Protein 1QFX (pdb70)

Nearest PDB structures (foldseek):
  1qfx-assembly1_A-2  TM=1.002E+00  e=3.969E-94  Aspergillus niger
  1qfx-assembly1_B-2  TM=1.002E+00  e=9.686E-93  Aspergillus niger
  2gfi-assembly1_A  TM=9.240E-01  e=1.097E-40  Debaryomyces castellii
  1skb-assembly1_A  TM=7.771E-01  e=4.623E-24  Aspergillus fumigatus
  6rxe-assembly2_B  TM=7.214E-01  e=3.761E-14  Bifidobacterium longum subsp. infantis ATCC 15697 = JCM 1222 = DSM 20088

Solvent-accessible surface area: 33108 Å² total; per-residue (Å²): 114,43,36,69,36,113,5,111,34,15,38,18,10,0,19,16,0,1,0,17,0,0,33,0,20,19,59,8,59,0,1,34,18,83,50,21,122,40,18,106,5,25,0,0,0,0,2,2,3,2,0,1,30,13,0,29,45,79,26,0,114,55,0,80,93,2,11,62,59,0,96,77,60,148,111,18,110,48,66,0,45,35,8,81,136,33,97,50,14,14,84,74,112,47,96,5,11,16,13,0,93,54,32,50,2,5,0,36,84,20,0,91,94,15,0,70,72,0,70,95,66,1,14,119,28,26,112,33,142,69,51,13,13,0,0,0,0,2,32,2,23,0,0,22,0,0,12,72,0,0,48,6,1,3,34,232,61,4,53,85,18,0,0,4,15,16,14,30,36,52,83,86,47,2,4,24,5,10,15,24,40,34,91,150,132,44,34,116,106,21,98,62,56,9,61,13,0,97,34,0,9,53,54,1,40,85,56,5,101,57,3,112,6,60,24,59,16,0,31,23,0,0,11,0,0,0,7,3,0,0,7,60,46,113,0,71,0,6,98,2,11,55,46,12,0,3,6,2,0,4,7,3,14,15,10,41,17,5,18,40,4,0,32,26,41,184,37,25,23,0,13,3,6,13,13,2,74,7,1,6,52,0,0,73,64,6,29,212,127,19,30,24,8,6,1,0,0,0,19,18,65,22,0,1,3,6,6,12,9,11,32,3,18,74,8,110,145,86,4,34,78,110,74,10,18,42,55,35,55,7,35,0,1,18,1,0,0,0,0,0,5,0,0,2,0,26,0,46,4,120,67,30,45,32,17,114,132,29,39,14,4,4,3,0,0,0,27,2,4,5,9,10,74,91,13,15,72,3,5,2,15,3,1,27,23,75,74,2,28,67,51,3,103,175,86,34,48,81,12,28,108,47,3,120,25,50,97,99,52,56,78,161,13,25,10,1,80,106,89,98,74,78,40,132,59,1,113,122,94,57,114,70,54,76,52,27,17,108,21,103,52,117,43,38,72,35,114,6,112,33,15,38,20,10,0,16,18,0,2,0,18,0,0,32,0,21,18,64,6,60,0,0,36,18,82,48,20,124,39,17,108,5,25,0,0,0,0,2,2,4,1,0,0,30,14,0,29,45,76,25,0,116,56,0,80,95,2,10,62,58,0,96,78,60,146,114,19,110,49,65,1,47,36,8,78,137,34,97,51,14,12,83,74,113,48,92,5,12,13,13,0,94,54,33,49,2,6,0,38,86,20,0,90,96,14,0,73,74,1,73,95,68,1,13,118,27,26,111,32,138,69,52,11,17,0,0,0,0,2,33,6,24,0,0,23,0,0,12,73,0,0,47,7,1,3,35,228,60,3,51,87,18,0,0,5,12,16,15,31,37,50,91,86,49,3,5,21,4,10,15,24,55,29,59,117,124,98,107,49,34,114,106,20,100,63,48,11,61,14,0,96,36,0,10,50,52,0,40,85,56,5,99,56,2,110,6,62,23,58,16,0,31,27,0,0,11,0,0,0,8,4,0,0,8,60,47,114,1,71,0,5,98,2,11,56,48,11,0,2,7,2,0,4,7,4,14,15,9,43,17,5,18,40,5,0,33,25,35,177,19,26,23,0,13,2,5,12,14,2,72,7,0,6,63,0,0,73,71,6,29,208,131,20,28,23,8,7,1,0,0,0,20,18,64,23,0,1,2,5,6,13,9,10,32,4,19,72,8,111,144,87,4,32,79,107,72,10,19,41,57,35,54,7,35,0,2,19,1,0,0,0,0,0,5,0,0,2,0,27,0,48,6,120,65,30,45,29,17,116,131,27,39,14,3,4,2,0,0,0,28,1,5,5,10,10,72,92,12,15,71,2,5,2,14,4,0,27,23,75,73,2,29,66,50,2,103,173,87,33,50,80,13,29,100,52,3,105,24,50,97,99,54,54,69,179,17,34,8,2,78,107,90,98,73,76,42,135,46,1,116,120,94,59,112,72,49,77,54,42,17,109,15,106,55

Structure (mmCIF, N/CA/C/O backbone):
data_1QFX
#
_entry.id   1QFX
#
_cell.length_a   170.600
_cell.length_b   170.600
_cell.length_c   201.150
_cell.angle_alpha   90.00
_cell.angle_beta   90.00
_cell.angle_gamma   120.00
#
_symmetry.space_group_name_H-M   'P 61 2 2'
#
loop_
_entity.id
_entity.type
_entity.pdbx_description
1 polymer 'PROTEIN (PH 2.5 ACID PHOSPHATASE)'
2 branched alpha-D-mannopyranose-(1-2)-alpha-D-mannopyranose-(1-2)-alpha-D-mannopyranose-(1-3)-[alpha-D-mannopyranose-(1-6)]beta-D-mannopyranose-(1-4)-2-acetamido-2-deoxy-beta-D-glucopyranose-(1-4)-2-acetamido-2-deoxy-beta-D-glucopyranose
3 branched alpha-D-mannopyranose-(1-3)-[alpha-D-mannopyranose-(1-6)]beta-D-mannopyranose-(1-4)-2-acetamido-2-deoxy-beta-D-glucopyranose-(1-4)-2-acetamido-2-deoxy-beta-D-glucopyranose
4 non-polymer 2-acetamido-2-deoxy-beta-D-glucopyranose
5 non-polymer 'SULFATE ION'
6 non-polymer GLYCEROL
7 water water
#
loop_
_atom_site.group_PDB
_atom_site.id
_atom_site.type_symbol
_atom_site.label_atom_id
_atom_site.label_alt_id
_atom_site.label_comp_id
_atom_site.label_asym_id
_atom_site.label_entity_id
_atom_site.label_seq_id
_atom_site.pdbx_PDB_ins_code
_atom_site.Cartn_x
_atom_site.Cartn_y
_atom_site.Cartn_z
_atom_site.occupancy
_atom_site.B_iso_or_equiv
_atom_site.auth_seq_id
_atom_site.auth_comp_id
_atom_site.auth_asym_id
_atom_site.auth_atom_id
_atom_site.pdbx_PDB_model_num
ATOM 1 N N . LYS A 1 14 ? 63.264 72.276 84.266 1.00 22.39 14 LYS A N 1
ATOM 2 C CA . LYS A 1 14 ? 63.421 72.313 82.770 1.00 23.09 14 LYS A CA 1
ATOM 3 C C . LYS A 1 14 ? 62.364 73.107 82.019 1.00 23.98 14 LYS A C 1
ATOM 4 O O . LYS A 1 14 ? 61.243 73.242 82.469 1.00 27.71 14 LYS A O 1
ATOM 10 N N . GLN A 1 15 ? 62.717 73.551 80.822 1.00 20.40 15 GLN A N 1
ATOM 11 C CA . GLN A 1 15 ? 61.868 74.411 80.016 1.00 17.71 15 GLN A CA 1
ATOM 12 C C . GLN A 1 15 ? 60.621 73.822 79.396 1.00 21.10 15 GLN A C 1
ATOM 13 O O . GLN A 1 15 ? 59.611 74.507 79.319 1.00 22.04 15 GLN A O 1
ATOM 19 N N . PHE A 1 16 ? 60.706 72.599 78.878 1.00 22.50 16 PHE A N 1
ATOM 20 C CA . PHE A 1 16 ? 59.571 71.963 78.232 1.00 17.07 16 PHE A CA 1
ATOM 21 C C . PHE A 1 16 ? 59.365 70.531 78.705 1.00 22.09 16 PHE A C 1
ATOM 22 O O . PHE A 1 16 ? 60.335 69.819 78.990 1.00 22.12 16 PHE A O 1
ATOM 30 N N . SER A 1 17 ? 58.101 70.103 78.765 1.00 24.58 17 SER A N 1
ATOM 31 C CA . SER A 1 17 ? 57.754 68.741 79.171 1.00 22.54 17 SER A CA 1
ATOM 32 C C . SER A 1 17 ? 57.939 67.844 77.951 1.00 21.78 17 SER A C 1
ATOM 33 O O . SER A 1 17 ? 57.647 68.263 76.828 1.00 20.43 17 SER A O 1
ATOM 36 N N . GLN A 1 18 ? 58.435 66.627 78.160 1.00 20.69 18 GLN A N 1
ATOM 37 C CA . GLN A 1 18 ? 58.643 65.697 77.045 1.00 18.22 18 GLN A CA 1
ATOM 38 C C . GLN A 1 18 ? 57.480 64.730 76.830 1.00 15.05 18 GLN A C 1
ATOM 39 O O . GLN A 1 18 ? 57.482 63.955 75.884 1.00 15.04 18 GLN A O 1
ATOM 45 N N . GLU A 1 19 ? 56.482 64.810 77.705 1.00 17.19 19 GLU A N 1
ATOM 46 C CA . GLU A 1 19 ? 55.292 63.970 77.641 1.00 15.73 19 GLU A CA 1
ATOM 47 C C . GLU A 1 19 ? 54.240 64.673 76.771 1.00 17.43 19 GLU A C 1
ATOM 48 O O . GLU A 1 19 ? 54.002 65.867 76.938 1.00 18.74 19 GLU A O 1
ATOM 54 N N . PHE A 1 20 ? 53.649 63.955 75.817 1.00 16.08 20 PHE A N 1
ATOM 55 C CA . PHE A 1 20 ? 52.639 64.510 74.922 1.00 10.79 20 PHE A CA 1
ATOM 56 C C . PHE A 1 20 ? 51.439 63.591 74.963 1.00 18.12 20 PHE A C 1
ATOM 57 O O . PHE A 1 20 ? 51.330 62.630 74.197 1.00 19.88 20 PHE A O 1
ATOM 65 N N . ARG A 1 21 ? 50.528 63.926 75.866 1.00 18.69 21 ARG A N 1
ATOM 66 C CA . ARG A 1 21 ? 49.327 63.155 76.140 1.00 18.86 21 ARG A CA 1
ATOM 67 C C . ARG A 1 21 ? 47.971 63.685 75.665 1.00 20.22 21 ARG A C 1
ATOM 68 O O . ARG A 1 21 ? 46.973 62.996 75.823 1.00 23.14 21 ARG A O 1
ATOM 76 N N . ASP A 1 22 ? 47.918 64.859 75.045 1.00 18.70 22 ASP A N 1
ATOM 77 C CA . ASP A 1 22 ? 46.638 65.392 74.568 1.00 16.07 22 ASP A CA 1
ATOM 78 C C . ASP A 1 22 ? 45.805 64.438 73.716 1.00 17.47 22 ASP A C 1
ATOM 79 O O . ASP A 1 22 ? 44.567 64.411 73.814 1.00 18.66 22 ASP A O 1
ATOM 84 N N . GLY A 1 23 ? 46.487 63.695 72.850 1.00 15.80 23 GLY A N 1
ATOM 85 C CA . GLY A 1 23 ? 45.815 62.782 71.944 1.00 11.72 23 GLY A CA 1
ATOM 86 C C . GLY A 1 23 ? 44.987 61.686 72.588 1.00 15.32 23 GLY A C 1
ATOM 87 O O . GLY A 1 23 ? 44.079 61.132 71.960 1.00 19.50 23 GLY A O 1
ATOM 88 N N . TYR A 1 24 ? 45.294 61.368 73.838 1.00 10.66 24 TYR A N 1
ATOM 89 C CA . TYR A 1 24 ? 44.583 60.339 74.550 1.00 11.11 24 TYR A CA 1
ATOM 90 C C . TYR A 1 24 ? 43.272 60.837 75.175 1.00 18.71 24 TYR A C 1
ATOM 91 O O . TYR A 1 24 ? 42.448 60.014 75.623 1.00 15.89 24 TYR A O 1
ATOM 100 N N . SER A 1 25 ? 43.093 62.160 75.263 1.00 18.95 25 SER A N 1
ATOM 101 C CA . SER A 1 25 ? 41.897 62.727 75.881 1.00 17.38 25 SER A CA 1
ATOM 102 C C . SER A 1 25 ? 40.581 62.243 75.260 1.00 16.29 25 SER A C 1
ATOM 103 O O . SER A 1 25 ? 40.382 62.344 74.048 1.00 15.65 25 SER A O 1
ATOM 106 N N . ILE A 1 26 ? 39.674 61.741 76.099 1.00 17.45 26 ILE A N 1
ATOM 107 C CA . ILE A 1 26 ? 38.390 61.246 75.610 1.00 15.61 26 ILE A CA 1
ATOM 108 C C . ILE A 1 26 ? 37.615 62.392 74.992 1.00 18.07 26 ILE A C 1
ATOM 109 O O . ILE A 1 26 ? 36.820 62.161 74.084 1.00 19.15 26 ILE A O 1
ATOM 114 N N . LEU A 1 27 ? 37.913 63.629 75.404 1.00 16.30 27 LEU A N 1
ATOM 115 C CA . LEU A 1 27 ? 37.246 64.801 74.822 1.00 14.54 27 LEU A CA 1
ATOM 116 C C . LEU A 1 27 ? 37.461 64.868 73.305 1.00 14.86 27 LEU A C 1
ATOM 117 O O . LEU A 1 27 ? 36.674 65.486 72.583 1.00 15.38 27 LEU A O 1
ATOM 122 N N . LYS A 1 28 ? 38.513 64.217 72.815 1.00 14.59 28 LYS A N 1
ATOM 123 C CA . LYS A 1 28 ? 38.792 64.210 71.384 1.00 14.35 28 LYS A CA 1
ATOM 124 C C . LYS A 1 28 ? 38.336 62.904 70.735 1.00 16.06 28 LYS A C 1
ATOM 125 O O . LYS A 1 28 ? 38.702 62.614 69.587 1.00 17.70 28 LYS A O 1
ATOM 131 N N . HIS A 1 29 ? 37.526 62.126 71.451 1.00 17.24 29 HIS A N 1
ATOM 132 C CA . HIS A 1 29 ? 37.079 60.822 70.946 1.00 20.85 29 HIS A CA 1
ATOM 133 C C . HIS A 1 29 ? 35.587 60.494 71.034 1.00 20.55 29 HIS A C 1
ATOM 134 O O . HIS A 1 29 ? 35.224 59.334 71.200 1.00 21.28 29 HIS A O 1
ATOM 141 N N . TYR A 1 30 ? 34.725 61.494 70.888 1.00 20.81 30 TYR A N 1
ATOM 142 C CA . TYR A 1 30 ? 33.288 61.262 70.948 1.00 16.64 30 TYR A CA 1
ATOM 143 C C . TYR A 1 30 ? 32.527 62.135 69.964 1.00 17.23 30 TYR A C 1
ATOM 144 O O . TYR A 1 30 ? 31.415 62.566 70.262 1.00 15.69 30 TYR A O 1
ATOM 153 N N . GLY A 1 31 ? 33.120 62.404 68.802 1.00 17.58 31 GLY A N 1
ATOM 154 C CA . GLY A 1 31 ? 32.452 63.249 67.829 1.00 19.58 31 GLY A CA 1
ATOM 155 C C . GLY A 1 31 ? 32.111 64.581 68.492 1.00 24.13 31 GLY A C 1
ATOM 156 O O . GLY A 1 31 ? 32.945 65.150 69.205 1.00 26.86 31 GLY A O 1
ATOM 157 N N . GLY A 1 32 ? 30.878 65.051 68.330 1.00 22.82 32 GLY A N 1
ATOM 158 C CA . GLY A 1 32 ? 30.498 66.304 68.940 1.00 20.03 32 GLY A CA 1
ATOM 159 C C . GLY A 1 32 ? 29.515 66.193 70.091 1.00 20.45 32 GLY A C 1
ATOM 160 O O . GLY A 1 32 ? 28.897 67.191 70.458 1.00 27.09 32 GLY A O 1
ATOM 161 N N . ASN A 1 33 ? 29.412 65.023 70.712 1.00 20.66 33 ASN A N 1
ATOM 162 C CA . ASN A 1 33 ? 28.456 64.797 71.812 1.00 17.62 33 ASN A CA 1
ATOM 163 C C . ASN A 1 33 ? 28.791 65.429 73.135 1.00 16.07 33 ASN A C 1
ATOM 164 O O . ASN A 1 33 ? 27.904 65.820 73.902 1.00 17.66 33 ASN A O 1
ATOM 169 N N . GLY A 1 34 ? 30.081 65.464 73.429 1.00 18.61 34 GLY A N 1
ATOM 170 C CA . GLY A 1 34 ? 30.533 65.949 74.719 1.00 17.75 34 GLY A CA 1
ATOM 171 C C . GLY A 1 34 ? 31.092 67.335 74.828 1.00 18.32 34 GLY A C 1
ATOM 172 O O . GLY A 1 34 ? 31.143 68.089 73.845 1.00 16.21 34 GLY A O 1
ATOM 173 N N . PRO A 1 35 ? 31.636 67.653 76.013 1.00 19.42 35 PRO A N 1
ATOM 174 C CA . PRO A 1 35 ? 32.209 68.969 76.305 1.00 17.09 35 PRO A CA 1
ATOM 175 C C . PRO A 1 35 ? 33.122 69.606 75.278 1.00 20.53 35 PRO A C 1
ATOM 176 O O . PRO A 1 35 ? 33.820 68.922 74.512 1.00 22.06 35 PRO A O 1
ATOM 180 N N . TYR A 1 36 ? 33.073 70.935 75.261 1.00 22.40 36 TYR A N 1
ATOM 181 C CA . TYR A 1 36 ? 33.908 71.763 74.406 1.00 18.91 36 TYR A CA 1
ATOM 182 C C . TYR A 1 36 ? 35.388 71.511 74.773 1.00 19.32 36 TYR A C 1
ATOM 183 O O . TYR A 1 36 ? 35.722 71.191 75.929 1.00 17.67 36 TYR A O 1
ATOM 192 N N . SER A 1 37 ? 36.266 71.656 73.783 1.00 19.16 37 SER A N 1
ATOM 193 C CA . SER A 1 37 ? 37.693 71.510 74.002 1.00 18.06 37 SER A CA 1
ATOM 194 C C . SER A 1 37 ? 38.407 72.413 72.995 1.00 17.53 37 SER A C 1
ATOM 195 O O . SER A 1 37 ? 37.867 72.708 71.922 1.00 16.42 37 SER A O 1
ATOM 198 N N . GLU A 1 38 ? 39.588 72.901 73.361 1.00 16.44 38 GLU A N 1
ATOM 199 C CA . GLU A 1 38 ? 40.369 73.717 72.447 1.00 13.59 38 GLU A CA 1
ATOM 200 C C . GLU A 1 38 ? 40.872 72.814 71.363 1.00 13.66 38 GLU A C 1
ATOM 201 O O . GLU A 1 38 ? 41.284 71.685 71.625 1.00 14.42 38 GLU A O 1
ATOM 207 N N . ARG A 1 39 ? 40.820 73.312 70.138 1.00 15.03 39 ARG A N 1
ATOM 208 C CA . ARG A 1 39 ? 41.275 72.567 68.992 1.00 10.64 39 ARG A CA 1
ATOM 209 C C . ARG A 1 39 ? 42.779 72.435 69.103 1.00 16.01 39 ARG A C 1
ATOM 210 O O . ARG A 1 39 ? 43.456 73.324 69.621 1.00 17.91 39 ARG A O 1
ATOM 218 N N . VAL A 1 40 ? 43.287 71.285 68.690 1.00 19.51 40 VAL A N 1
ATOM 219 C CA . VAL A 1 40 ? 44.712 71.031 68.707 1.00 18.94 40 VAL A CA 1
ATOM 220 C C . VAL A 1 40 ? 45.385 72.067 67.787 1.00 19.57 40 VAL A C 1
ATOM 221 O O . VAL A 1 40 ? 45.038 72.204 66.613 1.00 21.78 40 VAL A O 1
ATOM 225 N N . SER A 1 41 ? 46.375 72.759 68.332 1.00 21.53 41 SER A N 1
ATOM 226 C CA . SER A 1 41 ? 47.100 73.812 67.636 1.00 19.68 41 SER A CA 1
ATOM 227 C C . SER A 1 41 ? 48.263 73.356 66.742 1.00 21.55 41 SER A C 1
ATOM 228 O O . SER A 1 41 ? 48.932 72.369 67.053 1.00 23.42 41 SER A O 1
ATOM 231 N N . TYR A 1 42 ? 48.511 74.097 65.653 1.00 20.39 42 TYR A N 1
ATOM 232 C CA . TYR A 1 42 ? 49.649 73.838 64.756 1.00 18.90 42 TYR A CA 1
ATOM 233 C C . TYR A 1 42 ? 50.875 74.545 65.350 1.00 20.83 42 TYR A C 1
ATOM 234 O O . TYR A 1 42 ? 51.986 74.423 64.822 1.00 22.16 42 TYR A O 1
ATOM 243 N N . GLY A 1 43 ? 50.644 75.342 66.400 1.00 21.87 43 GLY A N 1
ATOM 244 C CA . GLY A 1 43 ? 51.706 76.069 67.070 1.00 21.69 43 GLY A CA 1
ATOM 245 C C . GLY A 1 43 ? 51.707 77.571 66.814 1.00 24.22 43 GLY A C 1
ATOM 246 O O . GLY A 1 43 ? 52.477 78.312 67.451 1.00 21.80 43 GLY A O 1
ATOM 247 N N . ILE A 1 44 ? 50.855 78.016 65.886 1.00 25.11 44 ILE A N 1
ATOM 248 C CA . ILE A 1 44 ? 50.725 79.435 65.521 1.00 23.37 44 ILE A CA 1
ATOM 249 C C . ILE A 1 44 ? 50.174 80.240 66.690 1.00 22.10 44 ILE A C 1
ATOM 250 O O . ILE A 1 44 ? 49.179 79.845 67.300 1.00 24.84 44 ILE A O 1
ATOM 255 N N . ALA A 1 45 ? 50.821 81.353 67.014 1.00 19.00 45 ALA A N 1
ATOM 256 C CA . ALA A 1 45 ? 50.377 82.192 68.126 1.00 20.35 45 ALA A CA 1
ATOM 257 C C . ALA A 1 45 ? 48.934 82.678 67.891 1.00 20.83 45 ALA A C 1
ATOM 258 O O . ALA A 1 45 ? 48.587 83.129 66.798 1.00 23.25 45 ALA A O 1
ATOM 260 N N . ARG A 1 46 ? 48.105 82.534 68.915 1.00 19.96 46 ARG A N 1
ATOM 261 C CA . ARG A 1 46 ? 46.691 82.897 68.885 1.00 22.93 46 ARG A CA 1
ATOM 262 C C . ARG A 1 46 ? 46.408 84.408 68.835 1.00 22.86 46 ARG A C 1
ATOM 263 O O . ARG A 1 46 ? 45.415 84.852 68.241 1.00 21.52 46 ARG A O 1
ATOM 271 N N . ASP A 1 47 ? 47.260 85.197 69.472 1.00 22.84 47 ASP A N 1
ATOM 272 C CA . ASP A 1 47 ? 47.079 86.640 69.474 1.00 23.24 47 ASP A CA 1
ATOM 273 C C . ASP A 1 47 ? 47.499 87.265 68.162 1.00 23.35 47 ASP A C 1
ATOM 274 O O . ASP A 1 47 ? 48.215 86.644 67.380 1.00 22.20 47 ASP A O 1
ATOM 279 N N . PRO A 1 48 ? 47.015 88.482 67.871 1.00 24.07 48 PRO A N 1
ATOM 280 C CA . PRO A 1 48 ? 47.347 89.176 66.622 1.00 21.55 48 PRO A CA 1
ATOM 281 C C . PRO A 1 48 ? 48.850 89.355 66.493 1.00 21.20 48 PRO A C 1
ATOM 282 O O . PRO A 1 48 ? 49.523 89.665 67.477 1.00 21.92 48 PRO A O 1
ATOM 286 N N . PRO A 1 49 ? 49.406 89.120 65.297 1.00 20.81 49 PRO A N 1
ATOM 287 C CA . PRO A 1 49 ? 50.849 89.279 65.121 1.00 24.20 49 PRO A CA 1
ATOM 288 C C . PRO A 1 49 ? 51.269 90.708 65.461 1.00 29.44 49 PRO A C 1
ATOM 289 O O . PRO A 1 49 ? 50.425 91.613 65.470 1.00 31.43 49 PRO A O 1
ATOM 293 N N . THR A 1 50 ? 52.557 90.905 65.757 1.00 30.51 50 THR A N 1
ATOM 294 C CA . THR A 1 50 ? 53.107 92.231 66.027 1.00 25.71 50 THR A CA 1
ATOM 295 C C . THR A 1 50 ? 52.878 93.034 64.737 1.00 26.14 50 THR A C 1
ATOM 296 O O . THR A 1 50 ? 52.994 92.459 63.640 1.00 27.43 50 THR A O 1
ATOM 300 N N . SER A 1 51 ? 52.499 94.315 64.877 1.00 22.09 51 SER A N 1
ATOM 301 C CA . SER A 1 51 ? 52.195 95.210 63.748 1.00 22.77 51 SER A CA 1
ATOM 302 C C . SER A 1 51 ? 50.735 95.127 63.284 1.00 24.53 51 SER A C 1
ATOM 303 O O . SER A 1 51 ? 50.348 95.836 62.346 1.00 27.44 51 SER A O 1
ATOM 306 N N . CYS A 1 52 ? 49.942 94.239 63.889 1.00 22.27 52 CYS A N 1
ATOM 307 C CA . CYS A 1 52 ? 48.537 94.067 63.515 1.00 20.63 52 CYS A CA 1
ATOM 308 C C . CYS A 1 52 ? 47.624 94.155 64.707 1.00 21.87 52 CYS A C 1
ATOM 309 O O . CYS A 1 52 ? 48.045 94.002 65.851 1.00 21.27 52 CYS A O 1
ATOM 312 N N . GLU A 1 53 ? 46.342 94.303 64.408 1.00 25.28 53 GLU A N 1
ATOM 313 C CA . GLU A 1 53 ? 45.302 94.324 65.423 1.00 28.24 53 GLU A CA 1
ATOM 314 C C . GLU A 1 53 ? 44.009 93.920 64.737 1.00 25.17 53 GLU A C 1
ATOM 315 O O . GLU A 1 53 ? 43.893 94.038 63.510 1.00 27.06 53 GLU A O 1
ATOM 321 N N . VAL A 1 54 ? 43.125 93.269 65.483 1.00 22.58 54 VAL A N 1
ATOM 322 C CA . VAL A 1 54 ? 41.849 92.832 64.928 1.00 24.96 54 VAL A CA 1
ATOM 323 C C . VAL A 1 54 ? 40.931 94.043 64.873 1.00 21.62 54 VAL A C 1
ATOM 324 O O . VAL A 1 54 ? 40.769 94.732 65.884 1.00 19.29 54 VAL A O 1
ATOM 328 N N . ASP A 1 55 ? 40.367 94.318 63.701 1.00 20.34 55 ASP A N 1
ATOM 329 C CA . ASP A 1 55 ? 39.444 95.431 63.572 1.00 23.26 55 ASP A CA 1
ATOM 330 C C . ASP A 1 55 ? 37.991 94.990 63.291 1.00 26.17 55 ASP A C 1
ATOM 331 O O . ASP A 1 55 ? 37.084 95.827 63.224 1.00 27.23 55 ASP A O 1
ATOM 336 N N . GLN A 1 56 ? 37.762 93.679 63.168 1.00 25.09 56 GLN A N 1
ATOM 337 C CA . GLN A 1 56 ? 36.417 93.142 62.905 1.00 22.57 56 GLN A CA 1
ATOM 338 C C . GLN A 1 56 ? 36.398 91.650 63.228 1.00 23.61 56 GLN A C 1
ATOM 339 O O . GLN A 1 56 ? 37.343 90.934 62.901 1.00 24.57 56 GLN A O 1
ATOM 345 N N . VAL A 1 57 ? 35.343 91.204 63.907 1.00 24.28 57 VAL A N 1
ATOM 346 C CA . VAL A 1 57 ? 35.182 89.807 64.310 1.00 23.83 57 VAL A CA 1
ATOM 347 C C . VAL A 1 57 ? 33.835 89.259 63.858 1.00 24.28 57 VAL A C 1
ATOM 348 O O . VAL A 1 57 ? 32.801 89.888 64.076 1.00 23.97 57 VAL A O 1
ATOM 352 N N . ILE A 1 58 ? 33.862 88.095 63.215 1.00 22.79 58 ILE A N 1
ATOM 353 C CA . ILE A 1 58 ? 32.651 87.432 62.729 1.00 21.55 58 ILE A CA 1
ATOM 354 C C . ILE A 1 58 ? 32.747 85.989 63.216 1.00 19.71 58 ILE A C 1
ATOM 355 O O . ILE A 1 58 ? 33.553 85.217 62.720 1.00 19.28 58 ILE A O 1
ATOM 360 N N . MET A 1 59 ? 31.930 85.641 64.198 1.00 19.88 59 MET A N 1
ATOM 361 C CA . MET A 1 59 ? 31.956 84.320 64.809 1.00 18.40 59 MET A CA 1
ATOM 362 C C . MET A 1 59 ? 30.639 83.577 64.693 1.00 19.91 59 MET A C 1
ATOM 363 O O . MET A 1 59 ? 29.582 84.191 64.681 1.00 20.63 59 MET A O 1
ATOM 368 N N . VAL A 1 60 ? 30.716 82.258 64.559 1.00 21.78 60 VAL A N 1
ATOM 369 C CA . VAL A 1 60 ? 29.526 81.413 64.567 1.00 21.10 60 VAL A CA 1
ATOM 370 C C . VAL A 1 60 ? 29.844 80.312 65.586 1.00 22.70 60 VAL A C 1
ATOM 371 O O . VAL A 1 60 ? 30.836 79.594 65.433 1.00 25.29 60 VAL A O 1
ATOM 375 N N . LYS A 1 61 ? 29.090 80.292 66.684 1.00 18.97 61 LYS A N 1
ATOM 376 C CA . LYS A 1 61 ? 29.272 79.322 67.753 1.00 15.48 61 LYS A CA 1
ATOM 377 C C . LYS A 1 61 ? 28.071 78.383 67.826 1.00 23.03 61 LYS A C 1
ATOM 378 O O . LYS A 1 61 ? 26.908 78.814 67.685 1.00 24.57 61 LYS A O 1
ATOM 384 N N . ARG A 1 62 ? 28.366 77.103 68.041 1.00 20.23 62 ARG A N 1
ATOM 385 C CA . ARG A 1 62 ? 27.363 76.072 68.177 1.00 15.29 62 ARG A CA 1
ATOM 386 C C . ARG A 1 62 ? 26.783 76.243 69.577 1.00 18.89 62 ARG A C 1
ATOM 387 O O . ARG A 1 62 ? 27.434 76.812 70.456 1.00 20.97 62 ARG A O 1
ATOM 395 N N . HIS A 1 63 ? 25.548 75.798 69.778 1.00 18.12 63 HIS A N 1
ATOM 396 C CA . HIS A 1 63 ? 24.940 75.847 71.101 1.00 16.27 63 HIS A CA 1
ATOM 397 C C . HIS A 1 63 ? 25.904 75.124 72.059 1.00 19.13 63 HIS A C 1
ATOM 398 O O . HIS A 1 63 ? 26.727 74.307 71.630 1.00 20.86 63 HIS A O 1
ATOM 405 N N . GLY A 1 64 ? 25.774 75.376 73.353 1.00 18.90 64 GLY A N 1
ATOM 406 C CA . GLY A 1 64 ? 26.645 74.729 74.303 1.00 17.55 64 GLY A CA 1
ATOM 407 C C . GLY A 1 64 ? 26.216 73.302 74.575 1.00 19.94 64 GLY A C 1
ATOM 408 O O . GLY A 1 64 ? 25.361 72.746 73.892 1.00 22.91 64 GLY A O 1
ATOM 409 N N . GLU A 1 65 ? 26.841 72.711 75.578 1.00 19.21 65 GLU A N 1
ATOM 410 C CA . GLU A 1 65 ? 26.579 71.353 75.997 1.00 20.82 65 GLU A CA 1
ATOM 411 C C . GLU A 1 65 ? 25.090 71.157 76.307 1.00 21.14 65 GLU A C 1
ATOM 412 O O . GLU A 1 65 ? 24.494 71.917 77.066 1.00 21.70 65 GLU A O 1
ATOM 418 N N . ARG A 1 66 ? 24.530 70.063 75.809 1.00 18.94 66 ARG A N 1
ATOM 419 C CA . ARG A 1 66 ? 23.117 69.773 76.000 1.00 18.41 66 ARG A CA 1
ATOM 420 C C . ARG A 1 66 ? 22.839 68.322 76.363 1.00 19.72 66 ARG A C 1
ATOM 421 O O . ARG A 1 66 ? 23.745 67.480 76.371 1.00 19.11 66 ARG A O 1
ATOM 429 N N . TYR A 1 67 ? 21.566 68.048 76.641 1.00 20.12 67 TYR A N 1
ATOM 430 C CA . TYR A 1 67 ? 21.082 66.699 76.929 1.00 16.30 67 TYR A CA 1
ATOM 431 C C . TYR A 1 67 ? 20.888 66.030 75.568 1.00 16.81 67 TYR A C 1
ATOM 432 O O . TYR A 1 67 ? 20.833 66.708 74.527 1.00 16.27 67 TYR A O 1
ATOM 441 N N . PRO A 1 68 ? 20.806 64.694 75.541 1.00 19.26 68 PRO A N 1
ATOM 442 C CA . PRO A 1 68 ? 20.613 64.041 74.235 1.00 18.30 68 PRO A CA 1
ATOM 443 C C . PRO A 1 68 ? 19.295 64.501 73.576 1.00 20.83 68 PRO A C 1
ATOM 444 O O . PRO A 1 68 ? 18.464 65.178 74.193 1.00 20.01 68 PRO A O 1
ATOM 448 N N . SER A 1 69 ? 19.126 64.160 72.307 1.00 20.99 69 SER A N 1
ATOM 449 C CA . SER A 1 69 ? 17.906 64.505 71.604 1.00 22.96 69 SER A CA 1
ATOM 450 C C . SER A 1 69 ? 16.886 63.446 72.022 1.00 26.78 69 SER A C 1
ATOM 451 O O . SER A 1 69 ? 17.246 62.447 72.672 1.00 29.60 69 SER A O 1
ATOM 454 N N . PRO A 1 70 ? 15.593 63.671 71.722 1.00 24.92 70 PRO A N 1
ATOM 455 C CA . PRO A 1 70 ? 14.569 62.680 72.095 1.00 22.97 70 PRO A CA 1
ATOM 456 C C . PRO A 1 70 ? 14.824 61.265 71.525 1.00 19.81 70 PRO A C 1
ATOM 457 O O . PRO A 1 70 ? 14.780 60.288 72.263 1.00 23.68 70 PRO A O 1
ATOM 461 N N . SER A 1 71 ? 15.165 61.160 70.243 1.00 19.24 71 SER A N 1
ATOM 462 C CA . SER A 1 71 ? 15.417 59.855 69.624 1.00 25.90 71 SER A CA 1
ATOM 463 C C . SER A 1 71 ? 16.647 59.152 70.229 1.00 28.81 71 SER A C 1
ATOM 464 O O . SER A 1 71 ? 16.607 57.946 70.510 1.00 29.85 71 SER A O 1
ATOM 467 N N . ALA A 1 72 ? 17.728 59.910 70.434 1.00 26.02 72 ALA A N 1
ATOM 468 C CA . ALA A 1 72 ? 18.935 59.370 71.037 1.00 20.11 72 ALA A CA 1
ATOM 469 C C . ALA A 1 72 ? 18.594 58.897 72.439 1.00 19.62 72 ALA A C 1
ATOM 470 O O . ALA A 1 72 ? 19.071 57.847 72.876 1.00 24.07 72 ALA A O 1
ATOM 472 N N . GLY A 1 73 ? 17.766 59.674 73.134 1.00 18.64 73 GLY A N 1
ATOM 473 C CA . GLY A 1 73 ? 17.355 59.344 74.489 1.00 20.14 73 GLY A CA 1
ATOM 474 C C . GLY A 1 73 ? 16.541 58.063 74.552 1.00 24.39 73 GLY A C 1
ATOM 475 O O . GLY A 1 73 ? 16.649 57.281 75.502 1.00 24.29 73 GLY A O 1
ATOM 476 N N . LYS A 1 74 ? 15.705 57.860 73.541 1.00 28.13 74 LYS A N 1
ATOM 477 C CA . LYS A 1 74 ? 14.871 56.670 73.434 1.00 30.84 74 LYS A CA 1
ATOM 478 C C . LYS A 1 74 ? 15.808 55.452 73.372 1.00 31.57 74 LYS A C 1
ATOM 479 O O . LYS A 1 74 ? 15.693 54.526 74.180 1.00 36.24 74 LYS A O 1
ATOM 485 N N . ASP A 1 75 ? 16.780 55.504 72.462 1.00 28.55 75 ASP A N 1
ATOM 486 C CA . ASP A 1 75 ? 17.770 54.439 72.292 1.00 24.76 75 ASP A CA 1
ATOM 487 C C . ASP A 1 75 ? 18.629 54.214 73.542 1.00 28.65 75 ASP A C 1
ATOM 488 O O . ASP A 1 75 ? 18.899 53.064 73.930 1.00 32.11 75 ASP A O 1
ATOM 493 N N . ILE A 1 76 ? 19.063 55.305 74.178 1.00 28.14 76 ILE A N 1
ATOM 494 C CA . ILE A 1 76 ? 19.865 55.207 75.398 1.00 25.93 76 ILE A CA 1
ATOM 495 C C . ILE A 1 76 ? 19.022 54.470 76.445 1.00 27.82 76 ILE A C 1
ATOM 496 O O . ILE A 1 76 ? 19.498 53.537 77.094 1.00 29.50 76 ILE A O 1
ATOM 501 N N . GLU A 1 77 ? 17.753 54.855 76.562 1.00 27.86 77 GLU A N 1
ATOM 502 C CA . GLU A 1 77 ? 16.841 54.240 77.518 1.00 28.64 77 GLU A CA 1
ATOM 503 C C . GLU A 1 77 ? 16.636 52.752 77.258 1.00 28.86 77 GLU A C 1
ATOM 504 O O . GLU A 1 77 ? 16.629 51.960 78.205 1.00 28.68 77 GLU A O 1
ATOM 510 N N . GLU A 1 78 ? 16.495 52.361 75.994 1.00 27.88 78 GLU A N 1
ATOM 511 C CA . GLU A 1 78 ? 16.340 50.945 75.666 1.00 29.77 78 GLU A CA 1
ATOM 512 C C . GLU A 1 78 ? 17.577 50.134 76.055 1.00 30.53 78 GLU A C 1
ATOM 513 O O . GLU A 1 78 ? 17.447 49.040 76.623 1.00 32.08 78 GLU A O 1
ATOM 519 N N . ALA A 1 79 ? 18.765 50.698 75.813 1.00 28.90 79 ALA A N 1
ATOM 520 C CA . ALA A 1 79 ? 20.026 50.037 76.165 1.00 24.09 79 ALA A CA 1
ATOM 521 C C . ALA A 1 79 ? 20.147 49.918 77.677 1.00 25.30 79 ALA A C 1
ATOM 522 O O . ALA A 1 79 ? 20.587 48.889 78.208 1.00 27.15 79 ALA A O 1
ATOM 524 N N . LEU A 1 80 ? 19.735 50.965 78.385 1.00 23.99 80 LEU A N 1
ATOM 525 C CA . LEU A 1 80 ? 19.791 50.956 79.842 1.00 24.31 80 LEU A CA 1
ATOM 526 C C . LEU A 1 80 ? 18.813 49.951 80.462 1.00 28.17 80 LEU A C 1
ATOM 527 O O . LEU A 1 80 ? 19.003 49.497 81.611 1.00 25.07 80 LEU A O 1
ATOM 532 N N . ALA A 1 81 ? 17.736 49.659 79.726 1.00 30.67 81 ALA A N 1
ATOM 533 C CA . ALA A 1 81 ? 16.721 48.708 80.170 1.00 30.62 81 ALA A CA 1
ATOM 534 C C . ALA A 1 81 ? 17.365 47.316 80.182 1.00 32.33 81 ALA A C 1
ATOM 535 O O . ALA A 1 81 ? 17.215 46.563 81.152 1.00 32.86 81 ALA A O 1
ATOM 537 N N . LYS A 1 82 ? 18.119 46.996 79.128 1.00 28.65 82 LYS A N 1
ATOM 538 C CA . LYS A 1 82 ? 18.830 45.724 79.062 1.00 25.62 82 LYS A CA 1
ATOM 539 C C . LYS A 1 82 ? 19.880 45.654 80.174 1.00 30.52 82 LYS A C 1
ATOM 540 O O . LYS A 1 82 ? 20.054 44.614 80.799 1.00 34.10 82 LYS A O 1
ATOM 546 N N . VAL A 1 83 ? 20.564 46.767 80.440 1.00 31.63 83 VAL A N 1
ATOM 547 C CA . VAL A 1 83 ? 21.576 46.810 81.501 1.00 30.00 83 VAL A CA 1
ATOM 548 C C . VAL A 1 83 ? 20.905 46.523 82.828 1.00 32.78 83 VAL A C 1
ATOM 549 O O . VAL A 1 83 ? 21.380 45.714 83.625 1.00 32.87 83 VAL A O 1
ATOM 553 N N . TYR A 1 84 ? 19.767 47.174 83.033 1.00 36.87 84 TYR A N 1
ATOM 554 C CA . TYR A 1 84 ? 19.017 47.060 84.274 1.00 39.21 84 TYR A CA 1
ATOM 555 C C . TYR A 1 84 ? 18.172 45.815 84.487 1.00 41.83 84 TYR A C 1
ATOM 556 O O . TYR A 1 84 ? 17.598 45.637 85.570 1.00 43.98 84 TYR A O 1
ATOM 565 N N . SER A 1 85 ? 18.136 44.918 83.506 1.00 41.98 85 SER A N 1
ATOM 566 C CA . SER A 1 85 ? 17.356 43.701 83.664 1.00 45.28 85 SER A CA 1
ATOM 567 C C . SER A 1 85 ? 17.998 42.623 84.560 1.00 49.49 85 SER A C 1
ATOM 568 O O . SER A 1 85 ? 17.638 41.461 84.469 1.00 55.08 85 SER A O 1
ATOM 571 N N . ILE A 1 86 ? 18.886 43.013 85.473 1.00 52.04 86 ILE A N 1
ATOM 572 C CA . ILE A 1 86 ? 19.557 42.067 86.372 1.00 52.40 86 ILE A CA 1
ATOM 573 C C . ILE A 1 86 ? 19.884 42.751 87.721 1.00 57.32 86 ILE A C 1
ATOM 574 O O . ILE A 1 86 ? 19.171 42.605 88.722 1.00 60.91 86 ILE A O 1
ATOM 579 N N . THR A 1 89 ? 20.251 42.075 91.435 1.00 65.60 89 THR A N 1
ATOM 580 C CA . THR A 1 89 ? 21.432 41.822 92.262 1.00 64.84 89 THR A CA 1
ATOM 581 C C . THR A 1 89 ? 22.520 42.855 91.998 1.00 64.25 89 THR A C 1
ATOM 582 O O . THR A 1 89 ? 22.621 43.395 90.886 1.00 67.87 89 THR A O 1
ATOM 586 N N . GLU A 1 90 ? 23.346 43.079 93.022 1.00 58.06 90 GLU A N 1
ATOM 587 C CA . GLU A 1 90 ? 24.475 44.010 92.996 1.00 49.83 90 GLU A CA 1
ATOM 588 C C . GLU A 1 90 ? 25.431 43.816 91.792 1.00 45.83 90 GLU A C 1
ATOM 589 O O . GLU A 1 90 ? 25.923 42.702 91.552 1.00 44.19 90 GLU A O 1
ATOM 595 N N . TYR A 1 91 ? 25.695 44.912 91.067 1.00 41.00 91 TYR A N 1
ATOM 596 C CA . TYR A 1 91 ? 26.564 44.933 89.886 1.00 34.74 91 TYR A CA 1
ATOM 597 C C . TYR A 1 91 ? 28.022 44.682 90.213 1.00 34.38 91 TYR A C 1
ATOM 598 O O . TYR A 1 91 ? 28.535 45.129 91.244 1.00 33.83 91 TYR A O 1
ATOM 607 N N . LYS A 1 92 ? 28.697 44.015 89.286 1.00 34.85 92 LYS A N 1
ATOM 608 C CA . LYS A 1 92 ? 30.101 43.647 89.433 1.00 35.49 92 LYS A CA 1
ATOM 609 C C . LYS A 1 92 ? 31.002 44.338 88.416 1.00 34.16 92 LYS A C 1
ATOM 610 O O . LYS A 1 92 ? 30.534 44.953 87.459 1.00 33.35 92 LYS A O 1
ATOM 616 N N . GLY A 1 93 ? 32.307 44.189 88.619 1.00 33.77 93 GLY A N 1
ATOM 617 C CA . GLY A 1 93 ? 33.297 44.739 87.709 1.00 31.72 93 GLY A CA 1
ATOM 618 C C . GLY A 1 93 ? 33.225 46.227 87.463 1.00 31.74 93 GLY A C 1
ATOM 619 O O . GLY A 1 93 ? 32.954 47.005 88.379 1.00 32.98 93 GLY A O 1
ATOM 620 N N . ASP A 1 94 ? 33.430 46.615 86.209 1.00 29.80 94 ASP A N 1
ATOM 621 C CA . ASP A 1 94 ? 33.413 48.017 85.812 1.00 29.70 94 ASP A CA 1
ATOM 622 C C . ASP A 1 94 ? 32.049 48.688 85.967 1.00 32.64 94 ASP A C 1
ATOM 623 O O . ASP A 1 94 ? 31.966 49.923 85.975 1.00 32.08 94 ASP A O 1
ATOM 628 N N . LEU A 1 95 ? 30.986 47.889 86.099 1.00 31.43 95 LEU A N 1
ATOM 629 C CA . LEU A 1 95 ? 29.639 48.436 86.275 1.00 27.28 95 LEU A CA 1
ATOM 630 C C . LEU A 1 95 ? 29.243 48.499 87.741 1.00 26.28 95 LEU A C 1
ATOM 631 O O . LEU A 1 95 ? 28.092 48.767 88.056 1.00 29.40 95 LEU A O 1
ATOM 636 N N . ALA A 1 96 ? 30.194 48.277 88.640 1.00 24.85 96 ALA A N 1
ATOM 637 C CA . ALA A 1 96 ? 29.896 48.319 90.063 1.00 26.71 96 ALA A CA 1
ATOM 638 C C . ALA A 1 96 ? 29.316 49.670 90.489 1.00 31.06 96 ALA A C 1
ATOM 639 O O . ALA A 1 96 ? 28.464 49.732 91.375 1.00 35.94 96 ALA A O 1
ATOM 641 N N . PHE A 1 97 ? 29.746 50.751 89.842 1.00 31.59 97 PHE A N 1
ATOM 642 C CA . PHE A 1 97 ? 29.231 52.092 90.167 1.00 27.72 97 PHE A CA 1
ATOM 643 C C . PHE A 1 97 ? 27.727 52.186 89.951 1.00 26.61 97 PHE A C 1
ATOM 644 O O . PHE A 1 97 ? 27.084 53.059 90.516 1.00 29.37 97 PHE A O 1
ATOM 652 N N . LEU A 1 98 ? 27.170 51.278 89.149 1.00 26.66 98 LEU A N 1
ATOM 653 C CA . LEU A 1 98 ? 25.742 51.264 88.863 1.00 29.40 98 LEU A CA 1
ATOM 654 C C . LEU A 1 98 ? 24.899 51.023 90.107 1.00 33.83 98 LEU A C 1
ATOM 655 O O . LEU A 1 98 ? 23.713 51.322 90.107 1.00 39.64 98 LEU A O 1
ATOM 660 N N . ASN A 1 99 ? 25.509 50.476 91.155 1.00 35.21 99 ASN A N 1
ATOM 661 C CA . ASN A 1 99 ? 24.805 50.218 92.414 1.00 39.07 99 ASN A CA 1
ATOM 662 C C . ASN A 1 99 ? 24.430 51.527 93.086 1.00 43.83 99 ASN A C 1
ATOM 663 O O . ASN A 1 99 ? 23.534 51.560 93.919 1.00 45.58 99 ASN A O 1
ATOM 668 N N . ASP A 1 100 ? 25.128 52.600 92.727 1.00 47.63 100 ASP A N 1
ATOM 669 C CA . ASP A 1 100 ? 24.856 53.927 93.260 1.00 48.53 100 ASP A CA 1
ATOM 670 C C . ASP A 1 100 ? 24.957 54.939 92.098 1.00 48.12 100 ASP A C 1
ATOM 671 O O . ASP A 1 100 ? 25.845 55.801 92.076 1.00 52.20 100 ASP A O 1
ATOM 676 N N . TRP A 1 101 ? 24.075 54.806 91.107 1.00 40.14 101 TRP A N 1
ATOM 677 C CA . TRP A 1 101 ? 24.097 55.694 89.940 1.00 35.18 101 TRP A CA 1
ATOM 678 C C . TRP A 1 101 ? 22.698 55.946 89.413 1.00 36.02 101 TRP A C 1
ATOM 679 O O . TRP A 1 101 ? 21.881 55.032 89.351 1.00 40.10 101 TRP A O 1
ATOM 690 N N . THR A 1 102 ? 22.438 57.175 88.984 1.00 34.94 102 THR A N 1
ATOM 691 C CA . THR A 1 102 ? 21.139 57.526 88.426 1.00 32.90 102 THR A CA 1
ATOM 692 C C . THR A 1 102 ? 21.351 58.218 87.090 1.00 31.82 102 THR A C 1
ATOM 693 O O . THR A 1 102 ? 22.306 58.989 86.930 1.00 34.80 102 THR A O 1
ATOM 697 N N . TYR A 1 103 ? 20.514 57.888 86.113 1.00 26.63 103 TYR A N 1
ATOM 698 C CA . TYR A 1 103 ? 20.592 58.505 84.801 1.00 23.64 103 TYR A CA 1
ATOM 699 C C . TYR A 1 103 ? 20.537 60.022 85.025 1.00 26.36 103 TYR A C 1
ATOM 700 O O . TYR A 1 103 ? 19.869 60.512 85.937 1.00 27.56 103 TYR A O 1
ATOM 709 N N . TYR A 1 104 ? 21.268 60.760 84.203 1.00 26.45 104 TYR A N 1
ATOM 710 C CA . TYR A 1 104 ? 21.361 62.212 84.340 1.00 26.55 104 TYR A CA 1
ATOM 711 C C . TYR A 1 104 ? 20.277 63.091 83.694 1.00 28.58 104 TYR A C 1
ATOM 712 O O . TYR A 1 104 ? 20.306 64.319 83.862 1.00 29.75 104 TYR A O 1
ATOM 721 N N . VAL A 1 105 ? 19.390 62.512 82.885 1.00 28.35 105 VAL A N 1
ATOM 722 C CA . VAL A 1 105 ? 18.326 63.312 82.271 1.00 27.10 105 VAL A CA 1
ATOM 723 C C . VAL A 1 105 ? 17.188 63.363 83.301 1.00 29.89 105 VAL A C 1
ATOM 724 O O . VAL A 1 105 ? 16.598 62.321 83.615 1.00 31.41 105 VAL A O 1
ATOM 728 N N . PRO A 1 106 ? 16.890 64.567 83.866 1.00 28.29 106 PRO A N 1
ATOM 729 C CA . PRO A 1 106 ? 15.829 64.744 84.879 1.00 27.87 106 PRO A CA 1
ATOM 730 C C . PRO A 1 106 ? 14.511 64.057 84.485 1.00 28.34 106 PRO A C 1
ATOM 731 O O . PRO A 1 106 ? 13.937 63.290 85.256 1.00 27.90 106 PRO A O 1
ATOM 735 N N . ASN A 1 107 ? 14.049 64.335 83.279 1.00 25.53 107 ASN A N 1
ATOM 736 C CA . ASN A 1 107 ? 12.857 63.714 82.759 1.00 24.35 107 ASN A CA 1
ATOM 737 C C . ASN A 1 107 ? 12.940 63.919 81.260 1.00 24.87 107 ASN A C 1
ATOM 738 O O . ASN A 1 107 ? 13.772 64.695 80.770 1.00 25.25 107 ASN A O 1
ATOM 743 N N . GLU A 1 108 ? 12.108 63.205 80.524 1.00 23.99 108 GLU A N 1
ATOM 744 C CA . GLU A 1 108 ? 12.158 63.277 79.079 1.00 25.47 108 GLU A CA 1
ATOM 745 C C . GLU A 1 108 ? 11.982 64.653 78.459 1.00 23.65 108 GLU A C 1
ATOM 746 O O . GLU A 1 108 ? 12.398 64.879 77.310 1.00 22.39 108 GLU A O 1
ATOM 752 N N . CYS A 1 109 ? 11.361 65.567 79.194 1.00 20.87 109 CYS A N 1
ATOM 753 C CA . CYS A 1 109 ? 11.149 66.905 78.655 1.00 26.06 109 CYS A CA 1
ATOM 754 C C . CYS A 1 109 ? 12.445 67.721 78.537 1.00 28.20 109 CYS A C 1
ATOM 755 O O . CYS A 1 109 ? 12.479 68.744 77.832 1.00 27.84 109 CYS A O 1
ATOM 758 N N . TYR A 1 110 ? 13.510 67.232 79.185 1.00 25.31 110 TYR A N 1
ATOM 759 C CA . TYR A 1 110 ? 14.819 67.882 79.164 1.00 21.66 110 TYR A CA 1
ATOM 760 C C . TYR A 1 110 ? 15.633 67.551 77.915 1.00 19.83 110 TYR A C 1
ATOM 761 O O . TYR A 1 110 ? 16.593 68.251 77.570 1.00 21.61 110 TYR A O 1
ATOM 770 N N . TYR A 1 111 ? 15.248 66.493 77.218 1.00 17.72 111 TYR A N 1
ATOM 771 C CA . TYR A 1 111 ? 15.963 66.142 76.008 1.00 18.06 111 TYR A CA 1
ATOM 772 C C . TYR A 1 111 ? 15.934 67.362 75.105 1.00 19.02 111 TYR A C 1
ATOM 773 O O . TYR A 1 111 ? 14.911 68.052 75.032 1.00 17.23 111 TYR A O 1
ATOM 782 N N . ASN A 1 112 ? 17.075 67.640 74.469 1.00 18.21 112 ASN A N 1
ATOM 783 C CA . ASN A 1 112 ? 17.261 68.771 73.559 1.00 16.19 112 ASN A CA 1
ATOM 784 C C . ASN A 1 112 ? 17.754 70.049 74.228 1.00 19.80 112 ASN A C 1
ATOM 785 O O . ASN A 1 112 ? 18.277 70.933 73.538 1.00 24.88 112 ASN A O 1
ATOM 790 N N . ALA A 1 113 ? 17.584 70.148 75.547 1.00 18.06 113 ALA A N 1
ATOM 791 C CA . ALA A 1 113 ? 17.951 71.343 76.292 1.00 20.60 113 ALA A CA 1
ATOM 792 C C . ALA A 1 113 ? 19.411 71.483 76.655 1.00 22.64 113 ALA A C 1
ATOM 793 O O . ALA A 1 113 ? 20.140 70.492 76.734 1.00 25.70 113 ALA A O 1
ATOM 795 N N . GLU A 1 114 ? 19.805 72.728 76.922 1.00 20.83 114 GLU A N 1
ATOM 796 C CA . GLU A 1 114 ? 21.153 73.051 77.366 1.00 17.98 114 GLU A CA 1
ATOM 797 C C . GLU A 1 114 ? 21.255 72.543 78.799 1.00 17.01 114 GLU A C 1
ATOM 798 O O . GLU A 1 114 ? 20.288 72.618 79.581 1.00 19.91 114 GLU A O 1
ATOM 804 N N . THR A 1 115 ? 22.423 72.042 79.158 1.00 13.12 115 THR A N 1
ATOM 805 C CA . THR A 1 115 ? 22.639 71.570 80.515 1.00 14.94 115 THR A CA 1
ATOM 806 C C . THR A 1 115 ? 22.930 72.781 81.411 1.00 15.33 115 THR A C 1
ATOM 807 O O . THR A 1 115 ? 23.390 73.835 80.942 1.00 15.75 115 THR A O 1
ATOM 811 N N . THR A 1 116 ? 22.686 72.626 82.702 1.00 15.42 116 THR A N 1
ATOM 812 C CA . THR A 1 116 ? 22.867 73.712 83.644 1.00 15.42 116 THR A CA 1
ATOM 813 C C . THR A 1 116 ? 23.447 73.202 84.962 1.00 16.25 116 THR A C 1
ATOM 814 O O . THR A 1 116 ? 23.041 73.649 86.046 1.00 16.85 116 THR A O 1
ATOM 818 N N . SER A 1 117 ? 24.343 72.221 84.879 1.00 14.37 117 SER A N 1
ATOM 819 C CA . SER A 1 117 ? 25.001 71.684 86.079 1.00 16.59 117 SER A CA 1
ATOM 820 C C . SER A 1 117 ? 26.396 71.177 85.700 1.00 19.26 117 SER A C 1
ATOM 821 O O . SER A 1 117 ? 26.635 70.786 84.541 1.00 21.89 117 SER A O 1
ATOM 824 N N . GLY A 1 118 ? 27.321 71.239 86.652 1.00 16.86 118 GLY A N 1
ATOM 825 C CA . GLY A 1 118 ? 28.666 70.749 86.410 1.00 17.76 118 GLY A CA 1
ATOM 826 C C . GLY A 1 118 ? 29.598 71.731 85.737 1.00 20.29 118 GLY A C 1
ATOM 827 O O . GLY A 1 118 ? 29.166 72.759 85.208 1.00 22.72 118 GLY A O 1
ATOM 828 N N . PRO A 1 119 ? 30.894 71.407 85.689 1.00 19.59 119 PRO A N 1
ATOM 829 C CA . PRO A 1 119 ? 31.897 72.278 85.070 1.00 15.30 119 PRO A CA 1
ATOM 830 C C . PRO A 1 119 ? 31.730 72.437 83.565 1.00 14.29 119 PRO A C 1
ATOM 831 O O . PRO A 1 119 ? 32.214 73.402 82.981 1.00 15.08 119 PRO A O 1
ATOM 835 N N . TYR A 1 120 ? 31.021 71.502 82.945 1.00 14.24 120 TYR A N 1
ATOM 836 C CA . TYR A 1 120 ? 30.812 71.521 81.499 1.00 12.24 120 TYR A CA 1
ATOM 837 C C . TYR A 1 120 ? 29.415 71.992 81.090 1.00 15.52 120 TYR A C 1
ATOM 838 O O . TYR A 1 120 ? 29.048 71.878 79.916 1.00 17.75 120 TYR A O 1
ATOM 847 N N . ALA A 1 121 ? 28.642 72.524 82.035 1.00 16.48 121 ALA A N 1
ATOM 848 C CA . ALA A 1 121 ? 27.281 72.976 81.739 1.00 14.55 121 ALA A CA 1
ATOM 849 C C . ALA A 1 121 ? 27.319 73.831 80.482 1.00 15.01 121 ALA A C 1
ATOM 850 O O . ALA A 1 121 ? 28.260 74.599 80.283 1.00 15.36 121 ALA A O 1
ATOM 852 N N . GLY A 1 122 ? 26.338 73.637 79.604 1.00 19.09 122 GLY A N 1
ATOM 853 C CA . GLY A 1 122 ? 26.270 74.380 78.356 1.00 14.25 122 GLY A CA 1
ATOM 854 C C . GLY A 1 122 ? 26.098 75.875 78.505 1.00 15.67 122 GLY A C 1
ATOM 855 O O . GLY A 1 122 ? 26.669 76.637 77.725 1.00 16.11 122 GLY A O 1
ATOM 856 N N . LEU A 1 123 ? 25.294 76.304 79.480 1.00 17.46 123 LEU A N 1
ATOM 857 C CA . LEU A 1 123 ? 25.070 77.738 79.705 1.00 21.78 123 LEU A CA 1
ATOM 858 C C . LEU A 1 123 ? 26.312 78.389 80.322 1.00 22.95 123 LEU A C 1
ATOM 859 O O . LEU A 1 123 ? 26.611 79.561 80.044 1.00 26.22 123 LEU A O 1
ATOM 864 N N . LEU A 1 124 ? 27.027 77.636 81.157 1.00 18.30 124 LEU A N 1
ATOM 865 C CA . LEU A 1 124 ? 28.282 78.105 81.742 1.00 15.35 124 LEU A CA 1
ATOM 866 C C . LEU A 1 124 ? 29.308 78.278 80.602 1.00 17.05 124 LEU A C 1
ATOM 867 O O . LEU A 1 124 ? 30.036 79.263 80.537 1.00 20.60 124 LEU A O 1
ATOM 872 N N . ASP A 1 125 ? 29.307 77.341 79.666 1.00 15.54 125 ASP A N 1
ATOM 873 C CA . ASP A 1 125 ? 30.173 77.380 78.485 1.00 16.30 125 ASP A CA 1
ATOM 874 C C . ASP A 1 125 ? 29.982 78.734 77.780 1.00 18.69 125 ASP A C 1
ATOM 875 O O . ASP A 1 125 ? 30.948 79.476 77.564 1.00 20.31 125 ASP A O 1
ATOM 880 N N . ALA A 1 126 ? 28.738 79.037 77.410 1.00 17.28 126 ALA A N 1
ATOM 881 C CA . ALA A 1 126 ? 28.388 80.273 76.709 1.00 13.53 126 ALA A CA 1
ATOM 882 C C . ALA A 1 126 ? 28.796 81.532 77.483 1.00 13.22 126 ALA A C 1
ATOM 883 O O . ALA A 1 126 ? 29.415 82.449 76.930 1.00 16.03 126 ALA A O 1
ATOM 885 N N . TYR A 1 127 ? 28.478 81.555 78.769 1.00 11.90 127 TYR A N 1
ATOM 886 C CA . TYR A 1 127 ? 28.795 82.687 79.615 1.00 17.30 127 TYR A CA 1
ATOM 887 C C . TYR A 1 127 ? 30.313 82.906 79.709 1.00 19.44 127 TYR A C 1
ATOM 888 O O . TYR A 1 127 ? 30.807 84.031 79.606 1.00 20.69 127 TYR A O 1
ATOM 897 N N . ASN A 1 128 ? 31.038 81.817 79.920 1.00 18.87 128 ASN A N 1
ATOM 898 C CA . ASN A 1 128 ? 32.488 81.830 80.034 1.00 15.83 128 ASN A CA 1
ATOM 899 C C . ASN A 1 128 ? 33.118 82.335 78.727 1.00 15.57 128 ASN A C 1
ATOM 900 O O . ASN A 1 128 ? 33.976 83.227 78.742 1.00 18.27 128 ASN A O 1
ATOM 905 N N . HIS A 1 129 ? 32.623 81.830 77.600 1.00 12.61 129 HIS A N 1
ATOM 906 C CA . HIS A 1 129 ? 33.106 82.224 76.289 1.00 11.48 129 HIS A CA 1
ATOM 907 C C . HIS A 1 129 ? 32.881 83.738 76.065 1.00 16.56 129 HIS A C 1
ATOM 908 O O . HIS A 1 129 ? 33.726 84.426 75.469 1.00 16.55 129 HIS A O 1
ATOM 915 N N . GLY A 1 130 ? 31.747 84.251 76.549 1.00 18.90 130 GLY A N 1
ATOM 916 C CA . GLY A 1 130 ? 31.430 85.662 76.393 1.00 15.70 130 GLY A CA 1
ATOM 917 C C . GLY A 1 130 ? 32.363 86.559 77.183 1.00 16.87 130 GLY A C 1
ATOM 918 O O . GLY A 1 130 ? 32.819 87.588 76.679 1.00 19.20 130 GLY A O 1
ATOM 919 N N . ASN A 1 131 ? 32.623 86.180 78.433 1.00 16.34 131 ASN A N 1
ATOM 920 C CA . ASN A 1 131 ? 33.512 86.923 79.326 1.00 16.09 131 ASN A CA 1
ATOM 921 C C . ASN A 1 131 ? 34.926 86.958 78.724 1.00 20.06 131 ASN A C 1
ATOM 922 O O . ASN A 1 131 ? 35.638 87.970 78.762 1.00 18.59 131 ASN A O 1
ATOM 927 N N . ASP A 1 132 ? 35.297 85.827 78.155 1.00 21.43 132 ASP A N 1
ATOM 928 C CA . ASP A 1 132 ? 36.566 85.644 77.510 1.00 22.95 132 ASP A CA 1
ATOM 929 C C . ASP A 1 132 ? 36.709 86.581 76.303 1.00 20.95 132 ASP A C 1
ATOM 930 O O . ASP A 1 132 ? 37.701 87.312 76.177 1.00 21.12 132 ASP A O 1
ATOM 935 N N . TYR A 1 133 ? 35.735 86.539 75.397 1.00 19.73 133 TYR A N 1
ATOM 936 C CA . TYR A 1 133 ? 35.759 87.395 74.228 1.00 15.45 133 TYR A CA 1
ATOM 937 C C . TYR A 1 133 ? 35.676 88.871 74.581 1.00 17.62 133 TYR A C 1
ATOM 938 O O . TYR A 1 133 ? 36.086 89.714 73.789 1.00 18.93 133 TYR A O 1
ATOM 947 N N . LYS A 1 134 ? 35.135 89.188 75.759 1.00 16.10 134 LYS A N 1
ATOM 948 C CA . LYS A 1 134 ? 35.065 90.577 76.180 1.00 16.71 134 LYS A CA 1
ATOM 949 C C . LYS A 1 134 ? 36.493 91.127 76.340 1.00 19.41 134 LYS A C 1
ATOM 950 O O . LYS A 1 134 ? 36.800 92.225 75.885 1.00 23.21 134 LYS A O 1
ATOM 956 N N . ALA A 1 135 ? 37.360 90.366 76.999 1.00 18.64 135 ALA A N 1
ATOM 957 C CA . ALA A 1 135 ? 38.735 90.781 77.219 1.00 13.55 135 ALA A CA 1
ATOM 958 C C . ALA A 1 135 ? 39.473 90.811 75.892 1.00 16.81 135 ALA A C 1
ATOM 959 O O . ALA A 1 135 ? 40.186 91.768 75.581 1.00 21.54 135 ALA A O 1
ATOM 961 N N . ARG A 1 136 ? 39.222 89.822 75.051 1.00 15.74 136 ARG A N 1
ATOM 962 C CA . ARG A 1 136 ? 39.910 89.768 73.778 1.00 15.39 136 ARG A CA 1
ATOM 963 C C . ARG A 1 136 ? 39.476 90.781 72.732 1.00 21.40 136 ARG A C 1
ATOM 964 O O . ARG A 1 136 ? 40.310 91.286 71.969 1.00 23.25 136 ARG A O 1
ATOM 972 N N . TYR A 1 137 ? 38.181 91.073 72.677 1.00 25.15 137 TYR A N 1
ATOM 973 C CA . TYR A 1 137 ? 37.652 91.993 71.669 1.00 23.45 137 TYR A CA 1
ATOM 974 C C . TYR A 1 137 ? 36.890 93.210 72.200 1.00 22.78 137 TYR A C 1
ATOM 975 O O . TYR A 1 137 ? 36.267 93.929 71.417 1.00 19.33 137 TYR A O 1
ATOM 984 N N . GLY A 1 138 ? 36.969 93.457 73.507 1.00 20.64 138 GLY A N 1
ATOM 985 C CA . GLY A 1 138 ? 36.276 94.584 74.109 1.00 20.24 138 GLY A CA 1
ATOM 986 C C . GLY A 1 138 ? 36.595 95.905 73.443 1.00 22.62 138 GLY A C 1
ATOM 987 O O . GLY A 1 138 ? 35.734 96.779 73.338 1.00 23.97 138 GLY A O 1
ATOM 988 N N . HIS A 1 139 ? 37.831 96.039 72.976 1.00 20.33 139 HIS A N 1
ATOM 989 C CA . HIS A 1 139 ? 38.281 97.236 72.283 1.00 19.53 139 HIS A CA 1
ATOM 990 C C . HIS A 1 139 ? 37.464 97.542 71.009 1.00 22.17 139 HIS A C 1
ATOM 991 O O . HIS A 1 139 ? 37.553 98.645 70.452 1.00 24.25 139 HIS A O 1
ATOM 998 N N . LEU A 1 140 ? 36.685 96.567 70.544 1.00 21.84 140 LEU A N 1
ATOM 999 C CA . LEU A 1 140 ? 35.872 96.732 69.342 1.00 19.51 140 LEU A CA 1
ATOM 1000 C C . LEU A 1 140 ? 34.447 97.243 69.636 1.00 20.59 140 LEU A C 1
ATOM 1001 O O . LEU A 1 140 ? 33.615 97.301 68.735 1.00 18.06 140 LEU A O 1
ATOM 1006 N N . TRP A 1 141 ? 34.166 97.558 70.900 1.00 19.91 141 TRP A N 1
ATOM 1007 C CA . TRP A 1 141 ? 32.874 98.088 71.324 1.00 23.34 141 TRP A CA 1
ATOM 1008 C C . TRP A 1 141 ? 33.188 99.328 72.170 1.00 27.52 141 TRP A C 1
ATOM 1009 O O . TRP A 1 141 ? 33.895 99.229 73.180 1.00 26.79 141 TRP A O 1
ATOM 1020 N N . ASN A 1 142 ? 32.621 100.473 71.792 1.00 27.37 142 ASN A N 1
ATOM 1021 C CA . ASN A 1 142 ? 32.865 101.733 72.509 1.00 27.17 142 ASN A CA 1
ATOM 1022 C C . ASN A 1 142 ? 32.050 101.919 73.775 1.00 26.47 142 ASN A C 1
ATOM 1023 O O . ASN A 1 142 ? 32.068 102.998 74.345 1.00 29.08 142 ASN A O 1
ATOM 1028 N N . GLY A 1 143 ? 31.302 100.900 74.189 1.00 25.15 143 GLY A N 1
ATOM 1029 C CA . GLY A 1 143 ? 30.510 101.011 75.405 1.00 23.05 143 GLY A CA 1
ATOM 1030 C C . GLY A 1 143 ? 29.221 101.818 75.301 1.00 22.69 143 GLY A C 1
ATOM 1031 O O . GLY A 1 143 ? 28.431 101.827 76.243 1.00 20.63 143 GLY A O 1
ATOM 1032 N N . GLU A 1 144 ? 28.990 102.433 74.145 1.00 24.77 144 GLU A N 1
ATOM 1033 C CA . GLU A 1 144 ? 27.806 103.262 73.892 1.00 30.81 144 GLU A CA 1
ATOM 1034 C C . GLU A 1 144 ? 26.838 102.643 72.889 1.00 29.31 144 GLU A C 1
ATOM 1035 O O . GLU A 1 144 ? 25.630 102.719 73.082 1.00 30.86 144 GLU A O 1
ATOM 1041 N N . THR A 1 145 ? 27.369 102.092 71.797 1.00 26.63 145 THR A N 1
ATOM 1042 C CA . THR A 1 145 ? 26.594 101.453 70.738 1.00 28.20 145 THR A CA 1
ATOM 1043 C C . THR A 1 145 ? 25.747 100.257 71.184 1.00 26.38 145 THR A C 1
ATOM 1044 O O . THR A 1 145 ? 26.067 99.600 72.185 1.00 24.92 145 THR A O 1
ATOM 1048 N N . VAL A 1 146 ? 24.643 100.028 70.472 1.00 24.99 146 VAL A N 1
ATOM 1049 C CA . VAL A 1 146 ? 23.772 98.874 70.714 1.00 26.90 146 VAL A CA 1
ATOM 1050 C C . VAL A 1 146 ? 24.220 97.846 69.639 1.00 26.12 146 VAL A C 1
ATOM 1051 O O . VAL A 1 146 ? 24.148 98.117 68.439 1.00 23.58 146 VAL A O 1
ATOM 1055 N N . VAL A 1 147 ? 24.751 96.707 70.068 1.00 24.83 147 VAL A N 1
ATOM 1056 C CA . VAL A 1 147 ? 25.228 95.696 69.122 1.00 22.74 147 VAL A CA 1
ATOM 1057 C C . VAL A 1 147 ? 24.219 94.569 68.921 1.00 21.94 147 VAL A C 1
ATOM 1058 O O . VAL A 1 147 ? 23.775 93.951 69.891 1.00 23.03 147 VAL A O 1
ATOM 1062 N N . PRO A 1 148 ? 23.791 94.321 67.669 1.00 22.87 148 PRO A N 1
ATOM 1063 C CA . PRO A 1 148 ? 22.833 93.218 67.512 1.00 24.66 148 PRO A CA 1
ATOM 1064 C C . PRO A 1 148 ? 23.624 91.908 67.488 1.00 27.53 148 PRO A C 1
ATOM 1065 O O . PRO A 1 148 ? 24.813 91.905 67.144 1.00 27.32 148 PRO A O 1
ATOM 1069 N N . PHE A 1 149 ? 23.031 90.829 67.982 1.00 27.23 149 PHE A N 1
ATOM 1070 C CA . PHE A 1 149 ? 23.691 89.532 67.889 1.00 24.77 149 PHE A CA 1
ATOM 1071 C C . PHE A 1 149 ? 22.629 88.581 67.354 1.00 26.93 149 PHE A C 1
ATOM 1072 O O . PHE A 1 149 ? 21.421 88.836 67.510 1.00 27.70 149 PHE A O 1
ATOM 1080 N N . PHE A 1 150 ? 23.065 87.543 66.652 1.00 23.46 150 PHE A N 1
ATOM 1081 C CA . PHE A 1 150 ? 22.135 86.652 65.985 1.00 23.91 150 PHE A CA 1
ATOM 1082 C C . PHE A 1 150 ? 22.128 85.194 66.401 1.00 23.87 150 PHE A C 1
ATOM 1083 O O . PHE A 1 150 ? 23.174 84.604 66.624 1.00 27.12 150 PHE A O 1
ATOM 1091 N N . SER A 1 151 ? 20.935 84.614 66.482 1.00 23.71 151 SER A N 1
ATOM 1092 C CA . SER A 1 151 ? 20.762 83.212 66.864 1.00 23.77 151 SER A CA 1
ATOM 1093 C C . SER A 1 151 ? 19.747 82.571 65.927 1.00 26.30 151 SER A C 1
ATOM 1094 O O . SER A 1 151 ? 18.790 83.227 65.510 1.00 28.18 151 SER A O 1
ATOM 1097 N N . SER A 1 152 ? 19.965 81.315 65.551 1.00 25.99 152 SER A N 1
ATOM 1098 C CA . SER A 1 152 ? 18.992 80.633 64.705 1.00 23.21 152 SER A CA 1
ATOM 1099 C C . SER A 1 152 ? 17.815 80.314 65.662 1.00 20.67 152 SER A C 1
ATOM 1100 O O . SER A 1 152 ? 17.993 80.303 66.892 1.00 17.44 152 SER A O 1
ATOM 1103 N N . GLY A 1 153 ? 16.622 80.117 65.104 1.00 17.97 153 GLY A N 1
ATOM 1104 C CA . GLY A 1 153 ? 15.459 79.841 65.924 1.00 21.50 153 GLY A CA 1
ATOM 1105 C C . GLY A 1 153 ? 15.350 78.432 66.485 1.00 22.92 153 GLY A C 1
ATOM 1106 O O . GLY A 1 153 ? 14.534 77.625 66.027 1.00 23.08 153 GLY A O 1
ATOM 1107 N N . TYR A 1 154 ? 16.122 78.156 67.526 1.00 18.79 154 TYR A N 1
ATOM 1108 C CA . TYR A 1 154 ? 16.090 76.853 68.149 1.00 18.16 154 TYR A CA 1
ATOM 1109 C C . TYR A 1 154 ? 16.447 77.081 69.608 1.00 16.86 154 TYR A C 1
ATOM 1110 O O . TYR A 1 154 ? 17.414 77.771 69.904 1.00 21.56 154 TYR A O 1
ATOM 1119 N N . GLY A 1 155 ? 15.644 76.516 70.503 1.00 16.23 155 GLY A N 1
ATOM 1120 C CA . GLY A 1 155 ? 15.832 76.689 71.930 1.00 18.93 155 GLY A CA 1
ATOM 1121 C C . GLY A 1 155 ? 17.236 76.745 72.499 1.00 21.93 155 GLY A C 1
ATOM 1122 O O . GLY A 1 155 ? 17.680 77.776 73.014 1.00 21.08 155 GLY A O 1
ATOM 1123 N N . ARG A 1 156 ? 17.938 75.620 72.429 1.00 24.51 156 ARG A N 1
ATOM 1124 C CA . ARG A 1 156 ? 19.275 75.533 72.988 1.00 17.23 156 ARG A CA 1
ATOM 1125 C C . ARG A 1 156 ? 20.234 76.506 72.350 1.00 15.64 156 ARG A C 1
ATOM 1126 O O . ARG A 1 156 ? 21.189 76.930 72.995 1.00 17.09 156 ARG A O 1
ATOM 1134 N N . VAL A 1 157 ? 19.995 76.868 71.093 1.00 15.75 157 VAL A N 1
ATOM 1135 C CA . VAL A 1 157 ? 20.865 77.828 70.417 1.00 15.84 157 VAL A CA 1
ATOM 1136 C C . VAL A 1 157 ? 20.595 79.245 70.974 1.00 21.77 157 VAL A C 1
ATOM 1137 O O . VAL A 1 157 ? 21.527 79.993 71.294 1.00 23.56 157 VAL A O 1
ATOM 1141 N N . ILE A 1 158 ? 19.315 79.583 71.130 1.00 21.23 158 ILE A N 1
ATOM 1142 C CA . ILE A 1 158 ? 18.897 80.870 71.672 1.00 17.18 158 ILE A CA 1
ATOM 1143 C C . ILE A 1 158 ? 19.437 81.019 73.083 1.00 16.66 158 ILE A C 1
ATOM 1144 O O . ILE A 1 158 ? 19.989 82.062 73.433 1.00 18.44 158 ILE A O 1
ATOM 1149 N N . GLU A 1 159 ? 19.320 79.972 73.889 1.00 16.90 159 GLU A N 1
ATOM 1150 C CA . GLU A 1 159 ? 19.809 80.039 75.265 1.00 17.87 159 GLU A CA 1
ATOM 1151 C C . GLU A 1 159 ? 21.322 80.239 75.350 1.00 17.95 159 GLU A C 1
ATOM 1152 O O . GLU A 1 159 ? 21.819 80.926 76.247 1.00 18.43 159 GLU A O 1
ATOM 1158 N N . THR A 1 160 ? 22.038 79.688 74.374 1.00 16.70 160 THR A N 1
ATOM 1159 C CA . THR A 1 160 ? 23.483 79.820 74.301 1.00 18.23 160 THR A CA 1
ATOM 1160 C C . THR A 1 160 ? 23.829 81.256 73.936 1.00 17.06 160 THR A C 1
ATOM 1161 O O . THR A 1 160 ? 24.721 81.861 74.538 1.00 21.11 160 THR A O 1
ATOM 1165 N N . ALA A 1 161 ? 23.122 81.783 72.937 1.00 14.54 161 ALA A N 1
ATOM 1166 C CA . ALA A 1 161 ? 23.312 83.150 72.457 1.00 15.89 161 ALA A CA 1
ATOM 1167 C C . ALA A 1 161 ? 23.113 84.122 73.619 1.00 19.09 161 ALA A C 1
ATOM 1168 O O . ALA A 1 161 ? 23.959 84.980 73.880 1.00 18.90 161 ALA A O 1
ATOM 1170 N N . ARG A 1 162 ? 22.016 83.938 74.352 1.00 18.13 162 ARG A N 1
ATOM 1171 C CA . ARG A 1 162 ? 21.697 84.777 75.485 1.00 15.55 162 ARG A CA 1
ATOM 1172 C C . ARG A 1 162 ? 22.803 84.813 76.519 1.00 19.43 162 ARG A C 1
ATOM 1173 O O . ARG A 1 162 ? 23.217 85.887 76.931 1.00 26.75 162 ARG A O 1
ATOM 1181 N N . LYS A 1 163 ? 23.294 83.655 76.945 1.00 21.89 163 LYS A N 1
ATOM 1182 C CA . LYS A 1 163 ? 24.362 83.628 77.954 1.00 19.67 163 LYS A CA 1
ATOM 1183 C C . LYS A 1 163 ? 25.714 84.144 77.452 1.00 17.32 163 LYS A C 1
ATOM 1184 O O . LYS A 1 163 ? 26.502 84.674 78.228 1.00 19.71 163 LYS A O 1
ATOM 1190 N N . PHE A 1 164 ? 25.982 83.996 76.160 1.00 16.41 164 PHE A N 1
ATOM 1191 C CA . PHE A 1 164 ? 27.219 84.511 75.593 1.00 18.11 164 PHE A CA 1
ATOM 1192 C C . PHE A 1 164 ? 27.126 86.045 75.612 1.00 21.33 164 PHE A C 1
ATOM 1193 O O . PHE A 1 164 ? 28.052 86.719 76.075 1.00 22.22 164 PHE A O 1
ATOM 1201 N N . GLY A 1 165 ? 26.027 86.571 75.047 1.00 18.15 165 GLY A N 1
ATOM 1202 C CA . GLY A 1 165 ? 25.780 87.997 74.982 1.00 11.44 165 GLY A CA 1
ATOM 1203 C C . GLY A 1 165 ? 25.858 88.612 76.357 1.00 14.48 165 GLY A C 1
ATOM 1204 O O . GLY A 1 165 ? 26.386 89.710 76.508 1.00 17.82 165 GLY A O 1
ATOM 1205 N N . GLU A 1 166 ? 25.362 87.899 77.366 1.00 13.86 166 GLU A N 1
ATOM 1206 C CA . GLU A 1 166 ? 25.395 88.391 78.737 1.00 15.77 166 GLU A CA 1
ATOM 1207 C C . GLU A 1 166 ? 26.813 88.400 79.303 1.00 18.89 166 GLU A C 1
ATOM 1208 O O . GLU A 1 166 ? 27.141 89.213 80.173 1.00 22.65 166 GLU A O 1
ATOM 1214 N N . GLY A 1 167 ? 27.629 87.452 78.850 1.00 19.79 167 GLY A N 1
ATOM 1215 C CA . GLY A 1 167 ? 29.008 87.377 79.282 1.00 16.22 167 GLY A CA 1
ATOM 1216 C C . GLY A 1 167 ? 29.801 88.528 78.687 1.00 16.17 167 GLY A C 1
ATOM 1217 O O . GLY A 1 167 ? 30.595 89.178 79.378 1.00 17.91 167 GLY A O 1
ATOM 1218 N N . PHE A 1 168 ? 29.581 88.787 77.404 1.00 14.44 168 PHE A N 1
ATOM 1219 C CA . PHE A 1 168 ? 30.280 89.856 76.704 1.00 16.91 168 PHE A CA 1
ATOM 1220 C C . PHE A 1 168 ? 29.869 91.271 77.126 1.00 21.85 168 PHE A C 1
ATOM 1221 O O . PHE A 1 168 ? 30.726 92.097 77.492 1.00 23.21 168 PHE A O 1
ATOM 1229 N N . PHE A 1 169 ? 28.568 91.563 77.069 1.00 20.02 169 PHE A N 1
ATOM 1230 C CA . PHE A 1 169 ? 28.077 92.888 77.420 1.00 14.24 169 PHE A CA 1
ATOM 1231 C C . PHE A 1 169 ? 27.897 93.142 78.912 1.00 15.10 169 PHE A C 1
ATOM 1232 O O . PHE A 1 169 ? 27.793 94.288 79.337 1.00 17.33 169 PHE A O 1
ATOM 1240 N N . GLY A 1 170 ? 27.924 92.079 79.707 1.00 15.63 170 GLY A N 1
ATOM 1241 C CA . GLY A 1 170 ? 27.835 92.199 81.154 1.00 16.23 170 GLY A CA 1
ATOM 1242 C C . GLY A 1 170 ? 26.811 93.174 81.687 1.00 21.49 170 GLY A C 1
ATOM 1243 O O . GLY A 1 170 ? 25.629 93.055 81.376 1.00 24.90 170 GLY A O 1
ATOM 1244 N N . TYR A 1 171 ? 27.265 94.162 82.459 1.00 21.44 171 TYR A N 1
ATOM 1245 C CA . TYR A 1 171 ? 26.370 95.171 83.044 1.00 22.58 171 TYR A CA 1
ATOM 1246 C C . TYR A 1 171 ? 25.462 95.890 82.044 1.00 21.69 171 TYR A C 1
ATOM 1247 O O . TYR A 1 171 ? 24.424 96.411 82.439 1.00 27.05 171 TYR A O 1
ATOM 1256 N N . ASN A 1 172 ? 25.837 95.884 80.767 1.00 16.85 172 ASN A N 1
ATOM 1257 C CA . ASN A 1 172 ? 25.090 96.571 79.726 1.00 14.95 172 ASN A CA 1
ATOM 1258 C C . ASN A 1 172 ? 24.361 95.634 78.783 1.00 19.20 172 ASN A C 1
ATOM 1259 O O . ASN A 1 172 ? 23.940 96.050 77.696 1.00 18.44 172 ASN A O 1
ATOM 1264 N N . TYR A 1 173 ? 24.178 94.381 79.195 1.00 21.41 173 TYR A N 1
ATOM 1265 C CA . TYR A 1 173 ? 23.503 93.395 78.352 1.00 21.11 173 TYR A CA 1
ATOM 1266 C C . TYR A 1 173 ? 22.050 93.775 78.039 1.00 22.77 173 TYR A C 1
ATOM 1267 O O . TYR A 1 173 ? 21.603 93.634 76.891 1.00 24.87 173 TYR A O 1
ATOM 1276 N N . SER A 1 174 ? 21.316 94.230 79.055 1.00 23.30 174 SER A N 1
ATOM 1277 C CA . SER A 1 174 ? 19.907 94.636 78.911 1.00 23.57 174 SER A CA 1
ATOM 1278 C C . SER A 1 174 ? 19.634 95.766 77.941 1.00 24.11 174 SER A C 1
ATOM 1279 O O . SER A 1 174 ? 18.590 95.787 77.290 1.00 26.39 174 SER A O 1
ATOM 1282 N N . THR A 1 175 ? 20.587 96.686 77.834 1.00 23.12 175 THR A N 1
ATOM 1283 C CA . THR A 1 175 ? 20.434 97.859 76.994 1.00 19.24 175 THR A CA 1
ATOM 1284 C C . THR A 1 175 ? 21.255 97.908 75.728 1.00 21.68 175 THR A C 1
ATOM 1285 O O . THR A 1 175 ? 20.778 98.428 74.722 1.00 28.22 175 THR A O 1
ATOM 1289 N N . ASN A 1 176 ? 22.466 97.355 75.750 1.00 18.90 176 ASN A N 1
ATOM 1290 C CA . ASN A 1 176 ? 23.339 97.456 74.589 1.00 18.23 176 ASN A CA 1
ATOM 1291 C C . ASN A 1 176 ? 23.616 96.273 73.698 1.00 18.30 176 ASN A C 1
ATOM 1292 O O . ASN A 1 176 ? 24.445 96.363 72.776 1.00 17.26 176 ASN A O 1
ATOM 1297 N N . ALA A 1 177 ? 22.902 95.183 73.942 1.00 18.79 177 ALA A N 1
ATOM 1298 C CA . ALA A 1 177 ? 23.004 93.981 73.116 1.00 19.92 177 ALA A CA 1
ATOM 1299 C C . ALA A 1 177 ? 21.567 93.773 72.630 1.00 20.53 177 ALA A C 1
ATOM 1300 O O . ALA A 1 177 ? 20.619 93.947 73.409 1.00 24.02 177 ALA A O 1
ATOM 1302 N N . ALA A 1 178 ? 21.391 93.403 71.370 1.00 15.10 178 ALA A N 1
ATOM 1303 C CA . ALA A 1 178 ? 20.051 93.201 70.834 1.00 17.33 178 ALA A CA 1
ATOM 1304 C C . ALA A 1 178 ? 19.939 91.858 70.122 1.00 18.78 178 ALA A C 1
ATOM 1305 O O . ALA A 1 178 ? 20.374 91.715 68.965 1.00 17.28 178 ALA A O 1
ATOM 1307 N N . LEU A 1 179 ? 19.356 90.873 70.808 1.00 20.92 179 LEU A N 1
ATOM 1308 C CA . LEU A 1 179 ? 19.185 89.547 70.230 1.00 17.58 179 LEU A CA 1
ATOM 1309 C C . LEU A 1 179 ? 18.173 89.536 69.086 1.00 19.57 179 LEU A C 1
ATOM 1310 O O . LEU A 1 179 ? 17.025 89.946 69.263 1.00 21.81 179 LEU A O 1
ATOM 1315 N N . ASN A 1 180 ? 18.626 89.108 67.911 1.00 18.68 180 ASN A N 1
ATOM 1316 C CA . ASN A 1 180 ? 17.796 88.968 66.720 1.00 14.64 180 ASN A CA 1
ATOM 1317 C C . ASN A 1 180 ? 17.749 87.435 66.498 1.00 18.59 180 ASN A C 1
ATOM 1318 O O . ASN A 1 180 ? 18.795 86.798 66.401 1.00 19.63 180 ASN A O 1
ATOM 1323 N N . ILE A 1 181 ? 16.562 86.836 66.480 1.00 20.73 181 ILE A N 1
ATOM 1324 C CA . ILE A 1 181 ? 16.409 85.393 66.272 1.00 21.05 181 ILE A CA 1
ATOM 1325 C C . ILE A 1 181 ? 15.958 85.130 64.825 1.00 24.15 181 ILE A C 1
ATOM 1326 O O . ILE A 1 181 ? 14.936 85.662 64.381 1.00 25.19 181 ILE A O 1
ATOM 1331 N N . ILE A 1 182 ? 16.746 84.343 64.090 1.00 25.65 182 ILE A N 1
ATOM 1332 C CA . ILE A 1 182 ? 16.486 84.029 62.683 1.00 22.86 182 ILE A CA 1
ATOM 1333 C C . ILE A 1 182 ? 15.874 82.649 62.549 1.00 25.82 182 ILE A C 1
ATOM 1334 O O . ILE A 1 182 ? 16.501 81.650 62.885 1.00 29.35 182 ILE A O 1
ATOM 1339 N N . SER A 1 183 ? 14.662 82.611 62.016 1.00 27.94 183 SER A N 1
ATOM 1340 C CA . SER A 1 183 ? 13.890 81.391 61.803 1.00 27.49 183 SER A CA 1
ATOM 1341 C C . SER A 1 183 ? 14.673 80.346 61.028 1.00 25.99 183 SER A C 1
ATOM 1342 O O . SER A 1 183 ? 15.401 80.684 60.093 1.00 23.34 183 SER A O 1
ATOM 1345 N N . GLU A 1 184 ? 14.519 79.082 61.425 1.00 26.60 184 GLU A N 1
ATOM 1346 C CA . GLU A 1 184 ? 15.207 77.971 60.758 1.00 27.24 184 GLU A CA 1
ATOM 1347 C C . GLU A 1 184 ? 14.383 77.441 59.582 1.00 28.98 184 GLU A C 1
ATOM 1348 O O . GLU A 1 184 ? 14.826 76.554 58.843 1.00 29.24 184 GLU A O 1
ATOM 1354 N N . SER A 1 185 ? 13.208 78.030 59.380 1.00 27.23 185 SER A N 1
ATOM 1355 C CA . SER A 1 185 ? 12.328 77.626 58.302 1.00 26.89 185 SER A CA 1
ATOM 1356 C C . SER A 1 185 ? 12.959 77.872 56.936 1.00 26.49 185 SER A C 1
ATOM 1357 O O . SER A 1 185 ? 13.581 78.902 56.723 1.00 26.69 185 SER A O 1
ATOM 1360 N N . GLU A 1 186 ? 12.742 76.953 56.001 1.00 28.04 186 GLU A N 1
ATOM 1361 C CA . GLU A 1 186 ? 13.297 77.063 54.650 1.00 32.59 186 GLU A CA 1
ATOM 1362 C C . GLU A 1 186 ? 12.830 78.307 53.915 1.00 33.82 186 GLU A C 1
ATOM 1363 O O . GLU A 1 186 ? 13.473 78.768 52.955 1.00 33.05 186 GLU A O 1
ATOM 1369 N N . VAL A 1 187 ? 11.680 78.811 54.346 1.00 32.76 187 VAL A N 1
ATOM 1370 C CA . VAL A 1 187 ? 11.075 80.001 53.778 1.00 32.62 187 VAL A CA 1
ATOM 1371 C C . VAL A 1 187 ? 12.026 81.204 53.804 1.00 30.05 187 VAL A C 1
ATOM 1372 O O . VAL A 1 187 ? 11.913 82.131 52.995 1.00 30.72 187 VAL A O 1
ATOM 1376 N N . MET A 1 188 ? 13.015 81.135 54.686 1.00 29.79 188 MET A N 1
ATOM 1377 C CA . MET A 1 188 ? 14.023 82.182 54.821 1.00 28.09 188 MET A CA 1
ATOM 1378 C C . MET A 1 188 ? 15.035 82.133 53.685 1.00 26.59 188 MET A C 1
ATOM 1379 O O . MET A 1 188 ? 15.767 83.100 53.466 1.00 31.94 188 MET A O 1
ATOM 1384 N N . GLY A 1 189 ? 15.072 81.026 52.950 1.00 22.22 189 GLY A N 1
ATOM 1385 C CA . GLY A 1 189 ? 16.019 80.904 51.848 1.00 24.87 189 GLY A CA 1
ATOM 1386 C C . GLY A 1 189 ? 17.454 81.135 52.304 1.00 25.73 189 GLY A C 1
ATOM 1387 O O . GLY A 1 189 ? 17.886 80.541 53.297 1.00 25.27 189 GLY A O 1
ATOM 1388 N N . ALA A 1 190 ? 18.168 82.038 51.636 1.00 23.17 190 ALA A N 1
ATOM 1389 C CA . ALA A 1 190 ? 19.548 82.332 51.990 1.00 24.09 190 ALA A CA 1
ATOM 1390 C C . ALA A 1 190 ? 19.689 83.322 53.148 1.00 26.91 190 ALA A C 1
ATOM 1391 O O . ALA A 1 190 ? 20.805 83.561 53.623 1.00 25.69 190 ALA A O 1
ATOM 1393 N N . ASP A 1 191 ? 18.578 83.934 53.568 1.00 28.96 191 ASP A N 1
ATOM 1394 C CA . ASP A 1 191 ? 18.595 84.892 54.684 1.00 28.28 191 ASP A CA 1
ATOM 1395 C C . ASP A 1 191 ? 18.404 84.022 55.924 1.00 28.00 191 ASP A C 1
ATOM 1396 O O . ASP A 1 191 ? 17.437 84.167 56.683 1.00 27.96 191 ASP A O 1
ATOM 1401 N N . SER A 1 192 ? 19.403 83.175 56.167 1.00 26.23 192 SER A N 1
ATOM 1402 C CA . SER A 1 192 ? 19.332 82.199 57.236 1.00 21.97 192 SER A CA 1
ATOM 1403 C C . SER A 1 192 ? 20.686 81.802 57.819 1.00 22.26 192 SER A C 1
ATOM 1404 O O . SER A 1 192 ? 21.725 81.921 57.156 1.00 22.95 192 SER A O 1
ATOM 1407 N N . LEU A 1 193 ? 20.667 81.346 59.068 1.00 22.96 193 LEU A N 1
ATOM 1408 C CA . LEU A 1 193 ? 21.877 80.843 59.724 1.00 24.66 193 LEU A CA 1
ATOM 1409 C C . LEU A 1 193 ? 21.889 79.307 59.564 1.00 26.63 193 LEU A C 1
ATOM 1410 O O . LEU A 1 193 ? 22.885 78.638 59.834 1.00 28.55 193 LEU A O 1
ATOM 1415 N N . THR A 1 194 ? 20.781 78.772 59.070 1.00 27.04 194 THR A N 1
ATOM 1416 C CA . THR A 1 194 ? 20.605 77.347 58.882 1.00 24.16 194 THR A CA 1
ATOM 1417 C C . THR A 1 194 ? 19.966 77.081 57.510 1.00 24.60 194 THR A C 1
ATOM 1418 O O . THR A 1 194 ? 18.876 76.526 57.434 1.00 23.69 194 THR A O 1
ATOM 1422 N N . PRO A 1 195 ? 20.660 77.417 56.402 1.00 24.91 195 PRO A N 1
ATOM 1423 C CA . PRO A 1 195 ? 20.080 77.190 55.069 1.00 28.79 195 PRO A CA 1
ATOM 1424 C C . PRO A 1 195 ? 19.595 75.750 54.778 1.00 32.24 195 PRO A C 1
ATOM 1425 O O . PRO A 1 195 ? 20.222 74.779 55.204 1.00 35.16 195 PRO A O 1
ATOM 1429 N N . THR A 1 196 ? 18.489 75.634 54.043 1.00 31.33 196 THR A N 1
ATOM 1430 C CA . THR A 1 196 ? 17.895 74.351 53.663 1.00 28.05 196 THR A CA 1
ATOM 1431 C C . THR A 1 196 ? 18.377 73.935 52.275 1.00 29.09 196 THR A C 1
ATOM 1432 O O . THR A 1 196 ? 18.643 74.788 51.432 1.00 29.08 196 THR A O 1
ATOM 1436 N N . CYS A 1 197 ? 18.498 72.628 52.050 1.00 30.42 197 CYS A N 1
ATOM 1437 C CA . CYS A 1 197 ? 18.927 72.095 50.767 1.00 34.26 197 CYS A CA 1
ATOM 1438 C C . CYS A 1 197 ? 18.206 70.772 50.549 1.00 40.78 197 CYS A C 1
ATOM 1439 O O . CYS A 1 197 ? 18.317 69.889 51.378 1.00 44.39 197 CYS A O 1
ATOM 1442 N N . ASP A 1 198 ? 17.450 70.632 49.464 1.00 50.31 198 ASP A N 1
ATOM 1443 C CA . ASP A 1 198 ? 16.735 69.372 49.191 1.00 58.86 198 ASP A CA 1
ATOM 1444 C C . ASP A 1 198 ? 17.022 68.910 47.764 1.00 62.04 198 ASP A C 1
ATOM 1445 O O . ASP A 1 198 ? 16.640 69.595 46.808 1.00 63.05 198 ASP A O 1
ATOM 1450 N N . THR A 1 199 ? 17.647 67.734 47.625 1.00 65.28 199 THR A N 1
ATOM 1451 C CA . THR A 1 199 ? 18.043 67.180 46.311 1.00 68.36 199 THR A CA 1
ATOM 1452 C C . THR A 1 199 ? 18.570 68.265 45.355 1.00 65.60 199 THR A C 1
ATOM 1453 O O . THR A 1 199 ? 19.534 68.968 45.673 1.00 61.34 199 THR A O 1
ATOM 1457 N N . THR A 1 204 ? 22.796 59.812 51.081 1.00 39.02 204 THR A N 1
ATOM 1458 C CA . THR A 1 204 ? 22.850 58.431 50.593 1.00 42.49 204 THR A CA 1
ATOM 1459 C C . THR A 1 204 ? 23.775 57.527 51.438 1.00 36.86 204 THR A C 1
ATOM 1460 O O . THR A 1 204 ? 23.304 56.598 52.092 1.00 34.05 204 THR A O 1
ATOM 1464 N N . THR A 1 205 ? 25.079 57.809 51.447 1.00 33.78 205 THR A N 1
ATOM 1465 C CA . THR A 1 205 ? 26.025 57.043 52.280 1.00 27.94 205 THR A CA 1
ATOM 1466 C C . THR A 1 205 ? 25.655 57.319 53.736 1.00 27.04 205 THR A C 1
ATOM 1467 O O . THR A 1 205 ? 25.691 56.420 54.584 1.00 25.57 205 THR A O 1
ATOM 1471 N N . CYS A 1 206 ? 25.265 58.570 53.993 1.00 26.23 206 CYS A N 1
ATOM 1472 C CA . CYS A 1 206 ? 24.843 59.034 55.303 1.00 24.74 206 CYS A CA 1
ATOM 1473 C C . CYS A 1 206 ? 23.695 58.196 55.845 1.00 27.88 206 CYS A C 1
ATOM 1474 O O . CYS A 1 206 ? 23.672 57.835 57.024 1.00 26.62 206 CYS A O 1
ATOM 1477 N N . ASP A 1 207 ? 22.738 57.888 54.981 1.00 34.28 207 ASP A N 1
ATOM 1478 C CA . ASP A 1 207 ? 21.575 57.109 55.388 1.00 37.93 207 ASP A CA 1
ATOM 1479 C C . ASP A 1 207 ? 21.923 55.668 55.686 1.00 38.81 207 ASP A C 1
ATOM 1480 O O . ASP A 1 207 ? 21.272 55.030 56.513 1.00 39.07 207 ASP A O 1
ATOM 1485 N N . ASN A 1 208 ? 23.000 55.188 55.068 1.00 37.41 208 ASN A N 1
ATOM 1486 C CA . ASN A 1 208 ? 23.435 53.807 55.240 1.00 35.80 208 ASN A CA 1
ATOM 1487 C C . ASN A 1 208 ? 24.499 53.536 56.294 1.00 34.95 208 ASN A C 1
ATOM 1488 O O . ASN A 1 208 ? 24.970 52.409 56.414 1.00 35.24 208 ASN A O 1
ATOM 1493 N N . LEU A 1 209 ? 24.873 54.548 57.069 1.00 32.15 209 LEU A N 1
ATOM 1494 C CA . LEU A 1 209 ? 25.888 54.354 58.092 1.00 28.90 209 LEU A CA 1
ATOM 1495 C C . LEU A 1 209 ? 25.401 53.318 59.098 1.00 29.38 209 LEU A C 1
ATOM 1496 O O . LEU A 1 209 ? 24.231 53.330 59.492 1.00 29.73 209 LEU A O 1
ATOM 1501 N N . THR A 1 210 ? 26.295 52.420 59.502 1.00 27.62 210 THR A N 1
ATOM 1502 C CA . THR A 1 210 ? 25.949 51.376 60.450 1.00 23.47 210 THR A CA 1
ATOM 1503 C C . THR A 1 210 ? 26.210 51.780 61.901 1.00 24.21 210 THR A C 1
ATOM 1504 O O . THR A 1 210 ? 25.588 51.224 62.816 1.00 22.02 210 THR A O 1
ATOM 1508 N N . TYR A 1 211 ? 27.111 52.744 62.117 1.00 21.49 211 TYR A N 1
ATOM 1509 C CA . TYR A 1 211 ? 27.476 53.175 63.470 1.00 20.18 211 TYR A CA 1
ATOM 1510 C C . TYR A 1 211 ? 28.102 52.004 64.225 1.00 19.16 211 TYR A C 1
ATOM 1511 O O . TYR A 1 211 ? 27.948 51.865 65.442 1.00 20.60 211 TYR A O 1
ATOM 1520 N N . GLN A 1 212 ? 28.822 51.166 63.486 1.00 19.71 212 GLN A N 1
ATOM 1521 C CA . GLN A 1 212 ? 29.469 50.003 64.066 1.00 20.54 212 GLN A CA 1
ATOM 1522 C C . GLN A 1 212 ? 30.896 49.854 63.562 1.00 21.31 212 GLN A C 1
ATOM 1523 O O . GLN A 1 212 ? 31.196 50.153 62.400 1.00 18.98 212 GLN A O 1
ATOM 1529 N N . LEU A 1 213 ? 31.764 49.394 64.461 1.00 22.51 213 LEU A N 1
ATOM 1530 C CA . LEU A 1 213 ? 33.173 49.100 64.191 1.00 20.37 213 LEU A CA 1
ATOM 1531 C C . LEU A 1 213 ? 33.482 47.924 65.126 1.00 22.19 213 LEU A C 1
ATOM 1532 O O . LEU A 1 213 ? 32.920 47.831 66.227 1.00 21.56 213 LEU A O 1
ATOM 1537 N N . PRO A 1 214 ? 34.372 47.005 64.704 1.00 24.42 214 PRO A N 1
ATOM 1538 C CA . PRO A 1 214 ? 34.740 45.824 65.498 1.00 21.46 214 PRO A CA 1
ATOM 1539 C C . PRO A 1 214 ? 34.982 46.018 66.993 1.00 22.94 214 PRO A C 1
ATOM 1540 O O . PRO A 1 214 ? 34.597 45.157 67.788 1.00 25.50 214 PRO A O 1
ATOM 1544 N N . GLN A 1 215 ? 35.591 47.130 67.400 1.00 23.17 215 GLN A N 1
ATOM 1545 C CA . GLN A 1 215 ? 35.848 47.332 68.829 1.00 22.22 215 GLN A CA 1
ATOM 1546 C C . GLN A 1 215 ? 34.589 47.252 69.694 1.00 22.39 215 GLN A C 1
ATOM 1547 O O . GLN A 1 215 ? 34.671 46.872 70.874 1.00 21.41 215 GLN A O 1
ATOM 1553 N N . PHE A 1 216 ? 33.425 47.555 69.110 1.00 20.19 216 PHE A N 1
ATOM 1554 C CA . PHE A 1 216 ? 32.169 47.493 69.874 1.00 19.88 216 PHE A CA 1
ATOM 1555 C C . PHE A 1 216 ? 31.826 46.036 70.274 1.00 19.57 216 PHE A C 1
ATOM 1556 O O . PHE A 1 216 ? 31.180 45.780 71.306 1.00 20.30 216 PHE A O 1
ATOM 1564 N N . LYS A 1 217 ? 32.297 45.079 69.475 1.00 18.64 217 LYS A N 1
ATOM 1565 C CA . LYS A 1 217 ? 32.094 43.672 69.773 1.00 16.91 217 LYS A CA 1
ATOM 1566 C C . LYS A 1 217 ? 32.912 43.296 70.998 1.00 19.52 217 LYS A C 1
ATOM 1567 O O . LYS A 1 217 ? 32.426 42.567 71.868 1.00 23.54 217 LYS A O 1
ATOM 1573 N N . VAL A 1 218 ? 34.129 43.838 71.113 1.00 20.19 218 VAL A N 1
ATOM 1574 C CA . VAL A 1 218 ? 34.988 43.549 72.274 1.00 17.27 218 VAL A CA 1
ATOM 1575 C C . VAL A 1 218 ? 34.341 44.080 73.553 1.00 20.58 218 VAL A C 1
ATOM 1576 O O . VAL A 1 218 ? 34.316 43.404 74.581 1.00 22.06 218 VAL A O 1
ATOM 1580 N N . ALA A 1 219 ? 33.779 45.282 73.482 1.00 24.86 219 ALA A N 1
ATOM 1581 C CA . ALA A 1 219 ? 33.123 45.890 74.646 1.00 23.84 219 ALA A CA 1
ATOM 1582 C C . ALA A 1 219 ? 31.904 45.068 75.067 1.00 23.53 219 ALA A C 1
ATOM 1583 O O . ALA A 1 219 ? 31.745 44.757 76.254 1.00 23.73 219 ALA A O 1
ATOM 1585 N N . ALA A 1 220 ? 31.052 44.730 74.097 1.00 22.89 220 ALA A N 1
ATOM 1586 C CA . ALA A 1 220 ? 29.842 43.934 74.351 1.00 24.00 220 ALA A CA 1
ATOM 1587 C C . ALA A 1 220 ? 30.215 42.624 75.052 1.00 23.76 220 ALA A C 1
ATOM 1588 O O . ALA A 1 220 ? 29.667 42.289 76.117 1.00 26.24 220 ALA A O 1
ATOM 1590 N N . ALA A 1 221 ? 31.223 41.945 74.510 1.00 19.07 221 ALA A N 1
ATOM 1591 C CA . ALA A 1 221 ? 31.692 40.691 75.087 1.00 17.92 221 ALA A CA 1
ATOM 1592 C C . ALA A 1 221 ? 32.214 40.897 76.514 1.00 22.16 221 ALA A C 1
ATOM 1593 O O . ALA A 1 221 ? 31.889 40.122 77.434 1.00 23.64 221 ALA A O 1
ATOM 1595 N N . ARG A 1 222 ? 32.999 41.952 76.723 1.00 21.60 222 ARG A N 1
ATOM 1596 C CA . ARG A 1 222 ? 33.531 42.204 78.056 1.00 22.15 222 ARG A CA 1
ATOM 1597 C C . ARG A 1 222 ? 32.458 42.594 79.068 1.00 24.82 222 ARG A C 1
ATOM 1598 O O . ARG A 1 222 ? 32.506 42.149 80.225 1.00 25.99 222 ARG A O 1
ATOM 1606 N N . LEU A 1 223 ? 31.494 43.418 78.656 1.00 24.67 223 LEU A N 1
ATOM 1607 C CA . LEU A 1 223 ? 30.445 43.842 79.583 1.00 26.82 223 LEU A CA 1
ATOM 1608 C C . LEU A 1 223 ? 29.562 42.668 79.984 1.00 26.77 223 LEU A C 1
ATOM 1609 O O . LEU A 1 223 ? 29.262 42.478 81.174 1.00 24.03 223 LEU A O 1
ATOM 1614 N N . ASN A 1 224 ? 29.161 41.870 78.994 1.00 27.90 224 ASN A N 1
ATOM 1615 C CA . ASN A 1 224 ? 28.312 40.701 79.244 1.00 29.67 224 ASN A CA 1
ATOM 1616 C C . ASN A 1 224 ? 28.992 39.687 80.162 1.00 31.53 224 ASN A C 1
ATOM 1617 O O . ASN A 1 224 ? 28.365 39.091 81.035 1.00 35.78 224 ASN A O 1
ATOM 1622 N N . SER A 1 225 ? 30.290 39.519 79.979 1.00 31.14 225 SER A N 1
ATOM 1623 C CA . SER A 1 225 ? 31.042 38.598 80.791 1.00 30.65 225 SER A CA 1
ATOM 1624 C C . SER A 1 225 ? 31.133 39.034 82.256 1.00 33.08 225 SER A C 1
ATOM 1625 O O . SER A 1 225 ? 31.099 38.193 83.154 1.00 34.76 225 SER A O 1
ATOM 1628 N N . GLN A 1 226 ? 31.226 40.338 82.514 1.00 32.80 226 GLN A N 1
ATOM 1629 C CA . GLN A 1 226 ? 31.336 40.816 83.897 1.00 29.80 226 GLN A CA 1
ATOM 1630 C C . GLN A 1 226 ? 30.023 40.821 84.672 1.00 31.26 226 GLN A C 1
ATOM 1631 O O . GLN A 1 226 ? 30.023 40.718 85.903 1.00 31.07 226 GLN A O 1
ATOM 1637 N N . ASN A 1 227 ? 28.915 41.010 83.954 1.00 32.61 227 ASN A N 1
ATOM 1638 C CA . ASN A 1 227 ? 27.568 41.027 84.545 1.00 30.35 227 ASN A CA 1
ATOM 1639 C C . ASN A 1 227 ? 26.663 40.327 83.548 1.00 31.70 227 ASN A C 1
ATOM 1640 O O . ASN A 1 227 ? 26.028 40.958 82.694 1.00 26.92 227 ASN A O 1
ATOM 1645 N N . PRO A 1 228 ? 26.625 38.989 83.618 1.00 33.62 228 PRO A N 1
ATOM 1646 C CA . PRO A 1 228 ? 25.811 38.160 82.725 1.00 34.24 228 PRO A CA 1
ATOM 1647 C C . PRO A 1 228 ? 24.310 38.430 82.871 1.00 34.64 228 PRO A C 1
ATOM 1648 O O . PRO A 1 228 ? 23.835 38.781 83.960 1.00 31.93 228 PRO A O 1
ATOM 1652 N N . GLY A 1 229 ? 23.591 38.319 81.757 1.00 36.57 229 GLY A N 1
ATOM 1653 C CA . GLY A 1 229 ? 22.158 38.537 81.772 1.00 39.01 229 GLY A CA 1
ATOM 1654 C C . GLY A 1 229 ? 21.631 39.774 81.054 1.00 43.86 229 GLY A C 1
ATOM 1655 O O . GLY A 1 229 ? 20.423 39.899 80.852 1.00 48.05 229 GLY A O 1
ATOM 1656 N N . MET A 1 230 ? 22.510 40.682 80.643 1.00 40.15 230 MET A N 1
ATOM 1657 C CA . MET A 1 230 ? 22.068 41.902 79.977 1.00 33.07 230 MET A CA 1
ATOM 1658 C C . MET A 1 230 ? 21.870 41.701 78.487 1.00 32.34 230 MET A C 1
ATOM 1659 O O . MET A 1 230 ? 21.093 42.426 77.867 1.00 32.40 230 MET A O 1
ATOM 1664 N N . ASN A 1 231 ? 22.562 40.712 77.918 1.00 31.94 231 ASN A N 1
ATOM 1665 C CA . ASN A 1 231 ? 22.498 40.422 76.479 1.00 32.56 231 ASN A CA 1
ATOM 1666 C C . ASN A 1 231 ? 22.760 41.701 75.656 1.00 32.54 231 ASN A C 1
ATOM 1667 O O . ASN A 1 231 ? 22.041 42.010 74.701 1.00 29.46 231 ASN A O 1
ATOM 1672 N N . LEU A 1 232 ? 23.798 42.450 76.039 1.00 34.28 232 LEU A N 1
ATOM 1673 C CA . LEU A 1 232 ? 24.151 43.682 75.336 1.00 30.58 232 LEU A CA 1
ATOM 1674 C C . LEU A 1 232 ? 24.782 43.346 73.980 1.00 29.30 232 LEU A C 1
ATOM 1675 O O . LEU A 1 232 ? 25.595 42.420 73.860 1.00 30.65 232 LEU A O 1
ATOM 1680 N N . THR A 1 233 ? 24.379 44.079 72.955 1.00 25.02 233 THR A N 1
ATOM 1681 C CA . THR A 1 233 ? 24.904 43.874 71.632 1.00 26.64 233 THR A CA 1
ATOM 1682 C C . THR A 1 233 ? 25.885 45.015 71.310 1.00 26.71 233 THR A C 1
ATOM 1683 O O . THR A 1 233 ? 26.028 45.975 72.076 1.00 26.75 233 THR A O 1
ATOM 1687 N N . ALA A 1 234 ? 26.520 44.932 70.152 1.00 24.13 234 ALA A N 1
ATOM 1688 C CA . ALA A 1 234 ? 27.446 45.964 69.726 1.00 26.67 234 ALA A CA 1
ATOM 1689 C C . ALA A 1 234 ? 26.663 47.270 69.554 1.00 28.33 234 ALA A C 1
ATOM 1690 O O . ALA A 1 234 ? 27.216 48.369 69.688 1.00 31.83 234 ALA A O 1
ATOM 1692 N N . SER A 1 235 ? 25.368 47.135 69.283 1.00 28.10 235 SER A N 1
ATOM 1693 C CA . SER A 1 235 ? 24.475 48.272 69.099 1.00 27.52 235 SER A CA 1
ATOM 1694 C C . SER A 1 235 ? 24.166 48.938 70.441 1.00 25.61 235 SER A C 1
ATOM 1695 O O . SER A 1 235 ? 24.104 50.166 70.540 1.00 27.93 235 SER A O 1
ATOM 1698 N N . ASP A 1 236 ? 24.005 48.137 71.484 1.00 22.91 236 ASP A N 1
ATOM 1699 C CA . ASP A 1 236 ? 23.745 48.688 72.802 1.00 22.23 236 ASP A CA 1
ATOM 1700 C C . ASP A 1 236 ? 24.978 49.421 73.251 1.00 24.41 236 ASP A C 1
ATOM 1701 O O . ASP A 1 236 ? 24.880 50.462 73.888 1.00 25.88 236 ASP A O 1
ATOM 1706 N N . VAL A 1 237 ? 26.146 48.859 72.936 1.00 28.33 237 VAL A N 1
ATOM 1707 C CA . VAL A 1 237 ? 27.428 49.469 73.296 1.00 27.95 237 VAL A CA 1
ATOM 1708 C C . VAL A 1 237 ? 27.522 50.873 72.695 1.00 25.44 237 VAL A C 1
ATOM 1709 O O . VAL A 1 237 ? 27.831 51.833 73.406 1.00 24.33 237 VAL A O 1
ATOM 1713 N N . TYR A 1 238 ? 27.200 50.993 71.409 1.00 21.74 238 TYR A N 1
ATOM 1714 C CA . TYR A 1 238 ? 27.210 52.283 70.738 1.00 22.76 238 TYR A CA 1
ATOM 1715 C C . TYR A 1 238 ? 26.352 53.302 71.496 1.00 26.53 238 TYR A C 1
ATOM 1716 O O . TYR A 1 238 ? 26.783 54.426 71.742 1.00 29.84 238 TYR A O 1
ATOM 1725 N N . ASN A 1 239 ? 25.146 52.906 71.887 1.00 27.21 239 ASN A N 1
ATOM 1726 C CA . ASN A 1 239 ? 24.242 53.811 72.601 1.00 24.30 239 ASN A CA 1
ATOM 1727 C C . ASN A 1 239 ? 24.646 54.105 74.020 1.00 25.54 239 ASN A C 1
ATOM 1728 O O . ASN A 1 239 ? 24.332 55.178 74.554 1.00 26.29 239 ASN A O 1
ATOM 1733 N N . LEU A 1 240 ? 25.345 53.155 74.635 1.00 25.80 240 LEU A N 1
ATOM 1734 C CA . LEU A 1 240 ? 25.814 53.338 75.991 1.00 22.71 240 LEU A CA 1
ATOM 1735 C C . LEU A 1 240 ? 27.013 54.289 75.966 1.00 23.43 240 LEU A C 1
ATOM 1736 O O . LEU A 1 240 ? 27.267 55.009 76.933 1.00 25.37 240 LEU A O 1
ATOM 1741 N N . MET A 1 241 ? 27.732 54.325 74.847 1.00 22.29 241 MET A N 1
ATOM 1742 C CA . MET A 1 241 ? 28.869 55.240 74.708 1.00 22.87 241 MET A CA 1
ATOM 1743 C C . MET A 1 241 ? 28.345 56.647 74.365 1.00 24.57 241 MET A C 1
ATOM 1744 O O . MET A 1 241 ? 28.916 57.659 74.802 1.00 21.82 241 MET A O 1
ATOM 1749 N N . VAL A 1 242 ? 27.255 56.707 73.592 1.00 24.94 242 VAL A N 1
ATOM 1750 C CA . VAL A 1 242 ? 26.605 57.982 73.278 1.00 20.58 242 VAL A CA 1
ATOM 1751 C C . VAL A 1 242 ? 26.174 58.542 74.636 1.00 20.31 242 VAL A C 1
ATOM 1752 O O . VAL A 1 242 ? 26.449 59.699 74.967 1.00 21.99 242 VAL A O 1
ATOM 1756 N N . MET A 1 243 ? 25.587 57.679 75.457 1.00 17.42 243 MET A N 1
ATOM 1757 C CA . MET A 1 243 ? 25.150 58.085 76.779 1.00 20.49 243 MET A CA 1
ATOM 1758 C C . MET A 1 243 ? 26.293 58.592 77.660 1.00 23.86 243 MET A C 1
ATOM 1759 O O . MET A 1 243 ? 26.176 59.639 78.311 1.00 25.98 243 MET A O 1
ATOM 1764 N N . ALA A 1 244 ? 27.389 57.840 77.695 1.00 23.90 244 ALA A N 1
ATOM 1765 C CA . ALA A 1 244 ? 28.539 58.195 78.513 1.00 21.60 244 ALA A CA 1
ATOM 1766 C C . ALA A 1 244 ? 29.160 59.525 78.059 1.00 25.11 244 ALA A C 1
ATOM 1767 O O . ALA A 1 244 ? 29.534 60.349 78.898 1.00 28.28 244 ALA A O 1
ATOM 1769 N N . SER A 1 245 ? 29.245 59.752 76.745 1.00 21.45 245 SER A N 1
ATOM 1770 C CA . SER A 1 245 ? 29.801 61.001 76.244 1.00 22.30 245 SER A CA 1
ATOM 1771 C C . SER A 1 245 ? 28.916 62.226 76.624 1.00 24.43 245 SER A C 1
ATOM 1772 O O . SER A 1 245 ? 29.431 63.294 76.955 1.00 25.82 245 SER A O 1
ATOM 1775 N N . PHE A 1 246 ? 27.595 62.055 76.638 1.00 23.61 246 PHE A N 1
ATOM 1776 C CA . PHE A 1 246 ? 26.675 63.134 77.019 1.00 19.51 246 PHE A CA 1
ATOM 1777 C C . PHE A 1 246 ? 26.636 63.369 78.520 1.00 20.06 246 PHE A C 1
ATOM 1778 O O . PHE A 1 246 ? 26.178 64.413 78.987 1.00 22.54 246 PHE A O 1
ATOM 1786 N N . GLU A 1 247 ? 27.080 62.391 79.293 1.00 19.02 247 GLU A N 1
ATOM 1787 C CA . GLU A 1 247 ? 27.038 62.543 80.736 1.00 17.10 247 GLU A CA 1
ATOM 1788 C C . GLU A 1 247 ? 27.888 63.709 81.244 1.00 19.39 247 GLU A C 1
ATOM 1789 O O . GLU A 1 247 ? 27.494 64.412 82.182 1.00 21.45 247 GLU A O 1
ATOM 1795 N N . LEU A 1 248 ? 29.050 63.920 80.633 1.00 20.54 248 LEU A N 1
ATOM 1796 C CA . LEU A 1 248 ? 29.941 65.016 81.034 1.00 20.65 248 LEU A CA 1
ATOM 1797 C C . LEU A 1 248 ? 29.225 66.386 80.902 1.00 20.81 248 LEU A C 1
ATOM 1798 O O . LEU A 1 248 ? 29.431 67.293 81.724 1.00 19.39 248 LEU A O 1
ATOM 1803 N N . ASN A 1 249 ? 28.337 66.505 79.912 1.00 17.18 249 ASN A N 1
ATOM 1804 C CA . ASN A 1 249 ? 27.588 67.735 79.705 1.00 14.25 249 ASN A CA 1
ATOM 1805 C C . ASN A 1 249 ? 26.755 68.142 80.932 1.00 17.82 249 ASN A C 1
ATOM 1806 O O . ASN A 1 249 ? 26.375 69.296 81.062 1.00 18.77 249 ASN A O 1
ATOM 1811 N N . ALA A 1 250 ? 26.519 67.210 81.854 1.00 17.43 250 ALA A N 1
ATOM 1812 C CA . ALA A 1 250 ? 25.715 67.477 83.041 1.00 16.38 250 ALA A CA 1
ATOM 1813 C C . ALA A 1 250 ? 26.442 67.221 84.354 1.00 19.05 250 ALA A C 1
ATOM 1814 O O . ALA A 1 250 ? 26.013 67.701 85.423 1.00 19.66 250 ALA A O 1
ATOM 1816 N N . ARG A 1 251 ? 27.523 66.450 84.288 1.00 19.30 251 ARG A N 1
ATOM 1817 C CA . ARG A 1 251 ? 28.295 66.097 85.481 1.00 16.81 251 ARG A CA 1
ATOM 1818 C C . ARG A 1 251 ? 29.786 66.236 85.214 1.00 15.97 251 ARG A C 1
ATOM 1819 O O . ARG A 1 251 ? 30.231 66.122 84.063 1.00 15.23 251 ARG A O 1
ATOM 1827 N N . PRO A 1 252 ? 30.578 66.497 86.270 1.00 16.22 252 PRO A N 1
ATOM 1828 C CA . PRO A 1 252 ? 32.037 66.660 86.185 1.00 16.15 252 PRO A CA 1
ATOM 1829 C C . PRO A 1 252 ? 32.812 65.405 85.788 1.00 20.40 252 PRO A C 1
ATOM 1830 O O . PRO A 1 252 ? 33.868 65.508 85.156 1.00 23.83 252 PRO A O 1
ATOM 1834 N N . PHE A 1 253 ? 32.317 64.229 86.187 1.00 23.80 253 PHE A N 1
ATOM 1835 C CA . PHE A 1 253 ? 32.981 62.946 85.878 1.00 25.83 253 PHE A CA 1
ATOM 1836 C C . PHE A 1 253 ? 31.923 61.931 85.387 1.00 23.83 253 PHE A C 1
ATOM 1837 O O . PHE A 1 253 ? 30.745 62.036 85.717 1.00 24.36 253 PHE A O 1
ATOM 1845 N N . SER A 1 254 ? 32.326 60.988 84.549 1.00 20.75 254 SER A N 1
ATOM 1846 C CA . SER A 1 254 ? 31.425 59.949 84.085 1.00 17.01 254 SER A CA 1
ATOM 1847 C C . SER A 1 254 ? 32.094 58.597 84.264 1.00 17.79 254 SER A C 1
ATOM 1848 O O . SER A 1 254 ? 33.103 58.316 83.635 1.00 19.32 254 SER A O 1
ATOM 1851 N N . ASN A 1 255 ? 31.563 57.765 85.151 1.00 24.42 255 ASN A N 1
ATOM 1852 C CA . ASN A 1 255 ? 32.132 56.432 85.366 1.00 23.17 255 ASN A CA 1
ATOM 1853 C C . ASN A 1 255 ? 31.860 55.529 84.190 1.00 24.25 255 ASN A C 1
ATOM 1854 O O . ASN A 1 255 ? 32.608 54.589 83.948 1.00 27.86 255 ASN A O 1
ATOM 1859 N N . TRP A 1 256 ? 30.795 55.810 83.447 1.00 20.85 256 TRP A N 1
ATOM 1860 C CA . TRP A 1 256 ? 30.484 55.016 82.277 1.00 19.59 256 TRP A CA 1
ATOM 1861 C C . TRP A 1 256 ? 31.610 55.108 81.246 1.00 23.84 256 TRP A C 1
ATOM 1862 O O . TRP A 1 256 ? 31.855 54.141 80.511 1.00 26.88 256 TRP A O 1
ATOM 1873 N N . ILE A 1 257 ? 32.289 56.262 81.186 1.00 22.90 257 ILE A N 1
ATOM 1874 C CA . ILE A 1 257 ? 33.396 56.465 80.244 1.00 21.71 257 ILE A CA 1
ATOM 1875 C C . ILE A 1 257 ? 34.481 55.435 80.543 1.00 21.31 257 ILE A C 1
ATOM 1876 O O . ILE A 1 257 ? 35.049 54.841 79.635 1.00 17.77 257 ILE A O 1
ATOM 1881 N N . ASN A 1 258 ? 34.678 55.173 81.830 1.00 22.17 258 ASN A N 1
ATOM 1882 C CA . ASN A 1 258 ? 35.668 54.221 82.307 1.00 23.43 258 ASN A CA 1
ATOM 1883 C C . ASN A 1 258 ? 35.323 52.745 82.066 1.00 26.02 258 ASN A C 1
ATOM 1884 O O . ASN A 1 258 ? 36.196 51.885 82.229 1.00 29.72 258 ASN A O 1
ATOM 1889 N N . ALA A 1 259 ? 34.072 52.441 81.699 1.00 24.47 259 ALA A N 1
ATOM 1890 C CA . ALA A 1 259 ? 33.658 51.052 81.437 1.00 20.62 259 ALA A CA 1
ATOM 1891 C C . ALA A 1 259 ? 34.089 50.595 80.043 1.00 20.47 259 ALA A C 1
ATOM 1892 O O . ALA A 1 259 ? 33.954 49.418 79.693 1.00 23.24 259 ALA A O 1
ATOM 1894 N N . PHE A 1 260 ? 34.547 51.534 79.223 1.00 17.73 260 PHE A N 1
ATOM 1895 C CA . PHE A 1 260 ? 35.001 51.210 77.878 1.00 19.03 260 PHE A CA 1
ATOM 1896 C C . PHE A 1 260 ? 36.502 51.473 77.824 1.00 22.16 260 PHE A C 1
ATOM 1897 O O . PHE A 1 260 ? 37.047 52.160 78.694 1.00 23.53 260 PHE A O 1
ATOM 1905 N N . THR A 1 261 ? 37.186 50.845 76.876 1.00 21.62 261 THR A N 1
ATOM 1906 C CA . THR A 1 261 ? 38.620 51.004 76.767 1.00 19.83 261 THR A CA 1
ATOM 1907 C C . THR A 1 261 ? 38.978 52.201 75.888 1.00 20.99 261 THR A C 1
ATOM 1908 O O . THR A 1 261 ? 38.156 52.738 75.145 1.00 23.49 261 THR A O 1
ATOM 1912 N N . GLN A 1 262 ? 40.242 52.574 75.955 1.00 17.63 262 GLN A N 1
ATOM 1913 C CA . GLN A 1 262 ? 40.775 53.648 75.172 1.00 15.52 262 GLN A CA 1
ATOM 1914 C C . GLN A 1 262 ? 40.545 53.323 73.689 1.00 17.57 262 GLN A C 1
ATOM 1915 O O . GLN A 1 262 ? 40.126 54.183 72.911 1.00 22.49 262 GLN A O 1
ATOM 1921 N N . ASP A 1 263 ? 40.769 52.070 73.302 1.00 18.63 263 ASP A N 1
ATOM 1922 C CA . ASP A 1 263 ? 40.598 51.657 71.911 1.00 17.81 263 ASP A CA 1
ATOM 1923 C C . ASP A 1 263 ? 39.147 51.674 71.428 1.00 18.01 263 ASP A C 1
ATOM 1924 O O . ASP A 1 263 ? 38.874 51.848 70.228 1.00 17.08 263 ASP A O 1
ATOM 1929 N N . GLU A 1 264 ? 38.220 51.470 72.354 1.00 18.25 264 GLU A N 1
ATOM 1930 C CA . GLU A 1 264 ? 36.801 51.503 72.026 1.00 20.83 264 GLU A CA 1
ATOM 1931 C C . GLU A 1 264 ? 36.391 52.967 71.777 1.00 22.81 264 GLU A C 1
ATOM 1932 O O . GLU A 1 264 ? 35.727 53.290 70.770 1.00 23.44 264 GLU A O 1
ATOM 1938 N N . TRP A 1 265 ? 36.855 53.860 72.650 1.00 21.51 265 TRP A N 1
ATOM 1939 C CA . TRP A 1 265 ? 36.596 55.288 72.498 1.00 16.94 265 TRP A CA 1
ATOM 1940 C C . TRP A 1 265 ? 37.174 55.782 71.169 1.00 19.87 265 TRP A C 1
ATOM 1941 O O . TRP A 1 265 ? 36.521 56.549 70.467 1.00 26.56 265 TRP A O 1
ATOM 1952 N N . VAL A 1 266 ? 38.363 55.311 70.785 1.00 18.08 266 VAL A N 1
ATOM 1953 C CA . VAL A 1 266 ? 38.969 55.708 69.505 1.00 15.90 266 VAL A CA 1
ATOM 1954 C C . VAL A 1 266 ? 38.033 55.342 68.336 1.00 17.03 266 VAL A C 1
ATOM 1955 O O . VAL A 1 266 ? 37.858 56.115 67.395 1.00 18.54 266 VAL A O 1
ATOM 1959 N N . SER A 1 267 ? 37.409 54.171 68.417 1.00 18.86 267 SER A N 1
ATOM 1960 C CA . SER A 1 267 ? 36.478 53.709 67.382 1.00 19.72 267 SER A CA 1
ATOM 1961 C C . SER A 1 267 ? 35.177 54.503 67.415 1.00 18.98 267 SER A C 1
ATOM 1962 O O . SER A 1 267 ? 34.645 54.861 66.357 1.00 19.73 267 SER A O 1
ATOM 1965 N N . PHE A 1 268 ? 34.653 54.746 68.619 1.00 16.23 268 PHE A N 1
ATOM 1966 C CA . PHE A 1 268 ? 33.439 55.542 68.779 1.00 17.49 268 PHE A CA 1
ATOM 1967 C C . PHE A 1 268 ? 33.614 56.936 68.144 1.00 21.04 268 PHE A C 1
ATOM 1968 O O . PHE A 1 268 ? 32.830 57.330 67.274 1.00 25.91 268 PHE A O 1
ATOM 1976 N N . GLY A 1 269 ? 34.653 57.668 68.544 1.00 19.71 269 GLY A N 1
ATOM 1977 C CA . GLY A 1 269 ? 34.871 58.985 67.979 1.00 18.74 269 GLY A CA 1
ATOM 1978 C C . GLY A 1 269 ? 34.878 58.937 66.463 1.00 20.05 269 GLY A C 1
ATOM 1979 O O . GLY A 1 269 ? 34.323 59.816 65.806 1.00 20.33 269 GLY A O 1
ATOM 1980 N N . TYR A 1 270 ? 35.477 57.896 65.892 1.00 18.63 270 TYR A N 1
ATOM 1981 C CA . TYR A 1 270 ? 35.538 57.786 64.433 1.00 17.13 270 TYR A CA 1
ATOM 1982 C C . TYR A 1 270 ? 34.158 57.521 63.824 1.00 17.39 270 TYR A C 1
ATOM 1983 O O . TYR A 1 270 ? 33.847 57.985 62.725 1.00 18.88 270 TYR A O 1
ATOM 1992 N N . VAL A 1 271 ? 33.349 56.731 64.514 1.00 19.36 271 VAL A N 1
ATOM 1993 C CA . VAL A 1 271 ? 31.991 56.443 64.056 1.00 22.70 271 VAL A CA 1
ATOM 1994 C C . VAL A 1 271 ? 31.233 57.794 63.981 1.00 23.47 271 VAL A C 1
ATOM 1995 O O . VAL A 1 271 ? 30.545 58.081 62.988 1.00 23.17 271 VAL A O 1
ATOM 1999 N N . GLU A 1 272 ? 31.436 58.652 64.981 1.00 21.61 272 GLU A N 1
ATOM 2000 C CA . GLU A 1 272 ? 30.791 59.959 64.982 1.00 21.31 272 GLU A CA 1
ATOM 2001 C C . GLU A 1 272 ? 31.377 60.867 63.898 1.00 22.68 272 GLU A C 1
ATOM 2002 O O . GLU A 1 272 ? 30.648 61.640 63.275 1.00 26.13 272 GLU A O 1
ATOM 2008 N N . ASP A 1 273 ? 32.669 60.732 63.623 1.00 22.60 273 ASP A N 1
ATOM 2009 C CA . ASP A 1 273 ? 33.301 61.527 62.573 1.00 21.60 273 ASP A CA 1
ATOM 2010 C C . ASP A 1 273 ? 32.653 61.216 61.222 1.00 21.08 273 ASP A C 1
ATOM 2011 O O . ASP A 1 273 ? 32.462 62.107 60.390 1.00 22.49 273 ASP A O 1
ATOM 2016 N N . LEU A 1 274 ? 32.352 59.938 60.995 1.00 20.93 274 LEU A N 1
ATOM 2017 C CA . LEU A 1 274 ? 31.736 59.478 59.746 1.00 18.50 274 LEU A CA 1
ATOM 2018 C C . LEU A 1 274 ? 30.372 60.127 59.533 1.00 19.05 274 LEU A C 1
ATOM 2019 O O . LEU A 1 274 ? 30.008 60.519 58.417 1.00 20.82 274 LEU A O 1
ATOM 2024 N N . ASN A 1 275 ? 29.610 60.237 60.610 1.00 19.78 275 ASN A N 1
ATOM 2025 C CA . ASN A 1 275 ? 28.299 60.853 60.532 1.00 19.14 275 ASN A CA 1
ATOM 2026 C C . ASN A 1 275 ? 28.418 62.296 60.019 1.00 21.44 275 ASN A C 1
ATOM 2027 O O . ASN A 1 275 ? 27.805 62.667 59.020 1.00 23.22 275 ASN A O 1
ATOM 2032 N N . TYR A 1 276 ? 29.266 63.096 60.652 1.00 20.64 276 TYR A N 1
ATOM 2033 C CA . TYR A 1 276 ? 29.438 64.464 60.211 1.00 19.94 276 TYR A CA 1
ATOM 2034 C C . TYR A 1 276 ? 29.945 64.522 58.799 1.00 21.72 276 TYR A C 1
ATOM 2035 O O . TYR A 1 276 ? 29.381 65.216 57.965 1.00 24.17 276 TYR A O 1
ATOM 2044 N N . TYR A 1 277 ? 30.964 63.726 58.511 1.00 20.99 277 TYR A N 1
ATOM 2045 C CA . TYR A 1 277 ? 31.571 63.726 57.197 1.00 18.15 277 TYR A CA 1
ATOM 2046 C C . TYR A 1 277 ? 30.577 63.502 56.069 1.00 21.57 277 TYR A C 1
ATOM 2047 O O . TYR A 1 277 ? 30.607 64.195 55.046 1.00 18.93 277 TYR A O 1
ATOM 2056 N N . TYR A 1 278 ? 29.707 62.518 56.248 1.00 25.19 278 TYR A N 1
ATOM 2057 C CA . TYR A 1 278 ? 28.741 62.170 55.215 1.00 24.22 278 TYR A CA 1
ATOM 2058 C C . TYR A 1 278 ? 27.381 62.854 55.281 1.00 25.24 278 TYR A C 1
ATOM 2059 O O . TYR A 1 278 ? 26.732 63.037 54.253 1.00 26.48 278 TYR A O 1
ATOM 2068 N N . CYS A 1 279 ? 26.951 63.236 56.474 1.00 23.77 279 CYS A N 1
ATOM 2069 C CA . CYS A 1 279 ? 25.657 63.870 56.620 1.00 24.95 279 CYS A CA 1
ATOM 2070 C C . CYS A 1 279 ? 25.714 65.390 56.614 1.00 28.57 279 CYS A C 1
ATOM 2071 O O . CYS A 1 279 ? 24.724 66.035 56.274 1.00 30.29 279 CYS A O 1
ATOM 2074 N N . ALA A 1 280 ? 26.855 65.968 56.995 1.00 26.90 280 ALA A N 1
ATOM 2075 C CA . ALA A 1 280 ? 26.984 67.430 57.071 1.00 23.46 280 ALA A CA 1
ATOM 2076 C C . ALA A 1 280 ? 28.371 67.923 56.688 1.00 24.61 280 ALA A C 1
ATOM 2077 O O . ALA A 1 280 ? 28.754 69.040 57.046 1.00 22.60 280 ALA A O 1
ATOM 2079 N N . GLY A 1 281 ? 29.093 67.127 55.901 1.00 23.95 281 GLY A N 1
ATOM 2080 C CA . GLY A 1 281 ? 30.440 67.508 55.538 1.00 19.63 281 GLY A CA 1
ATOM 2081 C C . GLY A 1 281 ? 30.799 67.234 54.099 1.00 21.54 281 GLY A C 1
ATOM 2082 O O . GLY A 1 281 ? 29.909 66.954 53.292 1.00 21.31 281 GLY A O 1
ATOM 2083 N N . PRO A 1 282 ? 32.108 67.226 53.766 1.00 21.59 282 PRO A N 1
ATOM 2084 C CA . PRO A 1 282 ? 32.592 66.987 52.397 1.00 20.62 282 PRO A CA 1
ATOM 2085 C C . PRO A 1 282 ? 32.127 65.674 51.770 1.00 22.64 282 PRO A C 1
ATOM 2086 O O . PRO A 1 282 ? 32.203 65.513 50.555 1.00 23.99 282 PRO A O 1
ATOM 2090 N N . GLY A 1 283 ? 31.620 64.753 52.582 1.00 22.66 283 GLY A N 1
ATOM 2091 C CA . GLY A 1 283 ? 31.148 63.491 52.039 1.00 23.60 283 GLY A CA 1
ATOM 2092 C C . GLY A 1 283 ? 29.874 63.683 51.231 1.00 27.58 283 GLY A C 1
ATOM 2093 O O . GLY A 1 283 ? 29.465 62.794 50.492 1.00 29.22 283 GLY A O 1
ATOM 2094 N N . ASP A 1 284 ? 29.209 64.817 51.448 1.00 31.20 284 ASP A N 1
ATOM 2095 C CA . ASP A 1 284 ? 27.979 65.193 50.754 1.00 27.42 284 ASP A CA 1
ATOM 2096 C C . ASP A 1 284 ? 28.396 66.429 49.968 1.00 28.23 284 ASP A C 1
ATOM 2097 O O . ASP A 1 284 ? 28.744 67.460 50.552 1.00 29.96 284 ASP A O 1
ATOM 2102 N N . LYS A 1 285 ? 28.371 66.315 48.646 1.00 27.49 285 LYS A N 1
ATOM 2103 C CA . LYS A 1 285 ? 28.789 67.389 47.757 1.00 31.28 285 LYS A CA 1
ATOM 2104 C C . LYS A 1 285 ? 27.955 68.666 47.774 1.00 31.10 285 LYS A C 1
ATOM 2105 O O . LYS A 1 285 ? 28.399 69.695 47.268 1.00 32.13 285 LYS A O 1
ATOM 2111 N N . ASN A 1 286 ? 26.758 68.613 48.352 1.00 30.94 286 ASN A N 1
ATOM 2112 C CA . ASN A 1 286 ? 25.906 69.802 48.428 1.00 32.07 286 ASN A CA 1
ATOM 2113 C C . ASN A 1 286 ? 26.196 70.668 49.638 1.00 32.08 286 ASN A C 1
ATOM 2114 O O . ASN A 1 286 ? 25.675 71.789 49.732 1.00 35.96 286 ASN A O 1
ATOM 2119 N N . MET A 1 287 ? 26.997 70.157 50.571 1.00 26.09 287 MET A N 1
ATOM 2120 C CA . MET A 1 287 ? 27.305 70.901 51.779 1.00 23.80 287 MET A CA 1
ATOM 2121 C C . MET A 1 287 ? 28.101 72.186 51.559 1.00 23.31 287 MET A C 1
ATOM 2122 O O . MET A 1 287 ? 27.860 73.180 52.242 1.00 26.09 287 MET A O 1
ATOM 2127 N N . ALA A 1 288 ? 29.002 72.187 50.581 1.00 20.98 288 ALA A N 1
ATOM 2128 C CA . ALA A 1 288 ? 29.784 73.376 50.264 1.00 22.19 288 ALA A CA 1
ATOM 2129 C C . ALA A 1 288 ? 28.852 74.521 49.823 1.00 28.47 288 ALA A C 1
ATOM 2130 O O . ALA A 1 288 ? 29.053 75.669 50.215 1.00 31.84 288 ALA A O 1
ATOM 2132 N N . ALA A 1 289 ? 27.831 74.200 49.020 1.00 29.45 289 ALA A N 1
ATOM 2133 C CA . ALA A 1 289 ? 26.851 75.186 48.543 1.00 25.83 289 ALA A CA 1
ATOM 2134 C C . ALA A 1 289 ? 26.038 75.768 49.703 1.00 25.18 289 ALA A C 1
ATOM 2135 O O . ALA A 1 289 ? 25.723 76.951 49.715 1.00 28.38 289 ALA A O 1
ATOM 2137 N N . VAL A 1 290 ? 25.692 74.935 50.677 1.00 24.77 290 VAL A N 1
ATOM 2138 C CA . VAL A 1 290 ? 24.945 75.396 51.843 1.00 24.17 290 VAL A CA 1
ATOM 2139 C C . VAL A 1 290 ? 25.827 76.344 52.648 1.00 26.93 290 VAL A C 1
ATOM 2140 O O . VAL A 1 290 ? 25.360 77.382 53.106 1.00 31.54 290 VAL A O 1
ATOM 2144 N N . GLY A 1 291 ? 27.104 75.987 52.801 1.00 25.21 291 GLY A N 1
ATOM 2145 C CA . GLY A 1 291 ? 28.038 76.800 53.566 1.00 20.18 291 GLY A CA 1
ATOM 2146 C C . GLY A 1 291 ? 28.499 78.062 52.871 1.00 23.23 291 GLY A C 1
ATOM 2147 O O . GLY A 1 291 ? 29.034 78.982 53.512 1.00 26.46 291 GLY A O 1
ATOM 2148 N N . ALA A 1 292 ? 28.288 78.123 51.559 1.00 23.18 292 ALA A N 1
ATOM 2149 C CA . ALA A 1 292 ? 28.672 79.287 50.770 1.00 18.38 292 ALA A CA 1
ATOM 2150 C C . ALA A 1 292 ? 27.851 80.511 51.157 1.00 19.55 292 ALA A C 1
ATOM 2151 O O . ALA A 1 292 ? 28.295 81.633 50.959 1.00 22.30 292 ALA A O 1
ATOM 2153 N N . VAL A 1 293 ? 26.654 80.304 51.698 1.00 18.80 293 VAL A N 1
ATOM 2154 C CA . VAL A 1 293 ? 25.805 81.424 52.111 1.00 20.88 293 VAL A CA 1
ATOM 2155 C C . VAL A 1 293 ? 26.557 82.281 53.139 1.00 23.42 293 VAL A C 1
ATOM 2156 O O . VAL A 1 293 ? 26.777 83.476 52.919 1.00 24.04 293 VAL A O 1
ATOM 2160 N N . TYR A 1 294 ? 26.985 81.648 54.231 1.00 25.19 294 TYR A N 1
ATOM 2161 C CA . TYR A 1 294 ? 27.718 82.319 55.304 1.00 23.27 294 TYR A CA 1
ATOM 2162 C C . TYR A 1 294 ? 29.090 82.757 54.832 1.00 25.04 294 TYR A C 1
ATOM 2163 O O . TYR A 1 294 ? 29.514 83.870 55.113 1.00 27.44 294 TYR A O 1
ATOM 2172 N N . ALA A 1 295 ? 29.788 81.877 54.121 1.00 24.00 295 ALA A N 1
ATOM 2173 C CA . ALA A 1 295 ? 31.122 82.203 53.637 1.00 25.34 295 ALA A CA 1
ATOM 2174 C C . ALA A 1 295 ? 31.129 83.474 52.787 1.00 27.85 295 ALA A C 1
ATOM 2175 O O . ALA A 1 295 ? 31.958 84.364 52.971 1.00 30.78 295 ALA A O 1
ATOM 2177 N N . ASN A 1 296 ? 30.178 83.567 51.871 1.00 28.99 296 ASN A N 1
ATOM 2178 C CA . ASN A 1 296 ? 30.084 84.710 50.977 1.00 28.72 296 ASN A CA 1
ATOM 2179 C C . ASN A 1 296 ? 29.578 85.983 51.633 1.00 27.43 296 ASN A C 1
ATOM 2180 O O . ASN A 1 296 ? 30.113 87.062 51.374 1.00 26.98 296 ASN A O 1
ATOM 2185 N N . ALA A 1 297 ? 28.559 85.853 52.480 1.00 26.20 297 ALA A N 1
ATOM 2186 C CA . ALA A 1 297 ? 27.986 86.989 53.188 1.00 23.47 297 ALA A CA 1
ATOM 2187 C C . ALA A 1 297 ? 29.033 87.597 54.123 1.00 26.70 297 ALA A C 1
ATOM 2188 O O . ALA A 1 297 ? 29.193 88.822 54.174 1.00 27.76 297 ALA A O 1
ATOM 2190 N N . SER A 1 298 ? 29.766 86.748 54.841 1.00 25.96 298 SER A N 1
ATOM 2191 C CA . SER A 1 298 ? 30.803 87.232 55.748 1.00 24.52 298 SER A CA 1
ATOM 2192 C C . SER A 1 298 ? 31.952 87.902 54.961 1.00 21.37 298 SER A C 1
ATOM 2193 O O . SER A 1 298 ? 32.558 88.860 55.432 1.00 24.13 298 SER A O 1
ATOM 2196 N N . LEU A 1 299 ? 32.236 87.402 53.764 1.00 19.57 299 LEU A N 1
ATOM 2197 C CA . LEU A 1 299 ? 33.271 87.973 52.909 1.00 22.08 299 LEU A CA 1
ATOM 2198 C C . LEU A 1 299 ? 32.859 89.425 52.621 1.00 26.03 299 LEU A C 1
ATOM 2199 O O . LEU A 1 299 ? 33.693 90.345 52.634 1.00 27.86 299 LEU A O 1
ATOM 2204 N N . THR A 1 300 ? 31.559 89.623 52.398 1.00 25.19 300 THR A N 1
ATOM 2205 C CA . THR A 1 300 ? 31.005 90.950 52.121 1.00 23.67 300 THR A CA 1
ATOM 2206 C C . THR A 1 300 ? 31.254 91.911 53.272 1.00 23.69 300 THR A C 1
ATOM 2207 O O . THR A 1 300 ? 31.659 93.059 53.053 1.00 26.38 300 THR A O 1
ATOM 2211 N N . LEU A 1 301 ? 31.021 91.439 54.490 1.00 22.01 301 LEU A N 1
ATOM 2212 C CA . LEU A 1 301 ? 31.259 92.223 55.687 1.00 21.68 301 LEU A CA 1
ATOM 2213 C C . LEU A 1 301 ? 32.735 92.594 55.799 1.00 24.28 301 LEU A C 1
ATOM 2214 O O . LEU A 1 301 ? 33.065 93.710 56.211 1.00 28.13 301 LEU A O 1
ATOM 2219 N N . LEU A 1 302 ? 33.620 91.650 55.472 1.00 24.84 302 LEU A N 1
ATOM 2220 C CA . LEU A 1 302 ? 35.063 91.875 55.565 1.00 23.35 302 LEU A CA 1
ATOM 2221 C C . LEU A 1 302 ? 35.497 92.939 54.571 1.00 24.29 302 LEU A C 1
ATOM 2222 O O . LEU A 1 302 ? 36.309 93.812 54.891 1.00 25.71 302 LEU A O 1
ATOM 2227 N N . ASN A 1 303 ? 34.967 92.854 53.355 1.00 23.55 303 ASN A N 1
ATOM 2228 C CA . ASN A 1 303 ? 35.296 93.819 52.317 1.00 25.80 303 ASN A CA 1
ATOM 2229 C C . ASN A 1 303 ? 34.716 95.215 52.578 1.00 29.98 303 ASN A C 1
ATOM 2230 O O . ASN A 1 303 ? 35.342 96.217 52.254 1.00 31.92 303 ASN A O 1
ATOM 2235 N N . GLN A 1 304 ? 33.536 95.283 53.187 1.00 30.59 304 GLN A N 1
ATOM 2236 C CA . GLN A 1 304 ? 32.937 96.564 53.535 1.00 28.38 304 GLN A CA 1
ATOM 2237 C C . GLN A 1 304 ? 33.739 97.176 54.672 1.00 29.76 304 GLN A C 1
ATOM 2238 O O . GLN A 1 304 ? 33.959 98.381 54.706 1.00 36.96 304 GLN A O 1
ATOM 2244 N N . GLY A 1 305 ? 34.152 96.351 55.625 1.00 25.57 305 GLY A N 1
ATOM 2245 C CA . GLY A 1 305 ? 34.952 96.856 56.716 1.00 20.83 305 GLY A CA 1
ATOM 2246 C C . GLY A 1 305 ? 34.148 97.170 57.956 1.00 21.95 305 GLY A C 1
ATOM 2247 O O . GLY A 1 305 ? 32.930 97.289 57.885 1.00 21.38 305 GLY A O 1
ATOM 2248 N N . PRO A 1 306 ? 34.819 97.302 59.114 1.00 20.91 306 PRO A N 1
ATOM 2249 C CA . PRO A 1 306 ? 34.189 97.603 60.402 1.00 24.42 306 PRO A CA 1
ATOM 2250 C C . PRO A 1 306 ? 33.503 98.953 60.502 1.00 27.83 306 PRO A C 1
ATOM 2251 O O . PRO A 1 306 ? 32.423 99.060 61.095 1.00 28.32 306 PRO A O 1
ATOM 2255 N N . LYS A 1 307 ? 34.122 99.984 59.938 1.00 30.04 307 LYS A N 1
ATOM 2256 C CA . LYS A 1 307 ? 33.553 101.324 60.015 1.00 29.52 307 LYS A CA 1
ATOM 2257 C C . LYS A 1 307 ? 32.176 101.340 59.337 1.00 27.02 307 LYS A C 1
ATOM 2258 O O . LYS A 1 307 ? 31.210 101.833 59.900 1.00 28.96 307 LYS A O 1
ATOM 2264 N N . GLU A 1 308 ? 32.064 100.698 58.185 1.00 24.79 308 GLU A N 1
ATOM 2265 C CA . GLU A 1 308 ? 30.808 100.663 57.459 1.00 25.16 308 GLU A CA 1
ATOM 2266 C C . GLU A 1 308 ? 29.783 99.631 57.936 1.00 29.64 308 GLU A C 1
ATOM 2267 O O . GLU A 1 308 ? 28.618 99.949 58.150 1.00 35.50 308 GLU A O 1
ATOM 2273 N N . ALA A 1 309 ? 30.204 98.385 58.073 1.00 27.92 309 ALA A N 1
ATOM 2274 C CA . ALA A 1 309 ? 29.295 97.322 58.469 1.00 21.34 309 ALA A CA 1
ATOM 2275 C C . ALA A 1 309 ? 29.155 97.011 59.950 1.00 21.74 309 ALA A C 1
ATOM 2276 O O . ALA A 1 309 ? 28.129 96.461 60.361 1.00 25.60 309 ALA A O 1
ATOM 2278 N N . GLY A 1 310 ? 30.139 97.379 60.762 1.00 18.25 310 GLY A N 1
ATOM 2279 C CA . GLY A 1 310 ? 30.077 97.041 62.174 1.00 16.64 310 GLY A CA 1
ATOM 2280 C C . GLY A 1 310 ? 31.286 96.167 62.461 1.00 20.61 310 GLY A C 1
ATOM 2281 O O . GLY A 1 310 ? 31.778 95.472 61.568 1.00 23.49 310 GLY A O 1
ATOM 2282 N N . SER A 1 311 ? 31.779 96.194 63.690 1.00 19.99 311 SER A N 1
ATOM 2283 C CA . SER A 1 311 ? 32.959 95.427 64.040 1.00 20.48 311 SER A CA 1
ATOM 2284 C C . SER A 1 311 ? 32.736 94.077 64.728 1.00 23.19 311 SER A C 1
ATOM 2285 O O . SER A 1 311 ? 33.661 93.266 64.770 1.00 27.17 311 SER A O 1
ATOM 2288 N N . LEU A 1 312 ? 31.544 93.834 65.273 1.00 20.31 312 LEU A N 1
ATOM 2289 C CA . LEU A 1 312 ? 31.269 92.596 66.005 1.00 17.30 312 LEU A CA 1
ATOM 2290 C C . LEU A 1 312 ? 30.058 91.821 65.539 1.00 22.56 312 LEU A C 1
ATOM 2291 O O . LEU A 1 312 ? 28.931 92.285 65.709 1.00 29.58 312 LEU A O 1
ATOM 2296 N N . PHE A 1 313 ? 30.269 90.608 65.036 1.00 20.23 313 PHE A N 1
ATOM 2297 C CA . PHE A 1 313 ? 29.158 89.783 64.597 1.00 21.63 313 PHE A CA 1
ATOM 2298 C C . PHE A 1 313 ? 29.157 88.438 65.308 1.00 22.13 313 PHE A C 1
ATOM 2299 O O . PHE A 1 313 ? 29.870 87.516 64.910 1.00 24.44 313 PHE A O 1
ATOM 2307 N N . PHE A 1 314 ? 28.363 88.338 66.368 1.00 18.53 314 PHE A N 1
ATOM 2308 C CA . PHE A 1 314 ? 28.262 87.110 67.139 1.00 17.74 314 PHE A CA 1
ATOM 2309 C C . PHE A 1 314 ? 27.033 86.336 66.701 1.00 19.26 314 PHE A C 1
ATOM 2310 O O . PHE A 1 314 ? 25.912 86.784 66.949 1.00 18.48 314 PHE A O 1
ATOM 2318 N N . ASN A 1 315 ? 27.263 85.180 66.066 1.00 19.75 315 ASN A N 1
ATOM 2319 C CA . ASN A 1 315 ? 26.209 84.294 65.535 1.00 19.68 315 ASN A CA 1
ATOM 2320 C C . ASN A 1 315 ? 26.181 82.962 66.270 1.00 22.04 315 ASN A C 1
ATOM 2321 O O . ASN A 1 315 ? 27.217 82.461 66.722 1.00 24.24 315 ASN A O 1
ATOM 2326 N N . PHE A 1 316 ? 24.994 82.390 66.401 1.00 21.91 316 PHE A N 1
ATOM 2327 C CA . PHE A 1 316 ? 24.838 81.125 67.096 1.00 23.23 316 PHE A CA 1
ATOM 2328 C C . PHE A 1 316 ? 23.940 80.207 66.269 1.00 24.64 316 PHE A C 1
ATOM 2329 O O . PHE A 1 316 ? 22.887 80.634 65.780 1.00 27.32 316 PHE A O 1
ATOM 2337 N N . ALA A 1 317 ? 24.386 78.965 66.091 1.00 19.36 317 ALA A N 1
ATOM 2338 C CA . ALA A 1 317 ? 23.666 77.974 65.317 1.00 14.30 317 ALA A CA 1
ATOM 2339 C C . ALA A 1 317 ? 24.032 76.547 65.761 1.00 16.22 317 ALA A C 1
ATOM 2340 O O . ALA A 1 317 ? 24.320 76.304 66.936 1.00 17.22 317 ALA A O 1
ATOM 2342 N N . HIS A 1 318 ? 24.038 75.603 64.827 1.00 18.47 318 HIS A N 1
ATOM 2343 C CA . HIS A 1 318 ? 24.348 74.212 65.159 1.00 21.47 318 HIS A CA 1
ATOM 2344 C C . HIS A 1 318 ? 25.673 73.727 64.567 1.00 22.98 318 HIS A C 1
ATOM 2345 O O . HIS A 1 318 ? 26.229 74.328 63.648 1.00 24.62 318 HIS A O 1
ATOM 2352 N N . ASP A 1 319 ? 26.133 72.594 65.080 1.00 25.15 319 ASP A N 1
ATOM 2353 C CA . ASP A 1 319 ? 27.337 71.911 64.596 1.00 22.08 319 ASP A CA 1
ATOM 2354 C C . ASP A 1 319 ? 27.212 71.695 63.089 1.00 20.75 319 ASP A C 1
ATOM 2355 O O . ASP A 1 319 ? 28.134 72.008 62.321 1.00 19.94 319 ASP A O 1
ATOM 2360 N N . THR A 1 320 ? 26.039 71.215 62.668 1.00 22.23 320 THR A N 1
ATOM 2361 C CA . THR A 1 320 ? 25.738 70.942 61.255 1.00 20.58 320 THR A CA 1
ATOM 2362 C C . THR A 1 320 ? 25.606 72.192 60.358 1.00 22.31 320 THR A C 1
ATOM 2363 O O . THR A 1 320 ? 25.315 72.080 59.165 1.00 20.87 320 THR A O 1
ATOM 2367 N N . ASN A 1 321 ? 25.811 73.379 60.939 1.00 25.80 321 ASN A N 1
ATOM 2368 C CA . ASN A 1 321 ? 25.771 74.647 60.189 1.00 22.60 321 ASN A CA 1
ATOM 2369 C C . ASN A 1 321 ? 27.217 75.143 60.039 1.00 20.99 321 ASN A C 1
ATOM 2370 O O . ASN A 1 321 ? 27.539 75.894 59.120 1.00 19.67 321 ASN A O 1
ATOM 2375 N N . ILE A 1 322 ? 28.090 74.717 60.950 1.00 22.51 322 ILE A N 1
ATOM 2376 C CA . ILE A 1 322 ? 29.507 75.085 60.893 1.00 21.01 322 ILE A CA 1
ATOM 2377 C C . ILE A 1 322 ? 30.292 74.163 59.940 1.00 21.22 322 ILE A C 1
ATOM 2378 O O . ILE A 1 322 ? 31.126 74.647 59.170 1.00 22.11 322 ILE A O 1
ATOM 2383 N N . THR A 1 323 ? 30.015 72.852 59.964 1.00 20.49 323 THR A N 1
ATOM 2384 C CA . THR A 1 323 ? 30.722 71.927 59.073 1.00 17.59 323 THR A CA 1
ATOM 2385 C C . THR A 1 323 ? 30.537 72.285 57.585 1.00 19.87 323 THR A C 1
ATOM 2386 O O . THR A 1 323 ? 31.499 72.189 56.805 1.00 19.98 323 THR A O 1
ATOM 2390 N N . PRO A 1 324 ? 29.324 72.733 57.166 1.00 18.11 324 PRO A N 1
ATOM 2391 C CA . PRO A 1 324 ? 29.181 73.089 55.745 1.00 15.16 324 PRO A CA 1
ATOM 2392 C C . PRO A 1 324 ? 30.017 74.329 55.393 1.00 17.24 324 PRO A C 1
ATOM 2393 O O . PRO A 1 324 ? 30.481 74.463 54.257 1.00 16.24 324 PRO A O 1
ATOM 2397 N N . ILE A 1 325 ? 30.244 75.219 56.365 1.00 20.27 325 ILE A N 1
ATOM 2398 C CA . ILE A 1 325 ? 31.057 76.433 56.124 1.00 18.53 325 ILE A CA 1
ATOM 2399 C C . ILE A 1 325 ? 32.515 76.022 55.878 1.00 20.36 325 ILE A C 1
ATOM 2400 O O . ILE A 1 325 ? 33.155 76.490 54.943 1.00 22.93 325 ILE A O 1
ATOM 2405 N N . LEU A 1 326 ? 33.023 75.114 56.709 1.00 20.52 326 LEU A N 1
ATOM 2406 C CA . LEU A 1 326 ? 34.386 74.620 56.569 1.00 16.35 326 LEU A CA 1
ATOM 2407 C C . LEU A 1 326 ? 34.507 73.943 55.213 1.00 17.84 326 LEU A C 1
ATOM 2408 O O . LEU A 1 326 ? 35.473 74.160 54.487 1.00 20.86 326 LEU A O 1
ATOM 2413 N N . ALA A 1 327 ? 33.497 73.163 54.846 1.00 18.61 327 ALA A N 1
ATOM 2414 C CA . ALA A 1 327 ? 33.483 72.496 53.543 1.00 18.90 327 ALA A CA 1
ATOM 2415 C C . ALA A 1 327 ? 33.512 73.546 52.432 1.00 22.71 327 ALA A C 1
ATOM 2416 O O . ALA A 1 327 ? 34.287 73.442 51.481 1.00 23.60 327 ALA A O 1
ATOM 2418 N N . ALA A 1 328 ? 32.691 74.585 52.575 1.00 27.37 328 ALA A N 1
ATOM 2419 C CA . ALA A 1 328 ? 32.628 75.671 51.589 1.00 25.57 328 ALA A CA 1
ATOM 2420 C C . ALA A 1 328 ? 33.980 76.358 51.416 1.00 23.99 328 ALA A C 1
ATOM 2421 O O . ALA A 1 328 ? 34.377 76.680 50.295 1.00 26.45 328 ALA A O 1
ATOM 2423 N N . LEU A 1 329 ? 34.665 76.594 52.533 1.00 23.12 329 LEU A N 1
ATOM 2424 C CA . LEU A 1 329 ? 35.985 77.233 52.540 1.00 23.54 329 LEU A CA 1
ATOM 2425 C C . LEU A 1 329 ? 37.123 76.325 52.037 1.00 21.27 329 LEU A C 1
ATOM 2426 O O . LEU A 1 329 ? 38.218 76.812 51.739 1.00 21.22 329 LEU A O 1
ATOM 2431 N N . GLY A 1 330 ? 36.866 75.019 51.938 1.00 19.96 330 GLY A N 1
ATOM 2432 C CA . GLY A 1 330 ? 37.891 74.095 51.483 1.00 17.20 330 GLY A CA 1
ATOM 2433 C C . GLY A 1 330 ? 38.983 73.795 52.499 1.00 19.87 330 GLY A C 1
ATOM 2434 O O . GLY A 1 330 ? 40.122 73.504 52.116 1.00 19.64 330 GLY A O 1
ATOM 2435 N N . VAL A 1 331 ? 38.661 73.918 53.788 1.00 19.47 331 VAL A N 1
ATOM 2436 C CA . VAL A 1 331 ? 39.613 73.621 54.850 1.00 18.84 331 VAL A CA 1
ATOM 2437 C C . VAL A 1 331 ? 39.203 72.311 55.540 1.00 22.49 331 VAL A C 1
ATOM 2438 O O . VAL A 1 331 ? 38.007 71.978 55.601 1.00 22.61 331 VAL A O 1
ATOM 2442 N N . LEU A 1 332 ? 40.203 71.570 56.025 1.00 18.63 332 LEU A N 1
ATOM 2443 C CA . LEU A 1 332 ? 39.988 70.292 56.688 1.00 17.36 332 LEU A CA 1
ATOM 2444 C C . LEU A 1 332 ? 39.246 69.294 55.790 1.00 20.15 332 LEU A C 1
ATOM 2445 O O . LEU A 1 332 ? 38.292 68.647 56.220 1.00 22.05 332 LEU A O 1
ATOM 2450 N N . ILE A 1 333 ? 39.688 69.176 54.541 1.00 19.57 333 ILE A N 1
ATOM 2451 C CA . ILE A 1 333 ? 39.081 68.262 53.576 1.00 19.88 333 ILE A CA 1
ATOM 2452 C C . ILE A 1 333 ? 39.933 66.995 53.442 1.00 22.09 333 ILE A C 1
ATOM 2453 O O . ILE A 1 333 ? 41.055 67.052 52.941 1.00 22.56 333 ILE A O 1
ATOM 2458 N N . PRO A 1 334 ? 39.443 65.842 53.928 1.00 22.48 334 PRO A N 1
ATOM 2459 C CA . PRO A 1 334 ? 40.260 64.628 53.795 1.00 22.68 334 PRO A CA 1
ATOM 2460 C C . PRO A 1 334 ? 40.622 64.408 52.325 1.00 25.35 334 PRO A C 1
ATOM 2461 O O . PRO A 1 334 ? 39.886 64.804 51.425 1.00 26.10 334 PRO A O 1
ATOM 2465 N N . ASN A 1 335 ? 41.780 63.824 52.079 1.00 28.53 335 ASN A N 1
ATOM 2466 C CA . ASN A 1 335 ? 42.208 63.585 50.709 1.00 32.52 335 ASN A CA 1
ATOM 2467 C C . ASN A 1 335 ? 41.301 62.644 49.934 1.00 31.45 335 ASN A C 1
ATOM 2468 O O . ASN A 1 335 ? 41.263 62.675 48.707 1.00 29.70 335 ASN A O 1
ATOM 2473 N N . GLU A 1 336 ? 40.557 61.819 50.662 1.00 30.24 336 GLU A N 1
ATOM 2474 C CA . GLU A 1 336 ? 39.626 60.881 50.064 1.00 26.04 336 GLU A CA 1
ATOM 2475 C C . GLU A 1 336 ? 38.546 60.667 51.098 1.00 23.27 336 GLU A C 1
ATOM 2476 O O . GLU A 1 336 ? 38.771 60.921 52.276 1.00 24.60 336 GLU A O 1
ATOM 2482 N N . ASP A 1 337 ? 37.369 60.231 50.660 1.00 23.47 337 ASP A N 1
ATOM 2483 C CA . ASP A 1 337 ? 36.250 59.973 51.565 1.00 24.93 337 ASP A CA 1
ATOM 2484 C C . ASP A 1 337 ? 36.667 58.988 52.627 1.00 24.96 337 ASP A C 1
ATOM 2485 O O . ASP A 1 337 ? 37.358 58.016 52.342 1.00 27.81 337 ASP A O 1
ATOM 2490 N N . LEU A 1 338 ? 36.226 59.222 53.852 1.00 24.60 338 LEU A N 1
ATOM 2491 C CA . LEU A 1 338 ? 36.577 58.346 54.957 1.00 24.83 338 LEU A CA 1
ATOM 2492 C C . LEU A 1 338 ? 36.026 56.927 54.778 1.00 26.06 338 LEU A C 1
ATOM 2493 O O . LEU A 1 338 ? 34.870 56.759 54.380 1.00 24.44 338 LEU A O 1
ATOM 2498 N N . PRO A 1 339 ? 36.874 55.893 54.987 1.00 26.31 339 PRO A N 1
ATOM 2499 C CA . PRO A 1 339 ? 36.420 54.502 54.852 1.00 22.06 339 PRO A CA 1
ATOM 2500 C C . PRO A 1 339 ? 35.424 54.200 55.975 1.00 21.12 339 PRO A C 1
ATOM 2501 O O . PRO A 1 339 ? 35.592 54.664 57.107 1.00 20.12 339 PRO A O 1
ATOM 2505 N N . LEU A 1 340 ? 34.391 53.418 55.665 1.00 23.05 340 LEU A N 1
ATOM 2506 C CA . LEU A 1 340 ? 33.343 53.096 56.639 1.00 21.89 340 LEU A CA 1
ATOM 2507 C C . LEU A 1 340 ? 33.613 51.931 57.573 1.00 23.60 340 LEU A C 1
ATOM 2508 O O . LEU A 1 340 ? 33.011 51.827 58.642 1.00 23.91 340 LEU A O 1
ATOM 2513 N N . ASP A 1 341 ? 34.531 51.062 57.179 1.00 28.28 341 ASP A N 1
ATOM 2514 C CA . ASP A 1 341 ? 34.830 49.844 57.929 1.00 30.26 341 ASP A CA 1
ATOM 2515 C C . ASP A 1 341 ? 36.069 49.813 58.800 1.00 29.88 341 ASP A C 1
ATOM 2516 O O . ASP A 1 341 ? 36.309 48.815 59.500 1.00 27.57 341 ASP A O 1
ATOM 2521 N N . ARG A 1 342 ? 36.825 50.905 58.806 1.00 28.93 342 ARG A N 1
ATOM 2522 C CA . ARG A 1 342 ? 38.042 50.979 59.614 1.00 27.60 342 ARG A CA 1
ATOM 2523 C C . ARG A 1 342 ? 38.381 52.429 59.919 1.00 24.43 342 ARG A C 1
ATOM 2524 O O . ARG A 1 342 ? 37.952 53.334 59.196 1.00 26.13 342 ARG A O 1
ATOM 2532 N N . VAL A 1 343 ? 39.174 52.641 60.964 1.00 20.13 343 VAL A N 1
ATOM 2533 C CA . VAL A 1 343 ? 39.579 53.977 61.339 1.00 18.19 343 VAL A CA 1
ATOM 2534 C C . VAL A 1 343 ? 40.686 54.495 60.410 1.00 21.09 343 VAL A C 1
ATOM 2535 O O . VAL A 1 343 ? 41.728 53.868 60.258 1.00 23.33 343 VAL A O 1
ATOM 2539 N N . ALA A 1 344 ? 40.428 55.596 59.719 1.00 21.88 344 ALA A N 1
ATOM 2540 C CA . ALA A 1 344 ? 41.437 56.184 58.854 1.00 21.67 344 ALA A CA 1
ATOM 2541 C C . ALA A 1 344 ? 42.251 57.133 59.734 1.00 21.02 344 ALA A C 1
ATOM 2542 O O . ALA A 1 344 ? 42.011 58.339 59.727 1.00 23.69 344 ALA A O 1
ATOM 2544 N N . PHE A 1 345 ? 43.202 56.589 60.487 1.00 18.95 345 PHE A N 1
ATOM 2545 C CA . PHE A 1 345 ? 44.036 57.371 61.398 1.00 17.71 345 PHE A CA 1
ATOM 2546 C C . PHE A 1 345 ? 44.769 58.552 60.777 1.00 21.49 345 PHE A C 1
ATOM 2547 O O . PHE A 1 345 ? 45.366 58.426 59.716 1.00 20.56 345 PHE A O 1
ATOM 2555 N N . GLY A 1 346 ? 44.702 59.706 61.439 1.00 20.59 346 GLY A N 1
ATOM 2556 C CA . GLY A 1 346 ? 45.395 60.877 60.946 1.00 19.07 346 GLY A CA 1
ATOM 2557 C C . GLY A 1 346 ? 44.664 61.740 59.937 1.00 21.40 346 GLY A C 1
ATOM 2558 O O . GLY A 1 346 ? 45.224 62.721 59.469 1.00 25.18 346 GLY A O 1
ATOM 2559 N N . ASN A 1 347 ? 43.463 61.369 59.522 1.00 21.18 347 ASN A N 1
ATOM 2560 C CA . ASN A 1 347 ? 42.743 62.209 58.573 1.00 18.94 347 ASN A CA 1
ATOM 2561 C C . ASN A 1 347 ? 42.347 63.499 59.346 1.00 21.41 347 ASN A C 1
ATOM 2562 O O . ASN A 1 347 ? 42.206 63.481 60.581 1.00 19.09 347 ASN A O 1
ATOM 2567 N N . PRO A 1 348 ? 42.213 64.634 58.633 1.00 20.27 348 PRO A N 1
ATOM 2568 C CA . PRO A 1 348 ? 41.856 65.919 59.243 1.00 19.83 348 PRO A CA 1
ATOM 2569 C C . PRO A 1 348 ? 40.457 66.053 59.830 1.00 22.09 348 PRO A C 1
ATOM 2570 O O . PRO A 1 348 ? 40.203 66.982 60.603 1.00 22.73 348 PRO A O 1
ATOM 2574 N N . TYR A 1 349 ? 39.558 65.135 59.483 1.00 22.38 349 TYR A N 1
ATOM 2575 C CA . TYR A 1 349 ? 38.183 65.195 59.949 1.00 17.49 349 TYR A CA 1
ATOM 2576 C C . TYR A 1 349 ? 37.927 64.620 61.327 1.00 16.57 349 TYR A C 1
ATOM 2577 O O . TYR A 1 349 ? 37.102 63.730 61.511 1.00 17.52 349 TYR A O 1
ATOM 2586 N N . SER A 1 350 ? 38.591 65.204 62.313 1.00 19.25 350 SER A N 1
ATOM 2587 C CA . SER A 1 350 ? 38.480 64.791 63.699 1.00 16.59 350 SER A CA 1
ATOM 2588 C C . SER A 1 350 ? 37.508 65.759 64.372 1.00 20.20 350 SER A C 1
ATOM 2589 O O . SER A 1 350 ? 37.908 66.80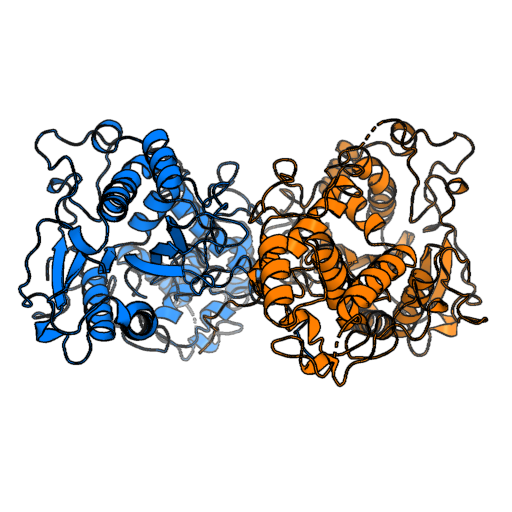8 64.881 1.00 21.20 350 SER A O 1
ATOM 2592 N N . ILE A 1 351 ? 36.239 65.368 64.428 1.00 22.38 351 ILE A N 1
ATOM 2593 C CA . ILE A 1 351 ? 35.193 66.217 64.979 1.00 17.58 351 ILE A CA 1
ATOM 2594 C C . ILE A 1 351 ? 35.424 66.836 66.349 1.00 19.14 351 ILE A C 1
ATOM 2595 O O . ILE A 1 351 ? 34.959 67.943 66.602 1.00 18.17 351 ILE A O 1
ATOM 2600 N N . GLY A 1 352 ? 36.183 66.180 67.216 1.00 21.50 352 GLY A N 1
ATOM 2601 C CA . GLY A 1 352 ? 36.446 66.762 68.524 1.00 15.42 352 GLY A CA 1
ATOM 2602 C C . GLY A 1 352 ? 37.302 68.019 68.387 1.00 16.52 352 GLY A C 1
ATOM 2603 O O . GLY A 1 352 ? 37.454 68.765 69.345 1.00 20.03 352 GLY A O 1
ATOM 2604 N N . ASN A 1 353 ? 37.907 68.221 67.214 1.00 15.85 353 ASN A N 1
ATOM 2605 C CA . ASN A 1 353 ? 38.730 69.407 66.921 1.00 19.86 353 ASN A CA 1
ATOM 2606 C C . ASN A 1 353 ? 38.050 70.354 65.934 1.00 21.38 353 ASN A C 1
ATOM 2607 O O . ASN A 1 353 ? 38.687 71.277 65.400 1.00 20.56 353 ASN A O 1
ATOM 2612 N N . ILE A 1 354 ? 36.781 70.075 65.651 1.00 19.85 354 ILE A N 1
ATOM 2613 C CA . ILE A 1 354 ? 36.001 70.846 64.709 1.00 19.92 354 ILE A CA 1
ATOM 2614 C C . ILE A 1 354 ? 34.732 71.353 65.378 1.00 22.96 354 ILE A C 1
ATOM 2615 O O . ILE A 1 354 ? 34.617 72.550 65.658 1.00 23.23 354 ILE A O 1
ATOM 2620 N N . VAL A 1 355 ? 33.817 70.450 65.720 1.00 23.37 355 VAL A N 1
ATOM 2621 C CA . VAL A 1 355 ? 32.587 70.879 66.362 1.00 20.77 355 VAL A CA 1
ATOM 2622 C C . VAL A 1 355 ? 32.147 70.185 67.623 1.00 19.62 355 VAL A C 1
ATOM 2623 O O . VAL A 1 355 ? 31.119 69.497 67.633 1.00 21.63 355 VAL A O 1
ATOM 2627 N N . PRO A 1 356 ? 32.933 70.318 68.700 1.00 15.61 356 PRO A N 1
ATOM 2628 C CA . PRO A 1 356 ? 32.519 69.675 69.962 1.00 14.20 356 PRO A CA 1
ATOM 2629 C C . PRO A 1 356 ? 31.386 70.585 70.482 1.00 18.47 356 PRO A C 1
ATOM 2630 O O . PRO A 1 356 ? 31.087 71.610 69.856 1.00 17.60 356 PRO A O 1
ATOM 2634 N N . MET A 1 357 ? 30.739 70.232 71.592 1.00 17.24 357 MET A N 1
ATOM 2635 C CA . MET A 1 357 ? 29.703 71.101 72.118 1.00 15.36 357 MET A CA 1
ATOM 2636 C C . MET A 1 357 ? 30.298 72.516 72.277 1.00 17.17 357 MET A C 1
ATOM 2637 O O . MET A 1 357 ? 31.451 72.664 72.688 1.00 15.65 357 MET A O 1
ATOM 2642 N N . GLY A 1 358 ? 29.568 73.526 71.811 1.00 15.37 358 GLY A N 1
ATOM 2643 C CA . GLY A 1 358 ? 30.028 74.893 71.947 1.00 13.07 358 GLY A CA 1
ATOM 2644 C C . GLY A 1 358 ? 31.166 75.326 71.055 1.00 15.17 358 GLY A C 1
ATOM 2645 O O . GLY A 1 358 ? 31.701 76.432 71.226 1.00 18.47 358 GLY A O 1
ATOM 2646 N N . GLY A 1 359 ? 31.520 74.489 70.091 1.00 14.39 359 GLY A N 1
ATOM 2647 C CA . GLY A 1 359 ? 32.596 74.811 69.173 1.00 15.76 359 GLY A CA 1
ATOM 2648 C C . GLY A 1 359 ? 32.298 76.070 68.394 1.00 21.44 359 GLY A C 1
ATOM 2649 O O . GLY A 1 359 ? 31.142 76.484 68.326 1.00 25.32 359 GLY A O 1
ATOM 2650 N N . HIS A 1 360 ? 33.301 76.640 67.730 1.00 20.83 360 HIS A N 1
ATOM 2651 C CA . HIS A 1 360 ? 33.094 77.890 67.003 1.00 19.22 360 HIS A CA 1
ATOM 2652 C C . HIS A 1 360 ? 34.161 78.261 65.988 1.00 19.01 360 HIS A C 1
ATOM 2653 O O . HIS A 1 360 ? 35.342 77.979 66.181 1.00 16.89 360 HIS A O 1
ATOM 2660 N N . LEU A 1 361 ? 33.723 78.940 64.929 1.00 18.77 361 LEU A N 1
ATOM 2661 C CA . LEU A 1 361 ? 34.594 79.434 63.881 1.00 15.05 361 LEU A CA 1
ATOM 2662 C C . LEU A 1 361 ? 34.537 80.959 63.968 1.00 19.93 361 LEU A C 1
ATOM 2663 O O . LEU A 1 361 ? 33.473 81.577 63.799 1.00 20.45 361 LEU A O 1
ATOM 2668 N N . THR A 1 362 ? 35.682 81.551 64.281 1.00 21.52 362 THR A N 1
ATOM 2669 C CA . THR A 1 362 ? 35.826 82.988 64.408 1.00 18.56 362 THR A CA 1
ATOM 2670 C C . THR A 1 362 ? 36.730 83.528 63.314 1.00 18.43 362 THR A C 1
ATOM 2671 O O . THR A 1 362 ? 37.850 83.058 63.133 1.00 21.95 362 THR A O 1
ATOM 2675 N N . ILE A 1 363 ? 36.207 84.457 62.533 1.00 19.70 363 ILE A N 1
ATOM 2676 C CA . ILE A 1 363 ? 36.969 85.082 61.466 1.00 20.27 363 ILE A CA 1
ATOM 2677 C C . ILE A 1 363 ? 37.418 86.440 62.003 1.00 23.66 363 ILE A C 1
ATOM 2678 O O . ILE A 1 363 ? 36.580 87.237 62.429 1.00 21.60 363 ILE A O 1
ATOM 2683 N N . GLU A 1 364 ? 38.731 86.651 62.093 1.00 24.01 364 GLU A N 1
ATOM 2684 C CA . GLU A 1 364 ? 39.284 87.918 62.570 1.00 23.57 364 GLU A CA 1
ATOM 2685 C C . GLU A 1 364 ? 39.820 88.702 61.377 1.00 26.22 364 GLU A C 1
ATOM 2686 O O . GLU A 1 364 ? 40.526 88.126 60.530 1.00 26.58 364 GLU A O 1
ATOM 2692 N N . ARG A 1 365 ? 39.451 89.984 61.272 1.00 24.72 365 ARG A N 1
ATOM 2693 C CA . ARG A 1 365 ? 39.976 90.832 60.204 1.00 21.62 365 ARG A CA 1
ATOM 2694 C C . ARG A 1 365 ? 41.140 91.559 60.860 1.00 21.23 365 ARG A C 1
ATOM 2695 O O . ARG A 1 365 ? 40.998 92.139 61.946 1.00 21.38 365 ARG A O 1
ATOM 2703 N N . LEU A 1 366 ? 42.319 91.441 60.271 1.00 22.53 366 LEU A N 1
ATOM 2704 C CA . LEU A 1 366 ? 43.486 92.076 60.860 1.00 23.20 366 LEU A CA 1
ATOM 2705 C C . LEU A 1 366 ? 43.915 93.273 60.057 1.00 21.76 366 LEU A C 1
ATOM 2706 O O . LEU A 1 366 ? 43.993 93.222 58.829 1.00 20.66 366 LEU A O 1
ATOM 2711 N N . SER A 1 367 ? 44.175 94.356 60.772 1.00 23.70 367 SER A N 1
ATOM 2712 C CA . SER A 1 367 ? 44.650 95.595 60.184 1.00 25.13 367 SER A CA 1
ATOM 2713 C C . SER A 1 367 ? 46.111 95.598 60.587 1.00 22.18 367 SER A C 1
ATOM 2714 O O . SER A 1 367 ? 46.448 95.705 61.774 1.00 20.04 367 SER A O 1
ATOM 2717 N N . CYS A 1 368 ? 46.976 95.432 59.599 1.00 23.49 368 CYS A N 1
ATOM 2718 C CA . CYS A 1 368 ? 48.406 95.355 59.847 1.00 25.81 368 CYS A CA 1
ATOM 2719 C C . CYS A 1 368 ? 49.245 96.421 59.200 1.00 25.68 368 CYS A C 1
ATOM 2720 O O . CYS A 1 368 ? 49.040 96.759 58.029 1.00 28.37 368 CYS A O 1
ATOM 2723 N N . GLN A 1 369 ? 50.252 96.879 59.928 1.00 25.98 369 GLN A N 1
ATOM 2724 C CA . GLN A 1 369 ? 51.220 97.814 59.364 1.00 30.81 369 GLN A CA 1
ATOM 2725 C C . GLN A 1 369 ? 52.182 96.925 58.566 1.00 31.16 369 GLN A C 1
ATOM 2726 O O . GLN A 1 369 ? 52.041 95.697 58.588 1.00 33.40 369 GLN A O 1
ATOM 2732 N N . ALA A 1 370 ? 53.121 97.515 57.833 1.00 29.78 370 ALA A N 1
ATOM 2733 C CA . ALA A 1 370 ? 54.067 96.703 57.066 1.00 29.71 370 ALA A CA 1
ATOM 2734 C C . ALA A 1 370 ? 55.001 95.925 57.995 1.00 29.18 370 ALA A C 1
ATOM 2735 O O . ALA A 1 370 ? 55.318 96.388 59.093 1.00 29.07 370 ALA A O 1
ATOM 2737 N N . THR A 1 371 ? 55.354 94.705 57.599 1.00 26.54 371 THR A N 1
ATOM 2738 C CA . THR A 1 371 ? 56.269 93.878 58.386 1.00 24.79 371 THR A CA 1
ATOM 2739 C C . THR A 1 371 ? 57.330 93.450 57.394 1.00 22.78 371 THR A C 1
ATOM 2740 O O . THR A 1 371 ? 57.159 93.630 56.189 1.00 25.84 371 THR A O 1
ATOM 2744 N N . ALA A 1 372 ? 58.392 92.827 57.877 1.00 20.29 372 ALA A N 1
ATOM 2745 C CA . ALA A 1 372 ? 59.474 92.394 57.007 1.00 19.46 372 ALA A CA 1
ATOM 2746 C C . ALA A 1 372 ? 59.023 91.388 55.965 1.00 23.32 372 ALA A C 1
ATOM 2747 O O . ALA A 1 372 ? 59.779 91.098 55.044 1.00 27.58 372 ALA A O 1
ATOM 2749 N N . LEU A 1 373 ? 57.809 90.837 56.111 1.00 26.34 373 LEU A N 1
ATOM 2750 C CA . LEU A 1 373 ? 57.283 89.847 55.156 1.00 23.07 373 LEU A CA 1
ATOM 2751 C C . LEU A 1 373 ? 55.969 90.255 54.482 1.00 25.84 373 LEU A C 1
ATOM 2752 O O . LEU A 1 373 ? 55.449 89.514 53.648 1.00 25.40 373 LEU A O 1
ATOM 2757 N N . SER A 1 374 ? 55.441 91.431 54.809 1.00 25.12 374 SER A N 1
ATOM 2758 C CA . SER A 1 374 ? 54.174 91.856 54.214 1.00 27.22 374 SER A CA 1
ATOM 2759 C C . SER A 1 374 ? 53.950 93.372 54.146 1.00 28.03 374 SER A C 1
ATOM 2760 O O . SER A 1 374 ? 54.485 94.159 54.950 1.00 25.13 374 SER A O 1
ATOM 2763 N N . ASP A 1 375 ? 53.092 93.759 53.215 1.00 29.64 375 ASP A N 1
ATOM 2764 C CA . ASP A 1 375 ? 52.724 95.153 53.038 1.00 32.05 375 ASP A CA 1
ATOM 2765 C C . ASP A 1 375 ? 51.657 95.517 54.053 1.00 34.11 375 ASP A C 1
ATOM 2766 O O . ASP A 1 375 ? 50.987 94.649 54.647 1.00 35.90 375 ASP A O 1
ATOM 2771 N N . GLU A 1 376 ? 51.547 96.811 54.285 1.00 32.75 376 GLU A N 1
ATOM 2772 C CA . GLU A 1 376 ? 50.554 97.359 55.175 1.00 33.35 376 GLU A CA 1
ATOM 2773 C C . GLU A 1 376 ? 49.213 96.975 54.530 1.00 32.39 376 GLU A C 1
ATOM 2774 O O . GLU A 1 376 ? 49.087 96.965 53.298 1.00 32.15 376 GLU A O 1
ATOM 2780 N N . GLY A 1 377 ? 48.231 96.587 55.331 1.00 29.84 377 GLY A N 1
ATOM 2781 C CA . GLY A 1 377 ? 46.960 96.222 54.731 1.00 28.80 377 GLY A CA 1
ATOM 2782 C C . GLY A 1 377 ? 46.046 95.398 55.613 1.00 28.65 377 GLY A C 1
ATOM 2783 O O . GLY A 1 377 ? 46.273 95.256 56.823 1.00 28.01 377 GLY A O 1
ATOM 2784 N N . THR A 1 378 ? 45.020 94.840 54.983 1.00 26.80 378 THR A N 1
ATOM 2785 C CA . THR A 1 378 ? 44.025 94.023 55.672 1.00 27.29 378 THR A CA 1
ATOM 2786 C C . THR A 1 378 ? 44.236 92.544 55.386 1.00 24.42 378 THR A C 1
ATOM 2787 O O . THR A 1 378 ? 44.380 92.118 54.223 1.00 19.89 378 THR A O 1
ATOM 2791 N N . TYR A 1 379 ? 44.214 91.765 56.461 1.00 25.56 379 TYR A N 1
ATOM 2792 C CA . TYR A 1 379 ? 44.422 90.324 56.382 1.00 27.10 379 TYR A CA 1
ATOM 2793 C C . TYR A 1 379 ? 43.291 89.579 57.062 1.00 25.79 379 TYR A C 1
ATOM 2794 O O . TYR A 1 379 ? 42.584 90.135 57.908 1.00 28.10 379 TYR A O 1
ATOM 2803 N N . VAL A 1 380 ? 43.099 88.333 56.652 1.00 23.53 380 VAL A N 1
ATOM 2804 C CA . VAL A 1 380 ? 42.056 87.486 57.203 1.00 22.18 380 VAL A CA 1
ATOM 2805 C C . VAL A 1 380 ? 42.693 86.312 57.959 1.00 21.07 380 VAL A C 1
ATOM 2806 O O . VAL A 1 380 ? 43.619 85.661 57.466 1.00 19.63 380 VAL A O 1
ATOM 2810 N N . ARG A 1 381 ? 42.229 86.100 59.181 1.00 19.60 381 ARG A N 1
ATOM 2811 C CA . ARG A 1 381 ? 42.709 85.027 60.028 1.00 19.90 381 ARG A CA 1
ATOM 2812 C C . ARG A 1 381 ? 41.507 84.214 60.479 1.00 20.85 381 ARG A C 1
ATOM 2813 O O . ARG A 1 381 ? 40.475 84.792 60.802 1.00 22.68 381 ARG A O 1
ATOM 2821 N N . LEU A 1 382 ? 41.614 82.883 60.422 1.00 22.50 382 LEU A N 1
ATOM 2822 C CA . LEU A 1 382 ? 40.528 81.988 60.869 1.00 19.82 382 LEU A CA 1
ATOM 2823 C C . LEU A 1 382 ? 40.981 81.300 62.155 1.00 17.51 382 LEU A C 1
ATOM 2824 O O . LEU A 1 382 ? 42.126 80.894 62.281 1.00 17.36 382 LEU A O 1
ATOM 2829 N N . VAL A 1 383 ? 40.093 81.238 63.128 1.00 20.34 383 VAL A N 1
ATOM 2830 C CA . VAL A 1 383 ? 40.376 80.588 64.393 1.00 20.76 383 VAL A CA 1
ATOM 2831 C C . VAL A 1 383 ? 39.242 79.574 64.654 1.00 22.17 383 VAL A C 1
ATOM 2832 O O . VAL A 1 383 ? 38.067 79.926 64.638 1.00 22.26 383 VAL A O 1
ATOM 2836 N N . LEU A 1 384 ? 39.598 78.303 64.802 1.00 21.90 384 LEU A N 1
ATOM 2837 C CA . LEU A 1 384 ? 38.634 77.254 65.066 1.00 17.40 384 LEU A CA 1
ATOM 2838 C C . LEU A 1 384 ? 38.928 76.744 66.463 1.00 20.79 384 LEU A C 1
ATOM 2839 O O . LEU A 1 384 ? 40.023 76.256 66.732 1.00 23.41 384 LEU A O 1
ATOM 2844 N N . ASN A 1 385 ? 37.975 76.932 67.368 1.00 21.49 385 ASN A N 1
ATOM 2845 C CA . ASN A 1 385 ? 38.097 76.497 68.755 1.00 20.85 385 ASN A CA 1
ATOM 2846 C C . ASN A 1 385 ? 39.411 76.904 69.404 1.00 20.87 385 ASN A C 1
ATOM 2847 O O . ASN A 1 385 ? 40.117 76.064 69.960 1.00 21.43 385 ASN A O 1
ATOM 2852 N N . GLU A 1 386 ? 39.724 78.199 69.319 1.00 20.08 386 GLU A N 1
ATOM 2853 C CA . GLU A 1 386 ? 40.944 78.792 69.885 1.00 19.82 386 GLU A CA 1
ATOM 2854 C C . GLU A 1 386 ? 42.272 78.497 69.199 1.00 17.86 386 GLU A C 1
ATOM 2855 O O . GLU A 1 386 ? 43.321 78.887 69.695 1.00 16.84 386 GLU A O 1
ATOM 2861 N N . ALA A 1 387 ? 42.235 77.829 68.061 1.00 14.50 387 ALA A N 1
ATOM 2862 C CA . ALA A 1 387 ? 43.449 77.520 67.355 1.00 11.92 387 ALA A CA 1
ATOM 2863 C C . ALA A 1 387 ? 43.397 78.153 65.978 1.00 15.18 387 ALA A C 1
ATOM 2864 O O . ALA A 1 387 ? 42.397 78.042 65.263 1.00 17.22 387 ALA A O 1
ATOM 2866 N N . VAL A 1 388 ? 44.464 78.859 65.623 1.00 14.51 388 VAL A N 1
ATOM 2867 C CA . VAL A 1 388 ? 44.538 79.487 64.326 1.00 15.06 388 VAL A CA 1
ATOM 2868 C C . VAL A 1 388 ? 44.531 78.395 63.279 1.00 17.22 388 VAL A C 1
ATOM 2869 O O . VAL A 1 388 ? 45.269 77.409 63.391 1.00 17.80 388 VAL A O 1
ATOM 2873 N N . LEU A 1 389 ? 43.641 78.545 62.306 1.00 17.82 389 LEU A N 1
ATOM 2874 C CA . LEU A 1 389 ? 43.513 77.613 61.209 1.00 17.14 389 LEU A CA 1
ATOM 2875 C C . LEU A 1 389 ? 43.939 78.317 59.915 1.00 22.43 389 LEU A C 1
ATOM 2876 O O . LEU A 1 389 ? 43.237 79.188 59.399 1.00 26.24 389 LEU A O 1
ATOM 2881 N N . PRO A 1 390 ? 45.167 78.043 59.451 1.00 23.98 390 PRO A N 1
ATOM 2882 C CA . PRO A 1 390 ? 45.739 78.618 58.229 1.00 20.92 390 PRO A CA 1
ATOM 2883 C C . PRO A 1 390 ? 44.845 78.339 57.019 1.00 23.01 390 PRO A C 1
ATOM 2884 O O . PRO A 1 390 ? 44.355 77.212 56.836 1.00 21.26 390 PRO A O 1
ATOM 2888 N N . PHE A 1 391 ? 44.663 79.342 56.168 1.00 21.94 391 PHE A N 1
ATOM 2889 C CA . PHE A 1 391 ? 43.822 79.165 55.005 1.00 21.67 391 PHE A CA 1
ATOM 2890 C C . PHE A 1 391 ? 44.557 78.447 53.859 1.00 24.98 391 PHE A C 1
ATOM 2891 O O . PHE A 1 391 ? 44.839 79.027 52.793 1.00 24.80 391 PHE A O 1
ATOM 2899 N N . ASN A 1 392 ? 44.851 77.168 54.092 1.00 25.11 392 ASN A N 1
ATOM 2900 C CA . ASN A 1 392 ? 45.529 76.319 53.112 1.00 25.32 392 ASN A CA 1
ATOM 2901 C C . ASN A 1 392 ? 46.844 76.928 52.627 1.00 23.63 392 ASN A C 1
ATOM 2902 O O . ASN A 1 392 ? 47.739 77.195 53.430 1.00 24.13 392 ASN A O 1
ATOM 2907 N N . ASP A 1 393 ? 46.966 77.176 51.337 1.00 23.41 393 ASP A N 1
ATOM 2908 C CA . ASP A 1 393 ? 48.190 77.755 50.820 1.00 25.45 393 ASP A CA 1
ATOM 2909 C C . ASP A 1 393 ? 48.273 79.276 50.851 1.00 26.46 393 ASP A C 1
ATOM 2910 O O . ASP A 1 393 ? 49.304 79.836 50.478 1.00 28.66 393 ASP A O 1
ATOM 2915 N N . CYS A 1 394 ? 47.230 79.957 51.330 1.00 25.42 394 CYS A N 1
ATOM 2916 C CA . CYS A 1 394 ? 47.268 81.420 51.419 1.00 23.19 394 CYS A CA 1
ATOM 2917 C C . CYS A 1 394 ? 47.712 81.790 52.826 1.00 24.14 394 CYS A C 1
ATOM 2918 O O . CYS A 1 394 ? 46.890 82.013 53.706 1.00 25.23 394 CYS A O 1
ATOM 2921 N N . THR A 1 395 ? 49.022 81.814 53.045 1.00 24.33 395 THR A N 1
ATOM 2922 C CA . THR A 1 395 ? 49.570 82.108 54.361 1.00 21.35 395 THR A CA 1
ATOM 2923 C C . THR A 1 395 ? 50.713 83.128 54.290 1.00 23.93 395 THR A C 1
ATOM 2924 O O . THR A 1 395 ? 51.659 83.068 55.100 1.00 24.28 395 THR A O 1
ATOM 2928 N N . SER A 1 396 ? 50.589 84.091 53.372 1.00 21.06 396 SER A N 1
ATOM 2929 C CA . SER A 1 396 ? 51.602 85.122 53.170 1.00 19.58 396 SER A CA 1
ATOM 2930 C C . SER A 1 396 ? 51.571 86.319 54.114 1.00 22.94 396 SER A C 1
ATOM 2931 O O . SER A 1 396 ? 52.567 87.038 54.228 1.00 26.02 396 SER A O 1
ATOM 2934 N N . GLY A 1 397 ? 50.456 86.549 54.798 1.00 20.68 397 GLY A N 1
ATOM 2935 C CA . GLY A 1 397 ? 50.408 87.691 55.690 1.00 20.31 397 GLY A CA 1
ATOM 2936 C C . GLY A 1 397 ? 50.940 87.383 57.072 1.00 23.00 397 GLY A C 1
ATOM 2937 O O . GLY A 1 397 ? 51.377 86.254 57.323 1.00 25.70 397 GLY A O 1
ATOM 2938 N N . PRO A 1 398 ? 50.960 88.373 57.987 1.00 21.54 398 PRO A N 1
ATOM 2939 C CA . PRO A 1 398 ? 51.448 88.170 59.354 1.00 20.47 398 PRO A CA 1
ATOM 2940 C C . PRO A 1 398 ? 50.682 87.014 60.022 1.00 21.63 398 PRO A C 1
ATOM 2941 O O . PRO A 1 398 ? 49.496 86.841 59.771 1.00 23.06 398 PRO A O 1
ATOM 2945 N N . GLY A 1 399 ? 51.357 86.239 60.867 1.00 21.91 399 GLY A N 1
ATOM 2946 C CA . GLY A 1 399 ? 50.729 85.113 61.542 1.00 20.17 399 GLY A CA 1
ATOM 2947 C C . GLY A 1 399 ? 50.104 84.097 60.599 1.00 19.14 399 GLY A C 1
ATOM 2948 O O . GLY A 1 399 ? 49.091 83.455 60.930 1.00 18.40 399 GLY A O 1
ATOM 2949 N N . TYR A 1 400 ? 50.702 83.945 59.424 1.00 20.18 400 TYR A N 1
ATOM 2950 C CA . TYR A 1 400 ? 50.211 83.003 58.413 1.00 23.33 400 TYR A CA 1
ATOM 2951 C C . TYR A 1 400 ? 48.786 83.330 57.970 1.00 25.32 400 TYR A C 1
ATOM 2952 O O . TYR A 1 400 ? 48.007 82.433 57.655 1.00 25.77 400 TYR A O 1
ATOM 2961 N N . SER A 1 401 ? 48.450 84.616 57.940 1.00 25.44 401 SER A N 1
ATOM 2962 C CA . SER A 1 401 ? 47.123 85.044 57.528 1.00 25.07 401 SER A CA 1
ATOM 2963 C C . SER A 1 401 ? 47.052 85.156 56.014 1.00 23.37 401 SER A C 1
ATOM 2964 O O . SER A 1 401 ? 48.046 84.931 55.319 1.00 25.60 401 SER A O 1
ATOM 2967 N N . CYS A 1 402 ? 45.867 85.472 55.502 1.00 21.77 402 CYS A N 1
ATOM 2968 C CA . CYS A 1 402 ? 45.658 85.595 54.066 1.00 22.75 402 CYS A CA 1
ATOM 2969 C C . CYS A 1 402 ? 45.264 87.034 53.700 1.00 24.51 402 CYS A C 1
ATOM 2970 O O . CYS A 1 402 ? 44.340 87.598 54.288 1.00 22.81 402 CYS A O 1
ATOM 2973 N N . PRO A 1 403 ? 45.988 87.666 52.747 1.00 25.95 403 PRO A N 1
ATOM 2974 C CA . PRO A 1 403 ? 45.657 89.043 52.352 1.00 25.66 403 PRO A CA 1
ATOM 2975 C C . PRO A 1 403 ? 44.172 89.085 51.944 1.00 27.32 403 PRO A C 1
ATOM 2976 O O . PRO A 1 403 ? 43.709 88.226 51.170 1.00 28.62 403 PRO A O 1
ATOM 2980 N N . LEU A 1 404 ? 43.428 90.073 52.431 1.00 25.46 404 LEU A N 1
ATOM 2981 C CA . LEU A 1 404 ? 41.999 90.156 52.106 1.00 25.26 404 LEU A CA 1
ATOM 2982 C C . LEU A 1 404 ? 41.667 89.993 50.610 1.00 24.68 404 LEU A C 1
ATOM 2983 O O . LEU A 1 404 ? 40.702 89.313 50.246 1.00 24.51 404 LEU A O 1
ATOM 2988 N N . ALA A 1 405 ? 42.484 90.588 49.748 1.00 24.63 405 ALA A N 1
ATOM 2989 C CA . ALA A 1 405 ? 42.287 90.501 48.301 1.00 24.09 405 ALA A CA 1
ATOM 2990 C C . ALA A 1 405 ? 42.372 89.065 47.792 1.00 27.00 405 ALA A C 1
ATOM 2991 O O . ALA A 1 405 ? 41.564 88.675 46.934 1.00 29.94 405 ALA A O 1
ATOM 2993 N N . ASN A 1 406 ? 43.351 88.294 48.291 1.00 28.46 406 ASN A N 1
ATOM 2994 C CA . ASN A 1 406 ? 43.537 86.882 47.890 1.00 28.66 406 ASN A CA 1
ATOM 2995 C C . ASN A 1 406 ? 42.369 86.061 48.426 1.00 27.24 406 ASN A C 1
ATOM 2996 O O . ASN A 1 406 ? 41.778 85.243 47.705 1.00 25.68 406 ASN A O 1
ATOM 3001 N N . TYR A 1 407 ? 42.029 86.308 49.689 1.00 24.20 407 TYR A N 1
ATOM 3002 C CA . TYR A 1 407 ? 40.922 85.629 50.340 1.00 20.50 407 TYR A CA 1
ATOM 3003 C C . TYR A 1 407 ? 39.651 85.847 49.499 1.00 22.95 407 TYR A C 1
ATOM 3004 O O . TYR A 1 407 ? 38.895 84.900 49.228 1.00 25.27 407 TYR A O 1
ATOM 3013 N N . THR A 1 408 ? 39.454 87.081 49.036 1.00 21.00 408 THR A N 1
ATOM 3014 C CA . THR A 1 408 ? 38.298 87.420 48.222 1.00 19.82 408 THR A CA 1
ATOM 3015 C C . THR A 1 408 ? 38.317 86.652 46.894 1.00 22.78 408 THR A C 1
ATOM 3016 O O . THR A 1 408 ? 37.299 86.060 46.510 1.00 24.19 408 THR A O 1
ATOM 3020 N N . SER A 1 409 ? 39.453 86.630 46.190 1.00 25.02 409 SER A N 1
ATOM 3021 C CA . SER A 1 409 ? 39.516 85.894 44.911 1.00 27.80 409 SER A CA 1
ATOM 3022 C C . SER A 1 409 ? 39.282 84.406 45.110 1.00 28.60 409 SER A C 1
ATOM 3023 O O . SER A 1 409 ? 38.625 83.767 44.288 1.00 29.91 409 SER A O 1
ATOM 3026 N N . ILE A 1 410 ? 39.854 83.845 46.176 1.00 26.59 410 ILE A N 1
ATOM 3027 C CA . ILE A 1 410 ? 39.703 82.423 46.435 1.00 24.36 410 ILE A CA 1
ATOM 3028 C C . ILE A 1 410 ? 38.234 82.074 46.646 1.00 23.00 410 ILE A C 1
ATOM 3029 O O . ILE A 1 410 ? 37.721 81.214 45.942 1.00 22.02 410 ILE A O 1
ATOM 3034 N N . LEU A 1 411 ? 37.540 82.758 47.559 1.00 23.35 411 LEU A N 1
ATOM 3035 C CA . LEU A 1 411 ? 36.111 82.476 47.771 1.00 22.77 411 LEU A CA 1
ATOM 3036 C C . LEU A 1 411 ? 35.283 82.747 46.502 1.00 24.26 411 LEU A C 1
ATOM 3037 O O . LEU A 1 411 ? 34.473 81.905 46.097 1.00 27.94 411 LEU A O 1
ATOM 3042 N N . ASN A 1 412 ? 35.525 83.878 45.839 1.00 22.70 412 ASN A N 1
ATOM 3043 C CA . ASN A 1 412 ? 34.803 84.213 44.607 1.00 24.72 412 ASN A CA 1
ATOM 3044 C C . ASN A 1 412 ? 34.970 83.125 43.555 1.00 27.53 412 ASN A C 1
ATOM 3045 O O . ASN A 1 412 ? 34.017 82.727 42.896 1.00 29.24 412 ASN A O 1
ATOM 3050 N N . LYS A 1 413 ? 36.187 82.619 43.426 1.00 30.90 413 LYS A N 1
ATOM 3051 C CA . LYS A 1 413 ? 36.478 81.576 42.454 1.00 33.93 413 LYS A CA 1
ATOM 3052 C C . LYS A 1 413 ? 35.976 80.189 42.844 1.00 33.45 413 LYS A C 1
ATOM 3053 O O . LYS A 1 413 ? 35.549 79.435 41.975 1.00 30.92 413 LYS A O 1
ATOM 3059 N N . ASN A 1 414 ? 35.965 79.866 44.136 1.00 32.65 414 ASN A N 1
ATOM 3060 C CA . ASN A 1 414 ? 35.584 78.514 44.549 1.00 31.69 414 ASN A CA 1
ATOM 3061 C C . ASN A 1 414 ? 34.238 78.220 45.205 1.00 32.41 414 ASN A C 1
ATOM 3062 O O . ASN A 1 414 ? 33.787 77.072 45.185 1.00 36.05 414 ASN A O 1
ATOM 3067 N N . LEU A 1 415 ? 33.584 79.211 45.801 1.00 30.80 415 LEU A N 1
ATOM 3068 C CA . LEU A 1 415 ? 32.310 78.929 46.462 1.00 28.60 415 LEU A CA 1
ATOM 3069 C C . LEU A 1 415 ? 31.221 78.494 45.483 1.00 26.45 415 LEU A C 1
ATOM 3070 O O . LEU A 1 415 ? 31.041 79.113 44.447 1.00 25.65 415 LEU A O 1
ATOM 3075 N N . PRO A 1 416 ? 30.526 77.380 45.770 1.00 27.60 416 PRO A N 1
ATOM 3076 C CA . PRO A 1 416 ? 29.463 76.931 44.861 1.00 28.59 416 PRO A CA 1
ATOM 3077 C C . PRO A 1 416 ? 28.265 77.853 45.068 1.00 31.15 416 PRO A C 1
ATOM 3078 O O . PRO A 1 416 ? 28.181 78.559 46.079 1.00 32.60 416 PRO A O 1
ATOM 3082 N N . ASP A 1 417 ? 27.311 77.800 44.151 1.00 31.82 417 ASP A N 1
ATOM 3083 C CA . ASP A 1 417 ? 26.126 78.644 44.254 1.00 31.29 417 ASP A CA 1
ATOM 3084 C C . ASP A 1 417 ? 25.083 77.929 45.083 1.00 30.84 417 ASP A C 1
ATOM 3085 O O . ASP A 1 417 ? 24.716 76.789 44.778 1.00 30.19 417 ASP A O 1
ATOM 3090 N N . TYR A 1 418 ? 24.586 78.601 46.112 1.00 30.14 418 TYR A N 1
ATOM 3091 C CA . TYR A 1 418 ? 23.591 77.998 46.980 1.00 29.96 418 TYR A CA 1
ATOM 3092 C C . TYR A 1 418 ? 22.202 77.737 46.371 1.00 30.99 418 TYR A C 1
ATOM 3093 O O . TYR A 1 418 ? 21.759 76.588 46.311 1.00 30.66 418 TYR A O 1
ATOM 3102 N N . THR A 1 419 ? 21.508 78.787 45.938 1.00 31.32 419 THR A N 1
ATOM 3103 C CA . THR A 1 419 ? 20.151 78.639 45.404 1.00 29.71 419 THR A CA 1
ATOM 3104 C C . THR A 1 419 ? 20.041 77.650 44.242 1.00 30.24 419 THR A C 1
ATOM 3105 O O . THR A 1 419 ? 19.116 76.833 44.200 1.00 26.68 419 THR A O 1
ATOM 3109 N N . THR A 1 420 ? 20.999 77.712 43.321 1.00 31.16 420 THR A N 1
ATOM 3110 C CA . THR A 1 420 ? 21.039 76.810 42.182 1.00 32.12 420 THR A CA 1
ATOM 3111 C C . THR A 1 420 ? 21.218 75.385 42.664 1.00 34.61 420 THR A C 1
ATOM 3112 O O . THR A 1 420 ? 20.348 74.537 42.450 1.00 37.10 420 THR A O 1
ATOM 3116 N N . THR A 1 421 ? 22.337 75.133 43.340 1.00 33.15 421 THR A N 1
ATOM 3117 C CA . THR A 1 421 ? 22.660 73.803 43.847 1.00 29.91 421 THR A CA 1
ATOM 3118 C C . THR A 1 421 ? 21.549 73.216 44.705 1.00 30.68 421 THR A C 1
ATOM 3119 O O . THR A 1 421 ? 21.213 72.033 44.596 1.00 30.17 421 THR A O 1
ATOM 3123 N N . CYS A 1 422 ? 20.973 74.058 45.551 1.00 31.30 422 CYS A N 1
ATOM 3124 C CA . CYS A 1 422 ? 19.953 73.603 46.465 1.00 31.05 422 CYS A CA 1
ATOM 3125 C C . CYS A 1 422 ? 18.511 73.704 46.037 1.00 31.68 422 CYS A C 1
ATOM 3126 O O . CYS A 1 422 ? 17.627 73.456 46.849 1.00 30.90 422 CYS A O 1
ATOM 3129 N N . ASN A 1 423 ? 18.285 74.032 44.762 1.00 35.13 423 ASN A N 1
ATOM 3130 C CA . ASN A 1 423 ? 16.939 74.132 44.173 1.00 37.38 423 ASN A CA 1
ATOM 3131 C C . ASN A 1 423 ? 16.026 75.006 45.060 1.00 35.05 423 ASN A C 1
ATOM 3132 O O . ASN A 1 423 ? 14.903 74.626 45.413 1.00 32.32 423 ASN A O 1
ATOM 3137 N N . VAL A 1 424 ? 16.532 76.181 45.426 1.00 35.42 424 VAL A N 1
ATOM 3138 C CA . VAL A 1 424 ? 15.785 77.097 46.285 1.00 36.20 424 VAL A CA 1
ATOM 3139 C C . VAL A 1 424 ? 14.739 77.894 45.492 1.00 36.20 424 VAL A C 1
ATOM 3140 O O . VAL A 1 424 ? 15.061 78.529 44.467 1.00 34.31 424 VAL A O 1
ATOM 3144 N N . SER A 1 425 ? 13.491 77.845 45.966 1.00 35.96 425 SER A N 1
ATOM 3145 C CA . SER A 1 425 ? 12.377 78.553 45.330 1.00 36.35 425 SER A CA 1
ATOM 3146 C C . SER A 1 425 ? 12.710 80.019 45.058 1.00 36.42 425 SER A C 1
ATOM 3147 O O . SER A 1 425 ? 13.225 80.716 45.944 1.00 39.53 425 SER A O 1
ATOM 3150 N N . ALA A 1 426 ? 12.401 80.488 43.846 1.00 35.11 426 ALA A N 1
ATOM 3151 C CA . ALA A 1 426 ? 12.671 81.879 43.462 1.00 31.41 426 ALA A CA 1
ATOM 3152 C C . ALA A 1 426 ? 11.900 82.858 44.341 1.00 33.51 426 ALA A C 1
ATOM 3153 O O . ALA A 1 426 ? 12.240 84.047 44.411 1.00 36.90 426 ALA A O 1
ATOM 3155 N N . SER A 1 427 ? 10.890 82.355 45.045 1.00 32.46 427 SER A N 1
ATOM 3156 C CA . SER A 1 427 ? 10.096 83.195 45.932 1.00 36.61 427 SER A CA 1
ATOM 3157 C C . SER A 1 427 ? 10.667 83.348 47.345 1.00 37.84 427 SER A C 1
ATOM 3158 O O . SER A 1 427 ? 10.077 84.032 48.173 1.00 39.47 427 SER A O 1
ATOM 3161 N N . TYR A 1 428 ? 11.801 82.705 47.624 1.00 36.02 428 TYR A N 1
ATOM 3162 C CA . TYR A 1 428 ? 12.449 82.805 48.935 1.00 29.86 428 TYR A CA 1
ATOM 3163 C C . TYR A 1 428 ? 13.599 83.800 48.833 1.00 29.01 428 TYR A C 1
ATOM 3164 O O . TYR A 1 428 ? 14.122 84.046 47.732 1.00 28.04 428 TYR A O 1
ATOM 3173 N N . PRO A 1 429 ? 14.010 84.401 49.970 1.00 26.70 429 PRO A N 1
ATOM 3174 C CA . PRO A 1 429 ? 15.124 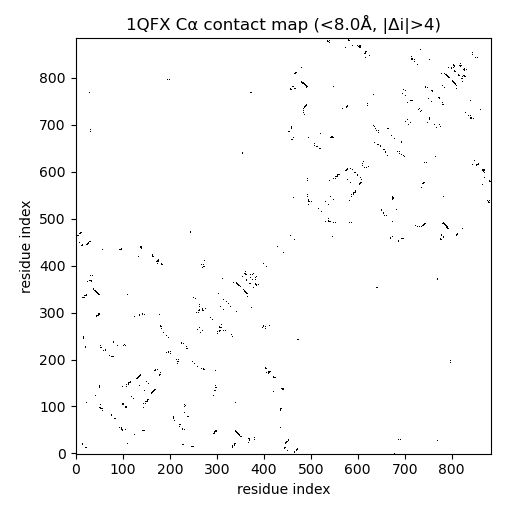85.361 49.926 1.00 24.52 429 PRO A CA 1
ATOM 3175 C C . PRO A 1 429 ? 16.340 84.678 49.263 1.00 28.82 429 PRO A C 1
ATOM 3176 O O . PRO A 1 429 ? 16.728 83.557 49.626 1.00 28.18 429 PRO A O 1
ATOM 3180 N N . GLN A 1 430 ? 16.913 85.338 48.269 1.00 28.94 430 GLN A N 1
ATOM 3181 C CA . GLN A 1 430 ? 18.034 84.768 47.545 1.00 30.39 430 GLN A CA 1
ATOM 3182 C C . GLN A 1 430 ? 19.399 85.124 48.085 1.00 32.02 430 GLN A C 1
ATOM 3183 O O . GLN A 1 430 ? 20.403 84.656 47.556 1.00 32.15 430 GLN A O 1
ATOM 3189 N N . TYR A 1 431 ? 19.457 85.992 49.086 1.00 33.13 431 TYR A N 1
ATOM 3190 C CA . TYR A 1 431 ? 20.741 86.378 49.675 1.00 32.94 431 TYR A CA 1
ATOM 3191 C C . TYR A 1 431 ? 20.465 86.739 51.126 1.00 30.98 431 TYR A C 1
ATOM 3192 O O . TYR A 1 431 ? 19.313 86.979 51.486 1.00 30.26 431 TYR A O 1
ATOM 3201 N N . LEU A 1 432 ? 21.500 86.693 51.960 1.00 30.01 432 LEU A N 1
ATOM 3202 C CA . LEU A 1 432 ? 21.391 86.975 53.390 1.00 29.94 432 LEU A CA 1
ATOM 3203 C C . LEU A 1 432 ? 21.343 88.489 53.634 1.00 28.77 432 LEU A C 1
ATOM 3204 O O . LEU A 1 432 ? 22.127 89.249 53.046 1.00 25.80 432 LEU A O 1
ATOM 3209 N N . SER A 1 433 ? 20.409 88.913 54.487 1.00 28.71 433 SER A N 1
ATOM 3210 C CA . SER A 1 433 ? 20.237 90.328 54.818 1.00 29.64 433 SER A CA 1
ATOM 3211 C C . SER A 1 433 ? 20.317 90.712 56.279 1.00 28.45 433 SER A C 1
ATOM 3212 O O . SER A 1 433 ? 20.687 91.850 56.579 1.00 33.28 433 SER A O 1
ATOM 3215 N N . PHE A 1 434 ? 20.033 89.779 57.188 1.00 23.55 434 PHE A N 1
ATOM 3216 C CA . PHE A 1 434 ? 20.021 90.119 58.604 1.00 20.70 434 PHE A CA 1
ATOM 3217 C C . PHE A 1 434 ? 21.228 90.835 59.194 1.00 24.85 434 PHE A C 1
ATOM 3218 O O . PHE A 1 434 ? 21.081 91.606 60.154 1.00 26.87 434 PHE A O 1
ATOM 3226 N N . TRP A 1 435 ? 22.417 90.629 58.632 1.00 23.93 435 TRP A N 1
ATOM 3227 C CA . TRP A 1 435 ? 23.577 91.312 59.182 1.00 27.02 435 TRP A CA 1
ATOM 3228 C C . TRP A 1 435 ? 23.508 92.808 58.895 1.00 28.38 435 TRP A C 1
ATOM 3229 O O . TRP A 1 435 ? 24.144 93.614 59.582 1.00 28.61 435 TRP A O 1
ATOM 3240 N N . TRP A 1 436 ? 22.700 93.170 57.899 1.00 28.50 436 TRP A N 1
ATOM 3241 C CA . TRP A 1 436 ? 22.514 94.566 57.511 1.00 28.31 436 TRP A CA 1
ATOM 3242 C C . TRP A 1 436 ? 21.100 95.088 57.821 1.00 29.01 436 TRP A C 1
ATOM 3243 O O . TRP A 1 436 ? 20.868 96.293 57.867 1.00 30.77 436 TRP A O 1
ATOM 3254 N N . ASN A 1 437 ? 20.152 94.188 58.036 1.00 28.64 437 ASN A N 1
ATOM 3255 C CA . ASN A 1 437 ? 18.781 94.593 58.339 1.00 26.64 437 ASN A CA 1
ATOM 3256 C C . ASN A 1 437 ? 18.347 93.906 59.599 1.00 25.23 437 ASN A C 1
ATOM 3257 O O . ASN A 1 437 ? 17.786 92.814 59.563 1.00 31.85 437 ASN A O 1
ATOM 3262 N N . TYR A 1 438 ? 18.569 94.569 60.719 1.00 22.63 438 TYR A N 1
ATOM 3263 C CA . TYR A 1 438 ? 18.256 93.985 62.012 1.00 22.09 438 TYR A CA 1
ATOM 3264 C C . TYR A 1 438 ? 17.627 95.018 62.939 1.00 23.58 438 TYR A C 1
ATOM 3265 O O . TYR A 1 438 ? 17.626 96.219 62.640 1.00 23.38 438 TYR A O 1
ATOM 3274 N N . 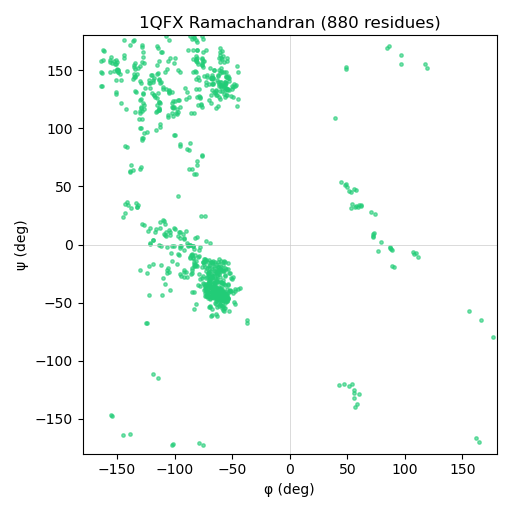ASN A 1 439 ? 17.152 94.549 64.087 1.00 20.46 439 ASN A N 1
ATOM 3275 C CA . ASN A 1 439 ? 16.517 95.400 65.075 1.00 19.32 439 ASN A CA 1
ATOM 3276 C C . ASN A 1 439 ? 17.489 95.628 66.212 1.00 22.24 439 ASN A C 1
ATOM 3277 O O . ASN A 1 439 ? 18.451 94.879 66.390 1.00 22.06 439 ASN A O 1
ATOM 3282 N N . THR A 1 440 ? 17.236 96.680 66.983 1.00 24.11 440 THR A N 1
ATOM 3283 C CA . THR A 1 440 ? 18.088 96.997 68.110 1.00 22.21 440 THR A CA 1
ATOM 3284 C C . THR A 1 440 ? 17.325 96.895 69.407 1.00 20.88 440 THR A C 1
ATOM 3285 O O . THR A 1 440 ? 17.804 97.356 70.443 1.00 24.85 440 THR A O 1
ATOM 3289 N N . THR A 1 441 ? 16.142 96.286 69.360 1.00 19.89 441 THR A N 1
ATOM 3290 C CA . THR A 1 441 ? 15.343 96.122 70.569 1.00 21.29 441 THR A CA 1
ATOM 3291 C C . THR A 1 441 ? 15.949 95.002 71.381 1.00 21.74 441 THR A C 1
ATOM 3292 O O . THR A 1 441 ? 16.649 94.142 70.849 1.00 25.39 441 THR A O 1
ATOM 3296 N N . THR A 1 442 ? 15.693 95.021 72.678 1.00 20.99 442 THR A N 1
ATOM 3297 C CA . THR A 1 442 ? 16.253 94.041 73.573 1.00 18.69 442 THR A CA 1
ATOM 3298 C C . THR A 1 442 ? 15.258 93.050 74.218 1.00 23.74 442 THR A C 1
ATOM 3299 O O . THR A 1 442 ? 15.624 92.334 75.153 1.00 24.06 442 THR A O 1
ATOM 3303 N N . GLU A 1 443 ? 14.029 92.951 73.711 1.00 27.09 443 GLU A N 1
ATOM 3304 C CA . GLU A 1 443 ? 13.023 92.046 74.302 1.00 30.82 443 GLU A CA 1
ATOM 3305 C C . GLU A 1 443 ? 13.362 90.574 74.249 1.00 31.13 443 GLU A C 1
ATOM 3306 O O . GLU A 1 443 ? 12.888 89.778 75.071 1.00 31.42 443 GLU A O 1
ATOM 3312 N N . LEU A 1 444 ? 14.090 90.186 73.218 1.00 27.67 444 LEU A N 1
ATOM 3313 C CA . LEU A 1 444 ? 14.431 88.789 73.100 1.00 22.58 444 LEU A CA 1
ATOM 3314 C C . LEU A 1 444 ? 15.660 88.399 73.927 1.00 22.98 444 LEU A C 1
ATOM 3315 O O . LEU A 1 444 ? 15.967 87.221 74.039 1.00 26.99 444 LEU A O 1
ATOM 3320 N N . ASN A 1 445 ? 16.309 89.367 74.571 1.00 21.26 445 ASN A N 1
ATOM 3321 C CA . ASN A 1 445 ? 17.515 89.114 75.359 1.00 18.13 445 ASN A CA 1
ATOM 3322 C C . ASN A 1 445 ? 17.357 88.140 76.505 1.00 20.80 445 ASN A C 1
ATOM 3323 O O . ASN A 1 445 ? 18.273 87.376 76.795 1.00 22.33 445 ASN A O 1
ATOM 3328 N N . TYR A 1 446 ? 16.230 88.213 77.203 1.00 24.85 446 TYR A N 1
ATOM 3329 C CA . TYR A 1 446 ? 15.958 87.332 78.348 1.00 23.46 446 TYR A CA 1
ATOM 3330 C C . TYR A 1 446 ? 14.794 86.387 78.056 1.00 25.77 446 TYR A C 1
ATOM 3331 O O . TYR A 1 446 ? 13.843 86.767 77.372 1.00 25.80 446 TYR A O 1
ATOM 3340 N N . ARG A 1 447 ? 14.894 85.139 78.513 1.00 27.53 447 ARG A N 1
ATOM 3341 C CA . ARG A 1 447 ? 13.823 84.164 78.283 1.00 26.82 447 ARG A CA 1
ATOM 3342 C C . ARG A 1 447 ? 12.604 84.617 79.064 1.00 26.35 447 ARG A C 1
ATOM 3343 O O . ARG A 1 447 ? 12.733 85.063 80.204 1.00 26.64 447 ARG A O 1
ATOM 3351 N N . SER A 1 448 ? 11.425 84.520 78.465 1.00 27.85 448 SER A N 1
ATOM 3352 C CA . SER A 1 448 ? 10.208 84.947 79.146 1.00 27.73 448 SER A CA 1
ATOM 3353 C C . SER A 1 448 ? 9.156 83.848 79.369 1.00 32.74 448 SER A C 1
ATOM 3354 O O . SER A 1 448 ? 8.071 84.125 79.879 1.00 34.19 448 SER A O 1
ATOM 3357 N N . SER A 1 449 ? 9.476 82.606 79.007 1.00 33.52 449 SER A N 1
ATOM 3358 C CA . SER A 1 449 ? 8.562 81.483 79.208 1.00 31.84 449 SER A CA 1
ATOM 3359 C C . SER A 1 449 ? 9.341 80.201 79.582 1.00 31.37 449 SER A C 1
ATOM 3360 O O . SER A 1 449 ? 10.562 80.129 79.395 1.00 31.13 449 SER A O 1
ATOM 3363 N N . PRO A 1 450 ? 8.663 79.204 80.185 1.00 28.78 450 PRO A N 1
ATOM 3364 C CA . PRO A 1 450 ? 9.382 77.984 80.549 1.00 23.94 450 PRO A CA 1
ATOM 3365 C C . PRO A 1 450 ? 9.981 77.312 79.324 1.00 24.49 450 PRO A C 1
ATOM 3366 O O . PRO A 1 450 ? 9.644 77.642 78.185 1.00 22.23 450 PRO A O 1
ATOM 3370 N N . ILE A 1 451 ? 10.931 76.414 79.553 1.00 26.54 451 ILE A N 1
ATOM 3371 C CA . ILE A 1 451 ? 11.529 75.696 78.442 1.00 24.96 451 ILE A CA 1
ATOM 3372 C C . ILE A 1 451 ? 10.459 74.663 78.092 1.00 23.62 451 ILE A C 1
ATOM 3373 O O . ILE A 1 451 ? 10.004 73.916 78.969 1.00 22.98 451 ILE A O 1
ATOM 3378 N N . ALA A 1 452 ? 9.981 74.702 76.854 1.00 19.80 452 ALA A N 1
ATOM 3379 C CA . ALA A 1 452 ? 8.976 73.747 76.397 1.00 23.18 452 ALA A CA 1
ATOM 3380 C C . ALA A 1 452 ? 9.532 72.319 76.492 1.00 26.44 452 ALA A C 1
ATOM 3381 O O . ALA A 1 452 ? 10.747 72.115 76.484 1.00 26.98 452 ALA A O 1
ATOM 3383 N N . CYS A 1 453 ? 8.637 71.340 76.579 1.00 27.87 453 CYS A N 1
ATOM 3384 C CA . CYS A 1 453 ? 9.024 69.938 76.668 1.00 25.29 453 CYS A CA 1
ATOM 3385 C C . CYS A 1 453 ? 9.765 69.595 75.397 1.00 24.94 453 CYS A C 1
ATOM 3386 O O . CYS A 1 453 ? 9.227 69.765 74.299 1.00 24.54 453 CYS A O 1
ATOM 3389 N N . GLN A 1 454 ? 11.028 69.188 75.549 1.00 24.95 454 GLN A N 1
ATOM 3390 C CA . GLN A 1 454 ? 11.895 68.824 74.419 1.00 21.74 454 GLN A CA 1
ATOM 3391 C C . GLN A 1 454 ? 11.959 69.917 73.370 1.00 22.41 454 GLN A C 1
ATOM 3392 O O . GLN A 1 454 ? 12.176 69.643 72.177 1.00 23.43 454 GLN A O 1
ATOM 3398 N N . GLU A 1 455 ? 11.837 71.158 73.830 1.00 20.57 455 GLU A N 1
ATOM 3399 C CA . GLU A 1 455 ? 11.843 72.323 72.960 1.00 21.00 455 GLU A CA 1
ATOM 3400 C C . GLU A 1 455 ? 12.939 72.292 71.899 1.00 20.09 455 GLU A C 1
ATOM 3401 O O . GLU A 1 455 ? 14.117 72.064 72.197 1.00 20.92 455 GLU A O 1
ATOM 3407 N N . GLY A 1 456 ? 12.508 72.429 70.656 1.00 17.55 456 GLY A N 1
ATOM 3408 C CA . GLY A 1 456 ? 13.395 72.435 69.517 1.00 17.41 456 GLY A CA 1
ATOM 3409 C C . GLY A 1 456 ? 13.205 73.793 68.892 1.00 21.76 456 GLY A C 1
ATOM 3410 O O . GLY A 1 456 ? 13.594 74.793 69.513 1.00 23.59 456 GLY A O 1
ATOM 3411 N N . ASP A 1 457 ? 12.614 73.849 67.694 1.00 23.67 457 ASP A N 1
ATOM 3412 C CA . ASP A 1 457 ? 12.336 75.125 67.012 1.00 24.13 457 ASP A CA 1
ATOM 3413 C C . ASP A 1 457 ? 11.692 76.066 67.985 1.00 24.12 457 ASP A C 1
ATOM 3414 O O . ASP A 1 457 ? 10.807 75.667 68.742 1.00 26.57 457 ASP A O 1
ATOM 3419 N N . ALA A 1 458 ? 12.128 77.316 67.986 1.00 24.26 458 ALA A N 1
ATOM 3420 C CA . ALA A 1 458 ? 11.573 78.294 68.912 1.00 21.71 458 ALA A CA 1
ATOM 3421 C C . ALA A 1 458 ? 11.977 79.641 68.386 1.00 22.70 458 ALA A C 1
ATOM 3422 O O . ALA A 1 458 ? 12.922 79.747 67.599 1.00 23.56 458 ALA A O 1
ATOM 3424 N N . MET A 1 459 ? 11.244 80.668 68.783 1.00 23.63 459 MET A N 1
ATOM 3425 C CA . MET A 1 459 ? 11.547 82.026 68.348 1.00 24.73 459 MET A CA 1
ATOM 3426 C C . MET A 1 459 ? 11.678 82.930 69.561 1.00 24.94 459 MET A C 1
ATOM 3427 O O . MET A 1 459 ? 11.676 84.148 69.436 1.00 28.65 459 MET A O 1
ATOM 3432 N N . ASP A 1 460 ? 11.845 82.309 70.726 1.00 26.33 460 ASP A N 1
ATOM 3433 C CA . ASP A 1 460 ? 11.981 83.010 71.985 1.00 27.49 460 ASP A CA 1
ATOM 3434 C C . ASP A 1 460 ? 12.510 82.047 73.070 1.00 27.94 460 ASP A C 1
ATOM 3435 O O . ASP A 1 460 ? 12.737 80.872 72.737 1.00 30.47 460 ASP A O 1
ATOM 3441 N N . LYS B 1 14 ? 36.865 68.089 88.026 1.00 18.81 14 LYS B N 1
ATOM 3442 C CA . LYS B 1 14 ? 36.407 67.536 86.704 1.00 22.35 14 LYS B CA 1
ATOM 3443 C C . LYS B 1 14 ? 37.307 66.458 86.079 1.00 26.15 14 LYS B C 1
ATOM 3444 O O . LYS B 1 14 ? 38.499 66.392 86.362 1.00 28.68 14 LYS B O 1
ATOM 3450 N N . GLN B 1 15 ? 36.739 65.656 85.184 1.00 21.74 15 GLN B N 1
ATOM 3451 C CA . GLN B 1 15 ? 37.440 64.530 84.604 1.00 14.91 15 GLN B CA 1
ATOM 3452 C C . GLN B 1 15 ? 38.490 64.795 83.571 1.00 18.30 15 GLN B C 1
ATOM 3453 O O . GLN B 1 15 ? 39.487 64.080 83.520 1.00 19.88 15 GLN B O 1
ATOM 3459 N N . PHE B 1 16 ? 38.249 65.757 82.692 1.00 18.81 16 PHE B N 1
ATOM 3460 C CA . PHE B 1 16 ? 39.200 66.065 81.631 1.00 17.64 16 PHE B CA 1
ATOM 3461 C C . PHE B 1 16 ? 39.420 67.564 81.484 1.00 17.58 16 PHE B C 1
ATOM 3462 O O . PHE B 1 16 ? 38.499 68.358 81.642 1.00 18.50 16 PHE B O 1
ATOM 3470 N N . SER B 1 17 ? 40.648 67.937 81.155 1.00 16.39 17 SER B N 1
ATOM 3471 C CA . SER B 1 17 ? 41.012 69.322 80.954 1.00 16.13 17 SER B CA 1
ATOM 3472 C C . SER B 1 17 ? 40.533 69.744 79.559 1.00 19.68 17 SER B C 1
ATOM 3473 O O . SER B 1 17 ? 40.616 68.962 78.615 1.00 20.34 17 SER B O 1
ATOM 3476 N N . GLN B 1 18 ? 40.042 70.974 79.408 1.00 19.26 18 GLN B N 1
ATOM 3477 C CA . GLN B 1 18 ? 39.584 71.419 78.092 1.00 15.23 18 GLN B CA 1
ATOM 3478 C C . GLN B 1 18 ? 40.644 72.181 77.292 1.00 15.22 18 GLN B C 1
ATOM 3479 O O . GLN B 1 18 ? 40.415 72.553 76.133 1.00 18.27 18 GLN B O 1
ATOM 3485 N N . GLU B 1 19 ? 41.817 72.360 77.890 1.00 14.91 19 GLU B N 1
ATOM 3486 C CA . GLU B 1 19 ? 42.913 73.073 77.255 1.00 18.31 19 GLU B CA 1
ATOM 3487 C C . GLU B 1 19 ? 43.763 72.079 76.505 1.00 19.45 19 GLU B C 1
ATOM 3488 O O . GLU B 1 19 ? 44.033 71.003 77.013 1.00 21.79 19 GLU B O 1
ATOM 3494 N N . PHE B 1 20 ? 44.130 72.413 75.274 1.00 19.93 20 PHE B N 1
ATOM 3495 C CA . PHE B 1 20 ? 44.960 71.554 74.433 1.00 16.28 20 PHE B CA 1
ATOM 3496 C C . PHE B 1 20 ? 46.129 72.356 73.895 1.00 16.14 20 PHE B C 1
ATOM 3497 O O . PHE B 1 20 ? 46.077 72.943 72.814 1.00 12.93 20 PHE B O 1
ATOM 3505 N N . ARG B 1 21 ? 47.204 72.323 74.672 1.00 13.95 21 ARG B N 1
ATOM 3506 C CA . ARG B 1 21 ? 48.408 73.065 74.405 1.00 15.00 21 ARG B CA 1
ATOM 3507 C C . ARG B 1 21 ? 49.655 72.350 73.833 1.00 18.90 21 ARG B C 1
ATOM 3508 O O . ARG B 1 21 ? 50.609 73.027 73.428 1.00 19.68 21 ARG B O 1
ATOM 3516 N N . ASP B 1 22 ? 49.647 71.018 73.733 1.00 17.01 22 ASP B N 1
ATOM 3517 C CA . ASP B 1 22 ? 50.803 70.283 73.195 1.00 13.92 22 ASP B CA 1
ATOM 3518 C C . ASP B 1 22 ? 51.385 70.839 71.882 1.00 16.57 22 ASP B C 1
ATOM 3519 O O . ASP B 1 22 ? 52.615 70.870 71.705 1.00 14.89 22 ASP B O 1
ATOM 3524 N N . GLY B 1 23 ? 50.503 71.291 70.986 1.00 15.39 23 GLY B N 1
ATOM 3525 C CA . GLY B 1 23 ? 50.902 71.794 69.677 1.00 11.81 23 GLY B CA 1
ATOM 3526 C C . GLY B 1 23 ? 51.809 73.007 69.670 1.00 15.98 23 GLY B C 1
ATOM 3527 O O . GLY B 1 23 ? 52.512 73.273 68.678 1.00 16.30 23 GLY B O 1
ATOM 3528 N N . TYR B 1 24 ? 51.778 73.749 70.769 1.00 14.01 24 TYR B N 1
ATOM 3529 C CA . TYR B 1 24 ? 52.592 74.938 70.926 1.00 15.74 24 TYR B CA 1
ATOM 3530 C C . TYR B 1 24 ? 54.011 74.645 71.389 1.00 16.41 24 TYR B C 1
ATOM 3531 O O . TYR B 1 24 ? 54.880 75.504 71.254 1.00 16.83 24 TYR B O 1
ATOM 3540 N N . SER B 1 25 ? 54.252 73.462 71.944 1.00 16.01 25 SER B N 1
ATOM 3541 C CA . SER B 1 25 ? 55.583 73.125 72.451 1.00 16.40 25 SER B CA 1
ATOM 3542 C C . SER B 1 25 ? 56.688 73.270 71.428 1.00 17.26 25 SER B C 1
ATOM 3543 O O . SER B 1 25 ? 56.584 72.740 70.319 1.00 23.43 25 SER B O 1
ATOM 3546 N N . ILE B 1 26 ? 57.744 73.994 71.793 1.00 18.24 26 ILE B N 1
ATOM 3547 C CA . ILE B 1 26 ? 58.870 74.216 70.881 1.00 15.91 26 ILE B CA 1
ATOM 3548 C C . ILE B 1 26 ? 59.554 72.885 70.568 1.00 16.82 26 ILE B C 1
ATOM 3549 O O . ILE B 1 26 ? 60.124 72.724 69.496 1.00 14.70 26 ILE B O 1
ATOM 3554 N N . LEU B 1 27 ? 59.416 71.903 71.461 1.00 16.79 27 LEU B N 1
ATOM 3555 C CA . LEU B 1 27 ? 60.012 70.596 71.210 1.00 16.72 27 LEU B CA 1
ATOM 3556 C C . LEU B 1 27 ? 59.488 70.001 69.907 1.00 16.52 27 LEU B C 1
ATOM 3557 O O . LEU B 1 27 ? 60.137 69.133 69.307 1.00 17.97 27 LEU B O 1
ATOM 3562 N N . LYS B 1 28 ? 58.318 70.461 69.465 1.00 14.88 28 LYS B N 1
ATOM 3563 C CA . LYS B 1 28 ? 57.731 69.954 68.226 1.00 15.06 28 LYS B CA 1
ATOM 3564 C C . LYS B 1 28 ? 57.987 70.894 67.054 1.00 15.70 28 LYS B C 1
ATOM 3565 O O . LYS B 1 28 ? 57.392 70.730 65.991 1.00 12.19 28 LYS B O 1
ATOM 3571 N N . HIS B 1 29 ? 58.907 71.847 67.229 1.00 19.06 29 HIS B N 1
ATOM 3572 C CA . HIS B 1 29 ? 59.190 72.835 66.185 1.00 17.90 29 HIS B CA 1
ATOM 3573 C C . HIS B 1 29 ? 60.650 73.096 65.855 1.00 20.10 29 HIS B C 1
ATOM 3574 O O . HIS B 1 29 ? 61.006 74.212 65.475 1.00 22.96 29 HIS B O 1
ATOM 3581 N N . TYR B 1 30 ? 61.500 72.081 65.972 1.00 18.97 30 TYR B N 1
ATOM 3582 C CA . TYR B 1 30 ? 62.900 72.259 65.620 1.00 16.35 30 TYR B CA 1
ATOM 3583 C C . TYR B 1 30 ? 63.495 71.089 64.844 1.00 19.30 30 TYR B C 1
ATOM 3584 O O . TYR B 1 30 ? 64.696 70.837 64.935 1.00 22.02 30 TYR B O 1
ATOM 3593 N N . GLY B 1 31 ? 62.676 70.412 64.035 1.00 19.69 31 GLY B N 1
ATOM 3594 C CA . GLY B 1 31 ? 63.164 69.260 63.292 1.00 18.69 31 GLY B CA 1
ATOM 3595 C C . GLY B 1 31 ? 63.670 68.216 64.283 1.00 21.59 31 GLY B C 1
ATOM 3596 O O . GLY B 1 31 ? 62.987 67.886 65.261 1.00 21.78 31 GLY B O 1
ATOM 3597 N N . GLY B 1 32 ? 64.890 67.733 64.079 1.00 21.72 32 GLY B N 1
ATOM 3598 C CA . GLY B 1 32 ? 65.434 66.752 64.991 1.00 19.65 32 GLY B CA 1
ATOM 3599 C C . GLY B 1 32 ? 66.610 67.240 65.813 1.00 21.84 32 GLY B C 1
ATOM 3600 O O . GLY B 1 32 ? 67.315 66.422 66.397 1.00 24.97 32 GLY B O 1
ATOM 3601 N N . ASN B 1 33 ? 66.777 68.555 65.933 1.00 22.36 33 ASN B N 1
ATOM 3602 C CA . ASN B 1 33 ? 67.908 69.148 66.657 1.00 19.23 33 ASN B CA 1
ATOM 3603 C C . ASN B 1 33 ? 67.880 69.077 68.160 1.00 19.31 33 ASN B C 1
ATOM 3604 O O . ASN B 1 33 ? 68.935 68.996 68.806 1.00 22.88 33 ASN B O 1
ATOM 3609 N N . GLY B 1 34 ? 66.687 69.194 68.730 1.00 16.90 34 GLY B N 1
ATOM 3610 C CA . GLY B 1 34 ? 66.579 69.232 70.177 1.00 11.63 34 GLY B CA 1
ATOM 3611 C C . GLY B 1 34 ? 66.144 67.981 70.888 1.00 13.77 34 GLY B C 1
ATOM 3612 O O . GLY B 1 34 ? 65.941 66.917 70.289 1.00 13.32 34 GLY B O 1
ATOM 3613 N N . PRO B 1 35 ? 65.886 68.118 72.186 1.00 12.89 35 PRO B N 1
ATOM 3614 C CA . PRO B 1 35 ? 65.465 67.000 73.028 1.00 14.78 35 PRO B CA 1
ATOM 3615 C C . PRO B 1 35 ? 64.365 66.068 72.487 1.00 19.16 35 PRO B C 1
ATOM 3616 O O . PRO B 1 35 ? 63.528 66.443 71.652 1.00 20.54 35 PRO B O 1
ATOM 3620 N N . TYR B 1 36 ? 64.407 64.834 72.976 1.00 20.47 36 TYR B N 1
ATOM 3621 C CA . TYR B 1 36 ? 63.442 63.801 72.657 1.00 17.07 36 TYR B CA 1
ATOM 3622 C C . TYR B 1 36 ? 62.083 64.222 73.224 1.00 18.07 36 TYR B C 1
ATOM 3623 O O . TYR B 1 36 ? 62.011 64.885 74.267 1.00 16.74 36 TYR B O 1
ATOM 3632 N N . SER B 1 37 ? 61.012 63.793 72.564 1.00 17.89 37 SER B N 1
ATOM 3633 C CA . SER B 1 37 ? 59.659 64.063 73.025 1.00 17.06 37 SER B CA 1
ATOM 3634 C C . SER B 1 37 ? 58.789 62.900 72.579 1.00 16.48 37 SER B C 1
ATOM 3635 O O . SER B 1 37 ? 59.082 62.252 71.559 1.00 12.31 37 SER B O 1
ATOM 3638 N N . GLU B 1 38 ? 57.759 62.591 73.361 1.00 14.05 38 GLU B N 1
ATOM 3639 C CA . GLU B 1 38 ? 56.837 61.536 72.976 1.00 11.95 38 GLU B CA 1
ATOM 3640 C C . GLU B 1 38 ? 56.071 62.005 71.761 1.00 14.33 38 GLU B C 1
ATOM 3641 O O . GLU B 1 38 ? 55.668 63.171 71.672 1.00 18.35 38 GLU B O 1
ATOM 3647 N N . ARG B 1 39 ? 55.889 61.105 70.810 1.00 15.78 39 ARG B N 1
ATOM 3648 C CA . ARG B 1 39 ? 55.140 61.413 69.593 1.00 15.01 39 ARG B CA 1
ATOM 3649 C C . ARG B 1 39 ? 53.680 61.635 69.957 1.00 15.25 39 ARG B C 1
ATOM 3650 O O . ARG B 1 39 ? 53.161 61.018 70.896 1.00 15.46 39 ARG B O 1
ATOM 3658 N N . VAL B 1 40 ? 53.048 62.575 69.269 1.00 14.22 40 VAL B N 1
ATOM 3659 C CA . VAL B 1 40 ? 51.641 62.869 69.487 1.00 16.19 40 VAL B CA 1
ATOM 3660 C C . VAL B 1 40 ? 50.819 61.606 69.189 1.00 16.73 40 VAL B C 1
ATOM 3661 O O . VAL B 1 40 ? 50.936 61.008 68.118 1.00 16.22 40 VAL B O 1
ATOM 3665 N N . SER B 1 41 ? 50.012 61.197 70.158 1.00 19.27 41 SER B N 1
ATOM 3666 C CA . SER B 1 41 ? 49.186 59.996 70.065 1.00 19.81 41 SER B CA 1
ATOM 3667 C C . SER B 1 41 ? 47.859 60.128 69.326 1.00 22.59 41 SER B C 1
ATOM 3668 O O . SER B 1 41 ? 47.232 61.191 69.338 1.00 27.34 41 SER B O 1
ATOM 3671 N N . TYR B 1 42 ? 47.425 59.039 68.690 1.00 23.60 42 TYR B N 1
ATOM 3672 C CA . TYR B 1 42 ? 46.125 59.011 68.006 1.00 19.05 42 TYR B CA 1
ATOM 3673 C C . TYR B 1 42 ? 45.102 58.631 69.073 1.00 16.38 42 TYR B C 1
ATOM 3674 O O . TYR B 1 42 ? 43.905 58.638 68.810 1.00 19.05 42 TYR B O 1
ATOM 3683 N N . GLY B 1 43 ? 45.587 58.243 70.254 1.00 14.79 43 GLY B N 1
ATOM 3684 C CA . GLY B 1 43 ? 44.716 57.867 71.353 1.00 15.39 43 GLY B CA 1
ATOM 3685 C C . GLY B 1 43 ? 44.690 56.373 71.638 1.00 16.99 43 GLY B C 1
ATOM 3686 O O . GLY B 1 43 ? 44.047 55.938 72.598 1.00 14.81 43 GLY B O 1
ATOM 3687 N N . ILE B 1 44 ? 45.353 55.590 70.787 1.00 16.97 44 ILE B N 1
ATOM 3688 C CA . ILE B 1 44 ? 45.433 54.131 70.927 1.00 18.74 44 ILE B CA 1
ATOM 3689 C C . ILE B 1 44 ? 46.242 53.770 72.164 1.00 20.88 44 ILE B C 1
ATOM 3690 O O . ILE B 1 44 ? 47.327 54.311 72.364 1.00 24.45 44 ILE B O 1
ATOM 3695 N N . ALA B 1 45 ? 45.738 52.854 72.983 1.00 20.04 45 ALA B N 1
ATOM 3696 C CA . ALA B 1 45 ? 46.447 52.461 74.201 1.00 19.70 45 ALA B CA 1
ATOM 3697 C C . ALA B 1 45 ? 47.824 51.869 73.881 1.00 20.96 45 ALA B C 1
ATOM 3698 O O . ALA B 1 45 ? 47.959 51.034 72.991 1.00 21.67 45 ALA B O 1
ATOM 3700 N N . ARG B 1 46 ? 48.839 52.355 74.592 1.00 19.73 46 ARG B N 1
ATOM 3701 C CA . ARG B 1 46 ? 50.223 51.946 74.408 1.00 18.96 46 ARG B CA 1
ATOM 3702 C C . ARG B 1 46 ? 50.528 50.527 74.841 1.00 19.51 46 ARG B C 1
ATOM 3703 O O . ARG B 1 46 ? 51.403 49.880 74.261 1.00 21.26 46 ARG B O 1
ATOM 3711 N N . ASP B 1 47 ? 49.869 50.054 75.891 1.00 19.47 47 ASP B N 1
ATOM 3712 C CA . ASP B 1 47 ? 50.114 48.693 76.366 1.00 18.50 47 ASP B CA 1
ATOM 3713 C C . ASP B 1 47 ? 49.461 47.640 75.497 1.00 20.70 47 ASP B C 1
ATOM 3714 O O . ASP B 1 47 ? 48.566 47.944 74.699 1.00 19.57 47 ASP B O 1
ATOM 3719 N N . PRO B 1 48 ? 49.936 46.387 75.596 1.00 22.93 48 PRO B N 1
ATOM 3720 C CA . PRO B 1 48 ? 49.370 45.301 74.786 1.00 20.20 48 PRO B CA 1
ATOM 3721 C C . PRO B 1 48 ? 47.893 45.136 75.082 1.00 18.82 48 PRO B C 1
ATOM 3722 O O . PRO B 1 48 ? 47.468 45.237 76.241 1.00 18.20 48 PRO B O 1
ATOM 3726 N N . PRO B 1 49 ? 47.081 44.950 74.030 1.00 16.26 49 PRO B N 1
ATOM 3727 C CA . PRO B 1 49 ? 45.633 44.769 74.206 1.00 17.52 49 PRO B CA 1
ATOM 3728 C C . PRO B 1 49 ? 45.332 43.595 75.127 1.00 22.08 49 PRO B C 1
ATOM 3729 O O . PRO B 1 49 ? 46.173 42.713 75.334 1.00 24.75 49 PRO B O 1
ATOM 3733 N N . THR B 1 50 ? 44.151 43.604 75.732 1.00 24.09 50 THR B N 1
ATOM 3734 C CA . THR B 1 50 ? 43.723 42.490 76.565 1.00 22.00 50 THR B CA 1
ATOM 3735 C C . THR B 1 50 ? 43.714 41.275 75.620 1.00 24.12 50 THR B C 1
ATOM 3736 O O . THR B 1 50 ? 43.376 41.432 74.427 1.00 20.98 50 THR B O 1
ATOM 3740 N N . SER B 1 51 ? 44.169 40.115 76.125 1.00 24.32 51 SER B N 1
ATOM 3741 C CA . SER B 1 51 ? 44.277 38.848 75.361 1.00 23.47 51 SER B CA 1
ATOM 3742 C C . SER B 1 51 ? 45.613 38.714 74.627 1.00 24.90 51 SER B C 1
ATOM 3743 O O . SER B 1 51 ? 45.878 37.692 73.982 1.00 25.67 51 SER B O 1
ATOM 3746 N N . CYS B 1 52 ? 46.450 39.745 74.703 1.00 25.35 52 CYS B N 1
ATOM 3747 C CA . CYS B 1 52 ? 47.733 39.735 74.014 1.00 22.86 52 CYS B CA 1
ATOM 3748 C C . CYS B 1 52 ? 48.899 40.055 74.910 1.00 22.97 52 CYS B C 1
ATOM 3749 O O . CYS B 1 52 ? 48.748 40.680 75.971 1.00 24.63 52 CYS B O 1
ATOM 3752 N N . GLU B 1 53 ? 50.075 39.684 74.422 1.00 20.52 53 GLU B N 1
ATOM 3753 C CA . GLU B 1 53 ? 51.318 40.017 75.080 1.00 21.07 53 GLU B CA 1
ATOM 3754 C C . GLU B 1 53 ? 52.412 40.076 74.039 1.00 17.37 53 GLU B C 1
ATOM 3755 O O . GLU B 1 53 ? 52.283 39.485 72.983 1.00 20.13 53 GLU B O 1
ATOM 3761 N N . VAL B 1 54 ? 53.402 40.926 74.271 1.00 21.37 54 VAL B N 1
ATOM 3762 C CA . VAL B 1 54 ? 54.529 41.077 73.350 1.00 20.90 54 VAL B CA 1
ATOM 3763 C C . VAL B 1 54 ? 55.481 39.905 73.575 1.00 19.16 54 VAL B C 1
ATOM 3764 O O . VAL B 1 54 ? 55.882 39.628 74.721 1.00 15.44 54 VAL B O 1
ATOM 3768 N N . ASP B 1 55 ? 55.807 39.196 72.501 1.00 19.52 55 ASP B N 1
ATOM 3769 C CA . ASP B 1 55 ? 56.719 38.073 72.623 1.00 20.47 55 ASP B CA 1
ATOM 3770 C C . ASP B 1 55 ? 58.034 38.328 71.910 1.00 21.29 55 ASP B C 1
ATOM 3771 O O . ASP B 1 55 ? 58.944 37.519 71.965 1.00 27.16 55 ASP B O 1
ATOM 3776 N N . GLN B 1 56 ? 58.169 39.490 71.297 1.00 20.16 56 GLN B N 1
ATOM 3777 C CA . GLN B 1 56 ? 59.396 39.810 70.594 1.00 20.86 56 GLN B CA 1
ATOM 3778 C C . GLN B 1 56 ? 59.413 41.314 70.339 1.00 21.40 56 GLN B C 1
ATOM 3779 O O . GLN B 1 56 ? 58.381 41.880 69.974 1.00 21.59 56 GLN B O 1
ATOM 3785 N N . VAL B 1 57 ? 60.574 41.946 70.559 1.00 22.77 57 VAL B N 1
ATOM 3786 C CA . VAL B 1 57 ? 60.769 43.390 70.374 1.00 21.39 57 VAL B CA 1
ATOM 3787 C C . VAL B 1 57 ? 61.959 43.692 69.477 1.00 18.24 57 VAL B C 1
ATOM 3788 O O . VAL B 1 57 ? 63.055 43.195 69.726 1.00 17.84 57 VAL B O 1
ATOM 3792 N N . ILE B 1 58 ? 61.755 44.538 68.468 1.00 16.82 58 ILE B N 1
ATOM 3793 C CA . ILE B 1 58 ? 62.822 44.939 67.545 1.00 15.55 58 ILE B CA 1
ATOM 3794 C C . ILE B 1 58 ? 62.812 46.462 67.494 1.00 18.82 58 ILE B C 1
ATOM 3795 O O . ILE B 1 58 ? 61.926 47.069 66.899 1.00 21.77 58 ILE B O 1
ATOM 3800 N N . MET B 1 59 ? 63.814 47.085 68.090 1.00 20.32 59 MET B N 1
ATOM 3801 C CA . MET B 1 59 ? 63.868 48.535 68.167 1.00 18.64 59 MET B CA 1
ATOM 3802 C C . MET B 1 59 ? 65.090 49.135 67.502 1.00 20.85 59 MET B C 1
ATOM 3803 O O . MET B 1 59 ? 66.163 48.527 67.506 1.00 20.65 59 MET B O 1
ATOM 3808 N N . VAL B 1 60 ? 64.919 50.316 66.908 1.00 20.48 60 VAL B N 1
ATOM 3809 C CA . VAL B 1 60 ? 66.045 51.068 66.348 1.00 16.59 60 VAL B CA 1
ATOM 3810 C C . VAL B 1 60 ? 65.908 52.466 66.964 1.00 19.23 60 VAL B C 1
ATOM 3811 O O . VAL B 1 60 ? 64.877 53.120 66.815 1.00 24.45 60 VAL B O 1
ATOM 3815 N N . LYS B 1 61 ? 66.882 52.851 67.781 1.00 18.67 61 LYS B N 1
ATOM 3816 C CA . LYS B 1 61 ? 66.892 54.150 68.443 1.00 16.67 61 LYS B CA 1
ATOM 3817 C C . LYS B 1 61 ? 68.015 55.025 67.891 1.00 21.79 61 LYS B C 1
ATOM 3818 O O . LYS B 1 61 ? 69.125 54.537 67.615 1.00 23.67 61 LYS B O 1
ATOM 3824 N N . ARG B 1 62 ? 67.716 56.309 67.708 1.00 19.66 62 ARG B N 1
ATOM 3825 C CA . ARG B 1 62 ? 68.684 57.287 67.243 1.00 14.32 62 ARG B CA 1
ATOM 3826 C C . ARG B 1 62 ? 69.590 57.605 68.434 1.00 16.10 62 ARG B C 1
ATOM 3827 O O . ARG B 1 62 ? 69.191 57.412 69.587 1.00 18.06 62 ARG B O 1
ATOM 3835 N N . HIS B 1 63 ? 70.817 58.047 68.176 1.00 17.23 63 HIS B N 1
ATOM 3836 C CA . HIS B 1 63 ? 71.703 58.459 69.281 1.00 20.52 63 HIS B CA 1
ATOM 3837 C C . HIS B 1 63 ? 70.945 59.526 70.110 1.00 19.30 63 HIS B C 1
ATOM 3838 O O . HIS B 1 63 ? 70.044 60.199 69.603 1.00 22.31 63 HIS B O 1
ATOM 3845 N N . GLY B 1 64 ? 71.323 59.708 71.362 1.00 17.96 64 GLY B N 1
ATOM 3846 C CA . GLY B 1 64 ? 70.653 60.692 72.177 1.00 15.74 64 GLY B CA 1
ATOM 3847 C C . GLY B 1 64 ? 71.065 62.106 71.823 1.00 15.98 64 GLY B C 1
ATOM 3848 O O . GLY B 1 64 ? 71.755 62.335 70.832 1.00 20.12 64 GLY B O 1
ATOM 3849 N N . GLU B 1 65 ? 70.615 63.059 72.631 1.00 16.35 65 GLU B N 1
ATOM 3850 C CA . GLU B 1 65 ? 70.905 64.483 72.461 1.00 17.97 65 GLU B CA 1
ATOM 3851 C C . GLU B 1 65 ? 72.422 64.728 72.359 1.00 19.05 65 GLU B C 1
ATOM 3852 O O . GLU B 1 65 ? 73.191 64.271 73.199 1.00 21.23 65 GLU B O 1
ATOM 3858 N N . ARG B 1 66 ? 72.823 65.542 71.391 1.00 16.53 66 ARG B N 1
ATOM 3859 C CA . ARG B 1 66 ? 74.227 65.822 71.151 1.00 16.62 66 ARG B CA 1
ATOM 3860 C C . ARG B 1 66 ? 74.531 67.300 70.908 1.00 20.41 66 ARG B C 1
ATOM 3861 O O . ARG B 1 66 ? 73.619 68.136 70.864 1.00 22.75 66 ARG B O 1
ATOM 3869 N N . TYR B 1 67 ? 75.826 67.598 70.759 1.00 20.80 67 TYR B N 1
ATOM 3870 C CA . TYR B 1 67 ? 76.325 68.934 70.443 1.00 18.60 67 TYR B CA 1
ATOM 3871 C C . TYR B 1 67 ? 76.217 69.039 68.924 1.00 19.11 67 TYR B C 1
ATOM 3872 O O . TYR B 1 67 ? 76.141 68.023 68.232 1.00 23.63 67 TYR B O 1
ATOM 3881 N N . PRO B 1 68 ? 76.205 70.263 68.376 1.00 17.42 68 PRO B N 1
ATOM 3882 C CA . PRO B 1 68 ? 76.106 70.404 66.916 1.00 18.23 68 PRO B CA 1
ATOM 3883 C C . PRO B 1 68 ? 77.264 69.696 66.203 1.00 21.62 68 PRO B C 1
ATOM 3884 O O . PRO B 1 68 ? 78.252 69.297 66.829 1.00 24.19 68 PRO B O 1
ATOM 3888 N N . SER B 1 69 ? 77.142 69.521 64.898 1.00 20.89 69 SER B N 1
ATOM 3889 C CA . SER B 1 69 ? 78.211 68.900 64.151 1.00 21.66 69 SER B CA 1
ATOM 3890 C C . SER B 1 69 ? 79.244 70.015 63.924 1.00 26.72 69 SER B C 1
ATOM 3891 O O . SER B 1 69 ? 78.960 71.200 64.180 1.00 25.79 69 SER B O 1
ATOM 3894 N N . PRO B 1 70 ? 80.460 69.654 63.475 1.00 27.53 70 PRO B N 1
ATOM 3895 C CA . PRO B 1 70 ? 81.498 70.661 63.227 1.00 25.51 70 PRO B CA 1
ATOM 3896 C C . PRO B 1 70 ? 81.076 71.764 62.233 1.00 24.02 70 PRO B C 1
ATOM 3897 O O . PRO B 1 70 ? 81.265 72.948 62.509 1.00 27.36 70 PRO B O 1
ATOM 3901 N N . SER B 1 71 ? 80.447 71.398 61.121 1.00 22.70 71 SER B N 1
ATOM 3902 C CA . SER B 1 71 ? 80.022 72.391 60.127 1.00 27.52 71 SER B CA 1
ATOM 3903 C C . SER B 1 71 ? 78.942 73.324 60.674 1.00 29.18 71 SER B C 1
ATOM 3904 O O . SER B 1 71 ? 78.985 74.538 60.443 1.00 33.44 71 SER B O 1
ATOM 3907 N N . ALA B 1 72 ? 77.968 72.742 61.371 1.00 24.78 72 ALA B N 1
ATOM 3908 C CA . ALA B 1 72 ? 76.896 73.516 61.973 1.00 23.70 72 ALA B CA 1
ATOM 3909 C C . ALA B 1 72 ? 77.518 74.449 62.995 1.00 22.72 72 ALA B C 1
ATOM 3910 O O . ALA B 1 72 ? 77.146 75.612 63.081 1.00 26.28 72 ALA B O 1
ATOM 3912 N N . GLY B 1 73 ? 78.482 73.936 63.751 1.00 19.45 73 GLY B N 1
ATOM 3913 C CA . GLY B 1 73 ? 79.138 74.740 64.767 1.00 21.16 73 GLY B CA 1
ATOM 3914 C C . GLY B 1 73 ? 79.879 75.922 64.190 1.00 23.14 73 GLY B C 1
ATOM 3915 O O . GLY B 1 73 ? 79.877 77.004 64.769 1.00 22.80 73 GLY B O 1
ATOM 3916 N N . LYS B 1 74 ? 80.519 75.704 63.047 1.00 27.21 74 LYS B N 1
ATOM 3917 C CA . LYS B 1 74 ? 81.262 76.745 62.348 1.00 30.50 74 LYS B CA 1
ATOM 3918 C C . LYS B 1 74 ? 80.275 77.882 62.046 1.00 31.23 74 LYS B C 1
ATOM 3919 O O . LYS B 1 74 ? 80.492 79.032 62.438 1.00 34.94 74 LYS B O 1
ATOM 3925 N N . ASP B 1 75 ? 79.158 77.530 61.417 1.00 30.98 75 ASP B N 1
ATOM 3926 C CA . ASP B 1 75 ? 78.098 78.477 61.083 1.00 29.90 75 ASP B CA 1
ATOM 3927 C C . ASP B 1 75 ? 77.518 79.177 62.317 1.00 29.31 75 ASP B C 1
ATOM 3928 O O . ASP B 1 75 ? 77.280 80.385 62.297 1.00 31.92 75 ASP B O 1
ATOM 3933 N N . ILE B 1 76 ? 77.276 78.421 63.380 1.00 26.86 76 ILE B N 1
ATOM 3934 C CA . ILE B 1 76 ? 76.742 78.988 64.608 1.00 29.06 76 ILE B CA 1
ATOM 3935 C C . ILE B 1 76 ? 77.725 80.026 65.135 1.00 33.47 76 ILE B C 1
ATOM 3936 O O . ILE B 1 76 ? 77.334 81.143 65.516 1.00 35.26 76 ILE B O 1
ATOM 3941 N N . GLU B 1 77 ? 79.007 79.672 65.114 1.00 33.64 77 GLU B N 1
ATOM 3942 C CA . GLU B 1 77 ? 80.049 80.574 65.584 1.00 31.26 77 GLU B CA 1
ATOM 3943 C C . GLU B 1 77 ? 80.150 81.860 64.747 1.00 30.01 77 GLU B C 1
ATOM 3944 O O . GLU B 1 77 ? 80.318 82.941 65.304 1.00 29.02 77 GLU B O 1
ATOM 3950 N N . GLU B 1 78 ? 80.032 81.759 63.427 1.00 28.35 78 GLU B N 1
ATOM 3951 C CA . GLU B 1 78 ? 80.085 82.949 62.586 1.00 31.84 78 GLU B CA 1
ATOM 3952 C C . GLU B 1 78 ? 78.919 83.890 62.860 1.00 34.59 78 GLU B C 1
ATOM 3953 O O . GLU B 1 78 ? 79.099 85.110 62.889 1.00 39.24 78 GLU B O 1
ATOM 3959 N N . ALA B 1 79 ? 77.736 83.322 63.086 1.00 32.98 79 ALA B N 1
ATOM 3960 C CA . ALA B 1 79 ? 76.541 84.103 63.391 1.00 29.06 79 ALA B CA 1
ATOM 3961 C C . ALA B 1 79 ? 76.719 84.772 64.746 1.00 28.37 79 ALA B C 1
ATOM 3962 O O . ALA B 1 79 ? 76.348 85.929 64.922 1.00 33.04 79 ALA B O 1
ATOM 3964 N N . LEU B 1 80 ? 77.296 84.048 65.702 1.00 26.12 80 LEU B N 1
ATOM 3965 C CA . LEU B 1 80 ? 77.535 84.590 67.037 1.00 26.87 80 LEU B CA 1
ATOM 3966 C C . LEU B 1 80 ? 78.596 85.705 67.022 1.00 31.51 80 LEU B C 1
ATOM 3967 O O . LEU B 1 80 ? 78.622 86.570 67.903 1.00 33.03 80 LEU B O 1
ATOM 3972 N N . ALA B 1 81 ? 79.504 85.656 66.051 1.00 33.75 81 ALA B N 1
ATOM 3973 C CA . ALA B 1 81 ? 80.551 86.670 65.935 1.00 32.39 81 ALA B CA 1
ATOM 3974 C C . ALA B 1 81 ? 79.852 87.999 65.619 1.00 32.35 81 ALA B C 1
ATOM 3975 O O . ALA B 1 81 ? 80.122 89.013 66.264 1.00 32.75 81 ALA B O 1
ATOM 3977 N N . LYS B 1 82 ? 78.903 87.959 64.682 1.00 28.03 82 LYS B N 1
ATOM 3978 C CA . LYS B 1 82 ? 78.143 89.139 64.311 1.00 25.46 82 LYS B CA 1
ATOM 3979 C C . LYS B 1 82 ? 77.337 89.643 65.501 1.00 30.84 82 LYS B C 1
ATOM 3980 O O . LYS B 1 82 ? 77.231 90.848 65.721 1.00 35.43 82 LYS B O 1
ATOM 3986 N N . VAL B 1 83 ? 76.772 88.723 66.278 1.00 31.24 83 VAL B N 1
ATOM 3987 C CA . VAL B 1 83 ? 75.986 89.105 67.444 1.00 29.23 83 VAL B CA 1
ATOM 3988 C C . VAL B 1 83 ? 76.904 89.815 68.416 1.00 34.73 83 VAL B C 1
ATOM 3989 O O . VAL B 1 83 ? 76.546 90.852 68.978 1.00 37.16 83 VAL B O 1
ATOM 3993 N N . TYR B 1 84 ? 78.098 89.256 68.598 1.00 36.72 84 TYR B N 1
ATOM 3994 C CA . TYR B 1 84 ? 79.072 89.790 69.543 1.00 37.45 84 TYR B CA 1
ATOM 3995 C C . TYR B 1 84 ? 79.887 91.014 69.121 1.00 40.67 84 TYR B C 1
ATOM 3996 O O . TYR B 1 84 ? 80.601 91.590 69.944 1.00 42.32 84 TYR B O 1
ATOM 4005 N N . SER B 1 85 ? 79.725 91.466 67.881 1.00 40.85 85 SER B N 1
ATOM 4006 C CA . SER B 1 85 ? 80.473 92.617 67.416 1.00 44.75 85 SER B CA 1
ATOM 4007 C C . SER B 1 85 ? 80.001 93.981 67.973 1.00 51.21 85 SER B C 1
ATOM 4008 O O . SER B 1 85 ? 80.263 95.010 67.370 1.00 54.11 85 SER B O 1
ATOM 4011 N N . ILE B 1 86 ? 79.344 93.993 69.135 1.00 53.71 86 ILE B N 1
ATOM 4012 C CA . ILE B 1 86 ? 78.846 95.230 69.748 1.00 53.12 86 ILE B CA 1
ATOM 4013 C C . ILE B 1 86 ? 78.852 95.107 71.290 1.00 57.14 86 ILE B C 1
ATOM 4014 O O . ILE B 1 86 ? 79.742 95.618 71.984 1.00 58.13 86 ILE B O 1
ATOM 4019 N N . THR B 1 89 ? 79.182 97.090 74.456 1.00 63.86 89 THR B N 1
ATOM 4020 C CA . THR B 1 89 ? 78.175 97.670 75.345 1.00 63.04 89 THR B CA 1
ATOM 4021 C C . THR B 1 89 ? 77.083 96.670 75.704 1.00 60.86 89 THR B C 1
ATOM 4022 O O . THR B 1 89 ? 76.746 95.790 74.899 1.00 64.07 89 THR B O 1
ATOM 4026 N N . GLU B 1 90 ? 76.505 96.865 76.890 1.00 54.35 90 GLU B N 1
ATOM 4027 C CA . GLU B 1 90 ? 75.429 96.042 77.448 1.00 50.00 90 GLU B CA 1
ATOM 4028 C C . GLU B 1 90 ? 74.240 95.777 76.496 1.00 45.01 90 GLU B C 1
ATOM 4029 O O . GLU B 1 90 ? 73.646 96.722 75.970 1.00 43.91 90 GLU B O 1
ATOM 4035 N N . TYR B 1 91 ? 73.890 94.495 76.314 1.00 40.45 91 TYR B N 1
ATOM 4036 C CA . TYR B 1 91 ? 72.797 94.055 75.427 1.00 35.99 91 TYR B CA 1
ATOM 4037 C C . TYR B 1 91 ? 71.421 94.457 75.916 1.00 36.28 91 TYR B C 1
ATOM 4038 O O . TYR B 1 91 ? 71.138 94.415 77.115 1.00 37.39 91 TYR B O 1
ATOM 4047 N N . LYS B 1 92 ? 70.553 94.791 74.967 1.00 36.03 92 LYS B N 1
ATOM 4048 C CA . LYS B 1 92 ? 69.199 95.250 75.262 1.00 36.49 92 LYS B CA 1
ATOM 4049 C C . LYS B 1 92 ? 68.130 94.286 74.768 1.00 32.94 92 LYS B C 1
ATOM 4050 O O . LYS B 1 92 ? 68.393 93.386 73.979 1.00 30.97 92 LYS B O 1
ATOM 4056 N N . GLY B 1 93 ? 66.907 94.543 75.214 1.00 33.75 93 GLY B N 1
ATOM 4057 C CA . GLY B 1 93 ? 65.747 93.767 74.820 1.00 35.19 93 GLY B CA 1
ATOM 4058 C C . GLY B 1 93 ? 65.810 92.293 75.120 1.00 34.15 93 GLY B C 1
ATOM 4059 O O . GLY B 1 93 ? 66.257 91.896 76.204 1.00 33.55 93 GLY B O 1
ATOM 4060 N N . ASP B 1 94 ? 65.378 91.491 74.149 1.00 31.28 94 ASP B N 1
ATOM 4061 C CA . ASP B 1 94 ? 65.379 90.042 74.278 1.00 29.10 94 ASP B CA 1
ATOM 4062 C C . ASP B 1 94 ? 66.773 89.437 74.375 1.00 29.44 94 ASP B C 1
ATOM 4063 O O . ASP B 1 94 ? 66.918 88.316 74.848 1.00 31.40 94 ASP B O 1
ATOM 4068 N N . LEU B 1 95 ? 67.803 90.179 73.972 1.00 27.52 95 LEU B N 1
ATOM 4069 C CA . LEU B 1 95 ? 69.162 89.668 74.064 1.00 24.18 95 LEU B CA 1
ATOM 4070 C C . LEU B 1 95 ? 69.857 90.121 75.344 1.00 26.00 95 LEU B C 1
ATOM 4071 O O . LEU B 1 95 ? 71.051 89.929 75.513 1.00 28.96 95 LEU B O 1
ATOM 4076 N N . ALA B 1 96 ? 69.112 90.695 76.272 1.00 27.20 96 ALA B N 1
ATOM 4077 C CA . ALA B 1 96 ? 69.711 91.163 77.513 1.00 27.85 96 ALA B CA 1
ATOM 4078 C C . ALA B 1 96 ? 70.447 90.051 78.259 1.00 32.24 96 ALA B C 1
ATOM 4079 O O . ALA B 1 96 ? 71.462 90.309 78.907 1.00 35.51 96 ALA B O 1
ATOM 4081 N N . PHE B 1 97 ? 69.942 88.816 78.170 1.00 34.31 97 PHE B N 1
ATOM 4082 C CA . PHE B 1 97 ? 70.560 87.657 78.848 1.00 32.33 97 PHE B CA 1
ATOM 4083 C C . PHE B 1 97 ? 72.006 87.408 78.364 1.00 31.40 97 PHE B C 1
ATOM 4084 O O . PHE B 1 97 ? 72.788 86.752 79.054 1.00 31.64 97 PHE B O 1
ATOM 4092 N N . LEU B 1 98 ? 72.338 87.924 77.175 1.00 28.78 98 LEU B N 1
ATOM 4093 C CA . LEU B 1 98 ? 73.666 87.794 76.602 1.00 28.68 98 LEU B CA 1
ATOM 4094 C C . LEU B 1 98 ? 74.733 88.454 77.457 1.00 33.46 98 LEU B C 1
ATOM 4095 O O . LEU B 1 98 ? 75.908 88.158 77.297 1.00 39.41 98 LEU B O 1
ATOM 4100 N N . ASN B 1 99 ? 74.334 89.366 78.337 1.00 36.04 99 ASN B N 1
ATOM 4101 C CA . ASN B 1 99 ? 75.274 90.037 79.243 1.00 39.03 99 ASN B CA 1
ATOM 4102 C C . ASN B 1 99 ? 75.827 89.034 80.268 1.00 41.67 99 ASN B C 1
ATOM 4103 O O . ASN B 1 99 ? 76.879 89.250 80.851 1.00 41.83 99 ASN B O 1
ATOM 4108 N N . ASP B 1 100 ? 75.097 87.950 80.499 1.00 44.51 100 ASP B N 1
ATOM 4109 C CA . ASP B 1 100 ? 75.533 86.911 81.410 1.00 47.25 100 ASP B CA 1
ATOM 4110 C C . ASP B 1 100 ? 75.202 85.564 80.741 1.00 47.61 100 ASP B C 1
ATOM 4111 O O . ASP B 1 100 ? 74.286 84.856 81.175 1.00 52.13 100 ASP B O 1
ATOM 4116 N N . TRP B 1 101 ? 75.903 85.248 79.644 1.00 41.17 101 TRP B N 1
ATOM 4117 C CA . TRP B 1 101 ? 75.678 84.009 78.881 1.00 35.09 101 TRP B CA 1
ATOM 4118 C C . TRP B 1 101 ? 76.950 83.547 78.199 1.00 34.30 101 TRP B C 1
ATOM 4119 O O . TRP B 1 101 ? 77.692 84.349 77.648 1.00 34.68 101 TRP B O 1
ATOM 4130 N N . THR B 1 102 ? 77.157 82.239 78.175 1.00 35.60 102 THR B N 1
ATOM 4131 C CA . THR B 1 102 ? 78.317 81.662 77.522 1.00 32.73 102 THR B CA 1
ATOM 4132 C C . THR B 1 102 ? 77.841 80.543 76.606 1.00 31.96 102 THR B C 1
ATOM 4133 O O . THR B 1 102 ? 76.893 79.827 76.939 1.00 32.26 102 THR B O 1
ATOM 4137 N N . TYR B 1 103 ? 78.451 80.443 75.428 1.00 30.04 103 TYR B N 1
ATOM 4138 C CA . TYR B 1 103 ? 78.127 79.403 74.471 1.00 24.28 103 TYR B CA 1
ATOM 4139 C C . TYR B 1 103 ? 78.300 78.079 75.229 1.00 27.30 103 TYR B C 1
ATOM 4140 O O . TYR B 1 103 ? 79.185 77.955 76.079 1.00 28.06 103 TYR B O 1
ATOM 4149 N N . TYR B 1 104 ? 77.449 77.101 74.924 1.00 26.72 104 TYR B N 1
ATOM 4150 C CA . TYR B 1 104 ? 77.441 75.809 75.613 1.00 23.48 104 TYR B CA 1
ATOM 4151 C C . TYR B 1 104 ? 78.411 74.722 75.141 1.00 24.13 104 TYR B C 1
ATOM 4152 O O . TYR B 1 104 ? 78.507 73.680 75.780 1.00 27.37 104 TYR B O 1
ATOM 4161 N N . VAL B 1 105 ? 79.055 74.907 73.990 1.00 25.09 105 VAL B N 1
ATOM 4162 C CA . VAL B 1 105 ? 80.003 73.907 73.497 1.00 25.51 105 VAL B CA 1
ATOM 4163 C C . VAL B 1 105 ? 81.326 74.181 74.209 1.00 27.89 105 VAL B C 1
ATOM 4164 O O . VAL B 1 105 ? 81.943 75.224 73.984 1.00 26.92 105 VAL B O 1
ATOM 4168 N N . PRO B 1 106 ? 81.772 73.254 75.092 1.00 26.92 106 PRO B N 1
ATOM 4169 C CA . PRO B 1 106 ? 83.024 73.417 75.850 1.00 26.87 106 PRO B CA 1
ATOM 4170 C C . PRO B 1 106 ? 84.207 73.835 74.970 1.00 28.22 106 PRO B C 1
ATOM 4171 O O . PRO B 1 106 ? 84.927 74.780 75.291 1.00 30.73 106 PRO B O 1
ATOM 4175 N N . ASN B 1 107 ? 84.405 73.133 73.869 1.00 25.08 107 ASN B N 1
ATOM 4176 C CA . ASN B 1 107 ? 85.451 73.476 72.924 1.00 23.88 107 ASN B CA 1
ATOM 4177 C C . ASN B 1 107 ? 85.056 72.745 71.667 1.00 23.54 107 ASN B C 1
ATOM 4178 O O . ASN B 1 107 ? 84.156 71.896 71.700 1.00 25.96 107 ASN B O 1
ATOM 4183 N N . GLU B 1 108 ? 85.695 73.086 70.560 1.00 21.89 108 GLU B N 1
ATOM 4184 C CA . GLU B 1 108 ? 85.365 72.497 69.271 1.00 24.55 108 GLU B CA 1
ATOM 4185 C C . GLU B 1 108 ? 85.506 70.981 69.166 1.00 25.05 108 GLU B C 1
ATOM 4186 O O . GLU B 1 108 ? 84.971 70.378 68.235 1.00 28.47 108 GLU B O 1
ATOM 4192 N N . CYS B 1 109 ? 86.256 70.367 70.071 1.00 21.56 109 CYS B N 1
ATOM 4193 C CA . CYS B 1 109 ? 86.409 68.919 70.038 1.00 22.97 109 CYS B CA 1
ATOM 4194 C C . CYS B 1 109 ? 85.150 68.190 70.514 1.00 23.41 109 CYS B C 1
ATOM 4195 O O . CYS B 1 109 ? 85.022 66.976 70.310 1.00 25.23 109 CYS B O 1
ATOM 4198 N N . TYR B 1 110 ? 84.224 68.936 71.122 1.00 19.30 110 TYR B N 1
ATOM 4199 C CA . TYR B 1 110 ? 82.965 68.387 71.610 1.00 19.89 110 TYR B CA 1
ATOM 4200 C C . TYR B 1 110 ? 81.876 68.274 70.540 1.00 21.62 110 TYR B C 1
ATOM 4201 O O . TYR B 1 110 ? 80.886 67.550 70.718 1.00 19.70 110 TYR B O 1
ATOM 4210 N N . TYR B 1 111 ? 82.053 68.983 69.428 1.00 21.18 111 TYR B N 1
ATOM 4211 C CA . TYR B 1 111 ? 81.090 68.902 68.347 1.00 22.33 111 TYR B CA 1
ATOM 4212 C C . TYR B 1 111 ? 80.983 67.418 67.989 1.00 23.65 111 TYR B C 1
ATOM 4213 O O . TYR B 1 111 ? 81.993 66.696 68.034 1.00 24.55 111 TYR B O 1
ATOM 4222 N N . ASN B 1 112 ? 79.750 66.971 67.739 1.00 19.81 112 ASN B N 1
ATOM 4223 C CA . ASN B 1 112 ? 79.419 65.588 67.386 1.00 16.92 112 ASN B CA 1
ATOM 4224 C C . ASN B 1 112 ? 79.144 64.660 68.570 1.00 19.02 112 ASN B C 1
ATOM 4225 O O . ASN B 1 112 ? 78.516 63.611 68.407 1.00 21.15 112 ASN B O 1
ATOM 4230 N N . ALA B 1 113 ? 79.586 65.049 69.757 1.00 15.65 113 ALA B N 1
ATOM 4231 C CA . ALA B 1 113 ? 79.431 64.216 70.934 1.00 15.32 113 ALA B CA 1
ATOM 4232 C C . ALA B 1 113 ? 78.075 64.275 71.589 1.00 20.26 113 ALA B C 1
ATOM 4233 O O . ALA B 1 113 ? 77.328 65.240 71.422 1.00 21.97 113 ALA B O 1
ATOM 4235 N N . GLU B 1 114 ? 77.793 63.251 72.390 1.00 19.46 114 GLU B N 1
ATOM 4236 C CA . GLU B 1 114 ? 76.569 63.187 73.172 1.00 18.26 114 GLU B CA 1
ATOM 4237 C C . GLU B 1 114 ? 76.745 64.168 74.316 1.00 17.91 114 GLU B C 1
ATOM 4238 O O . GLU B 1 114 ? 77.845 64.327 74.856 1.00 21.78 114 GLU B O 1
ATOM 4244 N N . THR B 1 115 ? 75.661 64.816 74.704 1.00 16.95 115 THR B N 1
ATOM 4245 C CA . THR B 1 115 ? 75.705 65.748 75.810 1.00 14.82 115 THR B CA 1
ATOM 4246 C C . THR B 1 115 ? 75.654 64.966 77.120 1.00 15.96 115 THR B C 1
ATOM 4247 O O . THR B 1 115 ? 75.143 63.837 77.179 1.00 15.07 115 THR B O 1
ATOM 4251 N N . THR B 1 116 ? 76.173 65.574 78.178 1.00 16.94 116 THR B N 1
ATOM 4252 C CA . THR B 1 116 ? 76.256 64.920 79.470 1.00 17.52 116 THR B CA 1
ATOM 4253 C C . THR B 1 116 ? 75.928 65.879 80.617 1.00 19.22 116 THR B C 1
ATOM 4254 O O . THR B 1 116 ? 76.515 65.801 81.707 1.00 18.30 116 THR B O 1
ATOM 4258 N N . SER B 1 117 ? 75.012 66.813 80.366 1.00 18.80 117 SER B N 1
ATOM 4259 C CA . SER B 1 117 ? 74.603 67.771 81.403 1.00 16.44 117 SER B CA 1
ATOM 4260 C C . SER B 1 117 ? 73.157 68.184 81.175 1.00 14.40 117 SER B C 1
ATOM 4261 O O . SER B 1 117 ? 72.672 68.181 80.036 1.00 12.86 117 SER B O 1
ATOM 4264 N N . GLY B 1 118 ? 72.458 68.506 82.254 1.00 15.04 118 GLY B N 1
ATOM 4265 C CA . GLY B 1 118 ? 71.074 68.923 82.113 1.00 19.96 118 GLY B CA 1
ATOM 4266 C C . GLY B 1 118 ? 70.063 67.786 82.077 1.00 21.17 118 GLY B C 1
ATOM 4267 O O . GLY B 1 118 ? 70.427 66.609 81.965 1.00 20.77 118 GLY B O 1
ATOM 4268 N N . PRO B 1 119 ? 68.766 68.118 82.146 1.00 21.73 119 PRO B N 1
ATOM 4269 C CA . PRO B 1 119 ? 67.692 67.108 82.128 1.00 18.38 119 PRO B CA 1
ATOM 4270 C C . PRO B 1 119 ? 67.529 66.414 80.784 1.00 18.74 119 PRO B C 1
ATOM 4271 O O . PRO B 1 119 ? 66.894 65.365 80.697 1.00 20.61 119 PRO B O 1
ATOM 4275 N N . TYR B 1 120 ? 68.076 67.028 79.737 1.00 17.92 120 TYR B N 1
ATOM 4276 C CA . TYR B 1 120 ? 67.976 66.505 78.376 1.00 13.97 120 TYR B CA 1
ATOM 4277 C C . TYR B 1 120 ? 69.278 65.868 77.866 1.00 14.45 120 TYR B C 1
ATOM 4278 O O . TYR B 1 120 ? 69.410 65.586 76.660 1.00 13.43 120 TYR B O 1
ATOM 4287 N N . ALA B 1 121 ? 70.229 65.643 78.773 1.00 12.51 121 ALA B N 1
ATOM 4288 C CA . ALA B 1 121 ? 71.511 65.048 78.413 1.00 12.78 121 ALA B CA 1
ATOM 4289 C C . ALA B 1 121 ? 71.281 63.775 77.575 1.00 16.17 121 ALA B C 1
ATOM 4290 O O . ALA B 1 121 ? 70.389 62.963 77.886 1.00 19.55 121 ALA B O 1
ATOM 4292 N N . GLY B 1 122 ? 72.052 63.635 76.493 1.00 18.60 122 GLY B N 1
ATOM 4293 C CA . GLY B 1 122 ? 71.936 62.499 75.588 1.00 16.47 122 GLY B CA 1
ATOM 4294 C C . GLY B 1 122 ? 72.141 61.131 76.223 1.00 17.64 122 GLY B C 1
ATOM 4295 O O . GLY B 1 122 ? 71.385 60.184 75.949 1.00 18.26 122 GLY B O 1
ATOM 4296 N N . LEU B 1 123 ? 73.148 61.021 77.087 1.00 13.87 123 LEU B N 1
ATOM 4297 C CA . LEU B 1 123 ? 73.427 59.753 77.755 1.00 16.16 123 LEU B CA 1
ATOM 4298 C C . LEU B 1 123 ? 72.356 59.452 78.793 1.00 17.36 123 LEU B C 1
ATOM 4299 O O . LEU B 1 123 ? 72.032 58.289 79.015 1.00 21.00 123 LEU B O 1
ATOM 4304 N N . LEU B 1 124 ? 71.838 60.489 79.455 1.00 18.87 124 LEU B N 1
ATOM 4305 C CA . LEU B 1 124 ? 70.764 60.323 80.441 1.00 17.72 124 LEU B CA 1
ATOM 4306 C C . LEU B 1 124 ? 69.510 59.798 79.713 1.00 16.70 124 LEU B C 1
ATOM 4307 O O . LEU B 1 124 ? 68.800 58.929 80.221 1.00 18.76 124 LEU B O 1
ATOM 4312 N N . ASP B 1 125 ? 69.276 60.316 78.511 1.00 15.28 125 ASP B N 1
ATOM 4313 C CA . ASP B 1 125 ? 68.154 59.914 77.660 1.00 16.68 125 ASP B CA 1
ATOM 4314 C C . ASP B 1 125 ? 68.224 58.395 77.435 1.00 18.69 125 ASP B C 1
ATOM 4315 O O . ASP B 1 125 ? 67.242 57.668 77.696 1.00 17.22 125 ASP B O 1
ATOM 4320 N N . ALA B 1 126 ? 69.378 57.933 76.943 1.00 19.46 126 ALA B N 1
ATOM 4321 C CA . ALA B 1 126 ? 69.634 56.516 76.667 1.00 16.70 126 ALA B CA 1
ATOM 4322 C C . ALA B 1 126 ? 69.457 55.635 77.907 1.00 15.17 126 ALA B C 1
ATOM 4323 O O . ALA B 1 126 ? 68.754 54.635 77.868 1.00 19.50 126 ALA B O 1
ATOM 4325 N N . TYR B 1 127 ? 70.041 56.046 79.022 1.00 14.52 127 TYR B N 1
ATOM 4326 C CA . TYR B 1 127 ? 69.958 55.285 80.259 1.00 14.17 127 TYR B CA 1
ATOM 4327 C C . TYR B 1 127 ? 68.518 55.224 80.770 1.00 18.45 127 TYR B C 1
ATOM 4328 O O . TYR B 1 127 ? 68.088 54.215 81.346 1.00 20.53 127 TYR B O 1
ATOM 4337 N N . ASN B 1 128 ? 67.813 56.343 80.653 1.00 21.26 128 ASN B N 1
ATOM 4338 C CA . ASN B 1 128 ? 66.428 56.444 81.105 1.00 20.40 128 ASN B CA 1
ATOM 4339 C C . ASN B 1 128 ? 65.551 55.518 80.263 1.00 19.36 128 ASN B C 1
ATOM 4340 O O . ASN B 1 128 ? 64.733 54.758 80.799 1.00 20.48 128 ASN B O 1
ATOM 4345 N N . HIS B 1 129 ? 65.769 55.555 78.952 1.00 16.00 129 HIS B N 1
ATOM 4346 C CA . HIS B 1 129 ? 65.024 54.734 78.004 1.00 16.48 129 HIS B CA 1
ATOM 4347 C C . HIS B 1 129 ? 65.240 53.235 78.295 1.00 20.77 129 HIS B C 1
ATOM 4348 O O . HIS B 1 129 ? 64.295 52.439 78.200 1.00 19.37 129 HIS B O 1
ATOM 4355 N N . GLY B 1 130 ? 66.478 52.864 78.651 1.00 20.49 130 GLY B N 1
ATOM 4356 C CA . GLY B 1 130 ? 66.801 51.485 78.971 1.00 14.45 130 GLY B CA 1
ATOM 4357 C C . GLY B 1 130 ? 66.105 50.978 80.225 1.00 17.75 130 GLY B C 1
ATOM 4358 O O . GLY B 1 130 ? 65.592 49.848 80.235 1.00 16.51 130 GLY B O 1
ATOM 4359 N N . ASN B 1 131 ? 66.097 51.796 81.282 1.00 16.31 131 ASN B N 1
ATOM 4360 C CA . ASN B 1 131 ? 65.446 51.440 82.548 1.00 17.69 131 ASN B CA 1
ATOM 4361 C C . ASN B 1 131 ? 63.959 51.251 82.309 1.00 17.71 131 ASN B C 1
ATOM 4362 O O . ASN B 1 131 ? 63.304 50.408 82.917 1.00 18.36 131 ASN B O 1
ATOM 4367 N N . ASP B 1 132 ? 63.438 52.110 81.458 1.00 16.63 132 ASP B N 1
ATOM 4368 C CA . ASP B 1 132 ? 62.050 52.109 81.103 1.00 20.08 132 ASP B CA 1
ATOM 4369 C C . ASP B 1 132 ? 61.678 50.808 80.371 1.00 23.38 132 ASP B C 1
ATOM 4370 O O . ASP B 1 132 ? 60.710 50.113 80.747 1.00 25.60 132 ASP B O 1
ATOM 4375 N N . TYR B 1 133 ? 62.445 50.473 79.334 1.00 21.14 133 TYR B N 1
ATOM 4376 C CA . TYR B 1 133 ? 62.219 49.246 78.587 1.00 18.29 133 TYR B CA 1
ATOM 4377 C C . TYR B 1 133 ? 62.450 47.999 79.439 1.00 18.11 133 TYR B C 1
ATOM 4378 O O . TYR B 1 133 ? 61.941 46.940 79.124 1.00 20.90 133 TYR B O 1
ATOM 4387 N N . LYS B 1 134 ? 63.224 48.116 80.509 1.00 15.87 134 LYS B N 1
ATOM 4388 C CA . LYS B 1 134 ? 63.434 46.979 81.385 1.00 16.53 134 LYS B CA 1
ATOM 4389 C C . LYS B 1 134 ? 62.099 46.610 82.035 1.00 19.09 134 LYS B C 1
ATOM 4390 O O . LYS B 1 134 ? 61.752 45.441 82.130 1.00 23.91 134 LYS B O 1
ATOM 4396 N N . ALA B 1 135 ? 61.364 47.603 82.518 1.00 19.73 135 ALA B N 1
ATOM 4397 C CA . ALA B 1 135 ? 60.074 47.346 83.154 1.00 16.74 135 ALA B CA 1
ATOM 4398 C C . ALA B 1 135 ? 59.066 46.849 82.128 1.00 16.39 135 ALA B C 1
ATOM 4399 O O . ALA B 1 135 ? 58.355 45.879 82.365 1.00 16.54 135 ALA B O 1
ATOM 4401 N N . ARG B 1 136 ? 59.071 47.447 80.950 1.00 15.35 136 ARG B N 1
ATOM 4402 C CA . ARG B 1 136 ? 58.118 47.059 79.925 1.00 14.73 136 ARG B CA 1
ATOM 4403 C C . ARG B 1 136 ? 58.369 45.713 79.260 1.00 17.82 136 ARG B C 1
ATOM 4404 O O . ARG B 1 136 ? 57.420 44.985 78.948 1.00 15.16 136 ARG B O 1
ATOM 4412 N N . TYR B 1 137 ? 59.637 45.392 79.019 1.00 18.78 137 TYR B N 1
ATOM 4413 C CA . TYR B 1 137 ? 59.998 44.156 78.336 1.00 17.32 137 TYR B CA 1
ATOM 4414 C C . TYR B 1 137 ? 60.919 43.202 79.102 1.00 17.92 137 TYR B C 1
ATOM 4415 O O . TYR B 1 137 ? 61.440 42.263 78.519 1.00 19.85 137 TYR B O 1
ATOM 4424 N N . GLY B 1 138 ? 61.081 43.416 80.399 1.00 17.27 138 GLY B N 1
ATOM 4425 C CA . GLY B 1 138 ? 61.943 42.564 81.194 1.00 22.29 138 GLY B CA 1
ATOM 4426 C C . GLY B 1 138 ? 61.566 41.100 81.113 1.00 23.40 138 GLY B C 1
ATOM 4427 O O . GLY B 1 138 ? 62.440 40.228 81.114 1.00 26.08 138 GLY B O 1
ATOM 4428 N N . HIS B 1 139 ? 60.265 40.841 81.017 1.00 20.48 139 HIS B N 1
ATOM 4429 C CA . HIS B 1 139 ? 59.729 39.481 80.913 1.00 19.48 139 HIS B CA 1
ATOM 4430 C C . HIS B 1 139 ? 60.289 38.709 79.700 1.00 20.65 139 HIS B C 1
ATOM 4431 O O . HIS B 1 139 ? 60.165 37.493 79.636 1.00 24.18 139 HIS B O 1
ATOM 4438 N N . LEU B 1 140 ? 60.908 39.411 78.752 1.00 19.17 140 LEU B N 1
ATOM 4439 C CA . LEU B 1 140 ? 61.459 38.786 77.552 1.00 15.52 140 LEU B CA 1
ATOM 4440 C C . LEU B 1 140 ? 62.939 38.371 77.698 1.00 17.60 140 LEU B C 1
ATOM 4441 O O . LEU B 1 140 ? 63.573 37.990 76.716 1.00 13.25 140 LEU B O 1
ATOM 4446 N N . TRP B 1 141 ? 63.492 38.522 78.899 1.00 17.79 141 TRP B N 1
ATOM 4447 C CA . TRP B 1 141 ? 64.862 38.132 79.200 1.00 19.64 141 TRP B CA 1
ATOM 4448 C C . TRP B 1 141 ? 64.794 37.280 80.460 1.00 23.06 141 TRP B C 1
ATOM 4449 O O . TRP B 1 141 ? 64.266 37.721 81.490 1.00 23.73 141 TRP B O 1
ATOM 4460 N N . ASN B 1 142 ? 65.343 36.070 80.395 1.00 23.50 142 ASN B N 1
ATOM 4461 C CA . ASN B 1 142 ? 65.290 35.163 81.541 1.00 26.09 142 ASN B CA 1
ATOM 4462 C C . ASN B 1 142 ? 66.342 35.371 82.611 1.00 25.30 142 ASN B C 1
ATOM 4463 O O . ASN B 1 142 ? 66.427 34.579 83.528 1.00 28.27 142 ASN B O 1
ATOM 4468 N N . GLY B 1 143 ? 67.152 36.414 82.485 1.00 27.97 143 GLY B N 1
ATOM 4469 C CA . GLY B 1 143 ? 68.184 36.675 83.478 1.00 27.46 143 GLY B CA 1
ATOM 4470 C C . GLY B 1 143 ? 69.454 35.831 83.361 1.00 25.82 143 GLY B C 1
ATOM 4471 O O . GLY B 1 143 ? 70.385 36.025 84.151 1.00 22.64 143 GLY B O 1
ATOM 4472 N N . GLU B 1 144 ? 69.521 34.970 82.339 1.00 24.46 144 GLU B N 1
ATOM 4473 C CA . GLU B 1 144 ? 70.657 34.072 82.114 1.00 25.70 144 GLU B CA 1
ATOM 4474 C C . GLU B 1 144 ? 71.312 34.245 80.773 1.00 25.50 144 GLU B C 1
ATOM 4475 O O . GLU B 1 144 ? 72.528 34.160 80.627 1.00 29.22 144 GLU B O 1
ATOM 4481 N N . THR B 1 145 ? 70.486 34.376 79.765 1.00 23.61 145 THR B N 1
ATOM 4482 C CA . THR B 1 145 ? 70.975 34.555 78.416 1.00 23.90 145 THR B CA 1
ATOM 4483 C C . THR B 1 145 ? 71.856 35.803 78.244 1.00 23.65 145 THR B C 1
ATOM 4484 O O . THR B 1 145 ? 71.708 36.798 78.965 1.00 25.52 145 THR B O 1
ATOM 4488 N N . VAL B 1 146 ? 72.801 35.721 77.314 1.00 22.89 146 VAL B N 1
ATOM 4489 C CA . VAL B 1 146 ? 73.671 36.844 76.981 1.00 22.30 146 VAL B CA 1
ATOM 4490 C C . VAL B 1 146 ? 73.019 37.412 75.729 1.00 23.33 146 VAL B C 1
ATOM 4491 O O . VAL B 1 146 ? 72.954 36.731 74.710 1.00 24.82 146 VAL B O 1
ATOM 4495 N N . VAL B 1 147 ? 72.486 38.627 75.829 1.00 22.39 147 VAL B N 1
ATOM 4496 C CA . VAL B 1 147 ? 71.792 39.268 74.713 1.00 18.66 147 VAL B CA 1
ATOM 4497 C C . VAL B 1 147 ? 72.681 40.212 73.892 1.00 20.75 147 VAL B C 1
ATOM 4498 O O . VAL B 1 147 ? 73.260 41.166 74.421 1.00 22.75 147 VAL B O 1
ATOM 4502 N N . PRO B 1 148 ? 72.868 39.922 72.597 1.00 21.06 148 PRO B N 1
ATOM 4503 C CA . PRO B 1 148 ? 73.710 40.843 71.824 1.00 19.54 148 PRO B CA 1
ATOM 4504 C C . PRO B 1 148 ? 72.877 42.067 71.443 1.00 21.39 148 PRO B C 1
ATOM 4505 O O . PRO B 1 148 ? 71.663 41.958 71.274 1.00 22.85 148 PRO B O 1
ATOM 4509 N N . PHE B 1 149 ? 73.492 43.242 71.421 1.00 23.19 149 PHE B N 1
ATOM 4510 C CA . PHE B 1 149 ? 72.784 44.452 71.010 1.00 22.11 149 PHE B CA 1
ATOM 4511 C C . PHE B 1 149 ? 73.682 45.094 69.981 1.00 21.29 149 PHE B C 1
ATOM 4512 O O . PHE B 1 149 ? 74.888 44.835 69.970 1.00 19.63 149 PHE B O 1
ATOM 4520 N N . PHE B 1 150 ? 73.082 45.860 69.073 1.00 21.08 150 PHE B N 1
ATOM 4521 C CA . PHE B 1 150 ? 73.806 46.413 67.944 1.00 20.06 150 PHE B CA 1
ATOM 4522 C C . PHE B 1 150 ? 73.817 47.925 67.798 1.00 23.07 150 PHE B C 1
ATOM 4523 O O . PHE B 1 150 ? 72.806 48.598 67.996 1.00 25.34 150 PHE B O 1
ATOM 4531 N N . SER B 1 151 ? 74.980 48.446 67.431 1.00 21.87 151 SER B N 1
ATOM 4532 C CA . SER B 1 151 ? 75.173 49.874 67.227 1.00 25.84 151 SER B CA 1
ATOM 4533 C C . SER B 1 151 ? 75.938 50.094 65.928 1.00 24.82 151 SER B C 1
ATOM 4534 O O . SER B 1 151 ? 76.780 49.271 65.572 1.00 27.25 151 SER B O 1
ATOM 4537 N N . SER B 1 152 ? 75.621 51.159 65.193 1.00 22.03 152 SER B N 1
ATOM 4538 C CA . SER B 1 152 ? 76.367 51.466 63.977 1.00 19.59 152 SER B CA 1
ATOM 4539 C C . SER B 1 152 ? 77.728 52.052 64.447 1.00 20.35 152 SER B C 1
ATOM 4540 O O . SER B 1 152 ? 77.872 52.493 65.604 1.00 18.76 152 SER B O 1
ATOM 4543 N N . GLY B 1 153 ? 78.739 51.992 63.589 1.00 18.50 153 GLY B N 1
ATOM 4544 C CA . GLY B 1 153 ? 80.048 52.486 63.965 1.00 18.46 153 GLY B CA 1
ATOM 4545 C C . GLY B 1 153 ? 80.215 53.997 63.970 1.00 21.24 153 GLY B C 1
ATOM 4546 O O . GLY B 1 153 ? 80.869 54.562 63.079 1.00 20.98 153 GLY B O 1
ATOM 4547 N N . TYR B 1 154 ? 79.672 54.649 64.998 1.00 16.88 154 TYR B N 1
ATOM 4548 C CA . TYR B 1 154 ? 79.763 56.098 65.125 1.00 14.18 154 TYR B CA 1
ATOM 4549 C C . TYR B 1 154 ? 79.744 56.421 66.610 1.00 15.53 154 TYR B C 1
ATOM 4550 O O . TYR B 1 154 ? 78.865 55.959 67.327 1.00 22.17 154 TYR B O 1
ATOM 4559 N N . GLY B 1 155 ? 80.710 57.221 67.053 1.00 13.87 155 GLY B N 1
ATOM 4560 C CA . GLY B 1 155 ? 80.847 57.591 68.448 1.00 13.65 155 GLY B CA 1
ATOM 4561 C C . GLY B 1 155 ? 79.596 57.838 69.260 1.00 18.67 155 GLY B C 1
ATOM 4562 O O . GLY B 1 155 ? 79.314 57.088 70.202 1.00 21.78 155 GLY B O 1
ATOM 4563 N N . ARG B 1 156 ? 78.834 58.878 68.914 1.00 21.74 156 ARG B N 1
ATOM 4564 C CA . ARG B 1 156 ? 77.621 59.203 69.665 1.00 19.91 156 ARG B CA 1
ATOM 4565 C C . ARG B 1 156 ? 76.588 58.080 69.681 1.00 16.81 156 ARG B C 1
ATOM 4566 O O . ARG B 1 156 ? 75.896 57.903 70.684 1.00 12.58 156 ARG B O 1
ATOM 4574 N N . VAL B 1 157 ? 76.530 57.296 68.599 1.00 14.48 157 VAL B N 1
ATOM 4575 C CA . VAL B 1 157 ? 75.595 56.178 68.523 1.00 16.45 157 VAL B CA 1
ATOM 4576 C C . VAL B 1 157 ? 76.033 55.082 69.498 1.00 19.68 157 VAL B C 1
ATOM 4577 O O . VAL B 1 157 ? 75.224 54.591 70.302 1.00 20.85 157 VAL B O 1
ATOM 4581 N N . ILE B 1 158 ? 77.331 54.761 69.475 1.00 18.36 158 ILE B N 1
ATOM 4582 C CA . ILE B 1 158 ? 77.916 53.739 70.340 1.00 13.23 158 ILE B CA 1
ATOM 4583 C C . ILE B 1 158 ? 77.688 54.107 71.790 1.00 14.62 158 ILE B C 1
ATOM 4584 O O . ILE B 1 158 ? 77.285 53.257 72.595 1.00 16.09 158 ILE B O 1
ATOM 4589 N N . GLU B 1 159 ? 77.916 55.375 72.129 1.00 15.33 159 GLU B N 1
ATOM 4590 C CA . GLU B 1 159 ? 77.738 55.814 73.513 1.00 16.44 159 GLU B CA 1
ATOM 4591 C C . GLU B 1 159 ? 76.283 55.734 73.981 1.00 16.22 159 GLU B C 1
ATOM 4592 O O . GLU B 1 159 ? 76.025 55.477 75.153 1.00 17.80 159 GLU B O 1
ATOM 4598 N N . THR B 1 160 ? 75.344 55.943 73.061 1.00 16.32 160 THR B N 1
ATOM 4599 C CA . THR B 1 160 ? 73.921 55.857 73.348 1.00 15.94 160 THR B CA 1
ATOM 4600 C C . THR B 1 160 ? 73.571 54.387 73.616 1.00 16.12 160 THR B C 1
ATOM 4601 O O . THR B 1 160 ? 72.873 54.062 74.593 1.00 14.87 160 THR B O 1
ATOM 4605 N N . ALA B 1 161 ? 74.081 53.510 72.748 1.00 15.70 161 ALA B N 1
ATOM 4606 C CA . ALA B 1 161 ? 73.864 52.067 72.846 1.00 15.32 161 ALA B CA 1
ATOM 4607 C C . ALA B 1 161 ? 74.332 51.560 74.188 1.00 17.56 161 ALA B C 1
ATOM 4608 O O . ALA B 1 161 ? 73.589 50.873 74.909 1.00 19.83 161 ALA B O 1
ATOM 4610 N N . ARG B 1 162 ? 75.545 51.956 74.548 1.00 16.00 162 ARG B N 1
ATOM 4611 C CA . ARG B 1 162 ? 76.130 51.539 75.810 1.00 16.62 162 ARG B CA 1
ATOM 4612 C C . ARG B 1 162 ? 75.278 51.954 76.994 1.00 18.57 162 ARG B C 1
ATOM 4613 O O . ARG B 1 162 ? 75.012 51.140 77.877 1.00 19.87 162 ARG B O 1
ATOM 4621 N N . LYS B 1 163 ? 74.830 53.208 77.019 1.00 19.89 163 LYS B N 1
ATOM 4622 C CA . LYS B 1 163 ? 74.013 53.677 78.143 1.00 17.98 163 LYS B CA 1
ATOM 4623 C C . LYS B 1 163 ? 72.611 53.059 78.176 1.00 16.69 163 LYS B C 1
ATOM 4624 O O . LYS B 1 163 ? 72.044 52.875 79.258 1.00 18.61 163 LYS B O 1
ATOM 4630 N N . PHE B 1 164 ? 72.060 52.728 77.006 1.00 15.98 164 PHE B N 1
ATOM 4631 C CA . PHE B 1 164 ? 70.752 52.090 76.951 1.00 15.31 164 PHE B CA 1
ATOM 4632 C C . PHE B 1 164 ? 70.914 50.672 77.512 1.00 16.96 164 PHE B C 1
ATOM 4633 O O . PHE B 1 164 ? 70.219 50.277 78.464 1.00 16.23 164 PHE B O 1
ATOM 4641 N N . GLY B 1 165 ? 71.866 49.926 76.939 1.00 15.30 165 GLY B N 1
ATOM 4642 C CA . GLY B 1 165 ? 72.135 48.576 77.393 1.00 11.48 165 GLY B CA 1
ATOM 4643 C C . GLY B 1 165 ? 72.355 48.496 78.893 1.00 14.28 165 GLY B C 1
ATOM 4644 O O . GLY B 1 165 ? 71.899 47.554 79.545 1.00 18.81 165 GLY B O 1
ATOM 4645 N N . GLU B 1 166 ? 73.053 49.476 79.456 1.00 13.51 166 GLU B N 1
ATOM 4646 C CA . GLU B 1 166 ? 73.326 49.485 80.892 1.00 14.86 166 GLU B CA 1
ATOM 4647 C C . GLU B 1 166 ? 72.057 49.745 81.690 1.00 17.32 166 GLU B C 1
ATOM 4648 O O . GLU B 1 166 ? 71.919 49.302 82.830 1.00 16.64 166 GLU B O 1
ATOM 4654 N N . GLY B 1 167 ? 71.158 50.530 81.108 1.00 17.39 167 GLY B N 1
ATOM 4655 C CA . GLY B 1 167 ? 69.916 50.830 81.782 1.00 16.81 167 GLY B CA 1
ATOM 4656 C C . GLY B 1 167 ? 69.033 49.596 81.814 1.00 16.11 167 GLY B C 1
ATOM 4657 O O . GLY B 1 167 ? 68.403 49.295 82.843 1.00 15.44 167 GLY B O 1
ATOM 4658 N N . PHE B 1 168 ? 68.962 48.906 80.677 1.00 15.85 168 PHE B N 1
ATOM 4659 C CA . PHE B 1 168 ? 68.167 47.680 80.558 1.00 18.99 168 PHE B CA 1
ATOM 4660 C C . PHE B 1 168 ? 68.699 46.483 81.392 1.00 21.35 168 PHE B C 1
ATOM 4661 O O . PHE B 1 168 ? 67.968 45.903 82.220 1.00 22.53 168 PHE B O 1
ATOM 4669 N N . PHE B 1 169 ? 69.967 46.119 81.178 1.00 21.22 169 PHE B N 1
ATOM 4670 C CA . PHE B 1 169 ? 70.562 44.987 81.873 1.00 15.17 169 PHE B CA 1
ATOM 4671 C C . PHE B 1 169 ? 71.051 45.286 83.272 1.00 17.46 169 PHE B C 1
ATOM 4672 O O . PHE B 1 169 ? 71.221 44.370 84.064 1.00 21.16 169 PHE B O 1
ATOM 4680 N N . GLY B 1 170 ? 71.231 46.566 83.594 1.00 18.06 170 GLY B N 1
ATOM 4681 C CA . GLY B 1 170 ? 71.635 46.975 84.941 1.00 17.72 170 GLY B CA 1
ATOM 4682 C C . GLY B 1 170 ? 72.777 46.227 85.578 1.00 17.75 170 GLY B C 1
ATOM 4683 O O . GLY B 1 170 ? 73.874 46.193 85.040 1.00 21.41 170 GLY B O 1
ATOM 4684 N N . TYR B 1 171 ? 72.516 45.607 86.721 1.00 18.88 171 TYR B N 1
ATOM 4685 C CA . TYR B 1 171 ? 73.529 44.835 87.441 1.00 18.18 171 TYR B CA 1
ATOM 4686 C C . TYR B 1 171 ? 74.246 43.779 86.597 1.00 20.62 171 TYR B C 1
ATOM 4687 O O . TYR B 1 171 ? 75.391 43.429 86.886 1.00 22.44 171 TYR B O 1
ATOM 4696 N N . ASN B 1 172 ? 73.593 43.328 85.528 1.00 20.30 172 ASN B N 1
ATOM 4697 C CA . ASN B 1 172 ? 74.117 42.282 84.646 1.00 18.31 172 ASN B CA 1
ATOM 4698 C C . ASN B 1 172 ? 74.539 42.799 83.278 1.00 19.26 172 ASN B C 1
ATOM 4699 O O . ASN B 1 172 ? 74.625 42.023 82.329 1.00 17.86 172 ASN B O 1
ATOM 4704 N N . TYR B 1 173 ? 74.788 44.099 83.161 1.00 17.77 173 TYR B N 1
ATOM 4705 C CA . TYR B 1 173 ? 75.192 44.668 81.884 1.00 15.39 173 TYR B CA 1
ATOM 4706 C C . TYR B 1 173 ? 76.565 44.185 81.427 1.00 16.80 173 TYR B C 1
ATOM 4707 O O . TYR B 1 173 ? 76.760 43.920 80.242 1.00 18.71 173 TYR B O 1
ATOM 4716 N N . SER B 1 174 ? 77.527 44.091 82.336 1.00 15.34 174 SER B N 1
ATOM 4717 C CA . SER B 1 174 ? 78.856 43.678 81.915 1.00 20.07 174 SER B CA 1
ATOM 4718 C C . SER B 1 174 ? 78.977 42.219 81.506 1.00 20.25 174 SER B C 1
ATOM 4719 O O . SER B 1 174 ? 79.849 41.888 80.712 1.00 24.26 174 SER B O 1
ATOM 4722 N N . THR B 1 175 ? 78.086 41.363 82.003 1.00 20.46 175 THR B N 1
ATOM 4723 C CA . THR B 1 175 ? 78.110 39.937 81.689 1.00 17.58 175 THR B CA 1
ATOM 4724 C C . THR B 1 175 ? 77.060 39.456 80.694 1.00 20.92 175 THR B C 1
ATOM 4725 O O . THR B 1 175 ? 77.355 38.658 79.808 1.00 23.98 175 THR B O 1
ATOM 4729 N N . ASN B 1 176 ? 75.849 39.986 80.781 1.00 21.05 176 ASN B N 1
ATOM 4730 C CA . ASN B 1 176 ? 74.772 39.509 79.921 1.00 17.82 176 ASN B CA 1
ATOM 4731 C C . ASN B 1 176 ? 74.301 40.298 78.725 1.00 18.93 176 ASN B C 1
ATOM 4732 O O . ASN B 1 176 ? 73.298 39.933 78.099 1.00 19.02 176 ASN B O 1
ATOM 4737 N N . ALA B 1 177 ? 75.019 41.360 78.390 1.00 17.88 177 ALA B N 1
ATOM 4738 C CA . ALA B 1 177 ? 74.689 42.163 77.227 1.00 16.76 177 ALA B CA 1
ATOM 4739 C C . ALA B 1 177 ? 75.962 42.113 76.406 1.00 17.17 177 ALA B C 1
ATOM 4740 O O . ALA B 1 177 ? 77.042 42.181 76.969 1.00 18.33 177 ALA B O 1
ATOM 4742 N N . ALA B 1 178 ? 75.850 42.021 75.089 1.00 16.65 178 ALA B N 1
ATOM 4743 C CA . ALA B 1 178 ? 77.029 41.953 74.241 1.00 16.91 178 ALA B CA 1
ATOM 4744 C C . ALA B 1 178 ? 76.975 42.966 73.103 1.00 19.20 178 ALA B C 1
ATOM 4745 O O . ALA B 1 178 ? 76.322 42.728 72.079 1.00 18.80 178 ALA B O 1
ATOM 4747 N N . LEU B 1 179 ? 77.677 44.087 73.259 1.00 21.16 179 LEU B N 1
ATOM 4748 C CA . LEU B 1 179 ? 77.658 45.096 72.210 1.00 20.35 179 LEU B CA 1
ATOM 4749 C C . LEU B 1 179 ? 78.403 44.644 70.961 1.00 20.90 179 LEU B C 1
ATOM 4750 O O . LEU B 1 179 ? 79.560 44.235 71.018 1.00 22.36 179 LEU B O 1
ATOM 4755 N N . ASN B 1 180 ? 77.697 44.684 69.844 1.00 20.92 180 ASN B N 1
ATOM 4756 C CA . ASN B 1 180 ? 78.236 44.351 68.528 1.00 19.75 180 ASN B CA 1
ATOM 4757 C C . ASN B 1 180 ? 78.174 45.669 67.754 1.00 20.15 180 ASN B C 1
ATOM 4758 O O . ASN B 1 180 ? 77.091 46.245 67.621 1.00 20.24 180 ASN B O 1
ATOM 4763 N N . ILE B 1 181 ? 79.315 46.179 67.293 1.00 20.49 181 ILE B N 1
ATOM 4764 C CA . ILE B 1 181 ? 79.361 47.446 66.545 1.00 18.14 181 ILE B CA 1
ATOM 4765 C C . ILE B 1 181 ? 79.484 47.155 65.042 1.00 19.45 181 ILE B C 1
ATOM 4766 O O . ILE B 1 181 ? 80.375 46.428 64.613 1.00 22.62 181 ILE B O 1
ATOM 4771 N N . ILE B 1 182 ? 78.543 47.672 64.261 1.00 17.80 182 ILE B N 1
ATOM 4772 C CA . ILE B 1 182 ? 78.494 47.459 62.822 1.00 18.21 182 ILE B CA 1
ATOM 4773 C C . ILE B 1 182 ? 79.011 48.677 62.055 1.00 24.63 182 ILE B C 1
ATOM 4774 O O . ILE B 1 182 ? 78.427 49.760 62.096 1.00 26.34 182 ILE B O 1
ATOM 4779 N N . SER B 1 183 ? 80.076 48.462 61.301 1.00 26.13 183 SER B N 1
ATOM 4780 C CA . SER B 1 183 ? 80.724 49.498 60.517 1.00 24.25 183 SER B CA 1
ATOM 4781 C C . SER B 1 183 ? 79.744 50.239 59.616 1.00 25.10 183 SER B C 1
ATOM 4782 O O . SER B 1 183 ? 78.804 49.645 59.085 1.00 27.05 183 SER B O 1
ATOM 4785 N N . GLU B 1 184 ? 79.955 51.544 59.469 1.00 23.88 184 GLU B N 1
ATOM 4786 C CA . GLU B 1 184 ? 79.104 52.372 58.623 1.00 22.69 184 GLU B CA 1
ATOM 4787 C C . GLU B 1 184 ? 79.617 52.414 57.196 1.00 25.84 184 GLU B C 1
ATOM 4788 O O . GLU B 1 184 ? 79.013 53.058 56.339 1.00 28.32 184 GLU B O 1
ATOM 4794 N N . SER B 1 185 ? 80.711 51.701 56.941 1.00 25.81 185 SER B N 1
ATOM 4795 C CA . SER B 1 185 ? 81.307 51.646 55.617 1.00 25.71 185 SER B CA 1
ATOM 4796 C C . SER B 1 185 ? 80.404 50.941 54.614 1.00 24.65 185 SER B C 1
ATOM 4797 O O . SER B 1 185 ? 79.762 49.940 54.935 1.00 24.56 185 SER B O 1
ATOM 4800 N N . GLU B 1 186 ? 80.411 51.434 53.382 1.00 26.96 186 GLU B N 1
ATOM 4801 C CA . GLU B 1 186 ? 79.605 50.865 52.303 1.00 30.50 186 GLU B CA 1
ATOM 4802 C C . GLU B 1 186 ? 79.960 49.417 51.995 1.00 33.03 186 GLU B C 1
ATOM 4803 O O . GLU B 1 186 ? 79.136 48.655 51.478 1.00 34.72 186 GLU B O 1
ATOM 4809 N N . VAL B 1 187 ? 81.195 49.055 52.311 1.00 31.44 187 VAL B N 1
ATOM 4810 C CA . VAL B 1 187 ? 81.711 47.716 52.097 1.00 31.67 187 VAL B CA 1
ATOM 4811 C C . VAL B 1 187 ? 80.843 46.650 52.788 1.00 33.49 187 VAL B C 1
ATOM 4812 O O . VAL B 1 187 ? 80.848 45.464 52.396 1.00 34.88 187 VAL B O 1
ATOM 4816 N N . MET B 1 188 ? 80.053 47.087 53.769 1.00 31.18 188 MET B N 1
ATOM 4817 C CA . MET B 1 188 ? 79.143 46.204 54.497 1.00 28.15 188 MET B CA 1
ATOM 4818 C C . MET B 1 188 ? 77.902 45.846 53.668 1.00 24.80 188 MET B C 1
ATOM 4819 O O . MET B 1 188 ? 77.187 44.894 53.999 1.00 26.14 188 MET B O 1
ATOM 4824 N N . GLY B 1 189 ? 77.667 46.593 52.584 1.00 20.06 189 GLY B N 1
ATOM 4825 C CA . GLY B 1 189 ? 76.511 46.348 51.728 1.00 19.11 189 GLY B CA 1
ATOM 4826 C C . GLY B 1 189 ? 75.209 46.383 52.518 1.00 21.25 189 GLY B C 1
ATOM 4827 O O . GLY B 1 189 ? 74.940 47.340 53.241 1.00 24.73 189 GLY B O 1
ATOM 4828 N N . ALA B 1 190 ? 74.422 45.321 52.431 1.00 19.34 190 ALA B N 1
ATOM 4829 C CA . ALA B 1 190 ? 73.161 45.256 53.153 1.00 19.24 190 ALA B CA 1
ATOM 4830 C C . ALA B 1 190 ? 73.329 44.787 54.593 1.00 20.95 190 ALA B C 1
ATOM 4831 O O . ALA B 1 190 ? 72.382 44.849 55.380 1.00 20.12 190 ALA B O 1
ATOM 4833 N N . ASP B 1 191 ? 74.512 44.285 54.940 1.00 21.99 191 ASP B N 1
ATOM 4834 C CA . ASP B 1 191 ? 74.754 43.804 56.302 1.00 24.36 191 ASP B CA 1
ATOM 4835 C C . ASP B 1 191 ? 75.140 45.053 57.090 1.00 26.67 191 ASP B C 1
ATOM 4836 O O . ASP B 1 191 ? 76.248 45.172 57.635 1.00 28.14 191 ASP B O 1
ATOM 4841 N N . SER B 1 192 ? 74.175 45.958 57.205 1.00 25.16 192 SER B N 1
ATOM 4842 C CA . SER B 1 192 ? 74.438 47.252 57.796 1.00 23.25 192 SER B CA 1
ATOM 4843 C C . SER B 1 192 ? 73.233 47.898 58.484 1.00 24.12 192 SER B C 1
ATOM 4844 O O . SER B 1 192 ? 72.087 47.547 58.195 1.00 25.45 192 SER B O 1
ATOM 4847 N N . LEU B 1 193 ? 73.508 48.791 59.443 1.00 23.63 193 LEU B N 1
ATOM 4848 C CA . LEU B 1 193 ? 72.464 49.553 60.145 1.00 22.08 193 LEU B CA 1
ATOM 4849 C C . LEU B 1 193 ? 72.361 50.923 59.468 1.00 22.74 193 LEU B C 1
ATOM 4850 O O . LEU B 1 193 ? 71.456 51.697 59.756 1.00 23.08 193 LEU B O 1
ATOM 4855 N N . THR B 1 194 ? 73.294 51.193 58.559 1.00 22.15 194 THR B N 1
ATOM 4856 C CA . THR B 1 194 ? 73.379 52.450 57.827 1.00 21.74 194 THR B CA 1
ATOM 4857 C C . THR B 1 194 ? 73.721 52.177 56.343 1.00 24.58 194 THR B C 1
ATOM 4858 O O . THR B 1 194 ? 74.750 52.641 55.849 1.00 23.58 194 THR B O 1
ATOM 4862 N N . PRO B 1 195 ? 72.842 51.469 55.605 1.00 27.32 195 PRO B N 1
ATOM 4863 C CA . PRO B 1 195 ? 73.115 51.173 54.196 1.00 29.37 195 PRO B CA 1
ATOM 4864 C C . PRO B 1 195 ? 73.417 52.406 53.336 1.00 31.89 195 PRO B C 1
ATOM 4865 O O . PRO B 1 195 ? 72.808 53.464 53.520 1.00 32.57 195 PRO B O 1
ATOM 4869 N N . THR B 1 196 ? 74.327 52.232 52.373 1.00 31.83 196 THR B N 1
ATOM 4870 C CA . THR B 1 196 ? 74.753 53.279 51.447 1.00 29.87 196 THR B CA 1
ATOM 4871 C C . THR B 1 196 ? 73.992 53.149 50.143 1.00 30.21 196 THR B C 1
ATOM 4872 O O . THR B 1 196 ? 73.631 52.043 49.738 1.00 30.82 196 THR B O 1
ATOM 4876 N N . CYS B 1 197 ? 73.775 54.275 49.479 1.00 31.57 197 CYS B N 1
ATOM 4877 C CA . CYS B 1 197 ? 73.073 54.310 48.195 1.00 36.96 197 CYS B CA 1
ATOM 4878 C C . CYS B 1 197 ? 73.794 55.376 47.346 1.00 40.51 197 CYS B C 1
ATOM 4879 O O . CYS B 1 197 ? 73.876 56.526 47.757 1.00 41.62 197 CYS B O 1
ATOM 4882 N N . ASP B 1 198 ? 74.403 54.985 46.229 1.00 48.47 198 ASP B N 1
ATOM 4883 C CA . ASP B 1 198 ? 75.126 55.951 45.391 1.00 57.46 198 ASP B CA 1
ATOM 4884 C C . ASP B 1 198 ? 74.177 57.046 44.883 1.00 64.00 198 ASP B C 1
ATOM 4885 O O . ASP B 1 198 ? 72.996 56.790 44.627 1.00 64.84 198 ASP B O 1
ATOM 4890 N N . THR B 1 199 ? 74.701 58.258 44.706 1.00 69.15 199 THR B N 1
ATOM 4891 C CA . THR B 1 199 ? 73.873 59.379 44.264 1.00 73.53 199 THR B CA 1
ATOM 4892 C C . THR B 1 199 ? 73.885 59.712 42.762 1.00 73.28 199 THR B C 1
ATOM 4893 O O . THR B 1 199 ? 73.916 60.890 42.371 1.00 73.61 199 THR B O 1
ATOM 4897 N N . ASP B 1 200 ? 73.849 58.693 41.914 1.00 71.34 200 ASP B N 1
ATOM 4898 C CA . ASP B 1 200 ? 73.812 58.957 40.488 1.00 70.80 200 ASP B CA 1
ATOM 4899 C C . ASP B 1 200 ? 72.323 59.140 40.165 1.00 67.35 200 ASP B C 1
ATOM 4900 O O . ASP B 1 200 ? 71.615 58.163 39.908 1.00 67.26 200 ASP B O 1
ATOM 4905 N N . ASN B 1 201 ? 71.836 60.375 40.306 1.00 63.65 201 ASN B N 1
ATOM 4906 C CA . ASN B 1 201 ? 70.426 60.708 40.049 1.00 62.39 201 ASN B CA 1
ATOM 4907 C C . ASN B 1 201 ? 70.115 62.173 40.364 1.00 60.68 201 ASN B C 1
ATOM 4908 O O . ASN B 1 201 ? 68.967 62.623 40.232 1.00 58.89 201 ASN B O 1
ATOM 4913 N N . THR B 1 204 ? 68.926 65.898 44.909 1.00 41.61 204 THR B N 1
ATOM 4914 C CA . THR B 1 204 ? 68.830 67.077 44.043 1.00 43.73 204 THR B CA 1
ATOM 4915 C C . THR B 1 204 ? 67.977 68.235 44.617 1.00 41.85 204 THR B C 1
ATOM 4916 O O . THR B 1 204 ? 68.472 69.354 44.726 1.00 42.11 204 THR B O 1
ATOM 4920 N N . THR B 1 205 ? 66.706 68.009 44.959 1.00 38.75 205 THR B N 1
ATOM 4921 C CA . THR B 1 205 ? 65.916 69.081 45.592 1.00 35.17 205 THR B CA 1
ATOM 4922 C C . THR B 1 205 ? 66.603 69.348 46.951 1.00 34.22 205 THR B C 1
ATOM 4923 O O . THR B 1 205 ? 66.708 70.489 47.419 1.00 35.98 205 THR B O 1
ATOM 4927 N N . CYS B 1 206 ? 67.099 68.273 47.553 1.00 30.10 206 CYS B N 1
ATOM 4928 C CA . CYS B 1 206 ? 67.798 68.331 48.824 1.00 29.38 206 CYS B CA 1
ATOM 4929 C C . CYS B 1 206 ? 69.006 69.266 48.774 1.00 31.02 206 CYS B C 1
ATOM 4930 O O . CYS B 1 206 ? 69.256 70.034 49.708 1.00 28.96 206 CYS B O 1
ATOM 4933 N N . ASP B 1 207 ? 69.743 69.209 47.674 1.00 33.10 207 ASP B N 1
ATOM 4934 C CA . ASP B 1 207 ? 70.925 70.041 47.496 1.00 35.27 207 ASP B CA 1
ATOM 4935 C C . ASP B 1 207 ? 70.577 71.509 47.290 1.00 37.58 207 ASP B C 1
ATOM 4936 O O . ASP B 1 207 ? 71.371 72.390 47.605 1.00 41.35 207 ASP B O 1
ATOM 4941 N N . ASN B 1 208 ? 69.369 71.771 46.808 1.00 36.99 208 ASN B N 1
ATOM 4942 C CA . ASN B 1 208 ? 68.925 73.134 46.558 1.00 37.14 208 ASN B CA 1
ATOM 4943 C C . ASN B 1 208 ? 68.070 73.806 47.634 1.00 36.95 208 ASN B C 1
ATOM 4944 O O . ASN B 1 208 ? 67.555 74.901 47.418 1.00 35.54 208 ASN B O 1
ATOM 4949 N N . LEU B 1 209 ? 67.907 73.158 48.786 1.00 35.76 209 LEU B N 1
ATOM 4950 C CA . LEU B 1 209 ? 67.109 73.732 49.867 1.00 32.92 209 LEU B CA 1
ATOM 4951 C C . LEU B 1 209 ? 67.729 75.052 50.321 1.00 32.70 209 LEU B C 1
ATOM 4952 O O . LEU B 1 209 ? 68.945 75.159 50.451 1.00 38.41 209 LEU B O 1
ATOM 4957 N N . THR B 1 210 ? 66.898 76.066 50.535 1.00 30.11 210 THR B N 1
ATOM 4958 C CA . THR B 1 210 ? 67.393 77.381 50.947 1.00 26.19 210 THR B CA 1
ATOM 4959 C C . THR B 1 210 ? 67.483 77.545 52.461 1.00 27.51 210 THR B C 1
ATOM 4960 O O . THR B 1 210 ? 68.255 78.368 52.946 1.00 31.08 210 THR B O 1
ATOM 4964 N N . TYR B 1 211 ? 66.699 76.762 53.205 1.00 24.44 211 TYR B N 1
ATOM 4965 C CA . TYR B 1 211 ? 66.667 76.856 54.659 1.00 23.38 211 TYR B CA 1
ATOM 4966 C C . TYR B 1 211 ? 66.175 78.246 55.051 1.00 25.69 211 TYR B C 1
ATOM 4967 O O . TYR B 1 211 ? 66.571 78.800 56.075 1.00 28.71 211 TYR B O 1
ATOM 4976 N N . GLN B 1 212 ? 65.292 78.803 54.230 1.00 26.93 212 GLN B N 1
ATOM 4977 C CA . GLN B 1 212 ? 64.742 80.124 54.486 1.00 26.72 212 GLN B CA 1
ATOM 4978 C C . GLN B 1 212 ? 63.244 80.123 54.268 1.00 27.68 212 GLN B C 1
ATOM 4979 O O . GLN B 1 212 ? 62.732 79.365 53.444 1.00 27.53 212 GLN B O 1
ATOM 4985 N N . LEU B 1 213 ? 62.560 80.941 55.063 1.00 29.15 213 LEU B N 1
ATOM 4986 C CA . LEU B 1 213 ? 61.119 81.176 54.980 1.00 25.80 213 LEU B CA 1
ATOM 4987 C C . LEU B 1 213 ? 60.985 82.627 55.470 1.00 26.16 213 LEU B C 1
ATOM 4988 O O . LEU B 1 213 ? 61.812 83.101 56.267 1.00 24.33 213 LEU B O 1
ATOM 4993 N N . PRO B 1 214 ? 59.967 83.358 54.983 1.00 25.95 214 PRO B N 1
ATOM 4994 C CA . PRO B 1 214 ? 59.713 84.755 55.341 1.00 22.78 214 PRO B CA 1
ATOM 4995 C C . PRO B 1 214 ? 59.810 85.128 56.804 1.00 21.96 214 PRO B C 1
ATOM 4996 O O . PRO B 1 214 ? 60.319 86.202 57.110 1.00 24.87 214 PRO B O 1
ATOM 5000 N N . GLN B 1 215 ? 59.350 84.270 57.716 1.00 22.89 215 GLN B N 1
ATOM 5001 C CA . GLN B 1 215 ? 59.412 84.622 59.143 1.00 24.14 215 GLN B CA 1
ATOM 5002 C C . GLN B 1 215 ? 60.810 84.956 59.632 1.00 24.17 215 GLN B C 1
ATOM 5003 O O . GLN B 1 215 ? 60.962 85.733 60.575 1.00 24.84 215 GLN B O 1
ATOM 5009 N N . PHE B 1 216 ? 61.833 84.395 58.983 1.00 25.01 216 PHE B N 1
ATOM 5010 C CA . PHE B 1 216 ? 63.218 84.666 59.385 1.00 25.00 216 PHE B CA 1
ATOM 5011 C C . PHE B 1 216 ? 63.579 86.146 59.158 1.00 23.92 216 PHE B C 1
ATOM 5012 O O . PHE B 1 216 ? 64.390 86.713 59.893 1.00 26.92 216 PHE B O 1
ATOM 5020 N N . LYS B 1 217 ? 62.937 86.770 58.166 1.00 25.37 217 LYS B N 1
ATOM 5021 C CA . LYS B 1 217 ? 63.130 88.191 57.866 1.00 23.11 217 LYS B CA 1
ATOM 5022 C C . LYS B 1 217 ? 62.578 89.043 59.019 1.00 24.17 217 LYS B C 1
ATOM 5023 O O . LYS B 1 217 ? 63.215 90.020 59.435 1.00 28.72 217 LYS B O 1
ATOM 5029 N N . VAL B 1 218 ? 61.452 88.621 59.599 1.00 22.41 218 VAL B N 1
ATOM 5030 C CA . VAL B 1 218 ? 60.842 89.340 60.719 1.00 18.60 218 VAL B CA 1
ATOM 5031 C C . VAL B 1 218 ? 61.738 89.269 61.934 1.00 21.73 218 VAL B C 1
ATOM 5032 O O . VAL B 1 218 ? 61.891 90.257 62.657 1.00 24.91 218 VAL B O 1
ATOM 5036 N N . ALA B 1 219 ? 62.343 88.104 62.150 1.00 25.63 219 ALA B N 1
ATOM 5037 C CA . ALA B 1 219 ? 63.243 87.894 63.290 1.00 25.65 219 ALA B CA 1
ATOM 5038 C C . ALA B 1 219 ? 64.484 88.776 63.165 1.00 24.61 219 ALA B C 1
ATOM 5039 O O . ALA B 1 219 ? 64.850 89.487 64.111 1.00 22.07 219 ALA B O 1
ATOM 5041 N N . ALA B 1 220 ? 65.119 88.719 61.992 1.00 24.95 220 ALA B N 1
ATOM 5042 C CA . ALA B 1 220 ? 66.321 89.510 61.698 1.00 25.16 220 ALA B CA 1
ATOM 5043 C C . ALA B 1 220 ? 66.040 90.995 61.944 1.00 26.81 220 ALA B C 1
ATOM 5044 O O . ALA B 1 220 ? 66.790 91.674 62.658 1.00 28.96 220 ALA B O 1
ATOM 5046 N N . ALA B 1 221 ? 64.924 91.476 61.395 1.00 25.89 221 ALA B N 1
ATOM 5047 C CA . ALA B 1 221 ? 64.513 92.865 61.549 1.00 23.50 221 ALA B CA 1
ATOM 5048 C C . ALA B 1 221 ? 64.298 93.228 63.008 1.00 25.85 221 ALA B C 1
ATOM 5049 O O . ALA B 1 221 ? 64.759 94.277 63.470 1.00 29.35 221 ALA B O 1
ATOM 5051 N N . ARG B 1 222 ? 63.620 92.360 63.753 1.00 25.62 222 ARG B N 1
ATOM 5052 C CA . ARG B 1 222 ? 63.384 92.646 65.163 1.00 24.78 222 ARG B CA 1
ATOM 5053 C C . ARG B 1 222 ? 64.669 92.626 65.997 1.00 26.70 222 ARG B C 1
ATOM 5054 O O . ARG B 1 222 ? 64.860 93.476 66.883 1.00 27.71 222 ARG B O 1
ATOM 5062 N N . LEU B 1 223 ? 65.545 91.660 65.733 1.00 30.39 223 LEU B N 1
ATOM 5063 C CA . LEU B 1 223 ? 66.784 91.549 66.495 1.00 33.00 223 LEU B CA 1
ATOM 5064 C C . LEU B 1 223 ? 67.700 92.757 66.252 1.00 32.31 223 LEU B C 1
ATOM 5065 O O . LEU B 1 223 ? 68.212 93.355 67.204 1.00 29.77 223 LEU B O 1
ATOM 5070 N N . ASN B 1 224 ? 67.863 93.133 64.983 1.00 31.99 224 ASN B N 1
ATOM 5071 C CA . ASN B 1 224 ? 68.707 94.271 64.596 1.00 31.07 224 ASN B CA 1
ATOM 5072 C C . ASN B 1 224 ? 68.212 95.577 65.179 1.00 33.21 224 ASN B C 1
ATOM 5073 O O . ASN B 1 224 ? 68.999 96.432 65.584 1.00 37.64 224 ASN B O 1
ATOM 5078 N N . SER B 1 225 ? 66.898 95.719 65.243 1.00 33.09 225 SER B N 1
ATOM 5079 C CA . SER B 1 225 ? 66.289 96.902 65.811 1.00 31.40 225 SER B CA 1
ATOM 5080 C C . SER B 1 22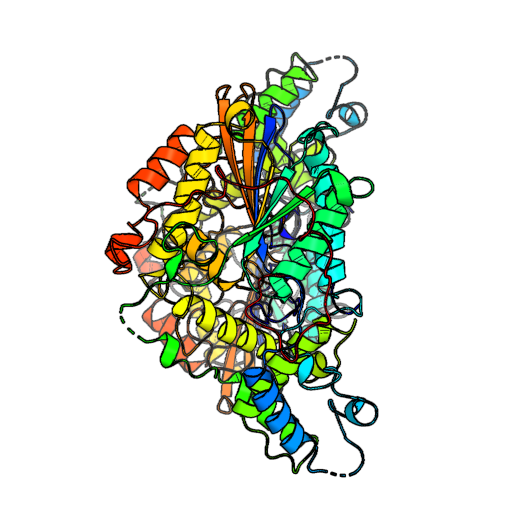5 ? 66.516 97.016 67.333 1.00 31.66 225 SER B C 1
ATOM 5081 O O . SER B 1 225 ? 66.697 98.117 67.848 1.00 34.74 225 SER B O 1
ATOM 5084 N N . GLN B 1 226 ? 66.503 95.899 68.060 1.00 30.95 226 GLN B N 1
ATOM 5085 C CA . GLN B 1 226 ? 66.703 95.948 69.511 1.00 26.33 226 GLN B CA 1
ATOM 5086 C C . GLN B 1 226 ? 68.160 96.166 69.936 1.00 27.38 226 GLN B C 1
ATOM 5087 O O . GLN B 1 226 ? 68.434 96.684 71.030 1.00 28.39 226 GLN B O 1
ATOM 5093 N N . ASN B 1 227 ? 69.088 95.701 69.105 1.00 27.52 227 ASN B N 1
ATOM 5094 C CA . ASN B 1 227 ? 70.519 95.840 69.378 1.00 27.33 227 ASN B CA 1
ATOM 5095 C C . ASN B 1 227 ? 71.175 96.089 68.037 1.00 28.27 227 ASN B C 1
ATOM 5096 O O . ASN B 1 227 ? 71.663 95.156 67.397 1.00 28.37 227 ASN B O 1
ATOM 5101 N N . PRO B 1 228 ? 71.193 97.360 67.590 1.00 30.56 228 PRO B N 1
ATOM 5102 C CA . PRO B 1 228 ? 71.774 97.791 66.306 1.00 32.53 228 PRO B CA 1
ATOM 5103 C C . PRO B 1 228 ? 73.271 97.542 66.173 1.00 31.97 228 PRO B C 1
ATOM 5104 O O . PRO B 1 228 ? 74.018 97.601 67.157 1.00 29.06 228 PRO B O 1
ATOM 5108 N N . GLY B 1 229 ? 73.704 97.214 64.961 1.00 33.88 229 GLY B N 1
ATOM 5109 C CA . GLY B 1 229 ? 75.117 96.976 64.754 1.00 37.36 229 GLY B CA 1
ATOM 5110 C C . GLY B 1 229 ? 75.545 95.548 64.491 1.00 43.02 229 GLY B C 1
ATOM 5111 O O . GLY B 1 229 ? 76.709 95.324 64.162 1.00 48.19 229 GLY B O 1
ATOM 5112 N N . MET B 1 230 ? 74.630 94.586 64.616 1.00 40.88 230 MET B N 1
ATOM 5113 C CA . MET B 1 230 ? 74.964 93.180 64.385 1.00 34.57 230 MET B CA 1
ATOM 5114 C C . MET B 1 230 ? 74.846 92.804 62.913 1.00 34.56 230 MET B C 1
ATOM 5115 O O . MET B 1 230 ? 75.518 91.884 62.438 1.00 35.26 230 MET B O 1
ATOM 5120 N N . ASN B 1 231 ? 74.004 93.540 62.190 1.00 34.53 231 ASN B N 1
ATOM 5121 C CA . ASN B 1 231 ? 73.757 93.289 60.769 1.00 34.06 231 ASN B CA 1
ATOM 5122 C C . ASN B 1 231 ? 73.369 91.816 60.566 1.00 35.06 231 ASN B C 1
ATOM 5123 O O . ASN B 1 231 ? 73.883 91.149 59.662 1.00 36.85 231 ASN B O 1
ATOM 5128 N N . LEU B 1 232 ? 72.481 91.292 61.415 1.00 33.93 232 LEU B N 1
ATOM 5129 C CA . LEU B 1 232 ? 72.062 89.891 61.287 1.00 29.88 232 LEU B CA 1
ATOM 5130 C C . LEU B 1 232 ? 71.164 89.750 60.076 1.00 28.91 232 LEU B C 1
ATOM 5131 O O . LEU B 1 232 ? 70.361 90.642 59.796 1.00 29.68 232 LEU B O 1
ATOM 5136 N N . THR B 1 233 ? 71.336 88.665 59.330 1.00 28.11 233 THR B N 1
ATOM 5137 C CA . THR B 1 233 ? 70.517 88.402 58.151 1.00 28.97 233 THR B CA 1
ATOM 5138 C C . THR B 1 233 ? 69.539 87.266 58.464 1.00 27.54 233 THR B C 1
ATOM 5139 O O . THR B 1 233 ? 69.552 86.696 59.569 1.00 25.33 233 THR B O 1
ATOM 5143 N N . ALA B 1 234 ? 68.713 86.919 57.481 1.00 28.52 234 ALA B N 1
ATOM 5144 C CA . ALA B 1 234 ? 67.753 85.830 57.637 1.00 30.50 234 ALA B CA 1
ATOM 5145 C C . ALA B 1 234 ? 68.518 84.505 57.855 1.00 33.77 234 ALA B C 1
ATOM 5146 O O . ALA B 1 234 ? 68.040 83.599 58.551 1.00 34.79 234 ALA B O 1
ATOM 5148 N N . SER B 1 235 ? 69.723 84.415 57.289 1.00 34.39 235 SER B N 1
ATOM 5149 C CA . SER B 1 235 ? 70.569 83.238 57.443 1.00 29.44 235 SER B CA 1
ATOM 5150 C C . SER B 1 235 ? 71.131 83.171 58.835 1.00 28.67 235 SER B C 1
ATOM 5151 O O . SER B 1 235 ? 71.147 82.092 59.431 1.00 33.39 235 SER B O 1
ATOM 5154 N N . ASP B 1 236 ? 71.543 84.313 59.383 1.00 24.97 236 ASP B N 1
ATOM 5155 C CA . ASP B 1 236 ? 72.092 84.322 60.737 1.00 25.15 236 ASP B CA 1
ATOM 5156 C C . ASP B 1 236 ? 71.016 83.847 61.676 1.00 26.24 236 ASP B C 1
ATOM 5157 O O . ASP B 1 236 ? 71.291 83.103 62.619 1.00 27.98 236 ASP B O 1
ATOM 5162 N N . VAL B 1 237 ? 69.785 84.282 61.414 1.00 26.81 237 VAL B N 1
ATOM 5163 C CA . VAL B 1 237 ? 68.640 83.898 62.234 1.00 25.70 237 VAL B CA 1
ATOM 5164 C C . VAL B 1 237 ? 68.466 82.378 62.205 1.00 23.70 237 VAL B C 1
ATOM 5165 O O . VAL B 1 237 ? 68.302 81.750 63.247 1.00 22.36 237 VAL B O 1
ATOM 5169 N N . TYR B 1 238 ? 68.554 81.791 61.017 1.00 22.69 238 TYR B N 1
ATOM 5170 C CA . TYR B 1 238 ? 68.438 80.347 60.883 1.00 24.84 238 TYR B CA 1
ATOM 5171 C C . TYR B 1 238 ? 69.458 79.633 61.768 1.00 25.08 238 TYR B C 1
ATOM 5172 O O . TYR B 1 238 ? 69.110 78.721 62.528 1.00 25.77 238 TYR B O 1
ATOM 5181 N N . ASN B 1 239 ? 70.713 80.063 61.689 1.00 23.81 239 ASN B N 1
ATOM 5182 C CA . ASN B 1 239 ? 71.771 79.446 62.487 1.00 22.47 239 ASN B CA 1
ATOM 5183 C C . ASN B 1 239 ? 71.660 79.719 63.971 1.00 24.96 239 ASN B C 1
ATOM 5184 O O . ASN B 1 239 ? 72.067 78.900 64.801 1.00 25.25 239 ASN B O 1
ATOM 5189 N N . LEU B 1 240 ? 71.103 80.871 64.318 1.00 26.53 240 LEU B N 1
ATOM 5190 C CA . LEU B 1 240 ? 70.948 81.213 65.714 1.00 25.16 240 LEU B CA 1
ATOM 5191 C C . LEU B 1 240 ? 69.837 80.351 66.293 1.00 24.24 240 LEU B C 1
ATOM 5192 O O . LEU B 1 240 ? 69.852 80.039 67.494 1.00 24.61 240 LEU B O 1
ATOM 5197 N N . MET B 1 241 ? 68.882 79.967 65.441 1.00 20.10 241 MET B N 1
ATOM 5198 C CA . MET B 1 241 ? 67.784 79.106 65.872 1.00 22.39 241 MET B CA 1
ATOM 5199 C C . MET B 1 241 ? 68.293 77.654 65.968 1.00 24.09 241 MET B C 1
ATOM 5200 O O . MET B 1 241 ? 67.899 76.898 66.881 1.00 26.23 241 MET B O 1
ATOM 5205 N N . VAL B 1 242 ? 69.190 77.280 65.051 1.00 20.49 242 VAL B N 1
ATOM 5206 C CA . VAL B 1 242 ? 69.810 75.959 65.089 1.00 18.26 242 VAL B CA 1
ATOM 5207 C C . VAL B 1 242 ? 70.499 75.886 66.441 1.00 19.30 242 VAL B C 1
ATOM 5208 O O . VAL B 1 242 ? 70.284 74.947 67.201 1.00 25.57 242 VAL B O 1
ATOM 5212 N N . MET B 1 243 ? 71.246 76.934 66.772 1.00 18.44 243 MET B N 1
ATOM 5213 C CA . MET B 1 243 ? 71.954 77.018 68.038 1.00 16.95 243 MET B CA 1
ATOM 5214 C C . MET B 1 243 ? 71.039 76.928 69.252 1.00 18.09 243 MET B C 1
ATOM 5215 O O . MET B 1 243 ? 71.330 76.192 70.204 1.00 18.83 243 MET B O 1
ATOM 5220 N N . ALA B 1 244 ? 69.953 77.700 69.242 1.00 18.21 244 ALA B N 1
ATOM 5221 C CA . ALA B 1 244 ? 69.006 77.692 70.354 1.00 18.48 244 ALA B CA 1
ATOM 5222 C C . ALA B 1 244 ? 68.392 76.309 70.563 1.00 18.10 244 ALA B C 1
ATOM 5223 O O . ALA B 1 244 ? 68.278 75.846 71.696 1.00 17.12 244 ALA B O 1
ATOM 5225 N N . SER B 1 245 ? 68.035 75.628 69.476 1.00 17.74 245 SER B N 1
ATOM 5226 C CA . SER B 1 245 ? 67.427 74.303 69.612 1.00 21.00 245 SER B CA 1
ATOM 5227 C C . SER B 1 245 ? 68.396 73.278 70.230 1.00 22.22 245 SER B C 1
ATOM 5228 O O . SER B 1 245 ? 68.003 72.471 71.079 1.00 19.60 245 SER B O 1
ATOM 5231 N N . PHE B 1 246 ? 69.672 73.370 69.855 1.00 24.02 246 PHE B N 1
ATOM 5232 C CA . PHE B 1 246 ? 70.724 72.491 70.383 1.00 21.95 246 PHE B CA 1
ATOM 5233 C C . PHE B 1 246 ? 71.096 72.800 71.826 1.00 21.45 246 PHE B C 1
ATOM 5234 O O . PHE B 1 246 ? 71.629 71.942 72.531 1.00 23.99 246 PHE B O 1
ATOM 5242 N N . GLU B 1 247 ? 70.824 74.024 72.270 1.00 20.90 247 GLU B N 1
ATOM 5243 C CA . GLU B 1 247 ? 71.160 74.413 73.638 1.00 17.89 247 GLU B CA 1
ATOM 5244 C C . GLU B 1 247 ? 70.487 73.534 74.679 1.00 17.79 247 GLU B C 1
ATOM 5245 O O . GLU B 1 247 ? 71.115 73.158 75.660 1.00 22.38 247 GLU B O 1
ATOM 5251 N N . LEU B 1 248 ? 69.220 73.189 74.457 1.00 20.48 248 LEU B N 1
ATOM 5252 C CA . LEU B 1 248 ? 68.461 72.347 75.386 1.00 17.36 248 LEU B CA 1
ATOM 5253 C C . LEU B 1 248 ? 69.164 71.019 75.589 1.00 12.88 248 LEU B C 1
ATOM 5254 O O . LEU B 1 248 ? 69.084 70.434 76.666 1.00 15.21 248 LEU B O 1
ATOM 5259 N N . ASN B 1 249 ? 69.874 70.554 74.564 1.00 10.46 249 ASN B N 1
ATOM 5260 C CA . ASN B 1 249 ? 70.604 69.287 74.653 1.00 14.58 249 ASN B CA 1
ATOM 5261 C C . ASN B 1 249 ? 71.681 69.288 75.757 1.00 18.72 249 ASN B C 1
ATOM 5262 O O . ASN B 1 249 ? 72.051 68.229 76.266 1.00 22.31 249 ASN B O 1
ATOM 5267 N N . ALA B 1 250 ? 72.122 70.473 76.182 1.00 18.70 250 ALA B N 1
ATOM 5268 C CA . ALA B 1 250 ? 73.143 70.600 77.227 1.00 17.72 250 ALA B CA 1
ATOM 5269 C C . ALA B 1 250 ? 72.650 71.338 78.459 1.00 19.71 250 ALA B C 1
ATOM 5270 O O . ALA B 1 250 ? 73.254 71.219 79.528 1.00 22.15 250 ALA B O 1
ATOM 5272 N N . ARG B 1 251 ? 71.533 72.054 78.338 1.00 20.59 251 ARG B N 1
ATOM 5273 C CA . ARG B 1 251 ? 70.998 72.839 79.454 1.00 18.26 251 ARG B CA 1
ATOM 5274 C C . ARG B 1 251 ? 69.491 72.676 79.637 1.00 17.50 251 ARG B C 1
ATOM 5275 O O . ARG B 1 251 ? 68.766 72.412 78.679 1.00 18.02 251 ARG B O 1
ATOM 5283 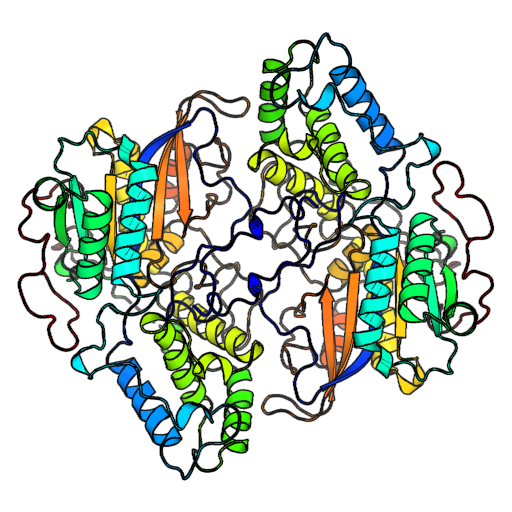N N . PRO B 1 252 ? 68.996 72.899 80.861 1.00 17.01 252 PRO B N 1
ATOM 5284 C CA . PRO B 1 252 ? 67.559 72.772 81.136 1.00 18.64 252 PRO B CA 1
ATOM 5285 C C . PRO B 1 252 ? 66.657 73.822 80.475 1.00 22.78 252 PRO B C 1
ATOM 5286 O O . PRO B 1 252 ? 65.502 73.527 80.147 1.00 24.91 252 PRO B O 1
ATOM 5290 N N . PHE B 1 253 ? 67.167 75.041 80.294 1.00 22.39 253 PHE B N 1
ATOM 5291 C CA . PHE B 1 253 ? 66.392 76.129 79.686 1.00 21.95 253 PHE B CA 1
ATOM 5292 C C . PHE B 1 253 ? 67.297 76.806 78.645 1.00 20.46 253 PHE B C 1
ATOM 5293 O O . PHE B 1 253 ? 68.510 76.667 78.701 1.00 20.61 253 PHE B O 1
ATOM 5301 N N . SER B 1 254 ? 66.710 77.457 77.653 1.00 16.95 254 SER B N 1
ATOM 5302 C CA . SER B 1 254 ? 67.470 78.214 76.683 1.00 17.07 254 SER B CA 1
ATOM 5303 C C . SER B 1 254 ? 66.785 79.587 76.479 1.00 21.72 254 SER B C 1
ATOM 5304 O O . SER B 1 254 ? 65.659 79.660 75.968 1.00 23.90 254 SER B O 1
ATOM 5307 N N . ASN B 1 255 ? 67.447 80.670 76.873 1.00 20.06 255 ASN B N 1
ATOM 5308 C CA . ASN B 1 255 ? 66.876 82.004 76.676 1.00 21.99 255 ASN B CA 1
ATOM 5309 C C . ASN B 1 255 ? 66.861 82.400 75.215 1.00 21.49 255 ASN B C 1
ATOM 5310 O O . ASN B 1 255 ? 66.065 83.229 74.810 1.00 24.40 255 ASN B O 1
ATOM 5315 N N . TRP B 1 256 ? 67.736 81.807 74.416 1.00 19.13 256 TRP B N 1
ATOM 5316 C CA . TRP B 1 256 ? 67.758 82.106 72.992 1.00 18.91 256 TRP B CA 1
ATOM 5317 C C . TRP B 1 256 ? 66.457 81.676 72.325 1.00 22.35 256 TRP B C 1
ATOM 5318 O O . TRP B 1 256 ? 66.048 82.247 71.315 1.00 24.47 256 TRP B O 1
ATOM 5329 N N . ILE B 1 257 ? 65.825 80.639 72.866 1.00 22.75 257 ILE B N 1
ATOM 5330 C CA . ILE B 1 257 ? 64.579 80.156 72.296 1.00 23.15 257 ILE B CA 1
ATOM 5331 C C . ILE B 1 257 ? 63.553 81.264 72.425 1.00 20.80 257 ILE B C 1
ATOM 5332 O O . ILE B 1 257 ? 62.765 81.503 71.513 1.00 19.05 257 ILE B O 1
ATOM 5337 N N . ASN B 1 258 ? 63.617 81.970 73.546 1.00 20.32 258 ASN B N 1
ATOM 5338 C CA . ASN B 1 258 ? 62.698 83.061 73.840 1.00 21.78 258 ASN B CA 1
ATOM 5339 C C . ASN B 1 258 ? 62.894 84.325 72.992 1.00 23.23 258 ASN 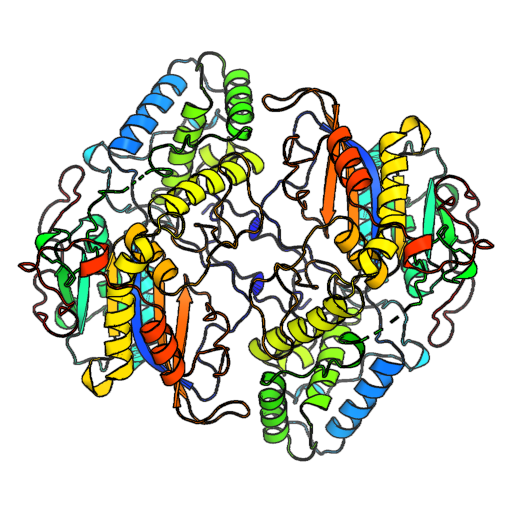B C 1
ATOM 5340 O O . ASN B 1 258 ? 62.017 85.181 72.969 1.00 28.41 258 ASN B O 1
ATOM 5345 N N . ALA B 1 259 ? 64.030 84.448 72.309 1.00 20.70 259 ALA B N 1
ATOM 5346 C CA . ALA B 1 259 ? 64.310 85.621 71.485 1.00 18.67 259 ALA B CA 1
ATOM 5347 C C . ALA B 1 259 ? 63.588 85.561 70.138 1.00 20.79 259 ALA B C 1
ATOM 5348 O O . ALA B 1 259 ? 63.621 86.520 69.351 1.00 23.55 259 ALA B O 1
ATOM 5350 N N . PHE B 1 260 ? 62.999 84.409 69.833 1.00 18.42 260 PHE B N 1
ATOM 5351 C CA . PHE B 1 260 ? 62.265 84.235 68.584 1.00 17.52 260 PHE B CA 1
ATOM 5352 C C . PHE B 1 260 ? 60.800 84.010 68.942 1.00 17.78 260 PHE B C 1
ATOM 5353 O O . PHE B 1 260 ? 60.473 83.654 70.070 1.00 19.46 260 PHE B O 1
ATOM 5361 N N . THR B 1 261 ? 59.918 84.337 68.015 1.00 19.14 261 THR B N 1
ATOM 5362 C CA . THR B 1 261 ? 58.502 84.197 68.249 1.00 21.60 261 THR B CA 1
ATOM 5363 C C . THR B 1 261 ? 58.028 82.775 67.965 1.00 24.14 261 THR B C 1
ATOM 5364 O O . THR B 1 261 ? 58.725 81.974 67.328 1.00 26.09 261 THR B O 1
ATOM 5368 N N . GLN B 1 262 ? 56.807 82.502 68.408 1.00 21.67 262 GLN B N 1
ATOM 5369 C CA . GLN B 1 262 ? 56.144 81.234 68.213 1.00 17.44 262 GLN B CA 1
ATOM 5370 C C . GLN B 1 262 ? 56.036 80.993 66.701 1.00 18.82 262 GLN B C 1
ATOM 5371 O O . GLN B 1 262 ? 56.347 79.908 66.195 1.00 23.29 262 GLN B O 1
ATOM 5377 N N . ASP B 1 263 ? 55.687 82.030 65.957 1.00 18.06 263 ASP B N 1
ATOM 5378 C CA . ASP B 1 263 ? 55.560 81.886 64.509 1.00 18.03 263 ASP B CA 1
ATOM 5379 C C . ASP B 1 263 ? 56.879 81.644 63.793 1.00 17.88 263 ASP B C 1
ATOM 5380 O O . ASP B 1 263 ? 56.903 81.047 62.720 1.00 15.10 263 ASP B O 1
ATOM 5385 N N . GLU B 1 264 ? 57.972 82.136 64.370 1.00 21.17 264 GLU B N 1
ATOM 5386 C CA . GLU B 1 264 ? 59.299 81.938 63.796 1.00 21.10 264 GLU B CA 1
ATOM 5387 C C . GLU B 1 264 ? 59.717 80.479 63.985 1.00 20.77 264 GLU B C 1
ATOM 5388 O O . GLU B 1 264 ? 60.196 79.823 63.048 1.00 21.05 264 GLU B O 1
ATOM 5394 N N . TRP B 1 265 ? 59.483 79.967 65.190 1.00 19.88 265 TRP B N 1
ATOM 5395 C CA . TRP B 1 265 ? 59.761 78.576 65.497 1.00 19.67 265 TRP B CA 1
ATOM 5396 C C . TRP B 1 265 ? 58.931 77.637 64.600 1.00 21.95 265 TRP B C 1
ATOM 5397 O O . TRP B 1 265 ? 59.444 76.643 64.096 1.00 26.23 265 TRP B O 1
ATOM 5408 N N . VAL B 1 266 ? 57.674 77.983 64.339 1.00 20.49 266 VAL B N 1
ATOM 5409 C CA . VAL B 1 266 ? 56.835 77.153 63.479 1.00 17.83 266 VAL B CA 1
ATOM 5410 C C . VAL B 1 266 ? 57.500 77.030 62.113 1.00 20.48 266 VAL B C 1
ATOM 5411 O O . VAL B 1 266 ? 57.517 75.948 61.528 1.00 25.82 266 VAL B O 1
ATOM 5415 N N . SER B 1 267 ? 58.074 78.128 61.623 1.00 21.49 267 SER B N 1
ATOM 5416 C CA . SER B 1 267 ? 58.746 78.148 60.321 1.00 20.08 267 SER B CA 1
ATOM 5417 C C . SER B 1 267 ? 60.070 77.382 60.359 1.00 18.78 267 SER B C 1
ATOM 5418 O O . SER B 1 267 ? 60.403 76.668 59.421 1.00 16.94 267 SER B O 1
ATOM 5421 N N . PHE B 1 268 ? 60.817 77.539 61.444 1.00 18.37 268 PHE B N 1
ATOM 5422 C CA . PHE B 1 268 ? 62.073 76.834 61.608 1.00 19.23 268 PHE B CA 1
ATOM 5423 C C . PHE B 1 268 ? 61.817 75.314 61.577 1.00 22.17 268 PHE B C 1
ATOM 5424 O O . PHE B 1 268 ? 62.447 74.581 60.808 1.00 25.34 268 PHE B O 1
ATOM 5432 N N . GLY B 1 269 ? 60.888 74.842 62.402 1.00 20.54 269 GLY B N 1
ATOM 5433 C CA . GLY B 1 269 ? 60.581 73.423 62.441 1.00 18.49 269 GLY B CA 1
ATOM 5434 C C . GLY B 1 269 ? 60.281 72.890 61.063 1.00 20.43 269 GLY B C 1
ATOM 5435 O O . GLY B 1 269 ? 60.748 71.810 60.709 1.00 19.77 269 GLY B O 1
ATOM 5436 N N . TYR B 1 270 ? 59.562 73.676 60.259 1.00 21.44 270 TYR B N 1
ATOM 5437 C CA . TYR B 1 270 ? 59.203 73.278 58.892 1.00 21.01 270 TYR B CA 1
ATOM 5438 C C . TYR B 1 270 ? 60.409 73.267 57.942 1.00 22.32 270 TYR B C 1
ATOM 5439 O O . TYR B 1 270 ? 60.499 72.445 57.024 1.00 22.65 270 TYR B O 1
ATOM 5448 N N . VAL B 1 271 ? 61.317 74.213 58.129 1.00 23.09 271 VAL B N 1
ATOM 5449 C CA . VAL B 1 271 ? 62.521 74.263 57.312 1.00 24.06 271 VAL B CA 1
ATOM 5450 C C . VAL B 1 271 ? 63.298 72.962 57.573 1.00 24.15 271 VAL B C 1
ATOM 5451 O O . VAL B 1 271 ? 63.813 72.354 56.637 1.00 26.01 271 VAL B O 1
ATOM 5455 N N . GLU B 1 272 ? 63.336 72.520 58.833 1.00 21.85 272 GLU B N 1
ATOM 5456 C CA . GLU B 1 272 ? 64.006 71.279 59.204 1.00 19.62 272 GLU B CA 1
ATOM 5457 C C . GLU B 1 272 ? 63.271 70.045 58.663 1.00 22.14 272 GLU B C 1
ATOM 5458 O O . GLU B 1 272 ? 63.907 69.095 58.184 1.00 27.05 272 GLU B O 1
ATOM 5464 N N . ASP B 1 273 ? 61.942 70.094 58.641 1.00 20.98 273 ASP B N 1
ATOM 5465 C CA . ASP B 1 273 ? 61.153 68.983 58.105 1.00 20.84 273 ASP B CA 1
ATOM 5466 C C . ASP B 1 273 ? 61.497 68.768 56.626 1.00 21.97 273 ASP B C 1
ATOM 5467 O O . ASP B 1 273 ? 61.571 67.630 56.147 1.00 24.23 273 ASP B O 1
ATOM 5472 N N . LEU B 1 274 ? 61.666 69.870 55.896 1.00 22.03 274 LEU B N 1
ATOM 5473 C CA . LEU B 1 274 ? 61.995 69.832 54.465 1.00 20.48 274 LEU B CA 1
ATOM 5474 C C . LEU B 1 274 ? 63.320 69.121 54.227 1.00 22.97 274 LEU B C 1
ATOM 5475 O O . LEU B 1 274 ? 63.467 68.371 53.267 1.00 27.71 274 LEU B O 1
ATOM 5480 N N . ASN B 1 275 ? 64.287 69.360 55.102 1.00 23.39 275 ASN B N 1
ATOM 5481 C CA . ASN B 1 275 ? 65.582 68.717 54.981 1.00 23.22 275 ASN B CA 1
ATOM 5482 C C . ASN B 1 275 ? 65.414 67.201 55.023 1.00 22.56 275 ASN B C 1
ATOM 5483 O O . ASN B 1 275 ? 65.844 66.495 54.115 1.00 24.84 275 ASN B O 1
ATOM 5488 N N . TYR B 1 276 ? 64.769 66.700 56.067 1.00 22.62 276 TYR B N 1
ATOM 5489 C CA . TYR B 1 276 ? 64.539 65.262 56.195 1.00 20.89 276 TYR B CA 1
ATOM 5490 C C . TYR B 1 276 ? 63.700 64.724 55.059 1.00 19.87 276 TYR B C 1
ATOM 5491 O O . TYR B 1 276 ? 64.019 63.708 54.473 1.00 23.18 276 TYR B O 1
ATOM 5500 N N . TYR B 1 277 ? 62.638 65.425 54.717 1.00 20.15 277 TYR B N 1
ATOM 5501 C CA . TYR B 1 277 ? 61.770 64.945 53.669 1.00 18.91 277 TYR B CA 1
ATOM 5502 C C . TYR B 1 277 ? 62.510 64.669 52.390 1.00 20.36 277 TYR B C 1
ATOM 5503 O O . TYR B 1 277 ? 62.351 63.612 51.799 1.00 23.30 277 TYR B O 1
ATOM 5512 N N . TYR B 1 278 ? 63.322 65.630 51.970 1.00 24.50 278 TYR B N 1
ATOM 5513 C CA . TYR B 1 278 ? 64.055 65.541 50.710 1.00 24.52 278 TYR B CA 1
ATOM 5514 C C . TYR B 1 278 ? 65.422 64.893 50.717 1.00 24.55 278 TYR B C 1
ATOM 5515 O O . TYR B 1 278 ? 65.848 64.370 49.690 1.00 25.94 278 TYR B O 1
ATOM 5524 N N . CYS B 1 279 ? 66.119 64.954 51.846 1.00 21.88 279 CYS B N 1
ATOM 5525 C CA . CYS B 1 279 ? 67.443 64.363 51.941 1.00 22.30 279 CYS B CA 1
ATOM 5526 C C . CYS B 1 279 ? 67.457 62.952 52.493 1.00 24.72 279 CYS B C 1
ATOM 5527 O O . CYS B 1 279 ? 68.366 62.189 52.195 1.00 27.69 279 CYS B O 1
ATOM 5530 N N . ALA B 1 280 ? 66.466 62.610 53.314 1.00 25.33 280 ALA B N 1
ATOM 5531 C CA . ALA B 1 280 ? 66.403 61.295 53.945 1.00 22.99 280 ALA B CA 1
ATOM 5532 C C . ALA B 1 280 ? 64.982 60.757 54.063 1.00 22.67 280 ALA B C 1
ATOM 5533 O O . ALA B 1 280 ? 64.718 59.929 54.945 1.00 21.58 280 ALA B O 1
ATOM 5535 N N . GLY B 1 281 ? 64.086 61.173 53.165 1.00 20.43 281 GLY B N 1
ATOM 5536 C CA . GLY B 1 281 ? 62.706 60.741 53.269 1.00 19.15 281 GLY B CA 1
ATOM 5537 C C . GLY B 1 281 ? 62.019 60.513 51.951 1.00 21.32 281 GLY B C 1
ATOM 5538 O O . GLY B 1 281 ? 62.675 60.478 50.914 1.00 23.67 281 GLY B O 1
ATOM 5539 N N . PRO B 1 282 ? 60.679 60.446 51.950 1.00 19.15 282 PRO B N 1
ATOM 5540 C CA . PRO B 1 282 ? 59.887 60.214 50.740 1.00 16.83 282 PRO B CA 1
ATOM 5541 C C . PRO B 1 282 ? 60.153 61.165 49.585 1.00 18.73 282 PRO B C 1
ATOM 5542 O O . PRO B 1 282 ? 59.759 60.882 48.458 1.00 20.01 282 PRO B O 1
ATOM 5546 N N . GLY B 1 283 ? 60.816 62.284 49.865 1.00 21.33 283 GLY B N 1
ATOM 5547 C CA . GLY B 1 283 ? 61.110 63.264 48.836 1.00 20.88 283 GLY B CA 1
ATOM 5548 C C . GLY B 1 283 ? 62.214 62.784 47.928 1.00 24.45 283 GLY B C 1
ATOM 5549 O O . GLY B 1 283 ? 62.477 63.386 46.886 1.00 25.27 283 GLY B O 1
ATOM 5550 N N . ASP B 1 284 ? 62.922 61.759 48.384 1.00 26.39 284 ASP B N 1
ATOM 5551 C CA . ASP B 1 284 ? 63.986 61.126 47.619 1.00 28.03 284 ASP B CA 1
ATOM 5552 C C . ASP B 1 284 ? 63.462 59.707 47.411 1.00 29.12 284 ASP B C 1
ATOM 5553 O O . ASP B 1 284 ? 63.306 58.949 48.370 1.00 29.86 284 ASP B O 1
ATOM 5558 N N . LYS B 1 285 ? 63.190 59.354 46.163 1.00 30.69 285 LYS B N 1
ATOM 5559 C CA . LYS B 1 285 ? 62.644 58.038 45.832 1.00 33.38 285 LYS B CA 1
ATOM 5560 C C . LYS B 1 285 ? 63.513 56.808 46.157 1.00 32.57 285 LYS B C 1
ATOM 5561 O O . LYS B 1 285 ? 63.011 55.685 46.153 1.00 30.06 285 LYS B O 1
ATOM 5567 N N . ASN B 1 286 ? 64.805 57.004 46.426 1.00 33.08 286 ASN B N 1
ATOM 5568 C CA . ASN B 1 286 ? 65.695 55.880 46.755 1.00 28.85 286 ASN B CA 1
ATOM 5569 C C . ASN B 1 286 ? 65.684 55.519 48.233 1.00 27.94 286 ASN B C 1
ATOM 5570 O O . ASN B 1 286 ? 66.198 54.470 48.619 1.00 30.62 286 ASN B O 1
ATOM 5575 N N . MET B 1 287 ? 65.101 56.372 49.069 1.00 23.68 287 MET B N 1
ATOM 5576 C CA . MET B 1 287 ? 65.079 56.113 50.500 1.00 21.15 287 MET B CA 1
ATOM 5577 C C . MET B 1 287 ? 64.280 54.868 50.921 1.00 23.25 287 MET B C 1
ATOM 5578 O O . MET B 1 287 ? 64.626 54.186 51.897 1.00 23.77 287 MET B O 1
ATOM 5583 N N . ALA B 1 288 ? 63.214 54.561 50.198 1.00 21.91 288 ALA B N 1
ATOM 5584 C CA . ALA B 1 288 ? 62.436 53.377 50.521 1.00 22.75 288 ALA B CA 1
ATOM 5585 C C . ALA B 1 288 ? 63.285 52.109 50.331 1.00 24.55 288 ALA B C 1
ATOM 5586 O O . ALA B 1 288 ? 63.178 51.171 51.119 1.00 26.14 288 ALA B O 1
ATOM 5588 N N . ALA B 1 289 ? 64.112 52.081 49.282 1.00 22.58 289 ALA B N 1
ATOM 5589 C CA . ALA B 1 289 ? 64.985 50.941 49.011 1.00 21.69 289 ALA B CA 1
ATOM 5590 C C . ALA B 1 289 ? 66.027 50.789 50.124 1.00 23.37 289 ALA B C 1
ATOM 5591 O O . ALA B 1 289 ? 66.282 49.680 50.599 1.00 24.49 289 ALA B O 1
ATOM 5593 N N . VAL B 1 290 ? 66.582 51.909 50.583 1.00 23.71 290 VAL B N 1
ATOM 5594 C CA . VAL B 1 290 ? 67.571 51.890 51.671 1.00 22.17 290 VAL B CA 1
ATOM 5595 C C . VAL B 1 290 ? 66.918 51.360 52.939 1.00 23.79 290 VAL B C 1
ATOM 5596 O O . VAL B 1 290 ? 67.516 50.570 53.668 1.00 26.32 290 VAL B O 1
ATOM 5600 N N . GLY B 1 291 ? 65.694 51.809 53.206 1.00 22.67 291 GLY B N 1
ATOM 5601 C CA . GLY B 1 291 ? 64.977 51.363 54.388 1.00 18.42 291 GLY B CA 1
ATOM 5602 C C . GLY B 1 291 ? 64.452 49.934 54.292 1.00 17.76 291 GLY B C 1
ATOM 5603 O O . GLY B 1 291 ? 64.144 49.316 55.315 1.00 17.17 291 GLY B O 1
ATOM 5604 N N . ALA B 1 292 ? 64.344 49.401 53.074 1.00 18.61 292 ALA B N 1
ATOM 5605 C CA . ALA B 1 292 ? 63.855 48.034 52.863 1.00 20.69 292 ALA B CA 1
ATOM 5606 C C . ALA B 1 292 ? 64.771 46.976 53.501 1.00 22.60 292 ALA B C 1
ATOM 5607 O O . ALA B 1 292 ? 64.310 45.890 53.858 1.00 24.92 292 ALA B O 1
ATOM 5609 N N . VAL B 1 293 ? 66.055 47.299 53.664 1.00 23.61 293 VAL B N 1
ATOM 5610 C CA . VAL B 1 293 ? 67.024 46.383 54.274 1.00 20.51 293 VAL B CA 1
ATOM 5611 C C . VAL B 1 293 ? 66.533 46.004 55.661 1.00 23.68 293 VAL B C 1
ATOM 5612 O O . VAL B 1 293 ? 66.297 44.822 55.944 1.00 29.37 293 VAL B O 1
ATOM 5616 N N . TYR B 1 294 ? 66.320 47.013 56.499 1.00 23.71 294 TYR B N 1
ATOM 5617 C CA . TYR B 1 294 ? 65.861 46.809 57.868 1.00 21.18 294 TYR B CA 1
ATOM 5618 C C . TYR B 1 294 ? 64.448 46.278 57.924 1.00 20.78 294 TYR B C 1
ATOM 5619 O O . TYR B 1 294 ? 64.143 45.395 58.715 1.00 22.88 294 TYR B O 1
ATOM 5628 N N . ALA B 1 295 ? 63.572 46.856 57.117 1.00 20.45 295 ALA B N 1
ATOM 5629 C CA . ALA B 1 295 ? 62.178 46.431 57.097 1.00 22.85 295 ALA B CA 1
ATOM 5630 C C . ALA B 1 295 ? 62.042 44.936 56.774 1.00 24.63 295 ALA B C 1
ATOM 5631 O O . ALA B 1 295 ? 61.300 44.212 57.448 1.00 25.72 295 ALA B O 1
ATOM 5633 N N . ASN B 1 296 ? 62.776 44.480 55.758 1.00 22.97 296 ASN B N 1
ATOM 5634 C CA . ASN B 1 296 ? 62.737 43.092 55.330 1.00 24.21 296 ASN B CA 1
ATOM 5635 C C . ASN B 1 296 ? 63.417 42.126 56.290 1.00 24.10 296 ASN B C 1
ATOM 5636 O O . ASN B 1 296 ? 62.879 41.050 56.577 1.00 27.47 296 ASN B O 1
ATOM 5641 N N . ALA B 1 297 ? 64.584 42.515 56.795 1.00 21.16 297 ALA B N 1
ATOM 5642 C CA . ALA B 1 297 ? 65.332 41.695 57.737 1.00 18.46 297 ALA B CA 1
ATOM 5643 C C . ALA B 1 297 ? 64.558 41.504 59.032 1.00 22.53 297 ALA B C 1
ATOM 5644 O O . ALA B 1 297 ? 64.569 40.407 59.615 1.00 23.61 297 ALA B O 1
ATOM 5646 N N . SER B 1 298 ? 63.910 42.568 59.507 1.00 21.54 298 SER B N 1
ATOM 5647 C CA . SER B 1 298 ? 63.113 42.495 60.737 1.00 21.43 298 SER B CA 1
ATOM 5648 C C . SER B 1 298 ? 61.863 41.640 60.503 1.00 21.50 298 SER B C 1
ATOM 5649 O O . SER B 1 298 ? 61.403 40.946 61.410 1.00 22.70 298 SER B O 1
ATOM 5652 N N . LEU B 1 299 ? 61.314 41.699 59.288 1.00 22.10 299 LEU B N 1
ATOM 5653 C CA . LEU B 1 299 ? 60.149 40.895 58.919 1.00 20.76 299 LEU B CA 1
ATOM 5654 C C . LEU B 1 299 ? 60.561 39.420 59.058 1.00 22.65 299 LEU B C 1
ATOM 5655 O O . LEU B 1 299 ? 59.801 38.589 59.568 1.00 23.77 299 LEU B O 1
ATOM 5660 N N . THR B 1 300 ? 61.791 39.112 58.647 1.00 23.27 300 THR B N 1
ATOM 5661 C CA . THR B 1 300 ? 62.329 37.751 58.767 1.00 24.10 300 THR B CA 1
ATOM 5662 C C . THR B 1 300 ? 62.356 37.294 60.233 1.00 23.08 300 THR B C 1
ATOM 5663 O O . THR B 1 300 ? 61.946 36.182 60.543 1.00 26.10 300 THR B O 1
ATOM 5667 N N . LEU B 1 301 ? 62.810 38.159 61.132 1.00 21.97 301 LEU B N 1
ATOM 5668 C CA . LEU B 1 301 ? 62.850 37.838 62.547 1.00 19.07 301 LEU B CA 1
ATOM 5669 C C . LEU B 1 301 ? 61.448 37.600 63.095 1.00 20.02 301 LEU B C 1
ATOM 5670 O O . LEU B 1 301 ? 61.250 36.737 63.951 1.00 19.50 301 LEU B O 1
ATOM 5675 N N . LEU B 1 302 ? 60.483 38.390 62.630 1.00 20.39 302 LEU B N 1
ATOM 5676 C CA . LEU B 1 302 ? 59.098 38.280 63.108 1.00 22.37 302 LEU B CA 1
ATOM 5677 C C . LEU B 1 302 ? 58.488 36.954 62.702 1.00 21.41 302 LEU B C 1
ATOM 5678 O O . LEU B 1 302 ? 57.792 36.294 63.484 1.00 16.45 302 LEU B O 1
ATOM 5683 N N . ASN B 1 303 ? 58.741 36.579 61.455 1.00 23.17 303 ASN B N 1
ATOM 5684 C CA . ASN B 1 303 ? 58.240 35.328 60.917 1.00 23.39 303 ASN B CA 1
ATOM 5685 C C . ASN B 1 303 ? 58.940 34.098 61.513 1.00 27.95 303 ASN B C 1
ATOM 5686 O O . ASN B 1 303 ? 58.302 33.080 61.754 1.00 28.54 303 ASN B O 1
ATOM 5691 N N . GLN B 1 304 ? 60.224 34.241 61.836 1.00 27.93 304 GLN B N 1
ATOM 5692 C CA . GLN B 1 304 ? 61.012 33.178 62.439 1.00 23.49 304 GLN B CA 1
ATOM 5693 C C . GLN B 1 304 ? 60.520 32.960 63.866 1.00 22.27 304 GLN B C 1
ATOM 5694 O O . GLN B 1 304 ? 60.428 31.820 64.334 1.00 25.98 304 GLN B O 1
ATOM 5700 N N . GLY B 1 305 ? 60.229 34.046 64.571 1.00 18.59 305 GLY B N 1
ATOM 5701 C CA . GLY B 1 305 ? 59.718 33.923 65.926 1.00 15.81 305 GLY B CA 1
ATOM 5702 C C . GLY B 1 305 ? 60.751 34.063 67.019 1.00 17.35 305 GLY B C 1
ATOM 5703 O O . GLY B 1 305 ? 61.932 33.798 66.784 1.00 21.65 305 GLY B O 1
ATOM 5704 N N . PRO B 1 306 ? 60.333 34.457 68.237 1.00 16.60 306 PRO B N 1
ATOM 5705 C CA . PRO B 1 306 ? 61.229 34.641 69.375 1.00 20.84 306 PRO B CA 1
ATOM 5706 C C . PRO B 1 306 ? 61.955 33.393 69.851 1.00 25.60 306 PRO B C 1
ATOM 5707 O O . PRO B 1 306 ? 63.125 33.455 70.245 1.00 24.92 306 PRO B O 1
ATOM 5711 N N . LYS B 1 307 ? 61.252 32.265 69.840 1.00 29.82 307 LYS B N 1
ATOM 5712 C CA . LYS B 1 307 ? 61.823 31.013 70.311 1.00 28.50 307 LYS B CA 1
ATOM 5713 C C . LYS B 1 307 ? 63.047 30.655 69.484 1.00 25.67 307 LYS B C 1
ATOM 5714 O O . LYS B 1 307 ? 64.079 30.287 70.022 1.00 26.73 307 LYS B O 1
ATOM 5720 N N . GLU B 1 308 ? 62.951 30.812 68.179 1.00 24.14 308 GLU B N 1
ATOM 5721 C CA . GLU B 1 308 ? 64.088 30.522 67.338 1.00 25.35 308 GLU B CA 1
ATOM 5722 C C . GLU B 1 308 ? 65.103 31.659 67.224 1.00 26.07 308 GLU B C 1
ATOM 5723 O O . GLU B 1 308 ? 66.274 31.448 67.506 1.00 27.74 308 GLU B O 1
ATOM 5729 N N . ALA B 1 309 ? 64.650 32.850 66.803 1.00 23.22 309 ALA B N 1
ATOM 5730 C CA . ALA B 1 309 ? 65.522 34.008 66.594 1.00 20.84 309 ALA B CA 1
ATOM 5731 C C . ALA B 1 309 ? 65.980 34.826 67.808 1.00 20.21 309 ALA B C 1
ATOM 5732 O O . ALA B 1 309 ? 67.038 35.446 67.784 1.00 21.97 309 ALA B O 1
ATOM 5734 N N . GLY B 1 310 ? 65.219 34.798 68.883 1.00 18.52 310 GLY B N 1
ATOM 5735 C CA . GLY B 1 310 ? 65.549 35.622 70.024 1.00 16.30 310 GLY B CA 1
ATOM 5736 C C . GLY B 1 310 ? 64.391 36.605 70.211 1.00 17.26 310 GLY B C 1
ATOM 5737 O O . GLY B 1 310 ? 63.667 36.937 69.263 1.00 15.95 310 GLY B O 1
ATOM 5738 N N . SER B 1 311 ? 64.223 37.102 71.427 1.00 18.35 311 SER B N 1
ATOM 5739 C CA . SER B 1 311 ? 63.124 38.015 71.714 1.00 19.77 311 SER B CA 1
ATOM 5740 C C . SER B 1 311 ? 63.443 39.501 71.818 1.00 21.60 311 SER B C 1
ATOM 5741 O O . SER B 1 311 ? 62.524 40.304 71.776 1.00 22.33 311 SER B O 1
ATOM 5744 N N . LEU B 1 312 ? 64.719 39.874 71.927 1.00 21.31 312 LEU B N 1
ATOM 5745 C CA . LEU B 1 312 ? 65.091 41.276 72.080 1.00 18.35 312 LEU B CA 1
ATOM 5746 C C . LEU B 1 312 ? 66.159 41.754 71.119 1.00 21.41 312 LEU B C 1
ATOM 5747 O O . LEU B 1 312 ? 67.297 41.292 71.193 1.00 23.29 312 LEU B O 1
ATOM 5752 N N . PHE B 1 313 ? 65.825 42.736 70.279 1.00 20.16 313 PHE B N 1
ATOM 5753 C CA . PHE B 1 313 ? 66.784 43.270 69.327 1.00 20.02 313 PHE B CA 1
ATOM 5754 C C . PHE B 1 313 ? 66.895 44.760 69.458 1.00 21.63 313 PHE B C 1
ATOM 5755 O O . PHE B 1 313 ? 66.101 45.492 68.882 1.00 26.60 313 PHE B O 1
ATOM 5763 N N . PHE B 1 314 ? 67.884 45.212 70.219 1.00 19.30 314 PHE B N 1
ATOM 5764 C CA . PHE B 1 314 ? 68.092 46.634 70.439 1.00 16.51 314 PHE B CA 1
ATOM 5765 C C . PHE B 1 314 ? 69.151 47.150 69.495 1.00 17.12 314 PHE B C 1
ATOM 5766 O O . PHE B 1 314 ? 70.318 46.782 69.616 1.00 17.91 314 PHE B O 1
ATOM 5774 N N . ASN B 1 315 ? 68.727 48.020 68.579 1.00 16.52 315 ASN B N 1
ATOM 5775 C CA . ASN B 1 315 ? 69.587 48.617 67.563 1.00 16.76 315 ASN B CA 1
ATOM 5776 C C . ASN B 1 315 ? 69.724 50.124 67.749 1.00 17.95 315 ASN B C 1
ATOM 5777 O O . ASN B 1 315 ? 68.792 50.792 68.182 1.00 18.81 315 ASN B O 1
ATOM 5782 N N . PHE B 1 316 ? 70.893 50.655 67.414 1.00 18.38 316 PHE B N 1
ATOM 5783 C CA . PHE B 1 316 ? 71.167 52.071 67.560 1.00 15.83 316 PHE B CA 1
ATOM 5784 C C . PHE B 1 316 ? 71.828 52.581 66.283 1.00 20.76 316 PHE B C 1
ATOM 5785 O O . PHE B 1 316 ? 72.732 51.935 65.759 1.00 20.98 316 PHE B O 1
ATOM 5793 N N . ALA B 1 317 ? 71.308 53.693 65.752 1.00 19.64 317 ALA B N 1
ATOM 5794 C CA . ALA B 1 317 ? 71.800 54.304 64.528 1.00 16.45 317 ALA B CA 1
ATOM 5795 C C . ALA B 1 317 ? 71.483 55.818 64.506 1.00 17.41 317 ALA B C 1
ATOM 5796 O O . ALA B 1 317 ? 71.458 56.468 65.553 1.00 16.01 317 ALA B O 1
ATOM 5798 N N . HIS B 1 318 ? 71.242 56.373 63.319 1.00 18.16 318 HIS B N 1
ATOM 5799 C CA . HIS B 1 318 ? 70.949 57.798 63.168 1.00 20.89 318 HIS B CA 1
ATOM 5800 C C . HIS B 1 318 ? 69.502 58.082 62.755 1.00 23.32 318 HIS B C 1
ATOM 5801 O O . HIS B 1 318 ? 68.784 57.198 62.261 1.00 25.51 318 HIS B O 1
ATOM 5808 N N . ASP B 1 319 ? 69.122 59.348 62.901 1.00 21.60 319 ASP B N 1
ATOM 5809 C CA . ASP B 1 319 ? 67.819 59.858 62.482 1.00 18.16 319 ASP B CA 1
ATOM 5810 C C . ASP B 1 319 ? 67.618 59.524 61.001 1.00 19.03 319 ASP B C 1
ATOM 5811 O O . ASP B 1 319 ? 66.544 59.082 60.595 1.00 20.79 319 ASP B O 1
ATOM 5816 N N . THR B 1 320 ? 68.668 59.727 60.201 1.00 21.53 320 THR B N 1
ATOM 5817 C CA . THR B 1 320 ? 68.634 59.465 58.761 1.00 20.58 320 THR B CA 1
ATOM 5818 C C . THR B 1 320 ? 68.636 57.987 58.389 1.00 21.36 320 THR B C 1
ATOM 5819 O O . THR B 1 320 ? 68.674 57.646 57.204 1.00 23.73 320 THR B O 1
ATOM 5823 N N . ASN B 1 321 ? 68.612 57.115 59.398 1.00 20.16 321 ASN B N 1
ATOM 5824 C CA . ASN B 1 321 ? 68.539 55.671 59.168 1.00 22.26 321 ASN B CA 1
ATOM 5825 C C . ASN B 1 321 ? 67.125 55.202 59.492 1.00 21.53 321 ASN B C 1
ATOM 5826 O O . ASN B 1 321 ? 66.685 54.174 58.996 1.00 24.35 321 ASN B O 1
ATOM 5831 N N . ILE B 1 322 ? 66.418 55.962 60.328 1.00 21.91 322 ILE B N 1
ATOM 5832 C CA . ILE B 1 322 ? 65.039 55.640 60.694 1.00 20.41 322 ILE B CA 1
ATOM 5833 C C . ILE B 1 322 ? 64.042 56.176 59.669 1.00 21.29 322 ILE B C 1
ATOM 5834 O O . ILE B 1 322 ? 63.087 55.489 59.325 1.00 24.42 322 ILE B O 1
ATOM 5839 N N . THR B 1 323 ? 64.263 57.384 59.163 1.00 21.17 323 THR B N 1
ATOM 5840 C CA . THR B 1 323 ? 63.344 57.948 58.176 1.00 20.41 323 THR B CA 1
ATOM 5841 C C . THR B 1 323 ? 63.220 57.085 56.898 1.00 22.31 323 THR B C 1
ATOM 5842 O O . THR B 1 323 ? 62.128 56.985 56.334 1.00 26.00 323 THR B O 1
ATOM 5846 N N . PRO B 1 324 ? 64.327 56.440 56.430 1.00 22.31 324 PRO B N 1
ATOM 5847 C CA . PRO B 1 324 ? 64.153 55.614 55.221 1.00 17.22 324 PRO B CA 1
ATOM 5848 C C . PRO B 1 324 ? 63.311 54.360 55.533 1.00 16.66 324 PRO B C 1
ATOM 5849 O O . PRO B 1 324 ? 62.630 53.838 54.660 1.00 18.57 324 PRO B O 1
ATOM 5853 N N . ILE B 1 325 ? 63.340 53.890 56.781 1.00 16.99 325 ILE B N 1
ATOM 5854 C CA . ILE B 1 325 ? 62.557 52.712 57.170 1.00 17.44 325 ILE B CA 1
ATOM 5855 C C . ILE B 1 325 ? 61.069 53.055 57.121 1.00 23.01 325 ILE B C 1
ATOM 5856 O O . ILE B 1 325 ? 60.257 52.265 56.615 1.00 25.88 325 ILE B O 1
ATOM 5861 N N . LEU B 1 326 ? 60.710 54.231 57.650 1.00 21.86 326 LEU B N 1
ATOM 5862 C CA . LEU B 1 326 ? 59.326 54.704 57.647 1.00 16.91 326 LEU B CA 1
ATOM 5863 C C . LEU B 1 326 ? 58.887 54.861 56.197 1.00 17.50 326 LEU B C 1
ATOM 5864 O O . LEU B 1 326 ? 57.771 54.473 55.853 1.00 19.96 326 LEU B O 1
ATOM 5869 N N . ALA B 1 327 ? 59.774 55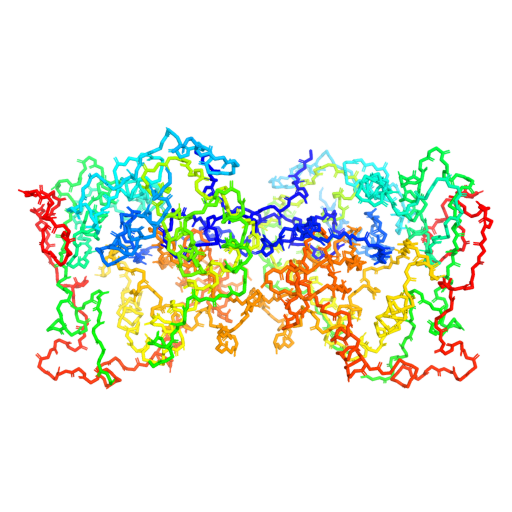.378 55.341 1.00 16.09 327 ALA B N 1
ATOM 5870 C CA . ALA B 1 327 ? 59.467 55.531 53.912 1.00 16.80 327 ALA B CA 1
ATOM 5871 C C . ALA B 1 327 ? 59.245 54.156 53.273 1.00 21.94 327 ALA B C 1
ATOM 5872 O O . ALA B 1 327 ? 58.306 53.962 52.509 1.00 23.24 327 ALA B O 1
ATOM 5874 N N . ALA B 1 328 ? 60.102 53.196 53.610 1.00 26.44 328 ALA B N 1
ATOM 5875 C CA . ALA B 1 328 ? 60.008 51.828 53.094 1.00 26.54 328 ALA B CA 1
ATOM 5876 C C . ALA B 1 328 ? 58.685 51.170 53.480 1.00 25.95 328 ALA B C 1
ATOM 5877 O O . ALA B 1 328 ? 58.098 50.439 52.688 1.00 27.48 328 ALA B O 1
ATOM 5879 N N . LEU B 1 329 ? 58.262 51.389 54.724 1.00 25.99 329 LEU B N 1
ATOM 5880 C CA . LEU B 1 329 ? 57.006 50.855 55.251 1.00 22.44 329 LEU B CA 1
ATOM 5881 C C . LEU B 1 329 ? 55.759 51.595 54.700 1.00 21.13 329 LEU B C 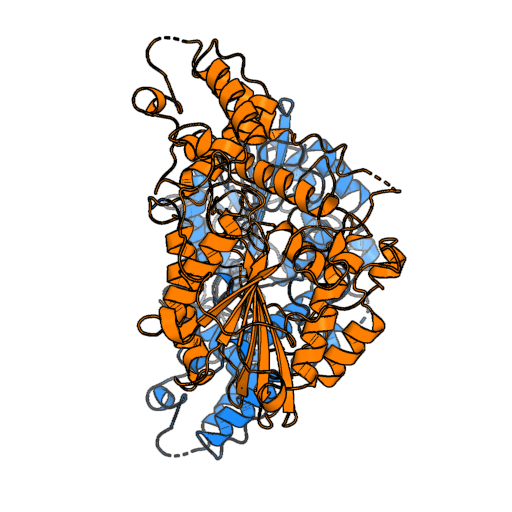1
ATOM 5882 O O . LEU B 1 329 ? 54.625 51.118 54.856 1.00 20.78 329 LEU B O 1
ATOM 5887 N N . GLY B 1 330 ? 55.968 52.746 54.053 1.00 20.15 330 GLY B N 1
ATOM 5888 C CA . GLY B 1 330 ? 54.862 53.513 53.503 1.00 12.90 330 GLY B CA 1
ATOM 5889 C C . GLY B 1 330 ? 53.989 54.186 54.548 1.00 16.61 330 GLY B C 1
ATOM 5890 O O . GLY B 1 330 ? 52.789 54.334 54.314 1.00 19.22 330 GLY B O 1
ATOM 5891 N N . VAL B 1 331 ? 54.550 54.514 55.720 1.00 15.33 331 VAL B N 1
ATOM 5892 C CA . VAL B 1 331 ? 53.803 55.214 56.771 1.00 17.69 331 VAL B CA 1
ATOM 5893 C C . VAL B 1 331 ? 54.282 56.670 56.845 1.00 22.69 331 VAL B C 1
ATOM 5894 O O . VAL B 1 331 ? 55.440 56.981 56.491 1.00 22.49 331 VAL B O 1
ATOM 5898 N N . LEU B 1 332 ? 53.379 57.562 57.255 1.00 20.93 332 LEU B N 1
ATOM 5899 C CA . LEU B 1 332 ? 53.666 58.997 57.360 1.00 19.67 332 LEU B CA 1
ATOM 5900 C C . LEU B 1 332 ? 54.157 59.559 56.024 1.00 20.81 332 LEU B C 1
ATOM 5901 O O . LEU B 1 332 ? 55.167 60.276 55.974 1.00 26.00 332 LEU B O 1
ATOM 5906 N N . ILE B 1 333 ? 53.447 59.237 54.943 1.00 19.78 333 ILE B N 1
ATOM 5907 C CA . ILE B 1 333 ? 53.823 59.703 53.611 1.00 18.91 333 ILE B CA 1
ATOM 5908 C C . ILE B 1 333 ? 52.915 60.870 53.219 1.00 21.72 333 ILE B C 1
ATOM 5909 O O . ILE B 1 333 ? 51.705 60.688 53.085 1.00 21.23 333 ILE B O 1
ATOM 5914 N N . PRO B 1 334 ? 53.468 62.096 53.094 1.00 21.46 334 PRO B N 1
ATOM 5915 C CA . PRO B 1 334 ? 52.608 63.217 52.709 1.00 22.62 334 PRO B CA 1
ATOM 5916 C C . PRO B 1 334 ? 51.938 62.890 51.392 1.00 27.50 334 PRO B C 1
ATOM 5917 O O . PRO B 1 334 ? 52.490 62.169 50.568 1.00 28.43 334 PRO B O 1
ATOM 5921 N N . ASN B 1 335 ? 50.724 63.392 51.207 1.00 34.19 335 ASN B N 1
ATOM 5922 C CA . ASN B 1 335 ? 49.998 63.156 49.965 1.00 36.30 335 ASN B CA 1
ATOM 5923 C C . ASN B 1 335 ? 50.696 63.723 48.746 1.00 33.86 335 ASN B C 1
ATOM 5924 O O . ASN B 1 335 ? 50.479 63.257 47.645 1.00 36.49 335 ASN B O 1
ATOM 5929 N N . GLU B 1 336 ? 51.539 64.723 48.961 1.00 32.81 336 GLU B N 1
ATOM 5930 C CA . GLU B 1 336 ? 52.294 65.356 47.897 1.00 32.41 336 GLU B CA 1
ATOM 5931 C C . GLU B 1 336 ? 53.573 65.849 48.514 1.00 29.94 336 GLU B C 1
ATOM 5932 O O . GLU B 1 336 ? 53.625 66.108 49.711 1.00 32.72 336 GLU B O 1
ATOM 5938 N N . ASP B 1 337 ? 54.589 66.036 47.689 1.00 27.88 337 ASP B N 1
ATOM 5939 C CA . ASP B 1 337 ? 55.862 66.550 48.167 1.00 25.57 337 ASP B CA 1
ATOM 5940 C C . ASP B 1 337 ? 55.634 67.877 48.858 1.00 22.53 337 ASP B C 1
ATOM 5941 O O . ASP B 1 337 ? 54.878 68.710 48.366 1.00 26.21 337 ASP B O 1
ATOM 5946 N N . LEU B 1 338 ? 56.320 68.095 49.965 1.00 20.96 338 LEU B N 1
ATOM 5947 C CA . LEU B 1 338 ? 56.176 69.331 50.718 1.00 20.55 338 LEU B CA 1
ATOM 5948 C C . LEU B 1 338 ? 56.630 70.563 49.926 1.00 23.60 338 LEU B C 1
ATOM 5949 O O . LEU B 1 338 ? 57.696 70.539 49.304 1.00 23.80 338 LEU B O 1
ATOM 5954 N N . PRO B 1 339 ? 55.815 71.644 49.912 1.00 25.68 339 PRO B N 1
ATOM 5955 C CA . PRO B 1 339 ? 56.190 72.870 49.183 1.00 24.57 339 PRO B CA 1
ATOM 5956 C C . PRO B 1 339 ? 57.404 73.487 49.864 1.00 23.63 339 PRO B C 1
ATOM 5957 O O . PRO B 1 339 ? 57.508 73.459 51.090 1.00 26.68 339 PRO B O 1
ATOM 5961 N N . LEU B 1 340 ? 58.308 74.059 49.082 1.00 23.27 340 LEU B N 1
ATOM 5962 C CA . LEU B 1 340 ? 59.520 74.662 49.642 1.00 25.67 340 LEU B CA 1
ATOM 5963 C C . LEU B 1 340 ? 59.388 76.103 50.141 1.00 26.64 340 LEU B C 1
ATOM 5964 O O . LEU B 1 340 ? 60.176 76.545 50.977 1.00 26.19 340 LEU B O 1
ATOM 5969 N N . ASP B 1 341 ? 58.383 76.817 49.643 1.00 28.27 341 ASP B N 1
ATOM 5970 C CA . ASP B 1 341 ? 58.190 78.228 49.954 1.00 28.76 341 ASP B CA 1
ATOM 5971 C C . ASP B 1 341 ? 57.157 78.627 50.998 1.00 30.19 341 ASP B C 1
ATOM 5972 O O . ASP B 1 341 ? 57.014 79.808 51.304 1.00 31.07 341 ASP B O 1
ATOM 5977 N N . ARG B 1 342 ? 56.459 77.660 51.570 1.00 29.47 342 ARG B N 1
ATOM 5978 C CA . ARG B 1 342 ? 55.462 77.952 52.589 1.00 25.70 342 ARG B CA 1
ATOM 5979 C C . ARG B 1 342 ? 55.278 76.717 53.463 1.00 25.09 342 ARG B C 1
ATOM 5980 O O . ARG B 1 342 ? 55.662 75.608 53.073 1.00 25.97 342 ARG B O 1
ATOM 5988 N N . VAL B 1 343 ? 54.706 76.918 54.647 1.00 22.31 343 VAL B N 1
ATOM 5989 C CA . VAL B 1 343 ? 54.439 75.823 55.568 1.00 21.30 343 VAL B CA 1
ATOM 5990 C C . VAL B 1 343 ? 53.170 75.075 55.146 1.00 21.80 343 VAL B C 1
ATOM 5991 O O . VAL B 1 343 ? 52.110 75.675 54.998 1.00 22.77 343 VAL B O 1
ATOM 5995 N N . ALA B 1 344 ? 53.299 73.785 54.866 1.00 22.90 344 ALA B N 1
ATOM 5996 C CA . ALA B 1 344 ? 52.138 72.974 54.494 1.00 20.28 344 ALA B CA 1
ATOM 5997 C C . ALA B 1 344 ? 51.585 72.427 55.798 1.00 20.42 344 ALA B C 1
ATOM 5998 O O . ALA B 1 344 ? 51.905 71.316 56.205 1.00 25.05 344 ALA B O 1
ATOM 6000 N N . PHE B 1 345 ? 50.791 73.240 56.479 1.00 20.93 345 PHE B N 1
ATOM 6001 C CA . PHE B 1 345 ? 50.224 72.879 57.766 1.00 18.18 345 PHE B CA 1
ATOM 6002 C C . PHE B 1 345 ? 49.420 71.602 57.789 1.00 21.51 345 PHE B C 1
ATOM 6003 O O . PHE B 1 345 ? 48.573 71.382 56.926 1.00 20.52 345 PHE B O 1
ATOM 6011 N N . GLY B 1 346 ? 49.691 70.761 58.785 1.00 21.83 346 GLY B N 1
ATOM 6012 C CA . GLY B 1 346 ? 48.959 69.520 58.927 1.00 20.47 346 GLY B CA 1
ATOM 6013 C C . GLY B 1 346 ? 49.494 68.316 58.193 1.00 22.03 346 GLY B C 1
ATOM 6014 O O . GLY B 1 346 ? 48.913 67.242 58.318 1.00 25.66 346 GLY B O 1
ATOM 6015 N N . ASN B 1 347 ? 50.544 68.473 57.388 1.00 20.97 347 ASN B N 1
ATOM 6016 C CA . ASN B 1 347 ? 51.102 67.326 56.676 1.00 20.42 347 ASN B CA 1
ATOM 6017 C C . ASN B 1 347 ? 51.685 66.396 57.766 1.00 23.18 347 ASN B C 1
ATOM 6018 O O . ASN B 1 347 ? 52.098 66.857 58.849 1.00 22.48 347 ASN B O 1
ATOM 6023 N N . PRO B 1 348 ? 51.700 65.077 57.509 1.00 23.02 348 PRO B N 1
ATOM 6024 C CA . PRO B 1 348 ? 52.219 64.105 58.489 1.00 20.72 348 PRO B CA 1
ATOM 6025 C C . PRO B 1 348 ? 53.720 64.156 58.783 1.00 21.31 348 PRO B C 1
ATOM 6026 O O . PRO B 1 348 ? 54.175 63.617 59.801 1.00 18.73 348 PRO B O 1
ATOM 6030 N N . TYR B 1 349 ? 54.482 64.819 57.919 1.00 20.40 349 TYR B N 1
ATOM 6031 C CA . TYR B 1 349 ? 55.927 64.886 58.075 1.00 19.30 349 TYR B CA 1
ATOM 6032 C C . TYR B 1 349 ? 56.448 65.925 59.055 1.00 19.20 349 TYR B C 1
ATOM 6033 O O . TYR B 1 349 ? 57.265 66.787 58.712 1.00 17.99 349 TYR B O 1
ATOM 6042 N N . SER B 1 350 ? 56.036 65.764 60.304 1.00 19.02 350 SER B N 1
ATOM 6043 C CA . SER B 1 350 ? 56.427 66.657 61.378 1.00 17.80 350 SER B CA 1
ATOM 6044 C C . SER B 1 350 ? 57.558 65.947 62.143 1.00 16.42 350 SER B C 1
ATOM 6045 O O . SER B 1 350 ? 57.313 65.173 63.058 1.00 20.12 350 SER B O 1
ATOM 6048 N N . ILE B 1 351 ? 58.801 66.248 61.786 1.00 19.05 351 ILE B N 1
ATOM 6049 C CA . ILE B 1 351 ? 59.979 65.598 62.375 1.00 15.20 351 ILE B CA 1
ATOM 6050 C C . ILE B 1 351 ? 60.077 65.509 63.894 1.00 16.56 351 ILE B C 1
ATOM 6051 O O . ILE B 1 351 ? 60.649 64.551 64.417 1.00 14.26 351 ILE B O 1
ATOM 6056 N N . GLY B 1 352 ? 59.467 66.451 64.610 1.00 17.55 352 GLY B N 1
ATOM 6057 C CA . GLY B 1 352 ? 59.498 66.399 66.064 1.00 11.49 352 GLY B CA 1
ATOM 6058 C C . GLY B 1 352 ? 58.688 65.219 66.587 1.00 14.75 352 GLY B C 1
ATOM 6059 O O . GLY B 1 352 ? 58.760 64.873 67.782 1.00 15.97 352 GLY B O 1
ATOM 6060 N N . ASN B 1 353 ? 57.859 64.641 65.711 1.00 15.70 353 ASN B N 1
ATOM 6061 C CA . ASN B 1 353 ? 57.047 63.467 66.042 1.00 18.54 353 ASN B CA 1
ATOM 6062 C C . ASN B 1 353 ? 57.559 62.200 65.343 1.00 21.44 353 ASN B C 1
ATOM 6063 O O . ASN B 1 353 ? 56.893 61.153 65.365 1.00 25.05 353 ASN B O 1
ATOM 6068 N N . ILE B 1 354 ? 58.721 62.311 64.703 1.00 19.10 354 ILE B N 1
ATOM 6069 C CA . ILE B 1 354 ? 59.319 61.210 63.965 1.00 20.50 354 ILE B CA 1
ATOM 6070 C C . ILE B 1 354 ? 60.739 60.914 64.481 1.00 23.09 354 ILE B C 1
ATOM 6071 O O . ILE B 1 354 ? 60.962 59.890 65.131 1.00 22.35 354 ILE B O 1
ATOM 6076 N N . VAL B 1 355 ? 61.677 61.836 64.272 1.00 22.44 355 VAL B N 1
ATOM 6077 C CA . VAL B 1 355 ? 63.023 61.618 64.761 1.00 19.33 355 VAL B CA 1
ATOM 6078 C C . VAL B 1 355 ? 63.677 62.715 65.584 1.00 20.70 355 VAL B C 1
ATOM 6079 O O . VAL B 1 355 ? 64.626 63.353 65.122 1.00 24.29 355 VAL B O 1
ATOM 6083 N N . PRO B 1 356 ? 63.155 62.997 66.795 1.00 18.09 356 PRO B N 1
ATOM 6084 C CA . PRO B 1 356 ? 63.804 64.037 67.609 1.00 15.76 356 PRO B CA 1
ATOM 6085 C C . PRO B 1 356 ? 65.053 63.343 68.163 1.00 17.29 356 PRO B C 1
ATOM 6086 O O . PRO B 1 356 ? 65.291 62.173 67.848 1.00 17.58 356 PRO B O 1
ATOM 6090 N N . MET B 1 357 ? 65.875 64.040 68.937 1.00 16.07 357 MET B N 1
ATOM 6091 C CA . MET B 1 357 ? 67.054 63.401 69.505 1.00 13.94 357 MET B CA 1
ATOM 6092 C C . MET B 1 357 ? 66.559 62.169 70.300 1.00 18.50 357 MET B C 1
ATOM 6093 O O . MET B 1 357 ? 65.512 62.227 70.958 1.00 21.22 357 MET B O 1
ATOM 6098 N N . GLY B 1 358 ? 67.236 61.031 70.133 1.00 15.49 358 GLY B N 1
ATOM 6099 C CA . GLY B 1 358 ? 66.852 59.827 70.840 1.00 13.43 358 GLY B CA 1
ATOM 6100 C C . GLY B 1 358 ? 65.574 59.150 70.376 1.00 15.68 358 GLY B C 1
ATOM 6101 O O . GLY B 1 358 ? 65.123 58.190 71.019 1.00 15.35 358 GLY B O 1
ATOM 6102 N N . GLY B 1 359 ? 65.021 59.612 69.256 1.00 17.86 359 GLY B N 1
ATOM 6103 C CA . GLY B 1 359 ? 63.801 59.048 68.706 1.00 19.68 359 GLY B CA 1
ATOM 6104 C C . GLY B 1 359 ? 63.964 57.573 68.428 1.00 25.00 359 GLY B C 1
ATOM 6105 O O . GLY B 1 359 ? 65.098 57.106 68.317 1.00 24.39 359 GLY B O 1
ATOM 6106 N N . HIS B 1 360 ? 62.859 56.840 68.270 1.00 24.92 360 HIS B N 1
ATOM 6107 C CA . HIS B 1 360 ? 62.954 55.403 68.038 1.00 20.77 360 HIS B CA 1
ATOM 6108 C C . HIS B 1 360 ? 61.709 54.742 67.493 1.00 20.11 360 HIS B C 1
ATOM 6109 O O . HIS B 1 360 ? 60.583 55.144 67.817 1.00 22.85 360 HIS B O 1
ATOM 6116 N N . LEU B 1 361 ? 61.933 53.707 66.689 1.00 16.49 361 LEU B N 1
ATOM 6117 C CA . LEU B 1 361 ? 60.869 52.915 66.105 1.00 17.20 361 LEU B CA 1
ATOM 6118 C C . LEU B 1 361 ? 60.990 51.525 66.728 1.00 20.27 361 LEU B C 1
ATOM 6119 O O . LEU B 1 361 ? 62.031 50.857 66.605 1.00 19.58 361 LEU B O 1
ATOM 6124 N N . THR B 1 362 ? 59.943 51.129 67.445 1.00 20.77 362 THR B N 1
ATOM 6125 C CA . THR B 1 362 ? 59.872 49.839 68.097 1.00 19.60 362 THR B CA 1
ATOM 6126 C C . THR B 1 362 ? 58.772 48.944 67.471 1.00 23.24 362 THR B C 1
ATOM 6127 O O . THR B 1 362 ? 57.622 49.356 67.330 1.00 20.98 362 THR B O 1
ATOM 6131 N N . ILE B 1 363 ? 59.164 47.766 66.994 1.00 23.55 363 ILE B N 1
ATOM 6132 C CA . ILE B 1 363 ? 58.226 46.808 66.424 1.00 19.51 363 ILE B CA 1
ATOM 6133 C C . ILE B 1 363 ? 57.974 45.753 67.510 1.00 21.42 363 ILE B C 1
ATOM 6134 O O . ILE B 1 363 ? 58.915 45.140 68.028 1.00 20.89 363 ILE B O 1
ATOM 6139 N N . GLU B 1 364 ? 56.725 45.651 67.949 1.00 20.55 364 GLU B N 1
ATOM 6140 C CA . GLU B 1 364 ? 56.342 44.673 68.952 1.00 19.46 364 GLU B CA 1
ATOM 6141 C C . GLU B 1 364 ? 55.587 43.539 68.255 1.00 21.22 364 GLU B C 1
ATOM 6142 O O . GLU B 1 364 ? 54.698 43.801 67.440 1.00 22.75 364 GLU B O 1
ATOM 6148 N N . ARG B 1 365 ? 55.971 42.293 68.522 1.00 18.91 365 ARG B N 1
ATOM 6149 C CA . ARG B 1 365 ? 55.251 41.152 67.967 1.00 17.52 365 ARG B CA 1
ATOM 6150 C C . ARG B 1 365 ? 54.306 40.745 69.091 1.00 16.35 365 ARG B C 1
ATOM 6151 O O . ARG B 1 365 ? 54.724 40.546 70.249 1.00 14.16 365 ARG B O 1
ATOM 6159 N N . LEU B 1 366 ? 53.021 40.708 68.779 1.00 18.04 366 LEU B N 1
ATOM 6160 C CA . LEU B 1 366 ? 52.026 40.371 69.781 1.00 19.06 366 LEU B CA 1
ATOM 6161 C C . LEU B 1 366 ? 51.501 38.957 69.595 1.00 20.41 366 LEU B C 1
ATOM 6162 O O . LEU B 1 366 ? 51.168 38.530 68.494 1.00 21.20 366 LEU B O 1
ATOM 6167 N N . SER B 1 367 ? 51.447 38.227 70.686 1.00 21.16 367 SER B N 1
ATOM 6168 C CA . SER B 1 367 ? 50.931 36.884 70.678 1.00 23.39 367 SER B CA 1
ATOM 6169 C C . SER B 1 367 ? 49.573 37.060 71.353 1.00 23.17 367 SER B C 1
ATOM 6170 O O . SER B 1 367 ? 49.492 37.323 72.563 1.00 22.75 367 SER B O 1
ATOM 6173 N N . CYS B 1 368 ? 48.511 36.922 70.573 1.00 20.84 368 CYS B N 1
ATOM 6174 C CA . CYS B 1 368 ? 47.170 37.122 71.084 1.00 21.65 368 CYS B CA 1
ATOM 6175 C C . CYS B 1 368 ? 46.260 35.917 71.042 1.00 22.44 368 CYS B C 1
ATOM 6176 O O . CYS B 1 368 ? 46.237 35.160 70.064 1.00 21.92 368 CYS B O 1
ATOM 6179 N N . GLN B 1 369 ? 45.434 35.805 72.070 1.00 21.99 369 GLN B N 1
ATOM 6180 C CA . GLN B 1 369 ? 44.419 34.771 72.106 1.00 24.05 369 GLN B CA 1
ATOM 6181 C C . GLN B 1 369 ? 43.280 35.349 71.244 1.00 25.66 369 GLN B C 1
ATOM 6182 O O . GLN B 1 369 ? 43.384 36.487 70.756 1.00 27.14 369 GLN B O 1
ATOM 6188 N N . ALA B 1 370 ? 42.213 34.594 71.016 1.00 24.74 370 ALA B N 1
ATOM 6189 C CA . ALA B 1 370 ? 41.116 35.136 70.204 1.00 24.78 370 ALA B CA 1
ATOM 6190 C C . ALA B 1 370 ? 40.367 36.213 70.989 1.00 22.28 370 ALA B C 1
ATOM 6191 O O . ALA B 1 370 ? 40.322 36.178 72.234 1.00 21.71 370 ALA B O 1
ATOM 6193 N N . THR B 1 371 ? 39.887 37.223 70.267 1.00 20.76 371 THR B N 1
ATOM 6194 C CA . THR B 1 371 ? 39.120 38.315 70.874 1.00 22.03 371 THR B CA 1
ATOM 6195 C C . THR B 1 371 ? 37.860 38.404 70.032 1.00 22.36 371 THR B C 1
ATOM 6196 O O . THR B 1 371 ? 37.809 37.843 68.941 1.00 24.69 371 THR B O 1
ATOM 6200 N N . ALA B 1 372 ? 36.887 39.182 70.486 1.00 21.73 372 ALA B N 1
ATOM 6201 C CA . ALA B 1 372 ? 35.637 39.343 69.766 1.00 18.24 372 ALA B CA 1
ATOM 6202 C C . ALA B 1 372 ? 35.840 39.856 68.352 1.00 20.57 372 ALA B C 1
ATOM 6203 O O . ALA B 1 372 ? 34.912 39.802 67.546 1.00 26.96 372 ALA B O 1
ATOM 6205 N N . LEU B 1 373 ? 37.032 40.368 68.041 1.00 21.09 373 LEU B N 1
ATOM 6206 C CA . LEU B 1 373 ? 37.303 40.909 66.706 1.00 21.51 373 LEU B CA 1
ATOM 6207 C C . LEU B 1 373 ? 38.455 40.249 65.948 1.00 22.24 373 LEU B C 1
ATOM 6208 O O . LEU B 1 373 ? 38.772 40.638 64.808 1.00 20.73 373 LEU B O 1
ATOM 6213 N N . SER B 1 374 ? 39.072 39.244 66.552 1.00 21.74 374 SER B N 1
ATOM 6214 C CA . SER B 1 374 ? 40.205 38.608 65.897 1.00 22.48 374 SER B CA 1
ATOM 6215 C C . SER B 1 374 ? 40.460 37.180 66.343 1.00 24.17 374 SER B C 1
ATOM 6216 O O . SER B 1 374 ? 40.138 36.786 67.486 1.00 23.69 374 SER B O 1
ATOM 6219 N N . ASP B 1 375 ? 41.130 36.446 65.460 1.00 25.44 375 ASP B N 1
ATOM 6220 C CA . ASP B 1 375 ? 41.508 35.064 65.718 1.00 28.47 375 ASP B CA 1
ATOM 6221 C C . ASP B 1 375 ? 42.761 35.029 66.553 1.00 29.56 375 ASP B C 1
ATOM 6222 O O . ASP B 1 375 ? 43.520 36.004 66.610 1.00 31.46 375 ASP B O 1
ATOM 6227 N N . GLU B 1 376 ? 42.951 33.902 67.223 1.00 31.18 376 GLU B N 1
ATOM 6228 C CA . GLU B 1 376 ? 44.127 33.646 68.028 1.00 28.88 376 GLU B CA 1
ATOM 6229 C C . GLU B 1 376 ? 45.297 33.739 67.056 1.00 26.84 376 GLU B C 1
ATOM 6230 O O . GLU B 1 376 ? 45.196 33.273 65.929 1.00 26.52 376 GLU B O 1
ATOM 6236 N N . GLY B 1 377 ? 46.379 34.403 67.428 1.00 26.55 377 GLY B N 1
ATOM 6237 C CA . GLY B 1 377 ? 47.467 34.497 66.475 1.00 23.28 377 GLY B CA 1
ATOM 6238 C C . GLY B 1 377 ? 48.505 35.546 66.775 1.00 22.04 377 GLY B C 1
ATOM 6239 O O . GLY B 1 377 ? 48.525 36.144 67.851 1.00 21.55 377 GLY B O 1
ATOM 6240 N N . THR B 1 378 ? 49.366 35.765 65.794 1.00 22.61 378 THR B N 1
ATOM 6241 C CA . THR B 1 378 ? 50.463 36.717 65.886 1.00 22.13 378 THR B CA 1
ATOM 6242 C C . THR B 1 378 ? 50.141 38.004 65.136 1.00 20.09 378 THR B C 1
ATOM 6243 O O . THR B 1 378 ? 49.733 37.985 63.952 1.00 16.56 378 THR B O 1
ATOM 6247 N N . TYR B 1 379 ? 50.372 39.118 65.819 1.00 17.66 379 TYR B N 1
ATOM 6248 C CA . TYR B 1 379 ? 50.099 40.421 65.255 1.00 21.61 379 TYR B CA 1
ATOM 6249 C C . TYR B 1 379 ? 51.317 41.322 65.374 1.00 23.35 379 TYR B C 1
ATOM 6250 O O . TYR B 1 379 ? 52.213 41.073 66.188 1.00 26.42 379 TYR B O 1
ATOM 6259 N N . VAL B 1 380 ? 51.374 42.330 64.514 1.00 24.87 380 VAL B N 1
ATOM 6260 C CA . VAL B 1 380 ? 52.487 43.278 64.474 1.00 23.65 380 VAL B CA 1
ATOM 6261 C C . VAL B 1 380 ? 52.012 44.681 64.836 1.00 24.69 380 VAL B C 1
ATOM 6262 O O . VAL B 1 380 ? 51.059 45.206 64.237 1.00 24.27 380 VAL B O 1
ATOM 6266 N N . ARG B 1 381 ? 52.677 45.268 65.829 1.00 23.42 381 ARG B N 1
ATOM 6267 C CA . ARG B 1 381 ? 52.370 46.610 66.315 1.00 21.88 381 ARG B CA 1
ATOM 6268 C C . ARG B 1 381 ? 53.618 47.486 66.167 1.00 21.85 381 ARG B C 1
ATOM 6269 O O . ARG B 1 381 ? 54.725 47.028 66.424 1.00 23.30 381 ARG B O 1
ATOM 6277 N N . LEU B 1 382 ? 53.441 48.704 65.662 1.00 20.67 382 LEU B N 1
ATOM 6278 C CA . LEU B 1 382 ? 54.537 49.664 65.489 1.00 17.99 382 LEU B CA 1
ATOM 6279 C C . LEU B 1 382 ? 54.345 50.788 66.503 1.00 19.62 382 LEU B C 1
ATOM 6280 O O . LEU B 1 382 ? 53.235 51.290 66.688 1.00 22.52 382 LEU B O 1
ATOM 6285 N N . VAL B 1 383 ? 55.418 51.151 67.190 1.00 19.85 383 VAL B N 1
ATOM 6286 C CA . VAL B 1 383 ? 55.389 52.220 68.178 1.00 19.92 383 VAL B CA 1
ATOM 6287 C C . VAL B 1 383 ? 56.499 53.202 67.812 1.00 21.42 383 VAL B C 1
ATOM 6288 O O . VAL B 1 383 ? 57.654 52.809 67.659 1.00 22.48 383 VAL B O 1
ATOM 6292 N N . LEU B 1 384 ? 56.129 54.452 67.553 1.00 20.64 384 LEU B N 1
ATOM 6293 C CA . LEU B 1 384 ? 57.101 55.485 67.204 1.00 17.60 384 LEU B CA 1
ATOM 6294 C C . LEU B 1 384 ? 57.079 56.491 68.360 1.00 20.38 384 LEU B C 1
ATOM 6295 O O . LEU B 1 384 ? 56.025 57.029 68.718 1.00 23.08 384 LEU B O 1
ATOM 6300 N N . ASN B 1 385 ? 58.211 56.606 69.041 1.00 16.95 385 ASN B N 1
ATOM 6301 C CA . ASN B 1 385 ? 58.354 57.516 70.166 1.00 14.90 385 ASN B CA 1
ATOM 6302 C C . ASN B 1 385 ? 57.218 57.427 71.183 1.00 17.03 385 ASN B C 1
ATOM 6303 O O . ASN B 1 385 ? 56.665 58.449 71.597 1.00 21.45 385 ASN B O 1
ATOM 6308 N N . GLU B 1 386 ? 56.928 56.205 71.624 1.00 15.10 386 GLU B N 1
ATOM 6309 C CA . GLU B 1 386 ? 55.885 55.895 72.609 1.00 15.24 386 GLU B CA 1
ATOM 6310 C C . GLU B 1 386 ? 54.439 55.996 72.157 1.00 16.91 386 GLU B C 1
ATOM 6311 O O . GLU B 1 386 ? 53.532 55.905 72.988 1.00 16.92 386 GLU B O 1
ATOM 6317 N N . ALA B 1 387 ? 54.222 56.208 70.863 1.00 14.69 387 ALA B N 1
ATOM 6318 C CA . ALA B 1 387 ? 52.873 56.311 70.340 1.00 16.37 387 ALA B CA 1
ATOM 6319 C C . ALA B 1 387 ? 52.636 55.192 69.350 1.00 17.59 387 ALA B C 1
ATOM 6320 O O . ALA B 1 387 ? 53.437 54.990 68.438 1.00 19.74 387 ALA B O 1
ATOM 6322 N N . VAL B 1 388 ? 51.551 54.451 69.536 1.00 17.72 388 VAL B N 1
ATOM 6323 C CA . VAL B 1 388 ? 51.229 53.373 68.614 1.00 17.35 388 VAL B CA 1
ATOM 6324 C C . VAL B 1 388 ? 50.971 53.985 67.244 1.00 20.30 388 VAL B C 1
ATOM 6325 O O . VAL B 1 388 ? 50.235 54.965 67.127 1.00 24.87 388 VAL B O 1
ATOM 6329 N N . LEU B 1 389 ? 51.642 53.458 66.226 1.00 21.40 389 LEU B N 1
ATOM 6330 C CA . LEU B 1 389 ? 51.500 53.934 64.866 1.00 18.14 389 LEU B CA 1
ATOM 6331 C C . LEU B 1 389 ? 50.828 52.832 64.047 1.00 23.75 389 LEU B C 1
ATOM 6332 O O . LEU B 1 389 ? 51.445 51.796 63.748 1.00 25.98 389 LEU B O 1
ATOM 6337 N N . PRO B 1 390 ? 49.527 53.000 63.753 1.00 24.71 390 PRO B N 1
ATOM 6338 C CA . PRO B 1 390 ? 48.734 52.042 62.974 1.00 22.88 390 PRO B CA 1
ATOM 6339 C C . PRO B 1 390 ? 49.329 51.856 61.583 1.00 23.50 390 PRO B C 1
ATOM 6340 O O . PRO B 1 390 ? 49.704 52.833 60.929 1.00 21.09 390 PRO B O 1
ATOM 6344 N N . PHE B 1 391 ? 49.399 50.610 61.125 1.00 22.52 391 PHE B N 1
ATOM 6345 C CA . PHE B 1 391 ? 49.974 50.322 59.819 1.00 20.93 391 PHE B CA 1
ATOM 6346 C C . PHE B 1 391 ? 48.967 50.576 58.701 1.00 22.90 391 PHE B C 1
ATOM 6347 O O . PHE B 1 391 ? 48.429 49.648 58.098 1.00 23.99 391 PHE B O 1
ATOM 6355 N N . ASN B 1 392 ? 48.698 51.857 58.457 1.00 21.78 392 ASN B N 1
ATOM 6356 C CA . ASN B 1 392 ? 47.775 52.298 57.414 1.00 18.35 392 ASN B CA 1
ATOM 6357 C C . ASN B 1 392 ? 46.427 51.598 57.489 1.00 19.96 392 ASN B C 1
ATOM 6358 O O . ASN B 1 392 ? 45.757 51.657 58.513 1.00 22.08 392 ASN B O 1
ATOM 6363 N N . ASP B 1 393 ? 46.029 50.911 56.433 1.00 22.50 393 ASP B N 1
ATOM 6364 C CA . ASP B 1 393 ? 44.752 50.215 56.445 1.00 26.67 393 ASP B CA 1
ATOM 6365 C C . ASP B 1 393 ? 44.748 48.817 57.071 1.00 27.77 393 ASP B C 1
ATOM 6366 O O . ASP B 1 393 ? 43.696 48.192 57.201 1.00 31.35 393 ASP B O 1
ATOM 6371 N N . CYS B 1 394 ? 45.901 48.335 57.520 1.00 25.89 394 CYS B N 1
ATOM 6372 C CA . CYS B 1 394 ? 45.937 47.018 58.139 1.00 20.44 394 CYS B CA 1
ATOM 6373 C C . CYS B 1 394 ? 45.820 47.225 59.626 1.00 18.60 394 CYS B C 1
ATOM 6374 O O . CYS B 1 394 ? 46.830 47.349 60.326 1.00 18.91 394 CYS B O 1
ATOM 6377 N N . THR B 1 395 ? 44.580 47.311 60.102 1.00 18.44 395 THR B N 1
ATOM 6378 C CA . THR B 1 395 ? 44.306 47.543 61.522 1.00 18.15 395 THR B CA 1
ATOM 6379 C C . THR B 1 395 ? 43.251 46.601 62.085 1.00 19.33 395 THR B C 1
ATOM 6380 O O . THR B 1 395 ? 42.533 46.970 63.019 1.00 20.16 395 THR B O 1
ATOM 6384 N N . SER B 1 396 ? 43.200 45.367 61.567 1.00 20.38 396 SER B N 1
ATOM 6385 C CA . SER B 1 396 ? 42.205 44.367 61.995 1.00 19.04 396 SER B CA 1
ATOM 6386 C C . SER B 1 396 ? 42.475 43.607 63.280 1.00 21.39 396 SER B C 1
ATOM 6387 O O . SER B 1 396 ? 41.544 43.037 63.850 1.00 23.88 396 SER B O 1
ATOM 6390 N N . GLY B 1 397 ? 43.725 43.588 63.741 1.00 19.62 397 GLY B N 1
ATOM 6391 C CA . GLY B 1 397 ? 44.048 42.856 64.957 1.00 15.16 397 GLY B CA 1
ATOM 6392 C C . GLY B 1 397 ? 43.754 43.649 66.209 1.00 17.86 397 GLY B C 1
ATOM 6393 O O . GLY B 1 397 ? 43.237 44.763 66.112 1.00 20.62 397 GLY B O 1
ATOM 6394 N N . PRO B 1 398 ? 43.986 43.075 67.409 1.00 17.64 398 PRO B N 1
ATOM 6395 C CA . PRO B 1 398 ? 43.739 43.786 68.670 1.00 17.61 398 PRO B CA 1
ATOM 6396 C C . PRO B 1 398 ? 44.593 45.063 68.684 1.00 20.57 398 PRO B C 1
ATOM 6397 O O . PRO B 1 398 ? 45.683 45.069 68.108 1.00 20.59 398 PRO B O 1
ATOM 6401 N N . GLY B 1 399 ? 44.101 46.123 69.333 1.00 20.62 399 GLY B N 1
ATOM 6402 C CA . GLY B 1 399 ? 44.806 47.392 69.405 1.00 16.68 399 GLY B CA 1
ATOM 6403 C C . GLY B 1 399 ? 45.195 47.961 68.044 1.00 18.27 399 GLY B C 1
ATOM 6404 O O . GLY B 1 399 ? 46.262 48.568 67.905 1.00 18.90 399 GLY B O 1
ATOM 6405 N N . TYR B 1 400 ? 44.355 47.741 67.034 1.00 20.11 400 TYR B N 1
ATOM 6406 C CA . TYR B 1 400 ? 44.595 48.227 65.669 1.00 17.77 400 TYR B CA 1
ATOM 6407 C C . TYR B 1 400 ? 45.895 47.691 65.062 1.00 19.74 400 TYR B C 1
ATOM 6408 O O . TYR B 1 400 ? 46.515 48.357 64.229 1.00 18.40 400 TYR B O 1
ATOM 6417 N N . SER B 1 401 ? 46.277 46.467 65.443 1.00 21.34 401 SER B N 1
ATOM 6418 C CA . SER B 1 401 ? 47.498 45.842 64.932 1.00 20.39 401 SER B CA 1
ATOM 6419 C C . SER B 1 401 ? 47.268 45.185 63.585 1.00 23.00 401 SER B C 1
ATOM 6420 O O . SER B 1 401 ? 46.149 45.188 63.056 1.00 25.42 401 SER B O 1
ATOM 6423 N N . CYS B 1 402 ? 48.327 44.632 63.013 1.00 21.78 402 CYS B N 1
ATOM 6424 C CA . CYS B 1 402 ? 48.225 44.009 61.704 1.00 22.86 402 CYS B CA 1
ATOM 6425 C C . CYS B 1 402 ? 48.558 42.528 61.818 1.00 24.68 402 CYS B C 1
ATOM 6426 O O . CYS B 1 402 ? 49.565 42.181 62.428 1.00 25.32 402 CYS B O 1
ATOM 6429 N N . PRO B 1 403 ? 47.685 41.637 61.297 1.00 26.07 403 PRO B N 1
ATOM 6430 C CA . PRO B 1 403 ? 47.977 40.196 61.388 1.00 24.01 403 PRO B CA 1
ATOM 6431 C C . PRO B 1 403 ? 49.338 39.951 60.732 1.00 23.66 403 PRO B C 1
ATOM 6432 O O . PRO B 1 403 ? 49.614 40.495 59.654 1.00 22.41 403 PRO B O 1
ATOM 6436 N N . LEU B 1 404 ? 50.195 39.154 61.371 1.00 23.32 404 LEU B N 1
ATOM 6437 C CA . LEU B 1 404 ? 51.525 38.894 60.815 1.00 21.42 404 LEU B CA 1
ATOM 6438 C C . LEU B 1 404 ? 51.508 38.489 59.328 1.00 20.69 404 LEU B C 1
ATOM 6439 O O . LEU B 1 404 ? 52.301 38.985 58.526 1.00 24.39 404 LEU B O 1
ATOM 6444 N N . ALA B 1 405 ? 50.556 37.651 58.945 1.00 19.30 405 ALA B N 1
ATOM 6445 C CA . ALA B 1 405 ? 50.445 37.198 57.563 1.00 22.14 405 ALA B CA 1
ATOM 6446 C C . ALA B 1 405 ? 50.222 38.340 56.588 1.00 22.24 405 ALA B C 1
ATOM 6447 O O . ALA B 1 405 ? 50.832 38.362 55.517 1.00 21.71 405 ALA B O 1
ATOM 6449 N N . ASN B 1 406 ? 49.351 39.285 56.960 1.00 24.93 406 ASN B N 1
ATOM 6450 C CA . ASN B 1 406 ? 49.057 40.465 56.121 1.00 25.49 406 ASN B CA 1
ATOM 6451 C C . ASN B 1 406 ? 50.288 41.384 56.096 1.00 22.55 406 ASN B C 1
ATOM 6452 O O . ASN B 1 406 ? 50.682 41.911 55.042 1.00 19.98 406 ASN B O 1
ATOM 6457 N N . TYR B 1 407 ? 50.886 41.573 57.269 1.00 18.05 407 TYR B N 1
ATOM 6458 C CA . TYR B 1 407 ? 52.064 42.401 57.382 1.00 20.55 407 TYR B CA 1
ATOM 6459 C C . TYR B 1 407 ? 53.097 41.881 56.398 1.00 21.79 407 TYR B C 1
ATOM 6460 O O . TYR B 1 407 ? 53.702 42.673 55.635 1.00 21.00 407 TYR B O 1
ATOM 6469 N N . THR B 1 408 ? 53.254 40.551 56.388 1.00 19.24 408 THR B N 1
ATOM 6470 C CA . THR B 1 408 ? 54.202 39.885 55.499 1.00 17.11 408 THR B CA 1
ATOM 6471 C C . THR B 1 408 ? 53.869 40.134 54.033 1.00 17.83 408 THR B C 1
ATOM 6472 O O . THR B 1 408 ? 54.734 40.562 53.269 1.00 20.07 408 THR B O 1
ATOM 6476 N N . SER B 1 409 ? 52.611 39.952 53.635 1.00 19.26 409 SER B N 1
ATOM 6477 C CA . SER B 1 409 ? 52.256 40.193 52.229 1.00 22.53 409 SER B CA 1
ATOM 6478 C C . SER B 1 409 ? 52.499 41.631 51.815 1.00 24.77 409 SER B C 1
ATOM 6479 O O . SER B 1 409 ? 52.988 41.886 50.715 1.00 29.01 409 SER B O 1
ATOM 6482 N N . ILE B 1 410 ? 52.131 42.570 52.686 1.00 27.31 410 ILE B N 1
ATOM 6483 C CA . ILE B 1 410 ? 52.290 43.995 52.395 1.00 23.60 410 ILE B CA 1
ATOM 6484 C C . ILE B 1 410 ? 53.753 44.354 52.167 1.00 22.15 410 ILE B C 1
ATOM 6485 O O . ILE B 1 410 ? 54.079 44.955 51.135 1.00 21.95 410 ILE B O 1
ATOM 6490 N N . LEU B 1 411 ? 54.640 43.973 53.090 1.00 20.56 411 LEU B N 1
ATOM 6491 C CA . LEU B 1 411 ? 56.060 44.260 52.884 1.00 21.77 411 LEU B CA 1
ATOM 6492 C C . LEU B 1 411 ? 56.606 43.533 51.639 1.00 24.00 411 LEU B C 1
ATOM 6493 O O . LEU B 1 411 ? 57.229 44.169 50.771 1.00 21.74 411 LEU B O 1
ATOM 6498 N N . ASN B 1 412 ? 56.291 42.241 51.498 1.00 24.02 412 ASN B N 1
ATOM 6499 C CA . ASN B 1 412 ? 56.746 41.463 50.338 1.00 25.10 412 ASN B CA 1
ATOM 6500 C C . ASN B 1 412 ? 56.324 42.113 49.032 1.00 25.92 412 ASN B C 1
ATOM 6501 O O . ASN B 1 412 ? 57.099 42.202 48.078 1.00 23.02 412 ASN B O 1
ATOM 6506 N N . LYS B 1 413 ? 55.086 42.590 49.003 1.00 30.03 413 LYS B N 1
ATOM 6507 C CA . LYS B 1 413 ? 54.545 43.241 47.820 1.00 29.74 413 LYS B CA 1
ATOM 6508 C C . LYS B 1 413 ? 55.065 44.647 47.571 1.00 28.73 413 LYS B C 1
ATOM 6509 O O . LYS B 1 413 ? 55.286 45.020 46.429 1.00 30.23 413 LYS B O 1
ATOM 6515 N N . ASN B 1 414 ? 55.330 45.402 48.630 1.00 28.36 414 ASN B N 1
ATOM 6516 C CA . ASN B 1 414 ? 55.744 46.792 48.457 1.00 28.03 414 ASN B CA 1
ATOM 6517 C C . ASN B 1 414 ? 57.193 47.251 48.659 1.00 29.27 414 ASN B C 1
ATOM 6518 O O . ASN B 1 414 ? 57.563 48.324 48.172 1.00 28.91 414 ASN B O 1
ATOM 6523 N N . LEU B 1 415 ? 58.009 46.490 49.383 1.00 27.15 415 LEU B N 1
ATOM 6524 C CA . LEU B 1 415 ? 59.389 46.914 49.615 1.00 26.50 415 LEU B CA 1
ATOM 6525 C C . LEU B 1 415 ? 60.238 46.881 48.342 1.00 26.12 415 LEU B C 1
ATOM 6526 O O . LEU B 1 415 ? 60.230 45.890 47.609 1.00 27.46 415 LEU B O 1
ATOM 6531 N N . PRO B 1 416 ? 60.934 47.992 48.032 1.00 24.30 416 PRO B N 1
ATOM 6532 C CA . PRO B 1 416 ? 61.777 48.038 46.837 1.00 23.26 416 PRO B CA 1
ATOM 6533 C C . PRO B 1 416 ? 63.012 47.180 47.087 1.00 27.22 416 PRO B C 1
ATOM 6534 O O . PRO B 1 416 ? 63.294 46.803 48.236 1.00 27.88 416 PRO B O 1
ATOM 6538 N N . ASP B 1 417 ? 63.760 46.886 46.029 1.00 27.13 417 ASP B N 1
ATOM 6539 C CA . ASP B 1 417 ? 64.965 46.087 46.177 1.00 26.94 417 ASP B CA 1
ATOM 6540 C C . ASP B 1 417 ? 66.139 47.016 46.430 1.00 26.16 417 ASP B C 1
ATOM 6541 O O . ASP B 1 417 ? 66.418 47.915 45.629 1.00 28.25 417 ASP B O 1
ATOM 6546 N N . TYR B 1 418 ? 66.854 46.774 47.514 1.00 26.31 418 TYR B N 1
ATOM 6547 C CA . TYR B 1 418 ? 67.982 47.610 47.873 1.00 25.40 418 TYR B CA 1
ATOM 6548 C C . TYR B 1 418 ? 69.202 47.567 46.948 1.00 28.66 418 TYR B C 1
ATOM 6549 O O . TYR B 1 418 ? 69.575 48.593 46.366 1.00 33.23 418 TYR B O 1
ATOM 6558 N N . THR B 1 419 ? 69.820 46.402 46.795 1.00 28.50 419 THR B N 1
ATOM 6559 C CA . THR B 1 419 ? 71.020 46.294 45.974 1.00 29.33 419 THR B CA 1
ATOM 6560 C C . THR B 1 419 ? 70.829 46.777 44.536 1.00 29.35 419 THR B C 1
ATOM 6561 O O . THR B 1 419 ? 71.709 47.447 43.979 1.00 30.35 419 THR B O 1
ATOM 6565 N N . THR B 1 420 ? 69.687 46.440 43.944 1.00 26.49 420 THR B N 1
ATOM 6566 C CA . THR B 1 420 ? 69.376 46.867 42.593 1.00 29.31 420 THR B CA 1
ATOM 6567 C C . THR B 1 420 ? 69.249 48.380 42.522 1.00 30.26 420 THR B C 1
ATOM 6568 O O . THR B 1 420 ? 69.970 49.042 41.785 1.00 31.08 420 THR B O 1
ATOM 6572 N N . THR B 1 421 ? 68.305 48.908 43.291 1.00 29.16 421 THR B N 1
ATOM 6573 C CA . THR B 1 421 ? 68.038 50.332 43.311 1.00 27.82 421 THR B CA 1
ATOM 6574 C C . THR B 1 421 ? 69.285 51.133 43.607 1.00 28.42 421 THR B C 1
ATOM 6575 O O . THR B 1 421 ? 69.592 52.098 42.909 1.00 27.82 421 THR B O 1
ATOM 6579 N N . CYS B 1 422 ? 70.024 50.696 44.620 1.00 30.00 422 CYS B N 1
ATOM 6580 C CA . CYS B 1 422 ? 71.212 51.410 45.057 1.00 30.47 422 CYS B CA 1
ATOM 6581 C C . CYS B 1 422 ? 72.550 51.041 44.414 1.00 32.36 422 CYS B C 1
ATOM 6582 O O . CYS B 1 422 ? 73.596 51.502 44.881 1.00 31.35 422 CYS B O 1
ATOM 6585 N N . ASN B 1 423 ? 72.496 50.256 43.329 1.00 34.33 423 ASN B N 1
ATOM 6586 C CA . ASN B 1 423 ? 73.667 49.793 42.569 1.00 34.36 423 ASN B CA 1
ATOM 6587 C C . ASN B 1 423 ? 74.758 49.313 43.504 1.00 33.94 423 ASN B C 1
ATOM 6588 O O . ASN B 1 423 ? 75.895 49.768 43.433 1.00 35.96 423 ASN B O 1
ATOM 6593 N N . VAL B 1 424 ? 74.415 48.391 44.391 1.00 34.14 424 VAL B N 1
ATOM 6594 C CA . VAL B 1 424 ? 75.388 47.864 45.345 1.00 32.75 424 VAL B CA 1
ATOM 6595 C C . VAL B 1 424 ? 76.301 46.818 44.680 1.00 32.80 424 VAL B C 1
ATOM 6596 O O . VAL B 1 424 ? 75.823 45.912 44.006 1.00 29.45 424 VAL B O 1
ATOM 6600 N N . SER B 1 425 ? 77.614 46.995 44.807 1.00 35.31 425 SER B N 1
ATOM 6601 C CA . SER B 1 425 ? 78.569 46.058 44.222 1.00 36.16 425 SER B CA 1
ATOM 6602 C C . SER B 1 425 ? 78.234 44.614 44.596 1.00 37.30 425 SER B C 1
ATOM 6603 O O . SER B 1 425 ? 77.940 44.299 45.761 1.00 36.02 425 SER B O 1
ATOM 6606 N N . ALA B 1 426 ? 78.318 43.733 43.606 1.00 38.04 426 ALA B N 1
ATOM 6607 C CA . ALA B 1 426 ? 78.014 42.321 43.808 1.00 36.28 426 ALA B CA 1
ATOM 6608 C C . ALA B 1 426 ? 78.966 41.683 44.812 1.00 35.99 426 ALA B C 1
ATOM 6609 O O . ALA B 1 426 ? 78.634 40.661 45.425 1.00 36.95 426 ALA B O 1
ATOM 6611 N N . SER B 1 427 ? 80.112 42.333 45.023 1.00 34.27 427 SER B N 1
ATOM 6612 C CA . SER B 1 427 ? 81.120 41.841 45.947 1.00 34.72 427 SER B CA 1
ATOM 6613 C C . SER B 1 427 ? 80.888 42.221 47.405 1.00 35.09 427 SER B C 1
ATOM 6614 O O . SER B 1 427 ? 81.700 41.866 48.255 1.00 36.72 427 SER B O 1
ATOM 6617 N N . TYR B 1 428 ? 79.825 42.981 47.688 1.00 34.46 428 TYR B N 1
ATOM 6618 C CA . TYR B 1 428 ? 79.489 43.385 49.065 1.00 28.08 428 TYR B CA 1
ATOM 6619 C C . TYR B 1 428 ? 78.384 42.466 49.588 1.00 25.52 428 TYR B C 1
ATOM 6620 O O . TYR B 1 428 ? 77.669 41.824 48.798 1.00 27.58 428 TYR B O 1
ATOM 6629 N N . PRO B 1 429 ? 78.218 42.394 50.917 1.00 20.98 429 PRO B N 1
ATOM 6630 C CA . PRO B 1 429 ? 77.162 41.528 51.465 1.00 23.28 429 PRO B CA 1
ATOM 6631 C C . PRO B 1 429 ? 75.810 41.950 50.884 1.00 26.08 429 PRO B C 1
ATOM 6632 O O . PRO B 1 429 ? 75.464 43.130 50.872 1.00 29.62 429 PRO B O 1
ATOM 6636 N N . GLN B 1 430 ? 75.063 40.992 50.366 1.00 25.88 430 GLN B N 1
ATOM 6637 C CA . GLN B 1 430 ? 73.779 41.293 49.768 1.00 25.42 430 GLN B CA 1
ATOM 6638 C C . GLN B 1 430 ? 72.651 41.090 50.760 1.00 25.70 430 GLN B C 1
ATOM 6639 O O . GLN B 1 430 ? 71.485 41.341 50.436 1.00 27.44 430 GLN B O 1
ATOM 6645 N N . TYR B 1 431 ? 72.994 40.657 51.974 1.00 23.64 431 TYR B N 1
ATOM 6646 C CA . TYR B 1 431 ? 71.986 40.381 53.006 1.00 25.94 431 TYR B CA 1
ATOM 6647 C C . TYR B 1 431 ? 72.456 40.811 54.371 1.00 22.16 431 TYR B C 1
ATOM 6648 O O . TYR B 1 431 ? 73.636 40.754 54.642 1.00 18.26 431 TYR B O 1
ATOM 6657 N N . LEU B 1 432 ? 71.521 41.203 55.235 1.00 23.26 432 LEU B N 1
ATOM 6658 C CA . LEU B 1 432 ? 71.854 41.580 56.601 1.00 23.49 432 LEU B CA 1
ATOM 6659 C C . LEU B 1 432 ? 71.966 40.256 57.369 1.00 27.65 432 LEU B C 1
ATOM 6660 O O . LEU B 1 432 ? 71.077 39.387 57.298 1.00 28.46 432 LEU B O 1
ATOM 6665 N N . SER B 1 433 ? 73.019 40.130 58.162 1.00 25.12 433 SER B N 1
ATOM 6666 C CA . SER B 1 433 ? 73.245 38.902 58.881 1.00 20.58 433 SER B CA 1
ATOM 6667 C C . SER B 1 433 ? 73.518 39.104 60.342 1.00 20.96 433 SER B C 1
ATOM 6668 O O . SER B 1 433 ? 73.338 38.175 61.133 1.00 23.77 433 SER B O 1
ATOM 6671 N N . PHE B 1 434 ? 73.958 40.295 60.732 1.00 20.48 434 PHE B N 1
ATOM 6672 C CA . PHE B 1 434 ? 74.304 40.486 62.143 1.00 19.28 434 PHE B CA 1
ATOM 6673 C C . PHE B 1 434 ? 73.291 40.092 63.195 1.00 20.38 434 PHE B C 1
ATOM 6674 O O . PHE B 1 434 ? 73.667 39.807 64.331 1.00 23.32 434 PHE B O 1
ATOM 6682 N N . TRP B 1 435 ? 72.008 40.072 62.853 1.00 21.13 435 TRP B N 1
ATOM 6683 C CA . TRP B 1 435 ? 71.022 39.663 63.855 1.00 22.27 435 TRP B CA 1
ATOM 6684 C C . TRP B 1 435 ? 71.104 38.167 64.134 1.00 23.63 435 TRP B C 1
ATOM 6685 O O . TRP B 1 435 ? 70.669 37.706 65.186 1.00 20.67 435 TRP B O 1
ATOM 6696 N N . TRP B 1 436 ? 71.703 37.422 63.203 1.00 23.83 436 TRP B N 1
ATOM 6697 C CA . TRP B 1 436 ? 71.863 35.981 63.359 1.00 22.49 436 TRP B CA 1
ATOM 6698 C C . TRP B 1 436 ? 73.327 35.566 63.594 1.00 24.00 436 TRP B C 1
ATOM 6699 O O . TRP B 1 436 ? 73.587 34.586 64.293 1.00 22.87 436 TRP B O 1
ATOM 6710 N N . ASN B 1 437 ? 74.271 36.342 63.063 1.00 24.38 437 ASN B N 1
ATOM 6711 C CA . ASN B 1 437 ? 75.696 36.051 63.202 1.00 22.22 437 ASN B CA 1
ATOM 6712 C C . ASN B 1 437 ? 76.331 37.194 63.996 1.00 22.38 437 ASN B C 1
ATOM 6713 O O . ASN B 1 437 ? 76.677 38.229 63.429 1.00 22.58 437 ASN B O 1
ATOM 6718 N N . TYR B 1 438 ? 76.521 36.985 65.292 1.00 19.40 438 TYR B N 1
ATOM 6719 C CA . TYR B 1 438 ? 77.075 38.001 66.160 1.00 17.52 438 TYR B CA 1
ATOM 6720 C C . TYR B 1 438 ? 77.974 37.379 67.225 1.00 21.30 438 TYR B C 1
ATOM 6721 O O . TYR B 1 438 ? 78.006 36.155 67.382 1.00 23.15 438 TYR B O 1
ATOM 6730 N N . ASN B 1 439 ? 78.610 38.235 68.030 1.00 17.85 439 ASN B N 1
ATOM 6731 C CA . ASN B 1 439 ? 79.479 37.796 69.114 1.00 15.37 439 ASN B CA 1
ATOM 6732 C C . ASN B 1 439 ? 78.769 38.013 70.420 1.00 14.83 439 ASN B C 1
ATOM 6733 O O . ASN B 1 439 ? 77.861 38.841 70.507 1.00 18.21 439 ASN B O 1
ATOM 6738 N N . THR B 1 440 ? 79.199 37.282 71.437 1.00 14.00 440 THR B N 1
ATOM 6739 C CA . THR B 1 440 ? 78.607 37.397 72.742 1.00 17.97 440 THR B CA 1
ATOM 6740 C C . THR B 1 440 ? 79.625 37.901 73.748 1.00 19.37 440 THR B C 1
ATOM 6741 O O . THR B 1 440 ? 79.371 37.881 74.961 1.00 23.08 440 THR B O 1
ATOM 6745 N N . THR B 1 441 ? 80.778 38.353 73.257 1.00 19.90 441 THR B N 1
ATOM 6746 C CA . THR B 1 441 ? 81.784 38.906 74.159 1.00 23.51 441 THR B CA 1
ATOM 6747 C C . THR B 1 441 ? 81.298 40.280 74.573 1.00 24.96 441 THR B C 1
ATOM 6748 O O . THR B 1 441 ? 80.563 40.946 73.828 1.00 25.81 441 THR B O 1
ATOM 6752 N N . THR B 1 442 ? 81.719 40.698 75.757 1.00 23.96 442 THR B N 1
ATOM 6753 C CA . THR B 1 442 ? 81.294 41.957 76.324 1.00 23.73 442 THR B CA 1
ATOM 6754 C C . THR B 1 442 ? 82.377 43.048 76.331 1.00 27.12 442 THR B C 1
ATOM 6755 O O . THR B 1 442 ? 82.205 44.107 76.947 1.00 29.38 442 THR B O 1
ATOM 6759 N N . GLU B 1 443 ? 83.475 42.779 75.633 1.00 25.55 443 GLU B N 1
ATOM 6760 C CA . GLU B 1 443 ? 84.621 43.673 75.531 1.00 28.06 443 GLU B CA 1
ATOM 6761 C C . GLU B 1 443 ? 84.296 45.097 75.063 1.00 26.89 443 GLU B C 1
ATOM 6762 O O . GLU B 1 443 ? 84.911 46.039 75.542 1.00 27.60 443 GLU B O 1
ATOM 6768 N N . LEU B 1 444 ? 83.315 45.265 74.174 1.00 23.36 444 LEU B N 1
ATOM 6769 C CA . LEU B 1 444 ? 82.948 46.594 73.662 1.00 20.18 444 LEU B CA 1
ATOM 6770 C C . LEU B 1 444 ? 81.894 47.347 74.496 1.00 19.71 444 LEU B C 1
ATOM 6771 O O . LEU B 1 444 ? 81.545 48.486 74.176 1.00 22.90 444 LEU B O 1
ATOM 6776 N N . ASN B 1 445 ? 81.420 46.730 75.571 1.00 16.69 445 ASN B N 1
ATOM 6777 C CA . ASN B 1 445 ? 80.392 47.316 76.424 1.00 20.54 445 ASN B CA 1
ATOM 6778 C C . ASN B 1 445 ? 80.762 48.645 77.089 1.00 26.51 445 ASN B C 1
ATOM 6779 O O . ASN B 1 445 ? 79.907 49.530 77.274 1.00 26.24 445 ASN B O 1
ATOM 6784 N N . TYR B 1 446 ? 82.015 48.770 77.506 1.00 26.19 446 TYR B N 1
ATOM 6785 C CA . TYR B 1 446 ? 82.465 49.996 78.153 1.00 24.97 446 TYR B CA 1
ATOM 6786 C C . TYR B 1 446 ? 83.482 50.717 77.283 1.00 27.01 446 TYR B C 1
ATOM 6787 O O . TYR B 1 446 ? 84.260 50.063 76.588 1.00 27.49 446 TYR B O 1
ATOM 6796 N N . ARG B 1 447 ? 83.427 52.053 77.261 1.00 27.72 447 ARG B N 1
ATOM 6797 C CA . ARG B 1 447 ? 84.381 52.843 76.469 1.00 28.00 447 ARG B CA 1
ATOM 6798 C C . ARG B 1 447 ? 85.753 52.642 77.108 1.00 29.16 447 ARG B C 1
ATOM 6799 O O . ARG B 1 447 ? 85.865 52.601 78.346 1.00 27.39 447 ARG B O 1
ATOM 6807 N N . SER B 1 448 ? 86.783 52.483 76.283 1.00 30.53 448 SER B N 1
ATOM 6808 C CA . SER B 1 448 ? 88.141 52.284 76.798 1.00 31.96 448 SER B CA 1
ATOM 6809 C C . SER B 1 448 ? 89.160 53.373 76.397 1.00 33.61 448 SER B C 1
ATOM 6810 O O . SER B 1 448 ? 90.336 53.258 76.708 1.00 33.69 448 SER B O 1
ATOM 6813 N N . SER B 1 449 ? 88.712 54.416 75.700 1.00 35.27 449 SER B N 1
ATOM 6814 C CA . SER B 1 449 ? 89.590 55.511 75.292 1.00 32.94 449 SER B CA 1
ATOM 6815 C C . SER B 1 449 ? 88.838 56.852 75.338 1.00 32.94 449 SER B C 1
ATOM 6816 O O . SER B 1 449 ? 87.596 56.881 75.430 1.00 32.00 449 SER B O 1
ATOM 6819 N N . PRO B 1 450 ? 89.577 57.979 75.333 1.00 30.69 450 PRO B N 1
ATOM 6820 C CA . PRO B 1 450 ? 88.915 59.290 75.374 1.00 27.30 450 PRO B CA 1
ATOM 6821 C C . PRO B 1 450 ? 88.017 59.500 74.162 1.00 23.78 450 PRO B C 1
ATOM 6822 O O . PRO B 1 450 ? 88.148 58.820 73.162 1.00 24.76 450 PRO B O 1
ATOM 6826 N N . ILE B 1 451 ? 87.086 60.432 74.256 1.00 23.00 451 ILE B N 1
ATOM 6827 C CA . ILE B 1 451 ? 86.245 60.721 73.116 1.00 21.62 451 ILE B CA 1
ATOM 6828 C C . ILE B 1 451 ? 87.190 61.532 72.209 1.00 23.85 451 ILE B C 1
ATOM 6829 O O . ILE B 1 451 ? 87.758 62.535 72.645 1.00 24.54 451 ILE B O 1
ATOM 6834 N N . ALA B 1 452 ? 87.463 61.026 71.014 1.00 23.00 452 ALA B N 1
ATOM 6835 C CA . ALA B 1 452 ? 88.342 61.710 70.070 1.00 21.61 452 ALA B CA 1
ATOM 6836 C C . ALA B 1 452 ? 87.778 63.091 69.728 1.00 22.67 452 ALA B C 1
ATOM 6837 O O . ALA B 1 452 ? 86.585 63.359 69.909 1.00 27.67 452 ALA B O 1
ATOM 6839 N N . CYS B 1 453 ? 88.631 63.961 69.217 1.00 20.95 453 CYS B N 1
ATOM 6840 C CA . CYS B 1 453 ? 88.209 65.296 68.852 1.00 23.71 453 CYS B CA 1
ATOM 6841 C C . CYS B 1 453 ? 87.184 65.200 67.713 1.00 24.01 453 CYS B C 1
ATOM 6842 O O . CYS B 1 453 ? 87.487 64.672 66.629 1.00 22.45 453 CYS B O 1
ATOM 6845 N N . GLN B 1 454 ? 85.962 65.661 67.987 1.00 21.56 454 GLN B N 1
ATOM 6846 C CA . GLN B 1 454 ? 84.877 65.633 67.011 1.00 20.76 454 GLN B CA 1
ATOM 6847 C C . GLN B 1 454 ? 84.609 64.210 66.507 1.00 22.30 454 GLN B C 1
ATOM 6848 O O . GLN B 1 454 ? 84.141 64.019 65.380 1.00 24.94 454 GLN B O 1
ATOM 6854 N N . GLU B 1 455 ? 84.806 63.227 67.387 1.00 24.55 455 GLU B N 1
ATOM 6855 C CA . GLU B 1 455 ? 84.637 61.816 67.035 1.00 24.82 455 GLU B CA 1
ATOM 6856 C C . GLU B 1 455 ? 83.363 61.506 66.249 1.00 25.12 455 GLU B C 1
ATOM 6857 O O . GLU B 1 455 ? 82.246 61.810 66.691 1.00 27.86 455 GLU B O 1
ATOM 6863 N N . GLY B 1 456 ? 83.566 60.986 65.041 1.00 21.98 456 GLY B N 1
ATOM 6864 C CA . GLY B 1 456 ? 82.488 60.600 64.150 1.00 19.61 456 GLY B CA 1
ATOM 6865 C C . GLY B 1 456 ? 82.616 59.094 64.036 1.00 22.63 456 GLY B C 1
ATOM 6866 O O . GLY B 1 456 ? 82.458 58.402 65.050 1.00 24.69 456 GLY B O 1
ATOM 6867 N N . ASP B 1 457 ? 82.936 58.578 62.847 1.00 23.79 457 ASP B N 1
ATOM 6868 C CA . ASP B 1 457 ? 83.103 57.126 62.654 1.00 25.69 457 ASP B CA 1
ATOM 6869 C C . ASP B 1 457 ? 83.951 56.571 63.764 1.00 23.79 457 ASP B C 1
ATOM 6870 O O . ASP B 1 457 ? 84.957 57.166 64.126 1.00 27.21 457 ASP B O 1
ATOM 6875 N N . ALA B 1 458 ? 83.571 55.426 64.294 1.00 22.33 458 ALA B N 1
ATOM 6876 C CA . ALA B 1 458 ? 84.330 54.824 65.372 1.00 20.58 458 ALA B CA 1
ATOM 6877 C C . ALA B 1 458 ? 83.919 53.377 65.455 1.00 24.23 458 ALA B C 1
ATOM 6878 O O . ALA B 1 458 ? 82.847 53.003 64.986 1.00 26.29 458 ALA B O 1
ATOM 6880 N N . MET B 1 459 ? 84.775 52.558 66.045 1.00 26.32 459 MET B N 1
ATOM 6881 C CA . MET B 1 459 ? 84.470 51.149 66.203 1.00 27.11 459 MET B CA 1
ATOM 6882 C C . MET B 1 459 ? 84.662 50.752 67.662 1.00 29.26 459 MET B C 1
ATOM 6883 O O . MET B 1 459 ? 84.731 49.570 68.007 1.00 29.88 459 MET B O 1
ATOM 6888 N N . ASP B 1 460 ? 84.692 51.761 68.525 1.00 31.23 460 ASP B N 1
ATOM 6889 C CA . ASP B 1 460 ? 84.851 51.545 69.947 1.00 30.07 460 ASP B CA 1
ATOM 6890 C C . ASP B 1 460 ? 84.513 52.831 70.708 1.00 29.75 460 ASP B C 1
ATOM 6891 O O . ASP B 1 460 ? 84.140 53.820 70.044 1.00 31.45 460 ASP B O 1
#

Radius of gyration: 29.27 Å; Cα contacts (8 Å, |Δi|>4): 1983; chains: 2; bounding box: 81×73×53 Å

B-factor: mean 25.6, std 11.91, range [2.0, 97.93]

Secondary structure (DSSP, 8-state):
--S-----GGG-GGGSSTTSS---PPPP-S--SSPPTTEEEEEEEEEEE--SBPPPHHHHHHHHHHHHHHH------GGGGGGGG---S-SSGGGTTSBP-SSTT-HHHHHHHHHHHHHHHHGGG--SSSPEEEEEESBHHHHHHHHHHHHHHHGGGHHHHEEEEEEP-SGGGTTSSSS------TTTT-----THHHHHHHHHHHHSTT----HHHHHHHHHHHHHHTTTSS--TTGGGS-HHHHHHHHHHHHHHHHHHSSTTSTTHHHHHHHHHHHHHHHHHH-HHHH-SEEEEEE-HHHHHHHHHHHT-S--SSPPPSSS--TT-S--GGGT-STT-EEEEEEEEE--BTTB-SEEEEEEEETTEEE-BTTB--SGGG-EEHHHHHHHHHHHPPPHHHHTT--TTS--S--TTTS-----TTSS--SPPPTT--B---/--S-----GGG-GGGSSTTSS---PPPP-S--SSPPTTEEEEEEEEEEE--SBPPPHHHHHHHHHHHHHHH------GGGGGGGG---S-SSGGGTTSBP-SSTT-HHHHHHHHHHHHHHHHGGG--SSS-EEEEEESBHHHHHHHHHHHHHHHGGGHHHHEEEEEEP-SGGGTTSSSS--------TGGG-----THHHHHHHHHHHHSTT----HHHHHHHHHHHHHHTTTSS--HHHHTS-HHHHHHHHHHHHHHHHHHHSTTSTTHHHHHHHHHHHHHHHHHH-HHHH-SEEEEEE-HHHHHHHHHHHT-S--SSPPPSSS--TT-S--GGGT--TT-EEEEEEEEE--BTTB-SEEEEEEEETTEEE-BTTB--SGGG-EEHHHHHHHHHHHPPPHHHHTT--TTS--S--TTTS-----TTSS--SPPPTT--B---

InterPro domains:
  IPR000560 Histidine phosphatase superfamily, clade-2 [PF00328] (72-404)
  IPR000560 Histidine phosphatase superfamily, clade-2 [cd07061] (72-404)
  IPR016274 Histidine acid phosphatase, eukaryotic [PIRSF000894] (8-446)
  IPR029033 Histidine phosphatase superfamily [G3DSA:3.40.50.1240] (55-113)
  IPR029033 Histidine phosphatase superfamily [G3DSA:3.40.50.1240] (117-273)
  IPR029033 Histidine phosphatase superfamily [G3DSA:3.40.50.1240] (274-479)
  IPR029033 Histidine phosphatase superfamily [SSF53254] (35-470)
  IPR033379 Histidine acid phosphatase active site [PS00616] (73-87)
  IPR033379 Histidine acid phosphatase active site [PS00778] (331-347)

CATH classification: 3.40.50.1240

Organism: Aspergillus awamori (NCBI:txid105351)

Foldseek 3Di:
DPDDPDDCPVLDLLLQAFAQAFADFFDFPPFDLADFPQKDFQFKAKEWEQFFAAAFLVLVVLLVVLVVLVPPAPQAFDLCNCVVPDDQQQPDQLRHQAFADAAPRGRLVLLLVQLLVVLVVCVVQDPLPAAAEEEFEQWHSQLSSRLNSLCNNNPVCSQARYAYDYHYLDCLQALQGLNHDFDADVLVVAPLAEVLLQVLQVVNCVRPPRSNRDSSSSLSLVSSQRSVVNHYVDGSSPVSGDSVSSNSNLQSSLLNCCCVQAPVPVLLLQLLLQVVVVVLVDLVCGCVRQNRYYHYYHHLSSQRSVCRNLVAQDFPDRADRHDRPPPRSSRSSNARHRGKMKMKTWMQGPADPQGHGAIWIWIGTSSYTGASPPQQRDRSRTHGSVVSVCSSVVRRDHRCVNRVRDPSGDRHHPPSPDHDSHHPSSDDDDDQGRSTTRHRD/DPDDPDDCPVLDLLLQAFAQAFADFFDFPPFDLADFPQKDFQFKAKEWEQFFAAAFLVLVVLLVVLVVLVPPAPQAFDLCNCVVPDDQQQPDQLRHQAFADAAPRTRLVLLLVQLLVVLVVPVVQDPLPAAAEEEFEQWHSQLSSRLNSLCNNCPVCSLPRYAYDYHYLDCLQALQGLNHDFDPPDDVLVVAPLAEVLLQVLQVVNCVRPPRSNRHSSSSLSLVSSQRSVVNHYVHGSSPVSGDSVSSNSNLQSSLLNCCCVQAPVPVLLLQLLLSVLVVVLVDLVCGCVRLNRYYHYYHHLSSQRSVCRNLVHQDFPDRADRHDRPPPRSSRSSNARHRGKMKMKTWMQGPADPQGHGAIWIWIGTSSYTGASPPQQRDRSRTHGSVVSVVSSVVRRDHRCVNRVRDPSGDRHHCCSPDHDSRSVSSDDDDDQGRSTTRHRD

Sequence (884 aa):
KQFSQEFRDGYSILKHYGGNGPYSERVSYGIARDPPTSCEVDQVIMVKRHGERYPSPSAGKDIEEALAKVYSITEYKGDLAFLNDWTYYVPNECYYNAETTSGPYAGLLDAYNHGNDYKARYGHLWNGETVVPFFSSGYGRVIETARKFGEGFFGYNYSTNAALNIISESEVMGADSLTPTCDTTTCDNLTYQLPQFKVAAARLNSQNPGMNLTASDVYNLMVMASFELNARPFSNWINAFTQDEWVSFGYVEDLNYYYCAGPGDKNMAAVGAVYANASLTLLNQGPKEAGSLFFNFAHDTNITPILAALGVLIPNEDLPLDRVAFGNPYSIGNIVPMGGHLTIERLSCQATALSDEGTYVRLVLNEAVLPFNDCTSGPGYSCPLANYTSILNKNLPDYTTTCNVSASYPQYLSFWWNYNTTTELNYRSSPIACQEGDAMDKQFSQEFRDGYSILKHYGGNGPYSERVSYGIARDPPTSCEVDQVIMVKRHGERYPSPSAGKDIEEALAKVYSITEYKGDLAFLNDWTYYVPNECYYNAETTSGPYAGLLDAYNHGNDYKARYGHLWNGETVVPFFSSGYGRVIETARKFGEGFFGYNYSTNAALNIISESEVMGADSLTPTCDTDNTTCDNLTYQLPQFKVAAARLNSQNPGMNLTASDVYNLMVMASFELNARPFSNWINAFTQDEWVSFGYVEDLNYYYCAGPGDKNMAAVGAVYANASLTLLNQGPKEAGSLFFNFAHDTNITPILAALGVLIPNEDLPLDRVAFGNPYSIGNIVPMGGHLTIERLSCQATALSDEGTYVRLVLNEAVLPFNDCTSGPGYSCPLANYTSILNKNLPDYTTTCNVSASYPQYLSFWWNYNTTTELNYRSSPIACQEGDAMD